Protein AF-A0A951RD50-F1 (afdb_monomer)

Radius of gyration: 46.05 Å; Cα contacts (8 Å, |Δi|>4): 2625; chains: 1; bounding box: 144×73×84 Å

pLDDT: mean 88.28, std 11.64, range [28.14, 98.81]

Mean predicted aligned error: 16.95 Å

Nearest PDB structures (foldseek):
  8peq-assembly1_A  TM=4.791E-01  e=1.176E-09  Homo sapiens
  4gh7-assembly1_B  TM=3.944E-01  e=1.953E-09  Homo sapiens
  3t1w-assembly1_A-2  TM=2.803E-01  e=1.237E-09  Homo sapiens
  1fnh-assembly1_A  TM=3.239E-01  e=2.230E-08  Homo sapiens
  5n47-assembly1_B  TM=4.718E-01  e=4.279E-05  Homo sapiens

Solvent-accessible surface area (backbone atoms only — not comparable to full-atom values): 56281 Å² total; per-residue (Å²): 134,83,72,78,90,68,48,58,40,50,34,35,32,31,31,36,36,41,21,60,92,28,70,39,43,35,78,47,28,80,53,53,70,68,55,42,53,51,54,54,50,49,51,51,52,54,38,44,72,40,36,34,36,32,37,35,38,43,39,24,60,36,60,22,20,50,38,92,51,97,78,32,32,21,23,37,43,58,50,68,29,25,53,44,66,70,95,59,101,66,42,59,51,62,51,49,41,55,55,26,41,77,70,55,30,44,37,20,47,19,32,45,77,26,40,47,40,80,52,94,82,61,102,55,50,93,75,35,76,46,58,61,34,79,73,23,57,72,67,72,45,53,89,47,54,40,80,56,100,52,39,29,28,49,38,60,66,40,70,65,49,42,50,49,48,41,51,57,52,46,51,50,61,72,76,44,90,55,46,21,42,32,35,61,60,65,61,49,52,93,86,50,83,85,65,84,57,49,68,48,41,74,77,55,37,89,84,52,86,50,70,68,60,41,52,27,47,34,49,50,54,40,43,38,54,42,39,61,45,36,58,72,76,44,57,61,43,40,40,31,38,23,43,62,46,42,56,34,55,50,54,57,80,74,32,49,70,65,40,30,44,81,48,30,30,49,58,67,64,58,35,41,70,71,56,36,40,52,31,42,26,35,41,45,69,46,54,78,57,73,47,56,19,32,78,54,45,52,60,52,49,17,50,56,24,48,77,49,75,34,45,23,24,51,21,35,44,46,49,37,43,65,39,100,76,38,63,84,62,46,68,65,50,51,53,52,52,33,72,74,36,76,60,34,46,35,35,30,32,41,35,46,52,37,63,72,66,32,39,81,51,49,48,56,49,27,32,74,56,80,25,53,45,59,45,43,55,61,64,54,61,90,78,55,78,72,50,16,47,38,30,32,77,32,43,70,44,75,49,98,81,35,28,35,39,39,34,44,40,78,47,77,63,94,48,81,70,33,35,72,51,30,34,43,32,35,48,35,68,54,86,73,74,91,74,69,41,21,78,42,52,72,49,70,40,52,54,94,66,52,60,50,79,42,80,58,56,70,58,64,39,73,40,39,25,19,21,18,70,57,49,36,62,20,59,62,24,69,66,74,67,72,40,43,51,76,61,31,74,49,73,67,37,72,56,38,66,36,71,38,59,36,31,40,56,85,57,91,89,46,72,39,31,45,41,37,34,13,77,47,89,80,50,85,74,47,79,39,77,48,80,37,76,64,54,64,50,78,46,79,60,63,54,66,40,56,37,25,34,36,38,24,39,71,78,38,91,38,58,24,38,72,36,35,32,28,22,20,71,71,80,53,42,50,75,67,31,70,71,64,56,95,54,33,39,62,44,60,38,60,39,32,39,51,87,52,91,90,43,79,26,29,36,41,38,31,11,69,36,82,86,62,77,51,66,79,42,78,50,65,76,38,72,64,52,60,51,76,45,73,79,48,66,71,64,38,62,38,20,34,35,38,21,44,69,75,48,102,40,67,29,75,65,37,38,40,29,21,28,57,94,52,55,44,79,71,40,73,22,22,56,81,72,76,43,48,68,84,82,63,60,98,84,44,51,59,41,15,48,27,63,40,43,43,95,86,42,69,39,26,42,36,31,33,19,28,63,89,43,69,50,61,49,37,26,34,72,86,72,70,46,79,46,103,59,68,65,43,66,60,88,68,70,55,30,63,17,35,39,28,19,40,32,44,25,84,74,26,39,38,38,36,23,17,18,11,41,62,66,26,46,36,42,34,34,36,29,90,49,53,82,40,61,47,45,76,36,37,76,43,78,51,29,89,48,33,32,20,68,24,65,41,55,42,46,26,75,94,81,42,58,29,36,38,38,29,40,21,31,69,29,38,44,28,43,38,31,41,46,33,77,86,77,67,28,50,46,81,46,80,34,53,36,79,58,68,35,28,59,48,22,21,52,26,73,38,86,99,47,73,34,32,38,41,30,13,43,78,35,55,52,29,36,28,38,70,74,22,46,79,72,50,48,34,62,97,44,32,63,57,66,58,28,19,34,19,38,42,63,54,72,58,97,94,37,35,38,39,38,32,33,23,53,92,65,23,27,39,32,23,29,36,34,68,82,32,55,57,61,45,40,71,67,50,60,51,62,59,23,42,80,59,86,43,96,79,60,41,32,29,51,36,74,44,81,70,87,77,54,36,35,41,41,36,40,39,25,32,52,68,8,41,36,36,31,38,35,39,67,69,70,60,75,77,80,86,84,85,85,80,91,83,90,58,68,45,79,49,78,50,47,52,68,68,21,65,52,48,27,35,37,35,32,36,28,77,48,67,44,55,39,36,32,33,34,22,41,86,85,67,48,82,72,45,78,79,44,63,34,52,39,64,50,48,76,47,76,44,82,45,76,46,77,93,57,75,67,44,62,34,35,42,35,39,34,38,93,93,48,73,50,71,45,83,45,40,41,50,124

Structure (mmCIF, N/CA/C/O backbone):
data_AF-A0A951RD50-F1
#
_entry.id   AF-A0A951RD50-F1
#
loop_
_atom_site.group_PDB
_atom_site.id
_atom_site.type_symbol
_atom_site.label_atom_id
_atom_site.label_alt_id
_atom_site.label_comp_id
_atom_site.label_asym_id
_atom_site.label_entity_id
_atom_site.label_seq_id
_atom_site.pdbx_PDB_ins_code
_atom_site.Cartn_x
_atom_site.Cartn_y
_atom_site.Cartn_z
_atom_site.occupancy
_atom_site.B_iso_or_equiv
_atom_site.auth_seq_id
_atom_site.auth_comp_id
_atom_site.auth_asym_id
_atom_site.auth_atom_id
_atom_site.pdbx_PDB_model_num
ATOM 1 N N . MET A 1 1 ? 4.241 15.050 4.876 1.00 28.14 1 MET A N 1
ATOM 2 C CA . MET A 1 1 ? 5.191 13.925 4.947 1.00 28.14 1 MET A CA 1
ATOM 3 C C . MET A 1 1 ? 4.361 12.692 5.217 1.00 28.14 1 MET A C 1
ATOM 5 O O . MET A 1 1 ? 3.944 12.493 6.346 1.00 28.14 1 MET A O 1
ATOM 9 N N . THR A 1 2 ? 3.989 11.954 4.181 1.00 29.09 2 THR A N 1
ATOM 10 C CA . THR A 1 2 ? 3.405 10.623 4.355 1.00 29.09 2 THR A CA 1
ATOM 11 C C . THR A 1 2 ? 4.572 9.684 4.612 1.00 29.09 2 THR A C 1
ATOM 13 O O . THR A 1 2 ? 5.403 9.508 3.723 1.00 29.09 2 THR A O 1
ATOM 16 N N . ALA A 1 3 ? 4.688 9.184 5.843 1.00 33.84 3 ALA A N 1
ATOM 17 C CA . ALA A 1 3 ? 5.597 8.092 6.157 1.00 33.84 3 ALA A CA 1
ATOM 18 C C . ALA A 1 3 ? 5.315 6.938 5.187 1.00 33.84 3 ALA A C 1
ATOM 20 O O . ALA A 1 3 ? 4.154 6.660 4.877 1.00 33.84 3 ALA A O 1
ATOM 21 N N . GLN A 1 4 ? 6.368 6.316 4.666 1.00 48.34 4 GLN A N 1
ATOM 22 C CA . GLN A 1 4 ? 6.263 5.043 3.972 1.00 48.34 4 GLN A CA 1
ATOM 23 C C . GLN A 1 4 ? 5.494 4.076 4.887 1.00 48.34 4 GLN A C 1
ATOM 25 O O . GLN A 1 4 ? 5.955 3.792 5.986 1.00 48.34 4 GLN A O 1
ATOM 30 N N . VAL A 1 5 ? 4.295 3.650 4.472 1.00 56.75 5 VAL A N 1
ATOM 31 C CA . VAL A 1 5 ? 3.390 2.881 5.346 1.00 56.75 5 VAL A CA 1
ATOM 32 C C . VAL A 1 5 ? 3.977 1.498 5.663 1.00 56.75 5 VAL A C 1
ATOM 34 O O . VAL A 1 5 ? 3.739 1.013 6.759 1.00 56.75 5 VAL A O 1
ATOM 37 N N . HIS A 1 6 ? 4.807 0.932 4.768 1.00 67.38 6 HIS A N 1
ATOM 38 C CA . HIS A 1 6 ? 5.540 -0.326 4.983 1.00 67.38 6 HIS A CA 1
ATOM 39 C C . HIS A 1 6 ? 6.919 -0.353 4.298 1.00 67.38 6 HIS A C 1
ATOM 41 O O . HIS A 1 6 ? 7.052 0.093 3.149 1.00 67.38 6 HIS A O 1
ATOM 47 N N . SER A 1 7 ? 7.953 -0.880 4.967 1.00 82.31 7 SER A N 1
ATOM 48 C CA . SER A 1 7 ? 9.276 -1.114 4.362 1.00 82.31 7 SER A CA 1
ATOM 49 C C . SER A 1 7 ? 9.320 -2.485 3.675 1.00 82.31 7 SER A C 1
ATOM 51 O O . SER A 1 7 ? 8.983 -3.479 4.311 1.00 82.31 7 SER A O 1
ATOM 53 N N . PRO A 1 8 ? 9.758 -2.596 2.403 1.00 89.19 8 PRO A N 1
ATOM 54 C CA . PRO A 1 8 ? 9.748 -3.882 1.708 1.00 89.19 8 PRO A CA 1
ATOM 55 C C . PRO A 1 8 ? 10.696 -4.891 2.374 1.00 89.19 8 PRO A C 1
ATOM 57 O O . PRO A 1 8 ? 11.863 -4.563 2.602 1.00 89.19 8 PRO A O 1
ATOM 60 N N . LYS A 1 9 ? 10.224 -6.131 2.606 1.00 91.25 9 LYS A N 1
ATOM 61 C CA . LYS A 1 9 ? 11.061 -7.274 3.035 1.00 91.25 9 LYS A CA 1
ATOM 62 C C . LYS A 1 9 ? 12.285 -7.455 2.153 1.00 91.25 9 LYS A C 1
ATOM 64 O O . LYS A 1 9 ? 13.396 -7.683 2.631 1.00 91.25 9 LYS A O 1
ATOM 69 N N . ARG A 1 10 ? 12.057 -7.384 0.840 1.00 93.56 10 ARG A N 1
ATOM 70 C CA . ARG A 1 10 ? 13.042 -7.715 -0.184 1.00 93.56 10 ARG A CA 1
ATOM 71 C C . ARG A 1 10 ? 13.174 -6.587 -1.189 1.00 93.56 10 ARG A C 1
ATOM 73 O O . ARG A 1 10 ? 12.181 -6.131 -1.739 1.00 93.56 10 ARG A O 1
ATOM 80 N N . GLU A 1 11 ? 14.403 -6.145 -1.417 1.00 95.88 11 GLU A N 1
ATOM 81 C CA . GLU A 1 11 ? 14.729 -5.099 -2.383 1.00 95.88 11 GLU A CA 1
ATOM 82 C C . GLU A 1 11 ? 16.230 -5.149 -2.692 1.00 95.88 11 GLU A C 1
ATOM 84 O O . GLU A 1 11 ? 17.066 -5.093 -1.788 1.00 95.88 11 GLU A O 1
ATOM 89 N N . PHE A 1 12 ? 16.605 -5.249 -3.966 1.00 97.75 12 PHE A N 1
ATOM 90 C CA . PHE A 1 12 ? 18.002 -5.188 -4.385 1.00 97.75 12 PHE A CA 1
ATOM 91 C C . PHE A 1 12 ? 18.471 -3.733 -4.390 1.00 97.75 12 PHE A C 1
ATOM 93 O O . PHE A 1 12 ? 17.949 -2.901 -5.129 1.00 97.75 12 PHE A O 1
ATOM 100 N N . ARG A 1 13 ? 19.471 -3.402 -3.576 1.00 97.62 13 ARG A N 1
ATOM 101 C CA . ARG A 1 13 ? 19.974 -2.032 -3.422 1.00 97.62 13 ARG A CA 1
ATOM 102 C C . ARG A 1 13 ? 21.459 -2.015 -3.751 1.00 97.62 13 ARG A C 1
ATOM 104 O O . ARG A 1 13 ? 22.305 -2.137 -2.862 1.00 97.62 13 ARG A O 1
ATOM 111 N N . GLY A 1 14 ? 21.749 -1.930 -5.048 1.00 97.94 14 GLY A N 1
ATOM 112 C CA . GLY A 1 14 ? 23.089 -2.060 -5.612 1.00 97.94 14 GLY A CA 1
ATOM 113 C C . GLY A 1 14 ? 23.758 -0.728 -5.939 1.00 97.94 14 GLY A C 1
ATOM 114 O O . GLY A 1 14 ? 23.089 0.244 -6.276 1.00 97.94 14 GLY A O 1
ATOM 115 N N . VAL A 1 15 ? 25.090 -0.684 -5.921 1.00 98.44 15 VAL A N 1
ATOM 116 C CA . VAL A 1 15 ? 25.871 0.460 -6.427 1.00 98.44 15 VAL A CA 1
ATOM 117 C C . VAL A 1 15 ? 27.059 -0.034 -7.247 1.00 98.44 15 VAL A C 1
ATOM 119 O O . VAL A 1 15 ? 27.782 -0.931 -6.812 1.00 98.44 15 VAL A O 1
ATOM 122 N N . TRP A 1 16 ? 27.283 0.558 -8.422 1.00 98.75 16 TRP A N 1
ATOM 123 C CA . TRP A 1 16 ? 28.486 0.302 -9.217 1.00 98.75 16 TRP A CA 1
ATOM 124 C C . TRP A 1 16 ? 29.709 0.993 -8.609 1.00 98.75 16 TRP A C 1
ATOM 126 O O . TRP A 1 16 ? 29.682 2.195 -8.328 1.00 98.75 16 TRP A O 1
ATOM 136 N N . LEU A 1 17 ? 30.787 0.222 -8.454 1.00 98.31 17 LEU A N 1
ATOM 137 C CA . LEU A 1 17 ? 32.108 0.668 -8.022 1.00 98.31 17 LEU A CA 1
ATOM 138 C C . LEU A 1 17 ? 33.095 0.478 -9.183 1.00 98.31 17 LEU A C 1
ATOM 140 O O . LEU A 1 17 ? 33.654 -0.602 -9.382 1.00 98.31 17 LEU A O 1
ATOM 144 N N . SER A 1 18 ? 33.262 1.533 -9.975 1.00 97.38 18 SER A N 1
ATOM 145 C CA . SER A 1 18 ? 34.024 1.550 -11.222 1.00 97.38 18 SER A CA 1
ATOM 146 C C . SER A 1 18 ? 35.517 1.761 -10.985 1.00 97.38 18 SER A C 1
ATOM 148 O O . SER A 1 18 ? 35.929 2.650 -10.234 1.00 97.38 18 SER A O 1
ATOM 150 N N . THR A 1 19 ? 36.342 1.001 -11.704 1.00 96.81 19 THR A N 1
ATOM 151 C CA . THR A 1 19 ? 37.805 1.066 -11.604 1.00 96.81 19 THR A CA 1
ATOM 152 C C . THR A 1 19 ? 38.490 1.598 -12.860 1.00 96.81 19 THR A C 1
ATOM 154 O O . THR A 1 19 ? 39.553 2.220 -12.772 1.00 96.81 19 THR A O 1
ATOM 157 N N . VAL A 1 20 ? 37.847 1.487 -14.026 1.00 93.12 20 VAL A N 1
ATOM 158 C CA . VAL A 1 20 ? 38.310 2.112 -15.268 1.00 93.12 20 VAL A CA 1
ATOM 159 C C . VAL A 1 20 ? 38.464 3.619 -15.074 1.00 93.12 20 VAL A C 1
ATOM 161 O O . VAL A 1 20 ? 37.642 4.280 -14.437 1.00 93.12 20 VAL A O 1
ATOM 164 N N . THR A 1 21 ? 39.555 4.187 -15.585 1.00 90.94 21 THR A N 1
ATOM 165 C CA . THR A 1 21 ? 39.896 5.614 -15.420 1.00 90.94 21 THR A CA 1
ATOM 166 C C . THR A 1 21 ? 39.983 6.114 -13.974 1.00 90.94 21 THR A C 1
ATOM 168 O O . THR A 1 21 ? 40.106 7.318 -13.772 1.00 90.94 21 THR A O 1
ATOM 171 N N . ASN A 1 22 ? 40.011 5.210 -12.983 1.00 94.00 22 ASN A N 1
ATOM 172 C CA . ASN A 1 22 ? 39.906 5.538 -11.560 1.00 94.00 22 ASN A CA 1
ATOM 173 C C . ASN A 1 22 ? 38.642 6.364 -11.234 1.00 94.00 22 ASN A C 1
ATOM 175 O O . ASN A 1 22 ? 38.709 7.278 -10.416 1.00 94.00 22 ASN A O 1
ATOM 179 N N . ILE A 1 23 ? 37.501 6.057 -11.883 1.00 94.69 23 ILE A N 1
ATOM 180 C CA . ILE A 1 23 ? 36.219 6.758 -11.651 1.00 94.69 23 ILE A CA 1
ATOM 181 C C . ILE A 1 23 ? 35.835 6.723 -10.177 1.00 94.69 23 ILE A C 1
ATOM 183 O O . ILE A 1 23 ? 35.509 7.778 -9.638 1.00 94.69 23 ILE A O 1
ATOM 187 N N . ASP A 1 24 ? 35.891 5.550 -9.534 1.00 96.94 24 ASP A N 1
ATOM 188 C CA . ASP A 1 24 ? 35.598 5.393 -8.109 1.00 96.94 24 ASP A CA 1
ATOM 189 C C . ASP A 1 24 ? 36.805 4.882 -7.321 1.00 96.94 24 ASP A C 1
ATOM 191 O O . ASP A 1 24 ? 37.284 5.559 -6.402 1.00 96.94 24 ASP A O 1
ATOM 195 N N . TRP A 1 25 ? 37.301 3.690 -7.662 1.00 97.38 25 TRP A N 1
ATOM 196 C CA . TRP A 1 25 ? 38.355 3.018 -6.906 1.00 97.38 25 TRP A CA 1
ATOM 197 C C . TRP A 1 25 ? 39.431 2.398 -7.820 1.00 97.38 25 TRP A C 1
ATOM 199 O O . TRP A 1 25 ? 39.095 1.843 -8.855 1.00 97.38 25 TRP A O 1
ATOM 209 N N . PRO A 1 26 ? 40.726 2.445 -7.467 1.00 96.50 26 PRO A N 1
ATOM 210 C CA . PRO A 1 26 ? 41.284 3.256 -6.392 1.00 96.50 26 PRO A CA 1
ATOM 211 C C . PRO A 1 26 ? 41.164 4.748 -6.723 1.00 96.50 26 PRO A C 1
ATOM 213 O O . PRO A 1 26 ? 41.118 5.114 -7.898 1.00 96.50 26 PRO A O 1
ATOM 216 N N . ARG A 1 27 ? 41.123 5.605 -5.692 1.00 93.31 27 ARG A N 1
ATOM 217 C CA . ARG A 1 27 ? 41.043 7.073 -5.843 1.00 93.31 27 ARG A CA 1
ATOM 218 C C . ARG A 1 27 ? 42.166 7.608 -6.729 1.00 93.31 27 ARG A C 1
ATOM 220 O O . ARG A 1 27 ? 41.937 8.451 -7.590 1.00 93.31 27 ARG A O 1
ATOM 227 N N . SER A 1 28 ? 43.369 7.080 -6.536 1.00 94.62 28 SER A N 1
ATOM 228 C CA . SER A 1 28 ? 44.490 7.212 -7.453 1.00 94.62 28 SER A CA 1
ATOM 229 C C . SER A 1 28 ? 45.176 5.861 -7.623 1.00 94.62 28 SER A C 1
ATOM 231 O O . SER A 1 28 ? 45.462 5.157 -6.654 1.00 94.62 28 SER A O 1
ATOM 233 N N . ARG A 1 29 ? 45.537 5.516 -8.862 1.00 92.56 29 ARG A N 1
ATOM 234 C CA . ARG A 1 29 ? 46.394 4.351 -9.158 1.00 92.56 29 ARG A CA 1
ATOM 235 C C . ARG A 1 29 ? 47.754 4.411 -8.439 1.00 92.56 29 ARG A C 1
ATOM 237 O O . ARG A 1 29 ? 48.381 3.385 -8.200 1.00 92.56 29 ARG A O 1
ATOM 244 N N . TYR A 1 30 ? 48.201 5.610 -8.061 1.00 94.12 30 TYR A N 1
ATOM 245 C CA . TYR A 1 30 ? 49.475 5.833 -7.372 1.00 94.12 30 TYR A CA 1
ATOM 246 C C . TYR A 1 30 ? 49.358 5.824 -5.842 1.00 94.12 30 TYR A C 1
ATOM 248 O O . TYR A 1 30 ? 50.368 6.000 -5.164 1.00 94.12 30 TYR A O 1
ATOM 256 N N . ASP A 1 31 ? 48.156 5.634 -5.291 1.00 95.69 31 ASP A N 1
ATOM 257 C CA . ASP A 1 31 ? 47.980 5.499 -3.844 1.00 95.69 31 ASP A CA 1
ATOM 258 C C . ASP A 1 31 ? 48.704 4.253 -3.313 1.00 95.69 31 ASP A C 1
ATOM 260 O O . ASP A 1 31 ? 48.875 3.260 -4.027 1.00 95.69 31 ASP A O 1
ATOM 264 N N . SER A 1 32 ? 49.115 4.289 -2.043 1.00 95.38 32 SER A N 1
ATOM 265 C CA . SER A 1 32 ? 49.677 3.111 -1.379 1.00 95.38 32 SER A CA 1
ATOM 266 C C . SER A 1 32 ? 48.631 2.003 -1.252 1.00 95.38 32 SER A C 1
ATOM 268 O O . SER A 1 32 ? 47.436 2.271 -1.130 1.00 95.38 32 SER A O 1
ATOM 270 N N . ASP A 1 33 ? 49.079 0.751 -1.218 1.00 95.12 33 ASP A N 1
ATOM 271 C CA . ASP A 1 33 ? 48.193 -0.410 -1.071 1.00 95.12 33 ASP A CA 1
ATOM 272 C C . ASP A 1 33 ? 47.300 -0.319 0.178 1.00 95.12 33 ASP A C 1
ATOM 274 O O . ASP A 1 33 ? 46.097 -0.546 0.084 1.00 95.12 33 ASP A O 1
ATOM 278 N N . SER A 1 34 ? 47.847 0.134 1.313 1.00 95.25 34 SER A N 1
ATOM 279 C CA . SER A 1 34 ? 47.068 0.381 2.539 1.00 95.25 34 SER A CA 1
ATOM 280 C C . SER A 1 34 ? 45.971 1.425 2.326 1.00 95.25 34 SER A C 1
ATOM 282 O O . SER A 1 34 ? 44.842 1.223 2.762 1.00 95.25 34 SER A O 1
ATOM 284 N N . LYS A 1 35 ? 46.263 2.526 1.619 1.00 96.31 35 LYS A N 1
ATOM 285 C CA . LYS A 1 35 ? 45.250 3.541 1.314 1.00 96.31 35 LYS A CA 1
ATOM 286 C C . LYS A 1 35 ? 44.164 2.984 0.393 1.00 96.31 35 LYS A C 1
ATOM 288 O O . LYS A 1 35 ? 42.990 3.283 0.588 1.00 96.31 35 LYS A O 1
ATOM 293 N N . LYS A 1 36 ? 44.536 2.155 -0.585 1.00 97.38 36 LYS A N 1
ATOM 294 C CA . LYS A 1 36 ? 43.579 1.488 -1.477 1.00 97.38 36 LYS A CA 1
ATOM 295 C C . LYS A 1 36 ? 42.657 0.542 -0.699 1.00 97.38 36 LYS A C 1
ATOM 297 O O . LYS A 1 36 ? 41.453 0.571 -0.940 1.00 97.38 36 LYS A O 1
ATOM 302 N N . GLN A 1 37 ? 43.187 -0.236 0.248 1.00 97.25 37 GLN A N 1
ATOM 303 C CA . GLN A 1 37 ? 42.397 -1.087 1.150 1.00 97.25 37 GLN A CA 1
ATOM 304 C C . GLN A 1 37 ? 41.429 -0.266 2.012 1.00 97.25 37 GLN A C 1
ATOM 306 O O . GLN A 1 37 ? 40.245 -0.595 2.094 1.00 97.25 37 GLN A O 1
ATOM 311 N N . ASP A 1 38 ? 41.907 0.826 2.614 1.00 97.44 38 ASP A N 1
ATOM 312 C CA . ASP A 1 38 ? 41.080 1.692 3.459 1.00 97.44 38 ASP A CA 1
ATOM 313 C C . ASP A 1 38 ? 39.970 2.381 2.664 1.00 97.44 38 ASP A C 1
ATOM 315 O O . ASP A 1 38 ? 38.818 2.388 3.096 1.00 97.44 38 ASP A O 1
ATOM 319 N N . ASP A 1 39 ? 40.281 2.909 1.479 1.00 97.38 39 ASP A N 1
ATOM 320 C CA . ASP A 1 39 ? 39.282 3.515 0.600 1.00 97.38 39 ASP A CA 1
ATOM 321 C C . ASP A 1 39 ? 38.222 2.480 0.184 1.00 97.38 39 ASP A C 1
ATOM 323 O O . ASP A 1 39 ? 37.032 2.785 0.232 1.00 97.38 39 ASP A O 1
ATOM 327 N N . LEU A 1 40 ? 38.627 1.248 -0.159 1.00 97.56 40 LEU A N 1
ATOM 328 C CA . LEU A 1 40 ? 37.707 0.165 -0.534 1.00 97.56 40 LEU A CA 1
ATOM 329 C C . LEU A 1 40 ? 36.771 -0.218 0.617 1.00 97.56 40 LEU A C 1
ATOM 331 O O . LEU A 1 40 ? 35.558 -0.291 0.425 1.00 97.56 40 LEU A O 1
ATOM 335 N N . ARG A 1 41 ? 37.312 -0.389 1.830 1.00 97.69 41 ARG A N 1
ATOM 336 C CA . ARG A 1 41 ? 36.516 -0.648 3.039 1.00 97.69 41 ARG A CA 1
ATOM 337 C C . ARG A 1 41 ? 35.536 0.487 3.312 1.00 97.69 41 ARG A C 1
ATOM 339 O O . ARG A 1 41 ? 34.359 0.241 3.569 1.00 97.69 41 ARG A O 1
ATOM 346 N N . ASN A 1 42 ? 36.009 1.729 3.225 1.00 97.50 42 ASN A N 1
ATOM 347 C CA . ASN A 1 42 ? 35.172 2.900 3.442 1.00 97.50 42 ASN A CA 1
ATOM 348 C C . ASN A 1 42 ? 34.020 2.939 2.438 1.00 97.50 42 ASN A C 1
ATOM 350 O O . ASN A 1 42 ? 32.898 3.232 2.855 1.00 97.50 42 ASN A O 1
ATOM 354 N N . TYR A 1 43 ? 34.261 2.597 1.159 1.00 97.44 43 TYR A N 1
ATOM 355 C CA . TYR A 1 43 ? 33.194 2.479 0.162 1.00 97.44 43 TYR A CA 1
ATOM 356 C C . TYR A 1 43 ? 32.068 1.572 0.645 1.00 97.44 43 TYR A C 1
ATOM 358 O O . TYR A 1 43 ? 30.919 2.005 0.697 1.00 97.44 43 TYR A O 1
ATOM 366 N N . LEU A 1 44 ? 32.404 0.361 1.077 1.00 97.56 44 LEU A N 1
ATOM 367 C CA . LEU A 1 44 ? 31.428 -0.621 1.540 1.00 97.56 44 LEU A CA 1
ATOM 368 C C . LEU A 1 44 ? 30.682 -0.160 2.803 1.00 97.56 44 LEU A C 1
ATOM 370 O O . LEU A 1 44 ? 29.460 -0.283 2.861 1.00 97.56 44 LEU A O 1
ATOM 374 N N . ILE A 1 45 ? 31.377 0.442 3.778 1.00 96.38 45 ILE A N 1
ATOM 375 C CA . ILE A 1 45 ? 30.744 1.003 4.988 1.00 96.38 45 ILE A CA 1
ATOM 376 C C . ILE A 1 45 ? 29.718 2.074 4.606 1.00 96.38 45 ILE A C 1
ATOM 378 O O . ILE A 1 45 ? 28.575 2.031 5.053 1.00 96.38 45 ILE A O 1
ATOM 382 N N . LYS A 1 46 ? 30.088 3.005 3.721 1.00 94.81 46 LYS A N 1
ATOM 383 C CA . LYS A 1 46 ? 29.185 4.077 3.287 1.00 94.81 46 LYS A CA 1
ATOM 384 C C . LYS A 1 46 ? 27.946 3.535 2.578 1.00 94.81 46 LYS A C 1
ATOM 386 O O . LYS A 1 46 ? 26.866 4.099 2.752 1.00 94.81 46 LYS A O 1
ATOM 391 N N . LEU A 1 47 ? 28.092 2.478 1.777 1.00 95.06 47 LEU A N 1
ATOM 392 C CA . LEU A 1 47 ? 26.966 1.810 1.124 1.00 95.06 47 LEU A CA 1
ATOM 393 C C . LEU A 1 47 ? 26.026 1.179 2.159 1.00 95.06 47 LEU A C 1
ATOM 395 O O . LEU A 1 47 ? 24.829 1.471 2.123 1.00 95.06 47 LEU A O 1
ATOM 399 N N . LYS A 1 48 ? 26.568 0.419 3.122 1.00 93.12 48 LYS A N 1
ATOM 400 C CA . LYS A 1 48 ? 25.797 -0.157 4.237 1.00 93.12 48 LYS A CA 1
ATOM 401 C C . LYS A 1 48 ? 25.030 0.919 5.006 1.00 93.12 48 LYS A C 1
ATOM 403 O O . LYS A 1 48 ? 23.819 0.816 5.164 1.00 93.12 48 LYS A O 1
ATOM 408 N N . ASP A 1 49 ? 25.713 1.989 5.412 1.00 92.38 49 ASP A N 1
ATOM 409 C CA . ASP A 1 49 ? 25.127 3.098 6.180 1.00 92.38 49 ASP A CA 1
ATOM 410 C C . ASP A 1 49 ? 24.070 3.890 5.392 1.00 92.38 49 ASP A C 1
ATOM 412 O O . ASP A 1 49 ? 23.301 4.662 5.967 1.00 92.38 49 ASP A O 1
ATOM 416 N N . SER A 1 50 ? 24.039 3.728 4.067 1.00 91.88 50 SER A N 1
ATOM 417 C CA . SER A 1 50 ? 23.034 4.314 3.173 1.00 91.88 50 SER A CA 1
ATOM 418 C C . SER A 1 50 ? 21.873 3.353 2.878 1.00 91.88 50 SER A C 1
ATOM 420 O O . SER A 1 50 ? 21.037 3.656 2.026 1.00 91.88 50 SER A O 1
ATOM 422 N N . GLY A 1 51 ? 21.835 2.194 3.543 1.00 92.69 51 GLY A N 1
ATOM 423 C CA . GLY A 1 51 ? 20.811 1.162 3.386 1.00 92.69 51 GLY A CA 1
ATOM 424 C C . GLY A 1 51 ? 20.984 0.271 2.153 1.00 92.69 51 GLY A C 1
ATOM 425 O O . GLY A 1 51 ? 20.053 -0.460 1.819 1.00 92.69 51 GLY A O 1
ATOM 426 N N . CYS A 1 52 ? 22.135 0.328 1.465 1.00 95.94 52 CYS A N 1
ATOM 427 C CA . CYS A 1 52 ? 22.446 -0.547 0.329 1.00 95.94 52 CYS A CA 1
ATOM 428 C C . CYS A 1 52 ? 22.905 -1.930 0.808 1.00 95.94 52 CYS A C 1
ATOM 430 O O . CYS A 1 52 ? 23.605 -2.040 1.813 1.00 95.94 52 CYS A O 1
ATOM 432 N N . ASN A 1 53 ? 22.551 -2.972 0.056 1.00 96.00 53 ASN A N 1
ATOM 433 C CA . ASN A 1 53 ? 22.868 -4.366 0.379 1.00 96.00 53 ASN A CA 1
ATOM 434 C C . ASN A 1 53 ? 23.731 -5.051 -0.691 1.00 96.00 53 ASN A C 1
ATOM 436 O O . ASN A 1 53 ? 24.074 -6.216 -0.533 1.00 96.00 53 ASN A O 1
ATOM 440 N N . SER A 1 54 ? 24.098 -4.362 -1.776 1.00 97.75 54 SER A N 1
ATOM 441 C CA . SER A 1 54 ? 24.881 -4.962 -2.864 1.00 97.75 54 SER A CA 1
ATOM 442 C C . SER A 1 54 ? 25.878 -3.975 -3.484 1.00 97.75 54 SER A C 1
ATOM 444 O O . SER A 1 54 ? 25.618 -2.773 -3.569 1.00 97.75 54 SER A O 1
ATOM 446 N N . VAL A 1 55 ? 27.016 -4.479 -3.963 1.00 98.62 55 VAL A N 1
ATOM 447 C CA . VAL A 1 55 ? 28.027 -3.712 -4.706 1.00 98.62 55 VAL A CA 1
ATOM 448 C C . VAL A 1 55 ? 28.419 -4.444 -5.985 1.00 98.62 55 VAL A C 1
ATOM 450 O O . VAL A 1 55 ? 28.631 -5.654 -5.983 1.00 98.62 55 VAL A O 1
ATOM 453 N N . LEU A 1 56 ? 28.521 -3.705 -7.089 1.00 98.75 56 LEU A N 1
ATOM 454 C CA . LEU A 1 56 ? 28.947 -4.220 -8.386 1.00 98.75 56 LEU A CA 1
ATOM 455 C C . LEU A 1 56 ? 30.360 -3.691 -8.651 1.00 98.75 56 LEU A C 1
ATOM 457 O O . LEU A 1 56 ? 30.534 -2.554 -9.093 1.00 98.75 56 LEU A O 1
ATOM 461 N N . PHE A 1 57 ? 31.373 -4.481 -8.294 1.00 98.75 57 PHE A N 1
ATOM 462 C CA . PHE A 1 57 ? 32.775 -4.058 -8.251 1.00 98.75 57 PHE A CA 1
ATOM 463 C C . PHE A 1 57 ? 33.506 -4.391 -9.550 1.00 98.75 57 PHE A C 1
ATOM 465 O O . PHE A 1 57 ? 33.628 -5.562 -9.898 1.00 98.75 57 PHE A O 1
ATOM 472 N N . GLN A 1 58 ? 34.001 -3.376 -10.267 1.00 98.62 58 GLN A N 1
ATOM 473 C CA . GLN A 1 58 ? 34.663 -3.577 -11.556 1.00 98.62 58 GLN A CA 1
ATOM 474 C C . GLN A 1 58 ? 36.029 -4.247 -11.395 1.00 98.62 58 GLN A C 1
ATOM 476 O O . GLN A 1 58 ? 37.023 -3.592 -11.071 1.00 98.62 58 GLN A O 1
ATOM 481 N N . VAL A 1 59 ? 36.089 -5.545 -11.675 1.00 98.50 59 VAL A N 1
ATOM 482 C CA . VAL A 1 59 ? 37.316 -6.340 -11.561 1.00 98.50 59 VAL A CA 1
ATOM 483 C C . VAL A 1 59 ? 38.033 -6.570 -12.880 1.00 98.50 59 VAL A C 1
ATOM 485 O O . VAL A 1 59 ? 39.211 -6.924 -12.863 1.00 98.50 59 VAL A O 1
ATOM 488 N N . ARG A 1 60 ? 37.346 -6.342 -14.004 1.00 97.75 60 ARG A N 1
ATOM 489 C CA . ARG A 1 60 ? 37.907 -6.443 -15.353 1.00 97.75 60 ARG A CA 1
ATOM 490 C C . ARG A 1 60 ? 37.483 -5.252 -16.201 1.00 97.75 60 ARG A C 1
ATOM 492 O O . ARG A 1 60 ? 36.296 -5.095 -16.486 1.00 97.75 60 ARG A O 1
ATOM 499 N N . CYS A 1 61 ? 38.439 -4.417 -16.609 1.00 92.75 61 CYS A N 1
ATOM 500 C CA . CYS A 1 61 ? 38.158 -3.158 -17.307 1.00 92.75 61 CYS A CA 1
ATOM 501 C C . CYS A 1 61 ? 38.373 -3.259 -18.810 1.00 92.75 61 CYS A C 1
ATOM 503 O O . CYS A 1 61 ? 37.513 -2.842 -19.584 1.00 92.75 61 CYS A O 1
ATOM 505 N N . SER A 1 62 ? 39.547 -3.732 -19.215 1.00 92.31 62 SER A N 1
ATOM 506 C CA . SER A 1 62 ? 39.993 -3.777 -20.603 1.00 92.31 62 SER A CA 1
ATOM 507 C C . SER A 1 62 ? 41.007 -4.908 -20.790 1.00 92.31 62 SER A C 1
ATOM 509 O O . SER A 1 62 ? 42.199 -4.635 -20.893 1.00 92.31 62 SER A O 1
ATOM 511 N N . CYS A 1 63 ? 40.533 -6.160 -20.765 1.00 96.38 63 CYS A N 1
ATOM 512 C CA . CYS A 1 63 ? 41.359 -7.381 -20.777 1.00 96.38 63 CYS A CA 1
ATOM 513 C C . CYS A 1 63 ? 42.499 -7.371 -19.737 1.00 96.38 63 CYS A C 1
ATOM 515 O O . CYS A 1 63 ? 43.637 -7.758 -20.009 1.00 96.38 63 CYS A O 1
ATOM 517 N N . ASP A 1 64 ? 42.181 -6.877 -18.544 1.00 95.94 64 ASP A N 1
ATOM 518 C CA . ASP A 1 64 ? 43.077 -6.720 -17.410 1.00 95.94 64 ASP A CA 1
ATOM 519 C C . ASP A 1 64 ? 42.345 -7.018 -16.093 1.00 95.94 64 ASP A C 1
ATOM 521 O O . ASP A 1 64 ? 41.117 -6.989 -16.041 1.00 95.94 64 ASP A O 1
ATOM 525 N N . ALA A 1 65 ? 43.088 -7.292 -15.020 1.00 97.75 65 ALA A N 1
ATOM 526 C CA . ALA A 1 65 ? 42.515 -7.798 -13.773 1.00 97.75 65 ALA A CA 1
ATOM 527 C C . ALA A 1 65 ? 42.823 -6.909 -12.553 1.00 97.75 65 ALA A C 1
ATOM 529 O O . ALA A 1 65 ? 43.966 -6.506 -12.323 1.00 97.75 65 ALA A O 1
ATOM 530 N N . MET A 1 66 ? 41.806 -6.646 -11.725 1.00 97.69 66 MET A N 1
ATOM 531 C CA . MET A 1 66 ? 41.939 -6.128 -10.347 1.00 97.69 66 MET A CA 1
ATOM 532 C C . MET A 1 66 ? 42.089 -7.262 -9.319 1.00 97.69 66 MET A C 1
ATOM 534 O O . MET A 1 66 ? 41.707 -7.128 -8.160 1.00 97.69 66 MET A O 1
ATOM 538 N N . TYR A 1 67 ? 42.611 -8.399 -9.760 1.00 97.75 67 TYR A N 1
ATOM 539 C CA . TYR A 1 67 ? 42.815 -9.614 -8.986 1.00 97.75 67 TYR A CA 1
ATOM 540 C C . TYR A 1 67 ? 43.970 -10.402 -9.613 1.00 97.75 67 TYR A C 1
ATOM 542 O O . TYR A 1 67 ? 44.365 -10.133 -10.752 1.00 97.75 67 TYR A O 1
ATOM 550 N N . ASN A 1 68 ? 44.523 -11.374 -8.890 1.00 95.50 68 ASN A N 1
ATOM 551 C CA . ASN A 1 68 ? 45.605 -12.194 -9.421 1.00 95.50 68 ASN A CA 1
ATOM 552 C C . ASN A 1 68 ? 45.046 -13.192 -10.447 1.00 95.50 68 ASN A C 1
ATOM 554 O O . ASN A 1 68 ? 44.480 -14.219 -10.068 1.00 95.50 68 ASN A O 1
ATOM 558 N N . SER A 1 69 ? 45.156 -12.870 -11.737 1.00 96.31 69 SER A N 1
ATOM 559 C CA . SER A 1 69 ? 44.619 -13.670 -12.843 1.00 96.31 69 SER A CA 1
ATOM 560 C C . SER A 1 69 ? 45.721 -14.480 -13.538 1.00 96.31 69 SER A C 1
ATOM 562 O O . SER A 1 69 ? 46.786 -13.931 -13.824 1.00 96.31 69 SER A O 1
ATOM 564 N N . PRO A 1 70 ? 45.484 -15.765 -13.870 1.00 95.31 70 PRO A N 1
ATOM 565 C CA . PRO A 1 70 ? 46.395 -16.538 -14.712 1.00 95.31 70 PRO A CA 1
ATOM 566 C C . PRO A 1 70 ? 46.217 -16.248 -16.215 1.00 95.31 70 PRO A C 1
ATOM 568 O O . PRO A 1 70 ? 47.035 -16.699 -17.012 1.00 95.31 70 PRO A O 1
ATOM 571 N N . TYR A 1 71 ? 45.163 -15.521 -16.605 1.00 96.06 71 TYR A N 1
ATOM 572 C CA . TYR A 1 71 ? 44.830 -15.232 -18.005 1.00 96.06 71 TYR A CA 1
ATOM 573 C C . TYR A 1 71 ? 45.198 -13.809 -18.428 1.00 96.06 71 TYR A C 1
ATOM 575 O O . TYR A 1 71 ? 45.597 -13.591 -19.569 1.00 96.06 71 TYR A O 1
ATOM 583 N N . GLU A 1 72 ? 45.044 -12.839 -17.524 1.00 96.88 72 GLU A N 1
ATOM 584 C CA . GLU A 1 72 ? 45.114 -11.414 -17.851 1.00 96.88 72 GLU A CA 1
ATOM 585 C C . GLU A 1 72 ? 46.100 -10.668 -16.951 1.00 96.88 72 GLU A C 1
ATOM 587 O O . GLU A 1 72 ? 46.219 -10.979 -15.764 1.00 96.88 72 GLU A O 1
ATOM 592 N N . PRO A 1 73 ? 46.819 -9.663 -17.483 1.00 96.81 73 PRO A N 1
ATOM 593 C CA . PRO A 1 73 ? 47.743 -8.880 -16.681 1.00 96.81 73 PRO A CA 1
ATOM 594 C C . PRO A 1 73 ? 46.994 -8.024 -15.651 1.00 96.81 73 PRO A C 1
ATOM 596 O O . PRO A 1 73 ? 45.859 -7.597 -15.867 1.00 96.81 73 PRO A O 1
ATOM 599 N N . TRP A 1 74 ? 47.673 -7.687 -14.554 1.00 97.25 74 TRP A N 1
ATOM 600 C CA . TRP A 1 74 ? 47.178 -6.701 -13.592 1.00 97.25 74 TRP A CA 1
ATOM 601 C C . TRP A 1 74 ? 46.796 -5.379 -14.261 1.00 97.25 74 TRP A C 1
ATOM 603 O O . TRP A 1 74 ? 47.486 -4.898 -15.165 1.00 97.25 74 TRP A O 1
ATOM 613 N N . SER A 1 75 ? 45.715 -4.772 -13.783 1.00 95.50 75 SER A N 1
ATOM 614 C CA . SER A 1 75 ? 45.157 -3.567 -14.385 1.00 95.50 75 SER A CA 1
ATOM 615 C C . SER A 1 75 ? 46.084 -2.357 -14.310 1.00 95.50 75 SER A C 1
ATOM 617 O O . SER A 1 75 ? 46.610 -2.002 -13.254 1.00 95.50 75 SER A O 1
ATOM 619 N N . TYR A 1 76 ? 46.187 -1.622 -15.422 1.00 93.12 76 TYR A N 1
ATOM 620 C CA . TYR A 1 76 ? 46.859 -0.319 -15.459 1.00 93.12 76 TYR A CA 1
ATOM 621 C C . TYR A 1 76 ? 46.223 0.690 -14.486 1.00 93.12 76 TYR A C 1
ATOM 623 O O . TYR A 1 76 ? 46.892 1.583 -13.954 1.00 93.12 76 TYR A O 1
ATOM 631 N N . TRP A 1 77 ? 44.917 0.563 -14.235 1.00 93.69 77 TRP A N 1
ATOM 632 C CA . TRP A 1 77 ? 44.182 1.435 -13.317 1.00 93.69 77 TRP A CA 1
ATOM 633 C C . TRP A 1 77 ? 44.509 1.153 -11.844 1.00 93.69 77 TRP A C 1
ATOM 635 O O . TRP A 1 77 ? 44.189 1.976 -10.986 1.00 93.69 77 TRP A O 1
ATOM 645 N N . PHE A 1 78 ? 45.200 0.047 -11.553 1.00 95.19 78 PHE A N 1
ATOM 646 C CA . PHE A 1 78 ? 45.632 -0.296 -10.205 1.00 95.19 78 PHE A CA 1
ATOM 647 C C . PHE A 1 78 ? 46.942 0.397 -9.805 1.00 95.19 78 PHE A C 1
ATOM 649 O O . PHE A 1 78 ? 47.005 0.985 -8.726 1.00 95.19 78 PHE A O 1
ATOM 656 N N . SER A 1 79 ? 47.974 0.340 -10.658 1.00 93.81 79 SER A N 1
ATOM 657 C CA . SER A 1 79 ? 49.348 0.767 -10.323 1.00 93.81 79 SER A CA 1
ATOM 658 C C . SER A 1 79 ? 49.948 1.824 -11.261 1.00 93.81 79 SER A C 1
ATOM 660 O O . SER A 1 79 ? 50.985 2.406 -10.947 1.00 93.81 79 SER A O 1
ATOM 662 N N . GLY A 1 80 ? 49.317 2.094 -12.410 1.00 90.62 80 GLY A N 1
ATOM 663 C CA . GLY A 1 80 ? 49.898 2.913 -13.481 1.00 90.62 80 GLY A CA 1
ATOM 664 C C . GLY A 1 80 ? 50.874 2.163 -14.396 1.00 90.62 80 GLY A C 1
ATOM 665 O O . GLY A 1 80 ? 51.498 2.792 -15.249 1.00 90.62 80 GLY A O 1
ATOM 666 N N . GLU A 1 81 ? 50.995 0.843 -14.248 1.00 92.31 81 GLU A N 1
ATOM 667 C CA . GLU A 1 81 ? 51.807 -0.041 -15.089 1.00 92.31 81 GLU A CA 1
ATOM 668 C C . GLU A 1 81 ? 51.074 -1.384 -15.251 1.00 92.31 81 GLU A C 1
ATOM 670 O O . GLU A 1 81 ? 50.867 -2.110 -14.280 1.00 92.31 81 GLU A O 1
ATOM 675 N N . GLN A 1 82 ? 50.626 -1.715 -16.465 1.00 92.69 82 GLN A N 1
ATOM 676 C CA . GLN A 1 82 ? 49.862 -2.944 -16.694 1.00 92.69 82 GLN A CA 1
ATOM 677 C C . GLN A 1 82 ? 50.751 -4.179 -16.475 1.00 92.69 82 GLN A C 1
ATOM 679 O O . GLN A 1 82 ? 51.888 -4.233 -16.938 1.00 92.69 82 GLN A O 1
ATOM 684 N N . GLY A 1 83 ? 50.230 -5.188 -15.779 1.00 93.69 83 GLY A N 1
ATOM 685 C CA . GLY A 1 83 ? 50.985 -6.371 -15.355 1.00 93.69 83 GLY A CA 1
ATOM 686 C C . GLY A 1 83 ? 51.651 -6.225 -13.985 1.00 93.69 83 GLY A C 1
ATOM 687 O O . GLY A 1 83 ? 52.070 -7.229 -13.413 1.00 93.69 83 GLY A O 1
ATOM 688 N N . LYS A 1 84 ? 51.682 -5.016 -13.408 1.00 94.38 84 LYS A N 1
ATOM 689 C CA . LYS A 1 84 ? 52.195 -4.781 -12.057 1.00 94.38 84 LYS A CA 1
ATOM 690 C C . LYS A 1 84 ? 51.069 -4.776 -11.027 1.00 94.38 84 LYS A C 1
ATOM 692 O O . LYS A 1 84 ? 50.294 -3.819 -10.945 1.00 94.38 84 LYS A O 1
ATOM 697 N N . GLY A 1 85 ? 51.019 -5.849 -10.244 1.00 91.75 85 GLY A N 1
ATOM 698 C CA . GLY A 1 85 ? 50.078 -6.027 -9.144 1.00 91.75 85 GLY A CA 1
ATOM 699 C C . GLY A 1 85 ? 50.463 -5.282 -7.862 1.00 91.75 85 GLY A C 1
ATOM 700 O O . GLY A 1 85 ? 51.364 -4.435 -7.872 1.00 91.75 85 GLY A O 1
ATOM 701 N N . PRO A 1 86 ? 49.773 -5.591 -6.755 1.00 92.94 86 PRO A N 1
ATOM 702 C CA . PRO A 1 86 ? 50.081 -5.060 -5.435 1.00 92.94 86 PRO A CA 1
ATOM 703 C C . PRO A 1 86 ? 51.524 -5.306 -4.984 1.00 92.94 86 PRO A C 1
ATOM 705 O O . PRO A 1 86 ? 52.153 -6.303 -5.326 1.00 92.94 86 PRO A O 1
ATOM 708 N N . SER A 1 87 ? 52.048 -4.356 -4.213 1.00 82.19 87 SER A N 1
ATOM 709 C CA . SER A 1 87 ? 53.373 -4.422 -3.584 1.00 82.19 87 SER A CA 1
ATOM 710 C C . SER A 1 87 ? 53.384 -5.255 -2.299 1.00 82.19 87 SER A C 1
ATOM 712 O O . SER A 1 87 ? 54.431 -5.766 -1.902 1.00 82.19 87 SER A O 1
ATOM 714 N N . LEU A 1 88 ? 52.222 -5.376 -1.656 1.00 76.19 88 LEU A N 1
ATOM 715 C CA . LEU A 1 88 ? 51.946 -6.261 -0.528 1.00 76.19 88 LEU A CA 1
ATOM 716 C C . LEU A 1 88 ? 51.297 -7.569 -1.007 1.00 76.19 88 LEU A C 1
ATOM 718 O O . LEU A 1 88 ? 50.669 -7.594 -2.061 1.00 76.19 88 LEU A O 1
ATOM 722 N N . ASP A 1 89 ? 51.397 -8.634 -0.210 1.00 85.62 89 ASP A N 1
ATOM 723 C CA . ASP A 1 89 ? 50.731 -9.916 -0.482 1.00 85.62 89 ASP A CA 1
ATOM 724 C C . ASP A 1 89 ? 49.222 -9.814 -0.186 1.00 85.62 89 ASP A C 1
ATOM 726 O O . ASP A 1 89 ? 48.746 -10.202 0.880 1.00 85.62 89 ASP A O 1
ATOM 730 N N . TRP A 1 90 ? 48.475 -9.178 -1.094 1.00 93.44 90 TRP A N 1
ATOM 731 C CA . TRP A 1 90 ? 47.013 -9.121 -1.054 1.00 93.44 90 TRP A CA 1
ATOM 732 C C . TRP A 1 90 ? 46.410 -9.116 -2.459 1.00 93.44 90 TRP A C 1
ATOM 734 O O . TRP A 1 90 ? 47.036 -8.687 -3.426 1.00 93.44 90 TRP A O 1
ATOM 744 N N . ASP A 1 91 ? 45.165 -9.575 -2.557 1.00 96.88 91 ASP A N 1
ATOM 745 C CA . ASP A 1 91 ? 44.360 -9.571 -3.777 1.00 96.88 91 ASP A CA 1
ATOM 746 C C . ASP A 1 91 ? 43.140 -8.651 -3.568 1.00 96.88 91 ASP A C 1
ATOM 748 O O . ASP A 1 91 ? 42.389 -8.861 -2.606 1.00 96.88 91 ASP A O 1
ATOM 752 N N . PRO A 1 92 ? 42.918 -7.630 -4.421 1.00 97.81 92 PRO A N 1
ATOM 753 C CA . PRO A 1 92 ? 41.832 -6.684 -4.203 1.00 97.81 92 PRO A CA 1
ATOM 754 C C . PRO A 1 92 ? 40.421 -7.258 -4.275 1.00 97.81 92 PRO A C 1
ATOM 756 O O . PRO A 1 92 ? 39.569 -6.819 -3.503 1.00 97.81 92 PRO A O 1
ATOM 759 N N . LEU A 1 93 ? 40.154 -8.231 -5.151 1.00 98.38 93 LEU A N 1
ATOM 760 C CA . LEU A 1 93 ? 38.842 -8.876 -5.205 1.00 98.38 93 LEU A CA 1
ATOM 761 C C . LEU A 1 93 ? 38.623 -9.745 -3.966 1.00 98.38 93 LEU A C 1
ATOM 763 O O . LEU A 1 93 ? 37.555 -9.683 -3.361 1.00 98.38 93 LEU A O 1
ATOM 767 N N . HIS A 1 94 ? 39.636 -10.508 -3.547 1.00 97.75 94 HIS A N 1
ATOM 768 C CA . HIS A 1 94 ? 39.536 -11.305 -2.322 1.00 97.75 94 HIS A CA 1
ATOM 769 C C . HIS A 1 94 ? 39.236 -10.422 -1.102 1.00 97.75 94 HIS A C 1
ATOM 771 O O . HIS A 1 94 ? 38.271 -10.670 -0.380 1.00 97.75 94 HIS A O 1
ATOM 777 N N . PHE A 1 95 ? 39.995 -9.336 -0.934 1.00 97.94 95 PHE A N 1
ATOM 778 C CA . PHE A 1 95 ? 39.782 -8.368 0.140 1.00 97.94 95 PHE A CA 1
ATOM 779 C C . PHE A 1 95 ? 38.384 -7.731 0.080 1.00 97.94 95 PHE A C 1
ATOM 781 O O . PHE A 1 95 ? 37.714 -7.616 1.105 1.00 97.94 95 PHE A O 1
ATOM 788 N N . ALA A 1 96 ? 37.911 -7.345 -1.112 1.00 98.19 96 ALA A N 1
ATOM 789 C CA . ALA A 1 96 ? 36.580 -6.764 -1.282 1.00 98.19 96 ALA A CA 1
ATOM 790 C C . ALA A 1 96 ? 35.467 -7.726 -0.840 1.00 98.19 96 ALA A C 1
ATOM 792 O O . ALA A 1 96 ? 34.528 -7.300 -0.170 1.00 98.19 96 ALA A O 1
ATOM 793 N N . VAL A 1 97 ? 35.579 -9.014 -1.192 1.00 97.50 97 VAL A N 1
ATOM 794 C CA . VAL A 1 97 ? 34.608 -10.054 -0.815 1.00 97.50 97 VAL A CA 1
ATOM 795 C C . VAL A 1 97 ? 34.562 -10.226 0.703 1.00 97.50 97 VAL A C 1
ATOM 797 O O . VAL A 1 97 ? 33.476 -10.237 1.281 1.00 97.50 97 VAL A O 1
ATOM 800 N N . GLU A 1 98 ? 35.717 -10.307 1.367 1.00 95.44 98 GLU A N 1
ATOM 801 C CA . GLU A 1 98 ? 35.772 -10.461 2.824 1.00 95.44 98 GLU A CA 1
ATOM 802 C C . GLU A 1 98 ? 35.179 -9.255 3.564 1.00 95.44 98 GLU A C 1
ATOM 804 O O . GLU A 1 98 ? 34.392 -9.421 4.500 1.00 95.44 98 GLU A O 1
ATOM 809 N N . GLU A 1 99 ? 35.521 -8.033 3.147 1.00 96.38 99 GLU A N 1
ATOM 810 C CA . GLU A 1 99 ? 34.992 -6.816 3.768 1.00 96.38 99 GLU A CA 1
ATOM 811 C C . GLU A 1 99 ? 33.492 -6.637 3.491 1.00 96.38 99 GLU A C 1
ATOM 813 O O . GLU A 1 99 ? 32.744 -6.260 4.396 1.00 96.38 99 GLU A O 1
ATOM 818 N N . ALA A 1 100 ? 33.020 -6.966 2.284 1.00 95.69 100 ALA A N 1
ATOM 819 C CA . ALA A 1 100 ? 31.599 -6.921 1.946 1.00 95.69 100 ALA A CA 1
ATOM 820 C C . ALA A 1 100 ? 30.803 -7.937 2.778 1.00 95.69 100 ALA A C 1
ATOM 822 O O . ALA A 1 100 ? 29.787 -7.583 3.382 1.00 95.69 100 ALA A O 1
ATOM 823 N N . ARG A 1 101 ? 31.315 -9.168 2.924 1.00 91.06 101 ARG A N 1
ATOM 824 C CA . ARG A 1 101 ? 30.685 -10.212 3.743 1.00 91.06 101 ARG A CA 1
ATOM 825 C C . ARG A 1 101 ? 30.590 -9.812 5.212 1.00 91.06 101 ARG A C 1
ATOM 827 O O . ARG A 1 101 ? 29.547 -10.031 5.822 1.00 91.06 101 ARG A O 1
ATOM 834 N N . LYS A 1 102 ? 31.619 -9.154 5.768 1.00 89.94 102 LYS A N 1
ATOM 835 C CA . LYS A 1 102 ? 31.580 -8.632 7.149 1.00 89.94 102 LYS A CA 1
ATOM 836 C C . LYS A 1 102 ? 30.447 -7.640 7.380 1.00 89.94 102 LYS A C 1
ATOM 838 O O . LYS A 1 102 ? 29.930 -7.549 8.495 1.00 89.94 102 LYS A O 1
ATOM 843 N N . LEU A 1 103 ? 30.092 -6.898 6.338 1.00 91.94 103 LEU A N 1
ATOM 844 C CA . LEU A 1 103 ? 29.088 -5.847 6.368 1.00 91.94 103 LEU A CA 1
ATOM 845 C C . LEU A 1 103 ? 27.689 -6.336 5.985 1.00 91.94 103 LEU A C 1
ATOM 847 O O . LEU A 1 103 ? 26.734 -5.618 6.284 1.00 91.94 103 LEU A O 1
ATOM 851 N N . GLY A 1 104 ? 27.566 -7.534 5.407 1.00 90.12 104 GLY A N 1
ATOM 852 C CA . GLY A 1 104 ? 26.305 -8.043 4.870 1.00 90.12 104 GLY A CA 1
ATOM 853 C C . GLY A 1 104 ? 25.965 -7.490 3.490 1.00 90.12 104 GLY A C 1
ATOM 854 O O . GLY A 1 104 ? 24.795 -7.295 3.185 1.00 90.12 104 GLY A O 1
ATOM 855 N N . ILE A 1 105 ? 26.980 -7.182 2.682 1.00 94.56 105 ILE A N 1
ATOM 856 C CA . ILE A 1 105 ? 26.831 -6.688 1.313 1.00 94.56 105 ILE A CA 1
ATOM 857 C C . ILE A 1 105 ? 27.143 -7.831 0.342 1.00 94.56 105 ILE A C 1
ATOM 859 O O . ILE A 1 105 ? 28.203 -8.448 0.451 1.00 94.56 105 ILE A O 1
ATOM 863 N N . GLU A 1 106 ? 26.255 -8.086 -0.621 1.00 96.25 106 GLU A N 1
ATOM 864 C CA . GLU A 1 106 ? 26.559 -8.963 -1.756 1.00 96.25 106 GLU A CA 1
ATOM 865 C C . GLU A 1 106 ? 27.589 -8.303 -2.676 1.00 96.25 106 GLU A C 1
ATOM 867 O O . GLU A 1 106 ? 27.419 -7.147 -3.077 1.00 96.25 106 GLU A O 1
ATOM 872 N N . LEU A 1 107 ? 28.638 -9.039 -3.053 1.00 98.38 107 LEU A N 1
ATOM 873 C CA . LEU A 1 107 ? 29.612 -8.573 -4.038 1.00 98.38 107 LEU A CA 1
ATOM 874 C C . LEU A 1 107 ? 29.381 -9.254 -5.384 1.00 98.38 107 LEU A C 1
ATOM 876 O O . LEU A 1 107 ? 29.562 -10.464 -5.539 1.00 98.38 107 LEU A O 1
ATOM 880 N N . HIS A 1 108 ? 29.042 -8.437 -6.376 1.00 98.75 108 HIS A N 1
ATOM 881 C CA . HIS A 1 108 ? 28.956 -8.834 -7.771 1.00 98.75 108 HIS A CA 1
ATOM 882 C C . HIS A 1 108 ? 30.233 -8.403 -8.498 1.00 98.75 108 HIS A C 1
ATOM 884 O O . HIS A 1 108 ? 30.524 -7.208 -8.597 1.00 98.75 108 HIS A O 1
ATOM 890 N N . ALA A 1 109 ? 31.003 -9.359 -9.017 1.00 98.81 109 ALA A N 1
ATOM 891 C CA . ALA A 1 109 ? 32.195 -9.071 -9.807 1.00 98.81 109 ALA A CA 1
ATOM 892 C C . ALA A 1 109 ? 31.781 -8.527 -11.181 1.00 98.81 109 ALA A C 1
ATOM 894 O O . ALA A 1 109 ? 31.242 -9.252 -12.015 1.00 98.81 109 ALA A O 1
ATOM 895 N N . TRP A 1 110 ? 32.012 -7.237 -11.408 1.00 98.69 110 TRP A N 1
ATOM 896 C CA . TRP A 1 110 ? 31.690 -6.558 -12.656 1.00 98.69 110 TRP A CA 1
ATOM 897 C C . TRP A 1 110 ? 32.849 -6.667 -13.651 1.00 98.69 110 TRP A C 1
ATOM 899 O O . TRP A 1 110 ? 33.989 -6.293 -13.367 1.00 98.69 110 TRP A O 1
ATOM 909 N N . VAL A 1 111 ? 32.541 -7.173 -14.840 1.00 98.44 111 VAL A N 1
ATOM 910 C CA . VAL A 1 111 ? 33.466 -7.336 -15.954 1.00 98.44 111 VAL A CA 1
ATOM 911 C C . VAL A 1 111 ? 32.967 -6.581 -17.182 1.00 98.44 111 VAL A C 1
ATOM 913 O O . VAL A 1 111 ? 31.786 -6.618 -17.518 1.00 98.44 111 VAL A O 1
ATOM 916 N N . ASN A 1 112 ? 33.878 -5.924 -17.890 1.00 96.88 112 ASN A N 1
ATOM 917 C CA . ASN A 1 112 ? 33.665 -5.606 -19.296 1.00 96.88 112 ASN A CA 1
ATOM 918 C C . ASN A 1 112 ? 34.089 -6.825 -20.130 1.00 96.88 112 ASN A C 1
ATOM 920 O O . ASN A 1 112 ? 35.180 -7.325 -19.863 1.00 96.88 112 ASN A O 1
ATOM 924 N N . PRO A 1 113 ? 33.301 -7.317 -21.103 1.00 94.69 113 PRO A N 1
ATOM 925 C CA . PRO A 1 113 ? 33.589 -8.565 -21.820 1.00 94.69 113 PRO A CA 1
ATOM 926 C C . PRO A 1 113 ? 34.593 -8.405 -22.971 1.00 94.69 113 PRO A C 1
ATOM 928 O O . PRO A 1 113 ? 35.529 -9.195 -23.085 1.00 94.69 113 PRO A O 1
ATOM 931 N N . TYR A 1 114 ? 34.428 -7.393 -23.822 1.00 96.69 114 TYR A N 1
ATOM 932 C CA . TYR A 1 114 ? 35.136 -7.334 -25.104 1.00 96.69 114 TYR A CA 1
ATOM 933 C C . TYR A 1 114 ? 36.197 -6.250 -25.154 1.00 96.69 114 TYR A C 1
ATOM 935 O O . TYR A 1 114 ? 37.124 -6.358 -25.950 1.00 96.69 114 TYR A O 1
ATOM 943 N N . ARG A 1 115 ? 36.108 -5.200 -24.330 1.00 94.62 115 ARG A N 1
ATOM 944 C CA . ARG A 1 115 ?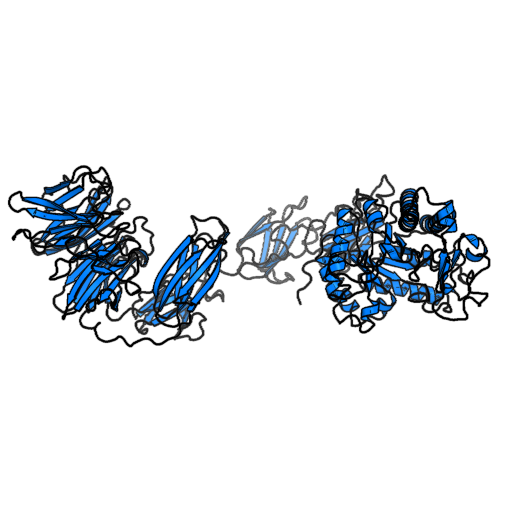 37.094 -4.118 -24.355 1.00 94.62 115 ARG A CA 1
ATOM 945 C C . ARG A 1 115 ? 38.483 -4.691 -24.093 1.00 94.62 115 ARG A C 1
ATOM 947 O O . ARG A 1 115 ? 38.726 -5.298 -23.055 1.00 94.62 115 ARG A O 1
ATOM 954 N N . ALA A 1 116 ? 39.397 -4.456 -25.024 1.00 93.12 116 ALA A N 1
ATOM 955 C CA . ALA A 1 116 ? 40.800 -4.826 -24.900 1.00 93.12 116 ALA A CA 1
ATOM 956 C C . ALA A 1 116 ? 41.666 -3.595 -24.636 1.00 93.12 116 ALA A C 1
ATOM 958 O O . ALA A 1 116 ? 42.600 -3.647 -23.851 1.00 93.12 116 ALA A O 1
ATOM 959 N N . VAL A 1 117 ? 41.350 -2.463 -25.265 1.00 87.88 117 VAL A N 1
ATOM 960 C CA . VAL A 1 117 ? 42.088 -1.209 -25.073 1.00 87.88 117 VAL A CA 1
ATOM 961 C C . VAL A 1 117 ? 41.119 -0.041 -25.175 1.00 87.88 117 VAL A C 1
ATOM 963 O O . VAL A 1 117 ? 40.282 -0.028 -26.071 1.00 87.88 117 VAL A O 1
ATOM 966 N N . VAL A 1 118 ? 41.232 0.953 -24.293 1.00 80.06 118 VAL A N 1
ATOM 967 C CA . VAL A 1 118 ? 40.405 2.170 -24.330 1.00 80.06 118 VAL A CA 1
ATOM 968 C C . VAL A 1 118 ? 41.261 3.403 -24.594 1.00 80.06 118 VAL A C 1
ATOM 970 O O . VAL A 1 118 ? 42.315 3.572 -23.982 1.00 80.06 118 VAL A O 1
ATOM 973 N N . ASN A 1 119 ? 40.802 4.287 -25.482 1.00 68.62 119 ASN A N 1
ATOM 974 C CA . ASN A 1 119 ? 41.439 5.572 -25.754 1.00 68.62 119 ASN A CA 1
ATOM 975 C C . ASN A 1 119 ? 40.526 6.732 -25.308 1.00 68.62 119 ASN A C 1
ATOM 977 O O . ASN A 1 119 ? 39.753 7.254 -26.107 1.00 68.62 119 ASN A O 1
ATOM 981 N N . PRO A 1 120 ? 40.595 7.179 -24.042 1.00 55.41 120 PRO A N 1
ATOM 982 C CA . PRO A 1 120 ? 39.669 8.178 -23.501 1.00 55.41 120 PRO A CA 1
ATOM 983 C C . PRO A 1 120 ? 39.963 9.637 -23.935 1.00 55.41 120 PRO A C 1
ATOM 985 O O . PRO A 1 120 ? 39.570 10.554 -23.226 1.00 55.41 120 PRO A O 1
ATOM 988 N N . ASN A 1 121 ? 40.627 9.877 -25.080 1.00 51.06 121 ASN A N 1
ATOM 989 C CA . ASN A 1 121 ? 41.115 11.182 -25.588 1.00 51.06 121 ASN A CA 1
ATOM 990 C C . ASN A 1 121 ? 42.403 11.764 -24.953 1.00 51.06 121 ASN A C 1
ATOM 992 O O . ASN A 1 121 ? 42.556 12.982 -24.868 1.00 51.06 121 ASN A O 1
ATOM 996 N N . PHE A 1 122 ? 43.399 10.939 -24.609 1.00 49.06 122 PHE A N 1
ATOM 997 C CA . PHE A 1 122 ? 44.777 11.428 -24.419 1.00 49.06 122 PHE A CA 1
ATOM 998 C C . PHE A 1 122 ? 45.703 10.789 -25.447 1.00 49.06 122 PHE A C 1
ATOM 1000 O O . PHE A 1 122 ? 46.053 9.614 -25.350 1.00 49.06 122 PHE A O 1
ATOM 1007 N N . SER A 1 123 ? 46.138 11.606 -26.400 1.00 46.00 123 SER A N 1
ATOM 1008 C CA . SER A 1 123 ? 47.001 11.308 -27.545 1.00 46.00 123 SER A CA 1
ATOM 1009 C C . SER A 1 123 ? 48.377 10.684 -27.243 1.00 46.00 123 SER A C 1
ATOM 1011 O O . SER A 1 123 ? 49.188 10.630 -28.154 1.00 46.00 123 SER A O 1
ATOM 1013 N N . ASN A 1 124 ? 48.655 10.167 -26.036 1.00 50.00 124 ASN A N 1
ATOM 1014 C CA . ASN A 1 124 ? 49.968 9.619 -25.658 1.00 50.00 124 ASN A CA 1
ATOM 1015 C C . ASN A 1 124 ? 49.954 8.331 -24.788 1.00 50.00 124 ASN A C 1
ATOM 1017 O O . ASN A 1 124 ? 51.028 7.810 -24.485 1.00 50.00 124 ASN A O 1
ATOM 1021 N N . ASN A 1 125 ? 48.805 7.779 -24.360 1.00 53.88 125 ASN A N 1
ATOM 1022 C CA . ASN A 1 125 ? 48.819 6.570 -23.501 1.00 53.88 125 ASN A CA 1
ATOM 1023 C C . ASN A 1 125 ? 48.967 5.260 -24.286 1.00 53.88 125 ASN A C 1
ATOM 1025 O O . ASN A 1 125 ? 49.646 4.355 -23.818 1.00 53.88 125 ASN A O 1
ATOM 1029 N N . LEU A 1 126 ? 48.437 5.176 -25.510 1.00 54.31 126 LEU A N 1
ATOM 1030 C CA . LEU A 1 126 ? 48.708 4.043 -26.411 1.00 54.31 126 LEU A CA 1
ATOM 1031 C C . LEU A 1 126 ? 50.184 3.977 -26.839 1.00 54.31 126 LEU A C 1
ATOM 1033 O O . LEU A 1 126 ? 50.677 2.911 -27.190 1.00 54.31 126 LEU A O 1
ATOM 1037 N N . THR A 1 127 ? 50.891 5.112 -26.793 1.00 57.09 127 THR A N 1
ATOM 1038 C CA . THR A 1 127 ? 52.346 5.188 -27.000 1.00 57.09 127 THR A CA 1
ATOM 1039 C C . THR A 1 127 ? 53.146 4.958 -25.715 1.00 57.09 127 THR A C 1
ATOM 1041 O O . THR A 1 127 ? 54.369 4.861 -25.778 1.00 57.09 127 THR A O 1
ATOM 1044 N N . ASN A 1 128 ? 52.496 4.882 -24.548 1.00 70.00 128 ASN A N 1
ATOM 1045 C CA . ASN A 1 128 ? 53.164 4.558 -23.292 1.00 70.00 128 ASN A CA 1
ATOM 1046 C C . ASN A 1 128 ? 53.421 3.046 -23.243 1.00 70.00 128 ASN A C 1
ATOM 1048 O O . ASN A 1 128 ? 52.481 2.252 -23.189 1.00 70.00 128 ASN A O 1
ATOM 1052 N N . SER A 1 129 ? 54.697 2.648 -23.219 1.00 70.00 129 SER A N 1
ATOM 1053 C CA . SER A 1 129 ? 55.112 1.240 -23.165 1.00 70.00 129 SER A CA 1
ATOM 1054 C C . SER A 1 129 ? 54.520 0.475 -21.978 1.00 70.00 129 SER A C 1
ATOM 1056 O O . SER A 1 129 ? 54.374 -0.738 -22.056 1.00 70.00 129 SER A O 1
ATOM 1058 N N . ASN A 1 130 ? 54.147 1.176 -20.904 1.00 80.25 130 ASN A N 1
ATOM 1059 C CA . ASN A 1 130 ? 53.642 0.580 -19.667 1.00 80.25 130 ASN A CA 1
ATOM 1060 C C . ASN A 1 130 ? 52.119 0.374 -19.673 1.00 80.25 130 ASN A C 1
ATOM 1062 O O . ASN A 1 130 ? 51.571 -0.168 -18.713 1.00 80.25 130 ASN A O 1
ATOM 1066 N N . TYR A 1 131 ? 51.415 0.844 -20.707 1.00 83.88 131 TYR A N 1
ATOM 1067 C CA . TYR A 1 131 ? 49.960 0.719 -20.794 1.00 83.88 131 TYR A CA 1
ATOM 1068 C C . TYR A 1 131 ? 49.515 -0.650 -21.323 1.00 83.88 131 TYR A C 1
ATOM 1070 O O . TYR A 1 131 ? 48.492 -1.160 -20.881 1.00 83.88 131 TYR A O 1
ATOM 1078 N N . ILE A 1 132 ? 50.292 -1.253 -22.232 1.00 88.56 132 ILE A N 1
ATOM 1079 C CA . ILE A 1 132 ? 50.008 -2.572 -22.817 1.00 88.56 132 ILE A CA 1
ATOM 1080 C C . ILE A 1 132 ? 51.171 -3.524 -22.514 1.00 88.56 132 ILE A C 1
ATOM 1082 O O . ILE A 1 132 ? 52.220 -3.474 -23.166 1.00 88.56 132 ILE A O 1
ATOM 1086 N N . SER A 1 133 ? 50.968 -4.419 -21.548 1.00 91.56 133 SER A N 1
ATOM 1087 C CA . SER A 1 133 ? 51.926 -5.463 -21.161 1.00 91.56 133 SER A CA 1
ATOM 1088 C C . SER A 1 133 ? 52.181 -6.449 -22.301 1.00 91.56 133 SER A C 1
ATOM 1090 O O . SER A 1 133 ? 51.292 -6.704 -23.108 1.00 91.56 133 SER A O 1
ATOM 1092 N N . ASP A 1 134 ? 53.372 -7.051 -22.361 1.00 91.44 134 ASP A N 1
ATOM 1093 C CA . ASP A 1 134 ? 53.672 -8.122 -23.323 1.00 91.44 134 ASP A CA 1
ATOM 1094 C C . ASP A 1 134 ? 52.757 -9.338 -23.158 1.00 91.44 134 ASP A C 1
ATOM 1096 O O . ASP A 1 134 ? 52.424 -9.976 -24.151 1.00 91.44 134 ASP A O 1
ATOM 1100 N N . ALA A 1 135 ? 52.275 -9.606 -21.943 1.00 92.81 135 ALA A N 1
ATOM 1101 C CA . ALA A 1 135 ? 51.321 -10.678 -21.662 1.00 92.81 135 ALA A CA 1
ATOM 1102 C C . ALA A 1 135 ? 49.878 -10.364 -22.111 1.00 92.81 135 ALA A C 1
ATOM 1104 O O . ALA A 1 135 ? 49.012 -11.228 -22.034 1.00 92.81 135 ALA A O 1
ATOM 1105 N N . HIS A 1 136 ? 49.592 -9.139 -22.559 1.00 94.94 136 HIS A N 1
ATOM 1106 C CA . HIS A 1 136 ? 48.239 -8.717 -22.906 1.00 94.94 136 HIS A CA 1
ATOM 1107 C C . HIS A 1 136 ? 47.731 -9.377 -24.196 1.00 94.94 136 HIS A C 1
ATOM 1109 O O . HIS A 1 136 ? 48.480 -9.546 -25.163 1.00 94.94 136 HIS A O 1
ATOM 1115 N N . ILE A 1 137 ? 46.428 -9.672 -24.259 1.00 95.06 137 ILE A N 1
ATOM 1116 C CA . ILE A 1 137 ? 45.821 -10.426 -25.367 1.00 95.06 137 ILE A CA 1
ATOM 1117 C C . ILE A 1 137 ? 46.009 -9.759 -26.736 1.00 95.06 137 ILE A C 1
ATOM 1119 O O . ILE A 1 137 ? 46.183 -10.437 -27.739 1.00 95.06 137 ILE A O 1
ATOM 1123 N N . THR A 1 138 ? 46.097 -8.430 -26.785 1.00 92.12 138 THR A N 1
ATOM 1124 C CA . THR A 1 138 ? 46.364 -7.691 -28.032 1.00 92.12 138 THR A CA 1
ATOM 1125 C C . THR A 1 138 ? 47.747 -7.948 -28.628 1.00 92.12 138 THR A C 1
ATOM 1127 O O . THR A 1 138 ? 47.946 -7.691 -29.814 1.00 92.12 138 THR A O 1
ATOM 1130 N N . LYS A 1 139 ? 48.707 -8.417 -27.820 1.00 91.94 139 LYS A N 1
ATOM 1131 C CA . LYS A 1 139 ? 50.040 -8.838 -28.267 1.00 91.94 139 LYS A CA 1
ATOM 1132 C C . LYS A 1 139 ? 50.127 -10.351 -28.452 1.00 91.94 139 LYS A C 1
ATOM 1134 O O . LYS A 1 139 ? 50.796 -10.796 -29.377 1.00 91.94 139 LYS A O 1
ATOM 1139 N N . GLN A 1 140 ? 49.453 -11.120 -27.597 1.00 95.69 140 GLN A N 1
ATOM 1140 C CA . GLN A 1 140 ? 49.459 -12.585 -27.655 1.00 95.69 140 GLN A CA 1
ATOM 1141 C C . GLN A 1 140 ? 48.613 -13.137 -28.814 1.00 95.69 140 GLN A C 1
ATOM 1143 O O . GLN A 1 140 ? 48.995 -14.126 -29.428 1.00 95.69 140 GLN A O 1
ATOM 1148 N N . GLN A 1 141 ? 47.482 -12.493 -29.118 1.00 96.81 141 GLN A N 1
ATOM 1149 C CA . GLN A 1 141 ? 46.518 -12.883 -30.153 1.00 96.81 141 GLN A CA 1
ATOM 1150 C C . GLN A 1 141 ? 46.049 -11.645 -30.948 1.00 96.81 141 GLN A C 1
ATOM 1152 O O . GLN A 1 141 ? 44.903 -11.210 -30.821 1.00 96.81 141 GLN A O 1
ATOM 1157 N N . PRO A 1 142 ? 46.924 -11.018 -31.757 1.00 95.12 142 PRO A N 1
ATOM 1158 C CA . PRO A 1 142 ? 46.601 -9.772 -32.459 1.00 95.12 142 PRO A CA 1
ATOM 1159 C C . PRO A 1 142 ? 45.458 -9.911 -33.477 1.00 95.12 142 PRO A C 1
ATOM 1161 O O . PRO A 1 142 ? 44.767 -8.924 -33.732 1.00 95.12 142 PRO A O 1
ATOM 1164 N N . ASP A 1 143 ? 45.242 -11.113 -34.019 1.00 96.25 143 ASP A N 1
ATOM 1165 C CA . ASP A 1 143 ? 44.187 -11.407 -34.998 1.00 96.25 143 ASP A CA 1
ATOM 1166 C C . ASP A 1 143 ? 42.787 -11.471 -34.367 1.00 96.25 143 ASP A C 1
ATOM 1168 O O . ASP A 1 143 ? 41.787 -11.436 -35.074 1.00 96.25 143 ASP A O 1
ATOM 1172 N N . TRP A 1 144 ? 42.690 -11.510 -33.033 1.00 97.88 144 TRP A N 1
ATOM 1173 C CA . TRP A 1 144 ? 41.409 -11.477 -32.317 1.00 97.88 144 TRP A CA 1
ATOM 1174 C C . TRP A 1 144 ? 40.863 -10.058 -32.123 1.00 97.88 144 TRP A C 1
ATOM 1176 O O . TRP A 1 144 ? 39.817 -9.889 -31.501 1.00 97.88 144 TRP A O 1
ATOM 1186 N N . ILE A 1 145 ? 41.586 -9.024 -32.566 1.00 96.62 145 ILE A N 1
ATOM 1187 C CA . ILE A 1 145 ? 41.327 -7.637 -32.173 1.00 96.62 145 ILE A CA 1
ATOM 1188 C C . ILE A 1 145 ? 40.682 -6.840 -33.305 1.00 96.62 145 ILE A C 1
ATOM 1190 O O . ILE A 1 145 ? 41.334 -6.515 -34.300 1.00 96.62 145 ILE A O 1
ATOM 1194 N N . LEU A 1 146 ? 39.447 -6.394 -33.078 1.00 95.44 146 LEU A N 1
ATOM 1195 C CA . LEU A 1 146 ? 38.798 -5.367 -33.889 1.00 95.44 146 LEU A CA 1
ATOM 1196 C C . LEU A 1 146 ? 39.226 -3.980 -33.397 1.00 95.44 146 LEU A C 1
ATOM 1198 O O . LEU A 1 146 ? 39.213 -3.688 -32.195 1.00 95.44 146 LEU A O 1
ATOM 1202 N N . LYS A 1 147 ? 39.629 -3.113 -34.328 1.00 90.69 147 LYS A N 1
ATOM 1203 C CA . LYS A 1 147 ? 40.230 -1.809 -34.018 1.00 90.69 147 LYS A CA 1
ATOM 1204 C C . LYS A 1 147 ? 39.338 -0.670 -34.490 1.00 90.69 147 LYS A C 1
ATOM 1206 O O . LYS A 1 147 ? 39.092 -0.543 -35.683 1.00 90.69 147 LYS A O 1
ATOM 1211 N N . PHE A 1 148 ? 38.949 0.191 -33.556 1.00 87.69 148 PHE A N 1
ATOM 1212 C CA . PHE A 1 148 ? 38.177 1.407 -33.799 1.00 87.69 148 PHE A CA 1
ATOM 1213 C C . PHE A 1 148 ? 38.977 2.635 -33.352 1.00 87.69 148 PHE A C 1
ATOM 1215 O O . PHE A 1 148 ? 40.011 2.520 -32.690 1.00 87.69 148 PHE A O 1
ATOM 1222 N N . SER A 1 149 ? 38.514 3.832 -33.714 1.00 78.69 149 SER A N 1
ATOM 1223 C CA . SER A 1 149 ? 39.221 5.086 -33.406 1.00 78.69 149 SER A CA 1
ATOM 1224 C C . SER A 1 149 ? 39.363 5.369 -31.905 1.00 78.69 149 SER A C 1
ATOM 1226 O O . SER A 1 149 ? 40.316 6.020 -31.477 1.00 78.69 149 SER A O 1
ATOM 1228 N N . ASP A 1 150 ? 38.403 4.903 -31.112 1.00 76.56 150 ASP A N 1
ATOM 1229 C CA . ASP A 1 150 ? 38.231 5.199 -29.689 1.00 76.56 150 ASP A CA 1
ATOM 1230 C C . ASP A 1 150 ? 38.464 3.977 -28.783 1.00 76.56 150 ASP A C 1
ATOM 1232 O O . ASP A 1 150 ? 38.774 4.121 -27.596 1.00 76.56 150 ASP A O 1
ATOM 1236 N N . VAL A 1 151 ? 38.360 2.766 -29.333 1.00 87.38 151 VAL A N 1
ATOM 1237 C CA . VAL A 1 151 ? 38.454 1.515 -28.577 1.00 87.38 151 VAL A CA 1
ATOM 1238 C C . VAL A 1 151 ? 38.986 0.376 -29.449 1.00 87.38 151 VAL A C 1
ATOM 1240 O O . VAL A 1 151 ? 38.723 0.309 -30.646 1.00 87.38 151 VAL A O 1
ATOM 1243 N N . HIS A 1 152 ? 39.725 -0.552 -28.848 1.00 90.94 152 HIS A N 1
ATOM 1244 C CA . HIS A 1 152 ? 39.951 -1.874 -29.429 1.00 90.94 152 HIS A CA 1
ATOM 1245 C C . HIS A 1 152 ? 39.165 -2.902 -28.625 1.00 90.94 152 HIS A C 1
ATOM 1247 O O . HIS A 1 152 ? 39.195 -2.873 -27.388 1.00 90.94 152 HIS A O 1
ATOM 1253 N N . ILE A 1 153 ? 38.503 -3.820 -29.317 1.00 95.69 153 ILE A N 1
ATOM 1254 C CA . ILE A 1 153 ? 37.735 -4.897 -28.693 1.00 95.69 153 ILE A CA 1
ATOM 1255 C C . ILE A 1 153 ? 38.197 -6.256 -29.215 1.00 95.69 153 ILE A C 1
ATOM 1257 O O . ILE A 1 153 ? 38.724 -6.359 -30.320 1.00 95.69 153 ILE A O 1
ATOM 1261 N N . LEU A 1 154 ? 37.992 -7.291 -28.414 1.00 98.00 154 LEU A N 1
ATOM 1262 C CA . LEU A 1 154 ? 38.006 -8.674 -28.867 1.00 98.00 154 LEU A CA 1
ATOM 1263 C C . LEU A 1 154 ? 36.839 -8.898 -29.839 1.00 98.00 154 LEU A C 1
ATOM 1265 O O . LEU A 1 154 ? 35.739 -8.423 -29.567 1.00 98.00 154 LEU A O 1
ATOM 1269 N N . ASP A 1 155 ? 37.070 -9.620 -30.934 1.00 98.06 155 ASP A N 1
ATOM 1270 C CA . ASP A 1 155 ? 36.051 -9.950 -31.934 1.00 98.06 155 ASP A CA 1
ATOM 1271 C C . ASP A 1 155 ? 35.015 -10.942 -31.367 1.00 98.06 155 ASP A C 1
ATOM 1273 O O . ASP A 1 155 ? 35.339 -12.122 -31.182 1.00 98.06 155 ASP A O 1
ATOM 1277 N N . PRO A 1 156 ? 33.754 -10.525 -31.120 1.00 98.12 156 PRO A N 1
ATOM 1278 C CA . PRO A 1 156 ? 32.730 -11.421 -30.578 1.00 98.12 156 PRO A CA 1
ATOM 1279 C C . PRO A 1 156 ? 32.394 -12.599 -31.513 1.00 98.12 156 PRO A C 1
ATOM 1281 O O . PRO A 1 156 ? 31.867 -13.623 -31.063 1.00 98.12 156 PRO A O 1
ATOM 1284 N N . GLY A 1 157 ? 32.696 -12.474 -32.811 1.00 97.94 157 GLY A N 1
ATOM 1285 C CA . GLY A 1 157 ? 32.433 -13.477 -33.839 1.00 97.94 157 GLY A CA 1
ATOM 1286 C C . GLY A 1 157 ? 33.282 -14.738 -33.737 1.00 97.94 157 GLY A C 1
ATOM 1287 O O . GLY A 1 157 ? 32.805 -15.819 -34.104 1.00 97.94 157 GLY A O 1
ATOM 1288 N N . LEU A 1 158 ? 34.478 -14.640 -33.156 1.00 98.56 158 LEU A N 1
ATOM 1289 C CA . LEU A 1 158 ? 35.410 -15.760 -33.036 1.00 98.56 158 LEU A CA 1
ATOM 1290 C C . LEU A 1 158 ? 35.018 -16.716 -31.888 1.00 98.56 158 LEU A C 1
ATOM 1292 O O . LEU A 1 158 ? 34.883 -16.284 -30.736 1.00 98.56 158 LEU A O 1
ATOM 1296 N N . PRO A 1 159 ? 34.846 -18.028 -32.149 1.00 98.19 159 PRO A N 1
ATOM 1297 C CA . PRO A 1 159 ? 34.601 -19.023 -31.099 1.00 98.19 159 PRO A CA 1
ATOM 1298 C C . PRO A 1 159 ? 35.681 -19.059 -30.005 1.00 98.19 159 PRO A C 1
ATOM 1300 O O . PRO A 1 159 ? 35.368 -19.247 -28.826 1.00 98.19 159 PRO A O 1
ATOM 1303 N N . GLU A 1 160 ? 36.941 -18.850 -30.377 1.00 98.19 160 GLU A N 1
ATOM 1304 C CA . GLU A 1 160 ? 38.097 -18.827 -29.480 1.00 98.19 160 GLU A CA 1
ATOM 1305 C C . GLU A 1 160 ? 38.026 -17.641 -28.518 1.00 98.19 160 GLU A C 1
ATOM 1307 O O . GLU A 1 160 ? 38.285 -17.807 -27.327 1.00 98.19 160 GLU A O 1
ATOM 1312 N N . VAL A 1 161 ? 37.586 -16.472 -28.997 1.00 98.56 161 VAL A N 1
ATOM 1313 C CA . VAL A 1 161 ? 37.360 -15.287 -28.159 1.00 98.56 161 VAL A CA 1
ATOM 1314 C C . VAL A 1 161 ? 36.255 -15.548 -27.140 1.00 98.56 161 VAL A C 1
ATOM 1316 O O . VAL A 1 161 ? 36.436 -15.265 -25.956 1.00 98.56 161 VAL A O 1
ATOM 1319 N N . ARG A 1 162 ? 35.120 -16.125 -27.562 1.00 98.38 162 ARG A N 1
ATOM 1320 C CA . ARG A 1 162 ? 34.026 -16.461 -26.631 1.00 98.38 162 ARG A CA 1
ATOM 1321 C C . ARG A 1 162 ? 34.474 -17.472 -25.574 1.00 98.38 162 ARG A C 1
ATOM 1323 O O . ARG A 1 162 ? 34.129 -17.330 -24.404 1.00 98.38 162 ARG A O 1
ATOM 1330 N N . THR A 1 163 ? 35.285 -18.452 -25.974 1.00 98.50 163 THR A N 1
ATOM 1331 C CA . THR A 1 163 ? 35.888 -19.441 -25.066 1.00 98.50 163 THR A CA 1
ATOM 1332 C C . THR A 1 163 ? 36.833 -18.773 -24.067 1.00 98.50 163 THR A C 1
ATOM 1334 O O . THR A 1 163 ? 36.698 -18.986 -22.867 1.00 98.50 163 THR A O 1
ATOM 1337 N N . TYR A 1 164 ? 37.728 -17.907 -24.546 1.00 98.50 164 TYR A N 1
ATOM 1338 C CA . TYR A 1 164 ? 38.660 -17.148 -23.717 1.00 98.50 164 TYR A CA 1
ATOM 1339 C C . TYR A 1 164 ? 37.936 -16.284 -22.677 1.00 98.50 164 TYR A C 1
ATOM 1341 O O . TYR A 1 164 ? 38.246 -16.367 -21.490 1.00 98.50 164 TYR A O 1
ATOM 1349 N N . ILE A 1 165 ? 36.933 -15.500 -23.093 1.00 98.56 165 ILE A N 1
ATOM 1350 C CA . ILE A 1 165 ? 36.165 -14.651 -22.171 1.00 98.56 165 ILE A CA 1
ATOM 1351 C C . ILE A 1 165 ? 35.450 -15.520 -21.132 1.00 98.56 165 ILE A C 1
ATOM 1353 O O . ILE A 1 165 ? 35.552 -15.244 -19.939 1.00 98.56 165 ILE A O 1
ATOM 1357 N N . ARG A 1 166 ? 34.778 -16.602 -21.547 1.00 98.31 166 ARG A N 1
ATOM 1358 C CA . ARG A 1 166 ? 34.154 -17.547 -20.609 1.00 98.31 166 ARG A CA 1
ATOM 1359 C C . ARG A 1 166 ? 35.166 -18.053 -19.576 1.00 98.31 166 ARG A C 1
ATOM 1361 O O . ARG A 1 166 ? 34.850 -18.053 -18.392 1.00 98.31 166 ARG A O 1
ATOM 1368 N N . ASP A 1 167 ? 36.362 -18.456 -19.994 1.00 98.38 167 ASP A N 1
ATOM 1369 C CA . ASP A 1 167 ? 37.369 -19.030 -19.094 1.00 98.38 167 ASP A CA 1
ATOM 1370 C C . ASP A 1 167 ? 37.910 -18.007 -18.086 1.00 98.38 167 ASP A C 1
ATOM 1372 O O . ASP A 1 167 ? 38.037 -18.329 -16.903 1.00 98.38 167 ASP A O 1
ATOM 1376 N N . VAL A 1 168 ? 38.119 -16.754 -18.506 1.00 98.50 168 VAL A N 1
ATOM 1377 C CA . VAL A 1 168 ? 38.458 -15.640 -17.599 1.00 98.50 168 VAL A CA 1
ATOM 1378 C C . VAL A 1 168 ? 37.356 -15.419 -16.560 1.00 98.50 168 VAL A C 1
ATOM 1380 O O . VAL A 1 168 ? 37.628 -15.257 -15.371 1.00 98.50 168 VAL A O 1
ATOM 1383 N N . LEU A 1 169 ? 36.094 -15.424 -16.989 1.00 98.50 169 LEU A N 1
ATOM 1384 C CA . LEU A 1 169 ? 34.949 -15.228 -16.100 1.00 98.50 169 LEU A CA 1
ATOM 1385 C C . LEU A 1 169 ? 34.789 -16.406 -15.128 1.00 98.50 169 LEU A C 1
ATOM 1387 O O . LEU A 1 169 ? 34.508 -16.201 -13.946 1.00 98.50 169 LEU A O 1
ATOM 1391 N N . MET A 1 170 ? 34.996 -17.640 -15.592 1.00 98.38 170 MET A N 1
ATOM 1392 C CA . MET A 1 170 ? 34.874 -18.835 -14.752 1.00 98.38 170 MET A CA 1
ATOM 1393 C C . MET A 1 170 ? 36.035 -18.997 -13.776 1.00 98.38 170 MET A C 1
ATOM 1395 O O . MET A 1 170 ? 35.838 -19.560 -12.703 1.00 98.38 170 MET A O 1
ATOM 1399 N N . ASP A 1 171 ? 37.211 -18.452 -14.081 1.00 98.19 171 ASP A N 1
ATOM 1400 C CA . ASP A 1 171 ? 38.307 -18.326 -13.122 1.00 98.19 171 ASP A CA 1
ATOM 1401 C C . ASP A 1 171 ? 37.904 -17.478 -11.904 1.00 98.19 171 ASP A C 1
ATOM 1403 O O . ASP A 1 171 ? 38.126 -17.883 -10.758 1.00 98.19 171 ASP A O 1
ATOM 1407 N N . ILE A 1 172 ? 37.222 -16.350 -12.144 1.00 98.50 172 ILE A N 1
ATOM 1408 C CA . ILE A 1 172 ? 36.676 -15.505 -11.075 1.00 98.50 172 ILE A CA 1
ATOM 1409 C C . ILE A 1 172 ? 35.638 -16.291 -10.262 1.00 98.50 172 ILE A C 1
ATOM 1411 O O . ILE A 1 172 ? 35.745 -16.385 -9.036 1.00 98.50 172 ILE A O 1
ATOM 1415 N N . VAL A 1 173 ? 34.656 -16.894 -10.943 1.00 98.31 173 VAL A N 1
ATOM 1416 C CA . VAL A 1 173 ? 33.581 -17.665 -10.296 1.00 98.31 173 VAL A CA 1
ATOM 1417 C C . VAL A 1 173 ? 34.153 -18.817 -9.477 1.00 98.31 173 VAL A C 1
ATOM 1419 O O . VAL A 1 173 ? 33.732 -19.018 -8.344 1.00 98.31 173 VAL A O 1
ATOM 1422 N N . ALA A 1 174 ? 35.133 -19.560 -9.988 1.00 97.44 174 ALA A N 1
ATOM 1423 C CA . ALA A 1 174 ? 35.704 -20.707 -9.293 1.00 97.44 174 ALA A CA 1
ATOM 1424 C C . ALA A 1 174 ? 36.482 -20.294 -8.032 1.00 97.44 174 ALA A C 1
ATOM 1426 O O . ALA A 1 174 ? 36.263 -20.872 -6.963 1.00 97.44 174 ALA A O 1
ATOM 1427 N N . ARG A 1 175 ? 37.355 -19.281 -8.124 1.00 97.00 175 ARG A N 1
ATOM 1428 C CA . ARG A 1 175 ? 38.330 -18.973 -7.061 1.00 97.00 175 ARG A CA 1
ATOM 1429 C C . ARG A 1 175 ? 37.832 -18.021 -5.978 1.00 97.00 175 ARG A C 1
ATOM 1431 O O . ARG A 1 175 ? 38.302 -18.123 -4.849 1.00 97.00 175 ARG A O 1
ATOM 1438 N N . TYR A 1 176 ? 36.890 -17.131 -6.279 1.00 97.81 176 TYR A N 1
ATOM 1439 C CA . TYR A 1 176 ? 36.435 -16.108 -5.331 1.00 97.81 176 TYR A CA 1
ATOM 1440 C C . TYR A 1 176 ? 35.018 -16.408 -4.821 1.00 97.81 176 TYR A C 1
ATOM 1442 O O . TYR A 1 176 ? 34.186 -16.955 -5.547 1.00 97.81 176 TYR A O 1
ATOM 1450 N N . ASP A 1 177 ? 34.727 -16.077 -3.558 1.00 94.69 177 ASP A N 1
ATOM 1451 C CA . ASP A 1 177 ? 33.403 -16.273 -2.936 1.00 94.69 177 ASP A CA 1
ATOM 1452 C C . ASP A 1 177 ? 32.427 -15.128 -3.265 1.00 94.69 177 ASP A C 1
ATOM 1454 O O . ASP A 1 177 ? 31.824 -14.529 -2.376 1.00 94.69 177 ASP A O 1
ATOM 1458 N N . ILE A 1 178 ? 32.319 -14.796 -4.552 1.00 97.69 178 ILE A N 1
ATOM 1459 C CA . ILE A 1 178 ? 31.401 -13.769 -5.056 1.00 97.69 178 ILE A CA 1
ATOM 1460 C C . ILE A 1 178 ? 29.945 -14.231 -4.933 1.00 97.69 178 ILE A C 1
ATOM 1462 O O . ILE A 1 178 ? 29.652 -15.427 -4.999 1.00 97.69 178 ILE A O 1
ATOM 1466 N N . ASP A 1 179 ? 29.028 -13.275 -4.816 1.00 96.88 179 ASP A N 1
ATOM 1467 C CA . ASP A 1 179 ? 27.584 -13.536 -4.802 1.00 96.88 179 ASP A CA 1
ATOM 1468 C C . ASP A 1 179 ? 26.978 -13.424 -6.212 1.00 96.88 179 ASP A C 1
ATOM 1470 O O . ASP A 1 179 ? 25.978 -14.069 -6.534 1.00 96.88 179 ASP A O 1
ATOM 1474 N N . GLY A 1 180 ? 27.628 -12.659 -7.093 1.00 98.00 180 GLY A N 1
ATOM 1475 C CA . GLY A 1 180 ? 27.220 -12.521 -8.483 1.00 98.00 180 GLY A CA 1
ATOM 1476 C C . GLY A 1 180 ? 28.369 -12.209 -9.434 1.00 98.00 180 GLY A C 1
ATOM 1477 O O . GLY A 1 180 ? 29.440 -11.752 -9.038 1.00 98.00 180 GLY A O 1
ATOM 1478 N N . LEU A 1 181 ? 28.116 -12.426 -10.715 1.00 98.62 181 LEU A N 1
ATOM 1479 C CA . LEU A 1 181 ? 28.916 -11.946 -11.829 1.00 98.62 181 LEU A CA 1
ATOM 1480 C C . LEU A 1 181 ? 28.062 -10.942 -12.614 1.00 98.62 181 LEU A C 1
ATOM 1482 O O . LEU A 1 181 ? 26.860 -11.143 -12.804 1.00 98.62 181 LEU A O 1
ATOM 1486 N N . HIS A 1 182 ? 28.672 -9.838 -13.036 1.00 98.75 182 HIS A N 1
ATOM 1487 C CA . HIS A 1 182 ? 27.963 -8.736 -13.668 1.00 98.75 182 HIS A CA 1
ATOM 1488 C C . HIS A 1 182 ? 28.664 -8.234 -14.925 1.00 98.75 182 HIS A C 1
ATOM 1490 O O . HIS A 1 182 ? 29.878 -8.056 -14.928 1.00 98.75 182 HIS A O 1
ATOM 1496 N N . MET A 1 183 ? 27.898 -7.931 -15.967 1.00 97.69 183 MET A N 1
ATOM 1497 C CA . MET A 1 183 ? 28.401 -7.324 -17.198 1.00 97.69 183 MET A CA 1
ATOM 1498 C C . MET A 1 183 ? 27.712 -5.987 -17.469 1.00 97.69 183 MET A C 1
ATOM 1500 O O . MET A 1 183 ? 26.516 -5.866 -17.222 1.00 97.69 183 MET A O 1
ATOM 1504 N N . ASP A 1 184 ? 28.449 -4.991 -17.962 1.00 92.88 184 ASP A N 1
ATOM 1505 C CA . ASP A 1 184 ? 27.897 -3.684 -18.340 1.00 92.88 184 ASP A CA 1
ATOM 1506 C C . ASP A 1 184 ? 27.411 -3.638 -19.805 1.00 92.88 184 ASP A C 1
ATOM 1508 O O . ASP A 1 184 ? 27.099 -4.668 -20.404 1.00 92.88 184 ASP A O 1
ATOM 1512 N N . ASP A 1 185 ? 27.289 -2.435 -20.369 1.00 90.62 185 ASP A N 1
ATOM 1513 C CA . ASP A 1 185 ? 26.595 -2.141 -21.627 1.00 90.62 185 ASP A CA 1
ATOM 1514 C C . ASP A 1 185 ? 27.485 -2.208 -22.881 1.00 90.62 185 ASP A C 1
ATOM 1516 O O . ASP A 1 185 ? 27.027 -1.904 -23.985 1.00 90.62 185 ASP A O 1
ATOM 1520 N N . TYR A 1 186 ? 28.756 -2.594 -22.744 1.00 91.38 186 TYR A N 1
ATOM 1521 C CA . TYR A 1 186 ? 29.711 -2.582 -23.854 1.00 91.38 186 TYR A CA 1
ATOM 1522 C C . TYR A 1 186 ? 29.781 -3.936 -24.564 1.00 91.38 186 TYR A C 1
ATOM 1524 O O . TYR A 1 186 ? 30.443 -4.869 -24.107 1.00 91.38 186 TYR A O 1
ATOM 1532 N N . PHE A 1 187 ? 29.150 -3.986 -25.735 1.00 94.69 187 PHE A N 1
ATOM 1533 C CA . PHE A 1 187 ? 29.155 -5.122 -26.653 1.00 94.69 187 PHE A CA 1
ATOM 1534 C C . PHE A 1 187 ? 30.013 -4.790 -27.883 1.00 94.69 187 PHE A C 1
ATOM 1536 O O . PHE A 1 187 ? 31.238 -4.711 -27.778 1.00 94.69 187 PHE A O 1
ATOM 1543 N N . TYR A 1 188 ? 29.383 -4.506 -29.024 1.00 94.88 188 TYR A N 1
ATOM 1544 C CA . TYR A 1 188 ? 30.023 -3.773 -30.119 1.00 94.88 188 TYR A CA 1
ATOM 1545 C C . TYR A 1 188 ? 30.123 -2.273 -29.777 1.00 94.88 188 TYR A C 1
ATOM 1547 O O . TYR A 1 188 ? 29.399 -1.789 -28.902 1.00 94.88 188 TYR A O 1
ATOM 1555 N N . PRO A 1 189 ? 31.038 -1.518 -30.411 1.00 90.38 189 PRO A N 1
ATOM 1556 C CA . PRO A 1 189 ? 31.356 -0.167 -29.969 1.00 90.38 189 PRO A CA 1
ATOM 1557 C C . PRO A 1 189 ? 30.319 0.865 -30.428 1.00 90.38 189 PRO A C 1
ATOM 1559 O O . PRO A 1 189 ? 29.737 0.770 -31.508 1.00 90.38 189 PRO A O 1
ATOM 1562 N N . TYR A 1 190 ? 30.168 1.927 -29.635 1.00 86.81 190 TYR A N 1
ATOM 1563 C CA . TYR A 1 190 ? 29.313 3.077 -29.951 1.00 86.81 190 TYR A CA 1
ATOM 1564 C C . TYR A 1 190 ? 29.745 3.843 -31.212 1.00 86.81 190 TYR A C 1
ATOM 1566 O O . TYR A 1 190 ? 28.927 4.548 -31.800 1.00 86.81 190 TYR A O 1
ATOM 1574 N N . SER A 1 191 ? 31.003 3.701 -31.647 1.00 83.75 191 SER A N 1
ATOM 1575 C CA . SER A 1 191 ? 31.512 4.256 -32.908 1.00 83.75 191 SER A CA 1
ATOM 1576 C C . SER A 1 191 ? 30.928 3.591 -34.163 1.00 83.75 191 SER A C 1
ATOM 1578 O O . SER A 1 191 ? 31.196 4.073 -35.259 1.00 83.75 191 SER A O 1
ATOM 1580 N N . VAL A 1 192 ? 30.052 2.588 -33.989 1.00 84.75 192 VAL A N 1
ATOM 1581 C CA . VAL A 1 192 ? 29.359 1.813 -35.026 1.00 84.75 192 VAL A CA 1
ATOM 1582 C C . VAL A 1 192 ? 30.341 1.014 -35.874 1.00 84.75 192 VAL A C 1
ATOM 1584 O O . VAL A 1 192 ? 31.145 1.551 -36.629 1.00 84.75 192 VAL A O 1
ATOM 1587 N N . ILE A 1 193 ? 30.233 -0.307 -35.785 1.00 92.56 193 ILE A N 1
ATOM 1588 C CA . ILE A 1 193 ? 30.979 -1.206 -36.660 1.00 92.56 193 ILE A CA 1
ATOM 1589 C C . ILE A 1 193 ? 30.473 -1.107 -38.103 1.00 92.56 193 ILE A C 1
ATOM 1591 O O . ILE A 1 193 ? 29.271 -1.028 -38.370 1.00 92.56 193 ILE A O 1
ATOM 1595 N N . THR A 1 194 ? 31.405 -1.148 -39.045 1.00 89.94 194 THR A N 1
ATOM 1596 C CA . THR A 1 194 ? 31.130 -1.158 -40.475 1.00 89.94 194 THR A CA 1
ATOM 1597 C C . THR A 1 194 ? 31.411 -2.552 -41.033 1.00 89.94 194 THR A C 1
ATOM 1599 O O . THR A 1 194 ? 30.499 -3.383 -41.103 1.00 89.94 194 THR A O 1
ATOM 1602 N N . ASN A 1 195 ? 32.664 -2.839 -41.377 1.00 91.69 195 ASN A N 1
ATOM 1603 C CA . ASN A 1 195 ? 33.120 -4.076 -42.006 1.00 91.69 195 ASN A CA 1
ATOM 1604 C C . ASN A 1 195 ? 34.317 -4.731 -41.293 1.00 91.69 195 ASN A C 1
ATOM 1606 O O . ASN A 1 195 ? 34.933 -5.631 -41.863 1.00 91.69 195 ASN A O 1
ATOM 1610 N N . GLU A 1 196 ? 34.657 -4.289 -40.082 1.00 95.62 196 GLU A N 1
ATOM 1611 C CA . GLU A 1 196 ? 35.831 -4.745 -39.331 1.00 95.62 196 GLU A CA 1
ATOM 1612 C C . GLU A 1 196 ? 35.818 -6.263 -39.071 1.00 95.62 196 GLU A C 1
ATOM 1614 O O . GLU A 1 196 ? 36.876 -6.882 -39.073 1.00 95.62 196 GLU A O 1
ATOM 1619 N N . ASP A 1 197 ? 34.639 -6.871 -38.920 1.00 97.31 197 ASP A N 1
ATOM 1620 C CA . ASP A 1 197 ? 34.423 -8.309 -38.685 1.00 97.31 197 ASP A CA 1
ATOM 1621 C C . ASP A 1 197 ? 33.965 -9.074 -39.947 1.00 97.31 197 ASP A C 1
ATOM 1623 O O . ASP A 1 197 ? 33.499 -10.211 -39.860 1.00 97.31 197 ASP A O 1
ATOM 1627 N N . ALA A 1 198 ? 34.089 -8.485 -41.144 1.00 97.00 198 ALA A N 1
ATOM 1628 C CA . ALA A 1 198 ? 33.586 -9.098 -42.378 1.00 97.00 198 ALA A CA 1
ATOM 1629 C C . ALA A 1 198 ? 34.280 -10.431 -42.721 1.00 97.00 198 ALA A C 1
ATOM 1631 O O . ALA A 1 198 ? 33.640 -11.340 -43.253 1.00 97.00 198 ALA A O 1
ATOM 1632 N N . ALA A 1 199 ? 35.576 -10.555 -42.413 1.00 96.88 199 ALA A N 1
ATOM 1633 C CA . ALA A 1 199 ? 36.317 -11.805 -42.586 1.00 96.88 199 ALA A CA 1
ATOM 1634 C C . ALA A 1 199 ? 35.806 -12.884 -41.619 1.00 96.88 199 ALA A C 1
ATOM 1636 O O . ALA A 1 199 ? 35.483 -13.992 -42.047 1.00 96.88 199 ALA A O 1
ATOM 1637 N N . THR A 1 200 ? 35.633 -12.519 -40.348 1.00 98.12 200 THR A N 1
ATOM 1638 C CA . THR A 1 200 ? 35.080 -13.388 -39.306 1.00 98.12 200 THR A CA 1
ATOM 1639 C C . THR A 1 200 ? 33.668 -13.846 -39.653 1.00 98.12 200 THR A C 1
ATOM 1641 O O . THR A 1 200 ? 33.345 -15.021 -39.490 1.00 98.12 200 THR A O 1
ATOM 1644 N N . PHE A 1 201 ? 32.829 -12.959 -40.196 1.00 98.31 201 PHE A N 1
ATOM 1645 C CA . PHE A 1 201 ? 31.502 -13.329 -40.676 1.00 98.31 201 PHE A CA 1
ATOM 1646 C C . PHE A 1 201 ? 31.584 -14.341 -41.821 1.00 98.31 201 PHE A C 1
ATOM 1648 O O . PHE A 1 201 ? 30.923 -15.371 -41.758 1.00 98.31 201 PHE A O 1
ATOM 1655 N N . ALA A 1 202 ? 32.421 -14.108 -42.837 1.00 97.56 202 ALA A N 1
ATOM 1656 C CA . ALA A 1 202 ? 32.546 -15.023 -43.973 1.00 97.56 202 ALA A CA 1
ATOM 1657 C C . ALA A 1 202 ? 32.934 -16.454 -43.553 1.00 97.56 202 ALA A C 1
ATOM 1659 O O . ALA A 1 202 ? 32.455 -17.418 -44.150 1.00 97.56 202 ALA A O 1
ATOM 1660 N N . GLU A 1 203 ? 33.761 -16.592 -42.517 1.00 97.50 203 GLU A N 1
ATOM 1661 C CA . GLU A 1 203 ? 34.212 -17.887 -42.003 1.00 97.50 203 GLU A CA 1
ATOM 1662 C C . GLU A 1 203 ? 33.237 -18.514 -40.990 1.00 97.50 203 GLU A C 1
ATOM 1664 O O . GLU A 1 203 ? 33.005 -19.724 -41.008 1.00 97.50 203 GLU A O 1
ATOM 1669 N N . HIS A 1 204 ? 32.615 -17.700 -40.133 1.00 97.06 204 HIS A N 1
ATOM 1670 C CA . HIS A 1 204 ? 31.836 -18.162 -38.981 1.00 97.06 204 HIS A CA 1
ATOM 1671 C C . HIS A 1 204 ? 30.359 -17.746 -39.011 1.00 97.06 204 HIS A C 1
ATOM 1673 O O . HIS A 1 204 ? 29.726 -17.694 -37.954 1.00 97.06 204 HIS A O 1
ATOM 1679 N N . HIS A 1 205 ? 29.772 -17.486 -40.185 1.00 96.12 205 HIS A N 1
ATOM 1680 C CA . HIS A 1 205 ? 28.386 -17.006 -40.310 1.00 96.12 205 HIS A CA 1
ATOM 1681 C C . HIS A 1 205 ? 27.318 -17.966 -39.758 1.00 96.12 205 HIS A C 1
ATOM 1683 O O . HIS A 1 205 ? 26.180 -17.549 -39.600 1.00 96.12 205 HIS A O 1
ATOM 1689 N N . ARG A 1 206 ? 27.627 -19.245 -39.487 1.00 97.31 206 ARG A N 1
ATOM 1690 C CA . ARG A 1 206 ? 26.698 -20.249 -38.905 1.00 97.31 206 ARG A CA 1
ATOM 1691 C C . ARG A 1 206 ? 25.329 -20.358 -39.610 1.00 97.31 206 ARG A C 1
ATOM 1693 O O . ARG A 1 206 ? 24.348 -20.766 -39.002 1.00 97.31 206 ARG A O 1
ATOM 1700 N N . GLY A 1 207 ? 25.258 -20.025 -40.900 1.00 96.75 207 GLY A N 1
ATOM 1701 C CA . GLY A 1 207 ? 24.014 -20.038 -41.683 1.00 96.75 207 GLY A CA 1
ATOM 1702 C C . GLY A 1 207 ? 23.231 -18.718 -41.701 1.00 96.75 207 GLY A C 1
ATOM 1703 O O . GLY A 1 207 ? 22.271 -18.613 -42.460 1.00 96.75 207 GLY A O 1
ATOM 1704 N N . PHE A 1 208 ? 23.656 -17.694 -40.958 1.00 98.06 208 PHE A N 1
ATOM 1705 C CA . PHE A 1 208 ? 23.086 -16.351 -41.055 1.00 98.06 208 PHE A CA 1
ATOM 1706 C C . PHE A 1 208 ? 23.428 -15.707 -42.403 1.00 98.06 208 PHE A C 1
ATOM 1708 O O . PHE A 1 208 ? 24.560 -15.800 -42.884 1.00 98.06 208 PHE A O 1
ATOM 1715 N N . THR A 1 209 ? 22.443 -15.041 -43.008 1.00 96.62 209 THR A N 1
ATOM 1716 C CA . THR A 1 209 ? 22.618 -14.222 -44.222 1.00 96.62 209 THR A CA 1
ATOM 1717 C C . THR A 1 209 ? 22.664 -12.726 -43.920 1.00 96.62 209 THR A C 1
ATOM 1719 O O . THR A 1 209 ? 23.173 -11.962 -44.735 1.00 96.62 209 THR A O 1
ATOM 1722 N N . ASP A 1 210 ? 22.141 -12.308 -42.764 1.00 97.06 210 ASP A N 1
ATOM 1723 C CA . ASP A 1 210 ? 22.264 -10.948 -42.243 1.00 97.06 210 ASP A CA 1
ATOM 1724 C C . ASP A 1 210 ? 23.361 -10.913 -41.169 1.00 97.06 210 ASP A C 1
ATOM 1726 O O . ASP A 1 210 ? 23.266 -11.581 -40.136 1.00 97.06 210 ASP A O 1
ATOM 1730 N N . ILE A 1 211 ? 24.410 -10.125 -41.415 1.00 97.19 211 ILE A N 1
ATOM 1731 C CA . ILE A 1 211 ? 25.518 -9.950 -40.471 1.00 97.19 211 ILE A CA 1
ATOM 1732 C C . ILE A 1 211 ? 25.050 -9.313 -39.156 1.00 97.19 211 ILE A C 1
ATOM 1734 O O . ILE A 1 211 ? 25.636 -9.569 -38.111 1.00 97.19 211 ILE A O 1
ATOM 1738 N N . GLN A 1 212 ? 23.981 -8.514 -39.169 1.00 97.00 212 GLN A N 1
ATOM 1739 C CA . GLN A 1 212 ? 23.467 -7.867 -37.963 1.00 97.00 212 GLN A CA 1
ATOM 1740 C C . GLN A 1 212 ? 22.839 -8.883 -37.003 1.00 97.00 212 GLN A C 1
ATOM 1742 O O . GLN A 1 212 ? 23.072 -8.806 -35.797 1.00 97.00 212 GLN A O 1
ATOM 1747 N N . ASP A 1 213 ? 22.087 -9.853 -37.533 1.00 98.12 213 ASP A N 1
ATOM 1748 C CA . ASP A 1 213 ? 21.541 -10.963 -36.743 1.00 98.12 213 ASP A CA 1
ATOM 1749 C C . ASP A 1 213 ? 22.665 -11.844 -36.196 1.00 98.12 213 ASP A C 1
ATOM 1751 O O . ASP A 1 213 ? 22.669 -12.182 -35.014 1.00 98.12 213 ASP A O 1
ATOM 1755 N N . TRP A 1 214 ? 23.676 -12.130 -37.020 1.00 98.38 214 TRP A N 1
ATOM 1756 C CA . TRP A 1 214 ? 24.856 -12.881 -36.594 1.00 98.38 214 TRP A CA 1
ATOM 1757 C C . TRP A 1 214 ? 25.629 -12.193 -35.458 1.00 98.38 214 TRP A C 1
ATOM 1759 O O . TRP A 1 214 ? 26.051 -12.857 -34.511 1.00 98.38 214 TRP A O 1
ATOM 1769 N N . ARG A 1 215 ? 25.787 -10.862 -35.510 1.00 98.31 215 ARG A N 1
ATOM 1770 C CA . ARG A 1 215 ? 26.442 -10.080 -34.447 1.00 98.31 215 ARG A CA 1
ATOM 1771 C C . ARG A 1 215 ? 25.689 -10.176 -33.115 1.00 98.31 215 ARG A C 1
ATOM 1773 O O . ARG A 1 215 ? 26.331 -10.355 -32.082 1.00 98.31 215 ARG A O 1
ATOM 1780 N N . ARG A 1 216 ? 24.350 -10.113 -33.132 1.00 98.50 216 ARG A N 1
ATOM 1781 C CA . ARG A 1 216 ? 23.514 -10.338 -31.934 1.00 98.50 216 ARG A CA 1
ATOM 1782 C C . ARG A 1 216 ? 23.670 -11.766 -31.410 1.00 98.50 216 ARG A C 1
ATOM 1784 O O . ARG A 1 216 ? 23.924 -11.962 -30.224 1.00 98.50 216 ARG A O 1
ATOM 1791 N N . ASP A 1 217 ? 23.611 -12.755 -32.300 1.00 98.56 217 ASP A N 1
ATOM 1792 C CA . ASP A 1 217 ? 23.759 -14.171 -31.947 1.00 98.56 217 ASP A CA 1
ATOM 1793 C C . ASP A 1 217 ? 25.123 -14.483 -31.306 1.00 98.56 217 ASP A C 1
ATOM 1795 O O . ASP A 1 217 ? 25.198 -15.219 -30.327 1.00 98.56 217 ASP A O 1
ATOM 1799 N N . ASN A 1 218 ? 26.211 -13.864 -31.779 1.00 98.62 218 ASN A N 1
ATOM 1800 C CA . ASN A 1 218 ? 27.537 -14.007 -31.166 1.00 98.62 218 ASN A CA 1
ATOM 1801 C C . ASN A 1 218 ? 27.548 -13.618 -29.677 1.00 98.62 218 ASN A C 1
ATOM 1803 O O . ASN A 1 218 ? 28.194 -14.287 -28.867 1.00 98.62 218 ASN A O 1
ATOM 1807 N N . ILE A 1 219 ? 26.831 -12.552 -29.314 1.00 98.50 219 ILE A N 1
ATOM 1808 C CA . ILE A 1 219 ? 26.703 -12.109 -27.923 1.00 98.50 219 ILE A CA 1
ATOM 1809 C C . ILE A 1 219 ? 25.820 -13.080 -27.142 1.00 98.50 219 ILE A C 1
ATOM 1811 O O . ILE A 1 219 ? 26.195 -13.476 -26.038 1.00 98.50 219 ILE A O 1
ATOM 1815 N N . ASN A 1 220 ? 24.695 -13.507 -27.723 1.00 98.56 220 ASN A N 1
ATOM 1816 C CA . ASN A 1 220 ? 23.784 -14.473 -27.105 1.00 98.56 220 ASN A CA 1
ATOM 1817 C C . ASN A 1 220 ? 24.517 -15.773 -26.734 1.00 98.56 220 ASN A C 1
ATOM 1819 O O . ASN A 1 220 ? 24.398 -16.234 -25.601 1.00 98.56 220 ASN A O 1
ATOM 1823 N N . LEU A 1 221 ? 25.361 -16.291 -27.635 1.00 98.50 221 LEU A N 1
ATOM 1824 C CA . LEU A 1 221 ? 26.178 -17.485 -27.394 1.00 98.50 221 LEU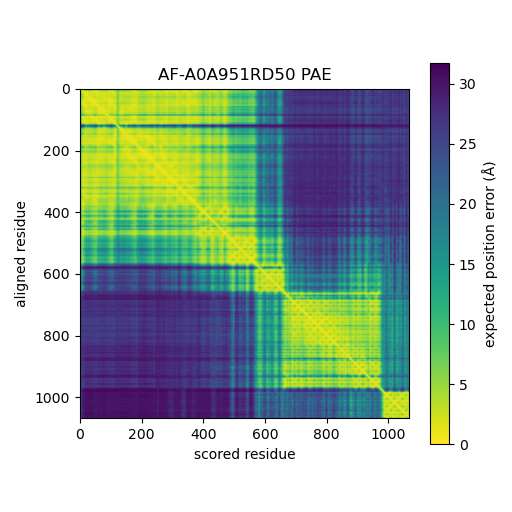 A CA 1
ATOM 1825 C C . LEU A 1 221 ? 27.147 -17.324 -26.215 1.00 98.50 221 LEU A C 1
ATOM 1827 O O . LEU A 1 221 ? 27.373 -18.280 -25.476 1.00 98.50 221 LEU A O 1
ATOM 1831 N N . LEU A 1 222 ? 27.746 -16.141 -26.026 1.00 98.69 222 LEU A N 1
ATOM 1832 C CA . LEU A 1 222 ? 28.599 -15.897 -24.858 1.00 98.69 222 LEU A CA 1
ATOM 1833 C C . LEU A 1 222 ? 27.766 -15.861 -23.571 1.00 98.69 222 LEU A C 1
ATOM 1835 O O . LEU A 1 222 ? 28.152 -16.482 -22.582 1.00 98.69 222 LEU A O 1
ATOM 1839 N N . VAL A 1 223 ? 26.644 -15.135 -23.580 1.00 98.69 223 VAL A N 1
ATOM 1840 C CA . VAL A 1 223 ? 25.760 -14.983 -22.413 1.00 98.69 223 VAL A CA 1
ATOM 1841 C C . VAL A 1 223 ? 25.238 -16.343 -21.944 1.00 98.69 223 VAL A C 1
ATOM 1843 O O . VAL A 1 223 ? 25.310 -16.639 -20.750 1.00 98.69 223 VAL A O 1
ATOM 1846 N N . GLU A 1 224 ? 24.790 -17.186 -22.876 1.00 98.56 224 GLU A N 1
ATOM 1847 C CA . GLU A 1 224 ? 24.364 -18.564 -22.616 1.00 98.56 224 GLU A CA 1
ATOM 1848 C C . GLU A 1 224 ? 25.511 -19.416 -22.058 1.00 98.56 224 GLU A C 1
ATOM 1850 O O . GLU A 1 224 ? 25.376 -20.015 -20.991 1.00 98.56 224 GLU A O 1
ATOM 1855 N N . ALA A 1 225 ? 26.680 -19.407 -22.711 1.00 98.56 225 ALA A N 1
ATOM 1856 C CA . ALA A 1 225 ? 27.828 -20.202 -22.276 1.00 98.56 225 ALA A CA 1
ATOM 1857 C C . ALA A 1 225 ? 28.311 -19.837 -20.861 1.00 98.56 225 ALA A C 1
ATOM 1859 O O . ALA A 1 225 ? 28.767 -20.713 -20.119 1.00 98.56 225 ALA A O 1
ATOM 1860 N N . VAL A 1 226 ? 28.226 -18.560 -20.476 1.00 98.62 226 VAL A N 1
ATOM 1861 C CA . VAL A 1 226 ? 28.551 -18.100 -19.119 1.00 98.62 226 VAL A CA 1
ATOM 1862 C C . VAL A 1 226 ? 27.522 -18.614 -18.113 1.00 98.62 226 VAL A C 1
ATOM 1864 O O . VAL A 1 226 ? 27.924 -19.189 -17.102 1.00 98.62 226 VAL A O 1
ATOM 1867 N N . MET A 1 227 ? 26.222 -18.483 -18.397 1.00 97.94 227 MET A N 1
ATOM 1868 C CA . MET A 1 227 ? 25.153 -18.971 -17.515 1.00 97.94 227 MET A CA 1
ATOM 1869 C C . MET A 1 227 ? 25.249 -20.483 -17.278 1.00 97.94 227 MET A C 1
ATOM 1871 O O . MET A 1 227 ? 25.267 -20.945 -16.135 1.00 97.94 227 MET A O 1
ATOM 1875 N N . ASP A 1 228 ? 25.414 -21.256 -18.351 1.00 98.12 228 ASP A N 1
ATOM 1876 C CA . ASP A 1 228 ? 25.600 -22.707 -18.290 1.00 98.12 228 ASP A CA 1
ATOM 1877 C C . ASP A 1 228 ? 26.806 -23.115 -17.445 1.00 98.12 228 ASP A C 1
ATOM 1879 O O . ASP A 1 228 ? 26.790 -24.147 -16.767 1.00 98.12 228 ASP A O 1
ATOM 1883 N N . SER A 1 229 ? 27.876 -22.324 -17.503 1.00 98.38 229 SER A N 1
ATOM 1884 C CA . SER A 1 229 ? 29.102 -22.593 -16.755 1.00 98.38 229 SER A CA 1
ATOM 1885 C C . SER A 1 229 ? 28.947 -22.231 -15.277 1.00 98.38 229 SER A C 1
ATOM 1887 O O . SER A 1 229 ? 29.357 -23.013 -14.418 1.00 98.38 229 SER A O 1
ATOM 1889 N N . ILE A 1 230 ? 28.280 -21.116 -14.959 1.00 97.62 230 ILE A N 1
ATOM 1890 C CA . ILE A 1 230 ? 27.955 -20.724 -13.579 1.00 97.62 230 ILE A CA 1
ATOM 1891 C C . ILE A 1 230 ? 27.117 -21.807 -12.900 1.00 97.62 230 ILE A C 1
ATOM 1893 O O . ILE A 1 230 ? 27.490 -22.274 -11.823 1.00 97.62 230 ILE A O 1
ATOM 1897 N N . ASN A 1 231 ? 26.055 -22.275 -13.561 1.00 94.56 231 ASN A N 1
ATOM 1898 C CA . ASN A 1 231 ? 25.157 -23.302 -13.027 1.00 94.56 231 ASN A CA 1
ATOM 1899 C C . ASN A 1 231 ? 25.870 -24.631 -12.723 1.00 94.56 231 ASN A C 1
ATOM 1901 O O . ASN A 1 231 ? 25.426 -25.387 -11.863 1.00 94.56 231 ASN A O 1
ATOM 1905 N N . LYS A 1 232 ? 26.993 -24.916 -13.394 1.00 94.44 232 LYS A N 1
ATOM 1906 C CA . LYS A 1 232 ? 27.820 -26.107 -13.140 1.00 94.44 232 LYS A CA 1
ATOM 1907 C C . LYS A 1 232 ? 28.850 -25.899 -12.031 1.00 94.44 232 LYS A C 1
ATOM 1909 O O . LYS A 1 232 ? 29.152 -26.845 -11.311 1.00 94.44 232 LYS A O 1
ATOM 1914 N N . ILE A 1 233 ? 29.431 -24.702 -11.929 1.00 94.44 233 ILE A N 1
ATOM 1915 C CA . ILE A 1 233 ? 30.565 -24.426 -11.033 1.00 94.44 233 ILE A CA 1
ATOM 1916 C C . ILE A 1 233 ? 30.087 -23.963 -9.653 1.00 94.44 233 ILE A C 1
ATOM 1918 O O . ILE A 1 233 ? 30.523 -24.506 -8.639 1.00 94.44 233 ILE A O 1
ATOM 1922 N N . LYS A 1 234 ? 29.208 -22.956 -9.610 1.00 93.75 234 LYS A N 1
ATOM 1923 C CA . LYS A 1 234 ? 28.624 -22.383 -8.388 1.00 93.75 234 LYS A CA 1
ATOM 1924 C C . LYS A 1 234 ? 27.196 -21.915 -8.693 1.00 93.75 234 LYS A C 1
ATOM 1926 O O . LYS A 1 234 ? 27.000 -20.733 -8.974 1.00 93.75 234 LYS A O 1
ATOM 1931 N N . PRO A 1 235 ? 26.193 -22.808 -8.636 1.00 92.81 235 PRO A N 1
ATOM 1932 C CA . PRO A 1 235 ? 24.832 -22.503 -9.083 1.00 92.81 235 PRO A CA 1
ATOM 1933 C C . PRO A 1 235 ? 24.148 -21.365 -8.316 1.00 92.81 235 PRO A C 1
ATOM 1935 O O . PRO A 1 235 ? 23.231 -20.759 -8.855 1.00 92.81 235 PRO A O 1
ATOM 1938 N N . TRP A 1 236 ? 24.609 -21.019 -7.109 1.00 91.75 236 TRP A N 1
ATOM 1939 C CA . TRP A 1 236 ? 24.101 -19.872 -6.345 1.00 91.75 236 TRP A CA 1
ATOM 1940 C C . TRP A 1 236 ? 24.616 -18.508 -6.833 1.00 91.75 236 TRP A C 1
ATOM 1942 O O . TRP A 1 236 ? 24.069 -17.479 -6.441 1.00 91.75 236 TRP A O 1
ATOM 1952 N N . VAL A 1 237 ? 25.671 -18.462 -7.657 1.00 96.75 237 VAL A N 1
ATOM 1953 C CA . VAL A 1 237 ? 26.193 -17.197 -8.193 1.00 96.75 237 VAL A CA 1
ATOM 1954 C C . VAL A 1 237 ? 25.186 -16.634 -9.193 1.00 96.75 237 VAL A C 1
ATOM 1956 O O . VAL A 1 237 ? 24.750 -17.320 -10.120 1.00 96.75 237 VAL A O 1
ATOM 1959 N N . LYS A 1 238 ? 24.802 -15.373 -8.989 1.00 97.25 238 LYS A N 1
ATOM 1960 C CA . LYS A 1 238 ? 23.839 -14.662 -9.839 1.00 97.25 238 LYS A CA 1
ATOM 1961 C C . LYS A 1 238 ? 24.520 -14.152 -11.104 1.00 97.25 238 LYS A C 1
ATOM 1963 O O . LYS A 1 238 ? 25.581 -13.539 -11.011 1.00 97.25 238 LYS A O 1
ATOM 1968 N N . TRP A 1 239 ? 23.901 -14.326 -12.266 1.00 98.25 239 TRP A N 1
ATOM 1969 C CA . TRP A 1 239 ? 24.396 -13.769 -13.528 1.00 98.25 239 TRP A CA 1
ATOM 1970 C C . TRP A 1 239 ? 23.506 -12.633 -14.022 1.00 98.25 239 TRP A C 1
ATOM 1972 O O . TRP A 1 239 ? 22.322 -12.845 -14.279 1.00 98.25 239 TRP A O 1
ATOM 1982 N N . GLY A 1 240 ? 24.044 -11.422 -14.187 1.00 98.12 240 GLY A N 1
ATOM 1983 C CA . GLY A 1 240 ? 23.227 -10.336 -14.725 1.00 98.12 240 GLY A CA 1
ATOM 1984 C C . GLY A 1 240 ? 23.967 -9.263 -15.495 1.00 98.12 240 GLY A C 1
ATOM 1985 O O . GLY A 1 240 ? 25.160 -9.027 -15.323 1.00 98.12 240 GLY A O 1
ATOM 1986 N N . ILE A 1 241 ? 23.218 -8.591 -16.362 1.00 98.62 241 ILE A N 1
ATOM 1987 C CA . ILE A 1 241 ? 23.767 -7.717 -17.398 1.00 98.62 241 ILE A CA 1
ATOM 1988 C C . ILE A 1 241 ? 23.075 -6.351 -17.339 1.00 98.62 241 ILE A C 1
ATOM 1990 O O . ILE A 1 241 ? 21.859 -6.272 -17.170 1.00 98.62 241 ILE A O 1
ATOM 1994 N N . SER A 1 242 ? 23.841 -5.267 -17.469 1.00 98.50 242 SER A N 1
ATOM 1995 C CA . SER A 1 242 ? 23.364 -3.888 -17.582 1.00 98.50 242 SER A CA 1
ATOM 1996 C C . SER A 1 242 ? 23.352 -3.462 -19.050 1.00 98.50 242 SER A C 1
ATOM 1998 O O . SER A 1 242 ? 24.348 -2.925 -19.523 1.00 98.50 242 SER A O 1
ATOM 2000 N N . PRO A 1 243 ? 22.274 -3.705 -19.818 1.00 97.94 243 PRO A N 1
ATOM 2001 C CA . PRO A 1 243 ? 22.189 -3.186 -21.177 1.00 97.94 243 PRO A CA 1
ATOM 2002 C C . PRO A 1 243 ? 21.968 -1.667 -21.174 1.00 97.94 243 PRO A C 1
ATOM 2004 O O . PRO A 1 243 ? 21.562 -1.063 -20.174 1.00 97.94 243 PRO A O 1
ATOM 2007 N N . PHE A 1 244 ? 22.156 -1.046 -22.337 1.00 97.94 244 PHE A N 1
ATOM 2008 C CA . PHE A 1 244 ? 21.732 0.334 -22.555 1.00 97.94 244 PHE A CA 1
ATOM 2009 C C . PHE A 1 244 ? 20.227 0.498 -22.273 1.00 97.94 244 PHE A C 1
ATOM 2011 O O . PHE A 1 244 ? 19.423 -0.385 -22.574 1.00 97.94 244 PHE A O 1
ATOM 2018 N N . GLY A 1 245 ? 19.827 1.636 -21.696 1.00 97.31 245 GLY A N 1
ATOM 2019 C CA . GLY A 1 245 ? 18.460 1.818 -21.196 1.00 97.31 245 GLY A CA 1
ATOM 2020 C C . GLY A 1 245 ? 17.363 1.871 -22.265 1.00 97.31 245 GLY A C 1
ATOM 2021 O O . GLY A 1 245 ? 16.202 1.641 -21.940 1.00 97.31 245 GLY A O 1
ATOM 2022 N N . ILE A 1 246 ? 17.708 2.142 -23.527 1.00 98.06 246 ILE A N 1
ATOM 2023 C CA . ILE A 1 246 ? 16.777 2.107 -24.664 1.00 98.06 246 ILE A CA 1
ATOM 2024 C C . ILE A 1 246 ? 17.065 0.851 -25.481 1.00 98.06 246 ILE A C 1
ATOM 2026 O O . ILE A 1 246 ? 18.112 0.765 -26.116 1.00 98.06 246 ILE A O 1
ATOM 2030 N N . TYR A 1 247 ? 16.122 -0.095 -25.505 1.00 96.88 247 TYR A N 1
ATOM 2031 C CA . TYR A 1 247 ? 16.223 -1.263 -26.382 1.00 96.88 247 TYR A CA 1
ATOM 2032 C C . TYR A 1 247 ? 16.210 -0.824 -27.850 1.00 96.88 247 TYR A C 1
ATOM 2034 O O . TYR A 1 247 ? 17.152 -1.086 -28.599 1.00 96.88 247 TYR A O 1
ATOM 2042 N N . ARG A 1 248 ? 15.148 -0.103 -28.238 1.00 97.19 248 ARG A N 1
ATOM 2043 C CA . ARG A 1 248 ? 14.937 0.451 -29.580 1.00 97.19 248 ARG A CA 1
ATOM 2044 C C . ARG A 1 248 ? 14.132 1.755 -29.498 1.00 97.19 248 ARG A C 1
ATOM 2046 O O . ARG A 1 248 ? 13.244 1.859 -28.649 1.00 97.19 248 ARG A O 1
ATOM 2053 N N . PRO A 1 249 ? 14.372 2.747 -30.373 1.00 97.00 249 PRO A N 1
ATOM 2054 C CA . PRO A 1 249 ? 13.522 3.930 -30.453 1.00 97.00 249 PRO A CA 1
ATOM 2055 C C . PRO A 1 249 ? 12.085 3.536 -30.829 1.00 97.00 249 PRO A C 1
ATOM 2057 O O . PRO A 1 249 ? 11.859 2.635 -31.635 1.00 97.00 249 PRO A O 1
ATOM 2060 N N . GLY A 1 250 ? 11.107 4.213 -30.233 1.00 97.00 250 GLY A N 1
ATOM 2061 C CA . GLY A 1 250 ? 9.683 3.897 -30.351 1.00 97.00 250 GLY A CA 1
ATOM 2062 C C . GLY A 1 250 ? 9.209 2.745 -29.459 1.00 97.00 250 GLY A C 1
ATOM 2063 O O . GLY A 1 250 ? 8.020 2.430 -29.489 1.00 97.00 250 GLY A O 1
ATOM 2064 N N . ILE A 1 251 ? 10.100 2.132 -28.668 1.00 95.88 251 ILE A N 1
ATOM 2065 C CA . ILE A 1 251 ? 9.777 1.032 -27.754 1.00 95.88 251 ILE A CA 1
ATOM 2066 C C . ILE A 1 251 ? 10.251 1.385 -26.330 1.00 95.88 251 ILE A C 1
ATOM 2068 O O . ILE A 1 251 ? 11.457 1.388 -26.078 1.00 95.88 251 ILE A O 1
ATOM 2072 N N . PRO A 1 252 ? 9.328 1.660 -25.387 1.00 96.06 252 PRO A N 1
ATOM 2073 C CA . PRO A 1 252 ? 7.885 1.845 -25.577 1.00 96.06 252 PRO A CA 1
ATOM 2074 C C . PRO A 1 252 ? 7.543 3.092 -26.415 1.00 96.06 252 PRO A C 1
ATOM 2076 O O . PRO A 1 252 ? 8.386 3.958 -26.662 1.00 96.06 252 PRO A O 1
ATOM 2079 N N . SER A 1 253 ? 6.284 3.185 -26.861 1.00 96.44 253 SER A N 1
ATOM 2080 C CA . SER A 1 253 ? 5.801 4.309 -27.676 1.00 96.44 253 SER A CA 1
ATOM 2081 C C . SER A 1 253 ? 6.141 5.659 -27.034 1.00 96.44 253 SER A C 1
ATOM 2083 O O . SER A 1 253 ? 5.878 5.871 -25.853 1.00 96.44 253 SER A O 1
ATOM 2085 N N . GLY A 1 254 ? 6.690 6.584 -27.825 1.00 94.75 254 GLY A N 1
ATOM 2086 C CA . GLY A 1 254 ? 7.118 7.915 -27.373 1.00 94.75 254 GLY A CA 1
ATOM 2087 C C . GLY A 1 254 ? 8.609 8.032 -27.037 1.00 94.75 254 GLY A C 1
ATOM 2088 O O . GLY A 1 254 ? 9.121 9.150 -26.989 1.00 94.75 254 GLY A O 1
ATOM 2089 N N . ILE A 1 255 ? 9.330 6.916 -26.884 1.00 98.00 255 ILE A N 1
ATOM 2090 C CA . ILE A 1 255 ? 10.781 6.930 -26.659 1.00 98.00 255 ILE A CA 1
ATOM 2091 C C . ILE A 1 255 ? 11.551 7.218 -27.952 1.00 98.00 255 ILE A C 1
ATOM 2093 O O . ILE A 1 255 ? 11.240 6.706 -29.024 1.00 98.00 255 ILE A O 1
ATOM 2097 N N . THR A 1 256 ? 12.606 8.021 -27.845 1.00 97.50 256 THR A N 1
ATOM 2098 C CA . THR A 1 256 ? 13.531 8.403 -28.921 1.00 97.50 256 THR A CA 1
ATOM 2099 C C . THR A 1 256 ? 14.968 8.314 -28.418 1.00 97.50 256 THR A C 1
ATOM 2101 O O . THR A 1 256 ? 15.225 8.517 -27.235 1.00 97.50 256 THR A O 1
ATOM 2104 N N . GLY A 1 257 ? 15.933 8.044 -29.293 1.00 95.75 257 GLY A N 1
ATOM 2105 C CA . GLY A 1 257 ? 17.339 7.933 -28.902 1.00 95.75 257 GLY A CA 1
ATOM 2106 C C . GLY A 1 257 ? 18.062 6.835 -29.670 1.00 95.75 257 GLY A C 1
ATOM 2107 O O . GLY A 1 257 ? 17.651 6.478 -30.773 1.00 95.75 257 GLY A O 1
ATOM 2108 N N . LEU A 1 258 ? 19.144 6.328 -29.079 1.00 95.06 258 LEU A N 1
ATOM 2109 C CA . LEU A 1 258 ? 19.965 5.260 -29.645 1.00 95.06 258 LEU A CA 1
ATOM 2110 C C . LEU A 1 258 ? 19.158 3.963 -29.824 1.00 95.06 258 LEU A C 1
ATOM 2112 O O . LEU A 1 258 ? 18.399 3.574 -28.939 1.00 95.06 258 LEU A O 1
ATOM 2116 N N . ASP A 1 259 ? 19.371 3.279 -30.947 1.00 96.00 259 ASP A N 1
ATOM 2117 C CA . ASP A 1 259 ? 18.877 1.923 -31.196 1.00 96.00 259 ASP A CA 1
ATOM 2118 C C . ASP A 1 259 ? 19.947 0.903 -30.776 1.00 96.00 259 ASP A C 1
ATOM 2120 O O . ASP A 1 259 ? 20.813 0.537 -31.573 1.00 96.00 259 ASP A O 1
ATOM 2124 N N . ALA A 1 260 ? 19.936 0.484 -29.504 1.00 96.50 260 ALA A N 1
ATOM 2125 C CA . ALA A 1 260 ? 20.950 -0.427 -28.966 1.00 96.50 260 ALA A CA 1
ATOM 2126 C C . ALA A 1 260 ? 20.945 -1.795 -29.671 1.00 96.50 260 ALA A C 1
ATOM 2128 O O . ALA A 1 260 ? 22.009 -2.388 -29.865 1.00 96.50 260 ALA A O 1
ATOM 2129 N N . TYR A 1 261 ? 19.775 -2.253 -30.124 1.00 97.25 261 TYR A N 1
ATOM 2130 C CA . TYR A 1 261 ? 19.617 -3.499 -30.875 1.00 97.25 261 TYR A CA 1
ATOM 2131 C C . TYR A 1 261 ? 20.387 -3.497 -32.206 1.00 97.25 261 TYR A C 1
ATOM 2133 O O . TYR A 1 261 ? 20.942 -4.523 -32.608 1.00 97.25 261 TYR A O 1
ATOM 2141 N N . ASN A 1 262 ? 20.445 -2.349 -32.890 1.00 95.25 262 ASN A N 1
ATOM 2142 C CA . ASN A 1 262 ? 21.101 -2.220 -34.197 1.00 95.25 262 ASN A CA 1
ATOM 2143 C C . ASN A 1 262 ? 22.510 -1.619 -34.142 1.00 95.25 262 ASN A C 1
ATOM 2145 O O . ASN A 1 262 ? 23.301 -1.857 -35.051 1.00 95.25 262 ASN A O 1
ATOM 2149 N N . VAL A 1 263 ? 22.830 -0.841 -33.104 1.00 94.75 263 VAL A N 1
ATOM 2150 C CA . VAL A 1 263 ? 24.139 -0.180 -32.968 1.00 94.75 263 VAL A CA 1
ATOM 2151 C C . VAL A 1 263 ? 25.109 -1.002 -32.127 1.00 94.75 263 VAL A C 1
ATOM 2153 O O . VAL A 1 263 ? 26.261 -1.176 -32.515 1.00 94.75 263 VAL A O 1
ATOM 2156 N N . LEU A 1 264 ? 24.648 -1.517 -30.986 1.00 95.94 264 LEU A N 1
ATOM 2157 C CA . LEU A 1 264 ? 25.482 -2.281 -30.052 1.00 95.94 264 LEU A CA 1
ATOM 2158 C C . LEU A 1 264 ? 25.322 -3.796 -30.243 1.00 95.94 264 LEU A C 1
ATOM 2160 O O . LEU A 1 264 ? 26.061 -4.564 -29.632 1.00 95.94 264 LEU A O 1
ATOM 2164 N N . TYR A 1 265 ? 24.360 -4.219 -31.072 1.00 97.44 265 TYR A N 1
ATOM 2165 C CA . TYR A 1 265 ? 23.925 -5.614 -31.231 1.00 97.44 265 TYR A CA 1
ATOM 2166 C C . TYR A 1 265 ? 23.548 -6.262 -29.892 1.00 97.44 265 TYR A C 1
ATOM 2168 O O . TYR A 1 265 ? 23.738 -7.452 -29.670 1.00 97.44 265 TYR A O 1
ATOM 2176 N N . CYS A 1 266 ? 22.998 -5.449 -28.992 1.00 96.81 266 CYS A N 1
ATOM 2177 C CA . CYS A 1 266 ? 22.570 -5.845 -27.661 1.00 96.81 266 CYS A CA 1
ATOM 2178 C C . CYS A 1 266 ? 21.095 -6.266 -27.708 1.00 96.81 266 CYS A C 1
ATOM 2180 O O . CYS A 1 266 ? 20.227 -5.417 -27.922 1.00 96.81 266 CYS A O 1
ATOM 2182 N N . ASP A 1 267 ? 20.808 -7.557 -27.507 1.00 97.88 267 ASP A N 1
ATOM 2183 C CA . ASP A 1 267 ? 19.439 -8.089 -27.500 1.00 97.88 267 ASP A CA 1
ATOM 2184 C C . ASP A 1 267 ? 19.041 -8.696 -26.141 1.00 97.88 267 ASP A C 1
ATOM 2186 O O . ASP A 1 267 ? 18.920 -9.912 -25.994 1.00 97.88 267 ASP A O 1
ATOM 2190 N N . PRO A 1 268 ? 18.818 -7.855 -25.115 1.00 97.44 268 PRO A N 1
ATOM 2191 C CA . PRO A 1 268 ? 18.471 -8.326 -23.778 1.00 97.44 268 PRO A CA 1
ATOM 2192 C C . PRO A 1 268 ? 17.113 -9.025 -23.706 1.00 97.44 268 PRO A C 1
ATOM 2194 O O . PRO A 1 268 ? 16.874 -9.767 -22.757 1.00 97.44 268 PRO A O 1
ATOM 2197 N N . ILE A 1 269 ? 16.231 -8.825 -24.690 1.00 97.94 269 ILE A N 1
ATOM 2198 C CA . ILE A 1 269 ? 14.949 -9.534 -24.750 1.00 97.94 269 ILE A CA 1
ATOM 2199 C C . ILE A 1 269 ? 15.177 -11.017 -25.051 1.00 97.94 269 ILE A C 1
ATOM 2201 O O . ILE A 1 269 ? 14.569 -11.851 -24.384 1.00 97.94 269 ILE A O 1
ATOM 2205 N N . ALA A 1 270 ? 16.104 -11.345 -25.958 1.00 98.31 270 ALA A N 1
ATOM 2206 C CA . ALA A 1 270 ? 16.488 -12.729 -26.225 1.00 98.31 270 ALA A CA 1
ATOM 2207 C C . ALA A 1 270 ? 17.094 -13.411 -24.988 1.00 98.31 270 ALA A C 1
ATOM 2209 O O . ALA A 1 270 ? 16.801 -14.574 -24.726 1.00 98.31 270 ALA A O 1
ATOM 2210 N N . TRP A 1 271 ? 17.891 -12.696 -24.183 1.00 98.50 271 TRP A N 1
ATOM 2211 C CA . TRP A 1 271 ? 18.482 -13.268 -22.962 1.00 98.50 271 TRP A CA 1
ATOM 2212 C C . TRP A 1 271 ? 17.437 -13.564 -21.887 1.00 98.50 271 TRP A C 1
ATOM 2214 O O . TRP A 1 271 ? 17.518 -14.589 -21.210 1.00 98.50 271 TRP A O 1
ATOM 2224 N N . LEU A 1 272 ? 16.458 -12.667 -21.725 1.00 98.12 272 LEU A N 1
ATOM 2225 C CA . LEU A 1 272 ? 15.333 -12.886 -20.819 1.00 98.12 272 LEU A CA 1
ATOM 2226 C C . LEU A 1 272 ? 14.493 -14.080 -21.278 1.00 98.12 272 LEU A C 1
ATOM 2228 O O . LEU A 1 272 ? 14.222 -14.967 -20.475 1.00 98.12 272 LEU A O 1
ATOM 2232 N N . GLU A 1 273 ? 14.129 -14.122 -22.563 1.00 98.06 273 GLU A N 1
ATOM 2233 C CA . GLU A 1 273 ? 13.316 -15.190 -23.151 1.00 98.06 273 GLU A CA 1
ATOM 2234 C C . GLU A 1 273 ? 13.995 -16.561 -23.054 1.00 98.06 273 GLU A C 1
ATOM 2236 O O . GLU A 1 273 ? 13.356 -17.538 -22.666 1.00 98.06 273 GLU A O 1
ATOM 2241 N N . ALA A 1 274 ? 15.298 -16.630 -23.337 1.00 98.00 274 ALA A N 1
ATOM 2242 C CA . ALA A 1 274 ? 16.082 -17.857 -23.221 1.00 98.00 274 ALA A CA 1
ATOM 2243 C C . ALA A 1 274 ? 16.403 -18.238 -21.763 1.00 98.00 274 ALA A C 1
ATOM 2245 O O . ALA A 1 274 ? 16.863 -19.347 -21.497 1.00 98.00 274 ALA A O 1
ATOM 2246 N N . GLY A 1 275 ? 16.187 -17.330 -20.805 1.00 97.31 275 GLY A N 1
ATOM 2247 C CA . GLY A 1 275 ? 16.532 -17.540 -19.401 1.00 97.31 275 GLY A CA 1
ATOM 2248 C C . GLY A 1 275 ? 18.039 -17.608 -19.133 1.00 97.31 275 GLY A C 1
ATOM 2249 O O . GLY A 1 275 ? 18.451 -18.182 -18.127 1.00 97.31 275 GLY A O 1
ATOM 2250 N N . THR A 1 276 ? 18.859 -17.014 -20.004 1.00 98.12 276 THR A N 1
ATOM 2251 C CA . THR A 1 276 ? 20.332 -17.046 -19.943 1.00 98.12 276 THR A CA 1
ATOM 2252 C C . THR A 1 276 ? 20.926 -15.940 -19.068 1.00 98.12 276 THR A C 1
ATOM 2254 O O . THR A 1 276 ? 22.136 -15.734 -19.054 1.00 98.12 276 THR A O 1
ATOM 2257 N N . VAL A 1 277 ? 20.078 -15.217 -18.338 1.00 98.25 277 VAL A N 1
ATOM 2258 C CA . VAL A 1 277 ? 20.432 -14.273 -17.275 1.00 98.25 277 VAL A CA 1
ATOM 2259 C C . VAL A 1 277 ? 19.487 -14.469 -16.094 1.00 98.25 277 VAL A C 1
ATOM 2261 O O . VAL A 1 277 ? 18.321 -14.831 -16.265 1.00 98.25 277 VAL A O 1
ATOM 2264 N N . ASP A 1 278 ? 19.980 -14.193 -14.892 1.00 97.75 278 ASP A N 1
ATOM 2265 C CA . ASP A 1 278 ? 19.169 -14.138 -13.677 1.00 97.75 278 ASP A CA 1
ATOM 2266 C C . ASP A 1 278 ? 18.538 -12.753 -13.479 1.00 97.75 278 ASP A C 1
ATOM 2268 O O . ASP A 1 278 ? 17.425 -12.630 -12.967 1.00 97.75 278 ASP A O 1
ATOM 2272 N N . TYR A 1 279 ? 19.233 -11.692 -13.891 1.00 98.19 279 TYR A N 1
ATOM 2273 C CA . TYR A 1 279 ? 18.696 -10.338 -13.821 1.00 98.19 279 TYR A CA 1
ATOM 2274 C C . TYR A 1 279 ? 19.200 -9.438 -14.945 1.00 98.19 279 TYR A C 1
ATOM 2276 O O . TYR A 1 279 ? 20.301 -9.610 -15.475 1.00 98.19 279 TYR A O 1
ATOM 2284 N N . ILE A 1 280 ? 18.407 -8.414 -15.249 1.00 98.19 280 ILE A N 1
ATOM 2285 C CA . ILE A 1 280 ? 18.819 -7.296 -16.097 1.00 98.19 280 ILE A CA 1
ATOM 2286 C C . ILE A 1 280 ? 18.835 -5.993 -15.301 1.00 98.19 280 ILE A C 1
ATOM 2288 O O . ILE A 1 280 ? 18.005 -5.766 -14.419 1.00 98.19 280 ILE A O 1
ATOM 2292 N N . THR A 1 281 ? 19.771 -5.105 -15.635 1.00 98.31 281 THR A N 1
ATOM 2293 C CA . THR A 1 281 ? 19.818 -3.750 -15.071 1.00 98.31 281 THR A CA 1
ATOM 2294 C C . THR A 1 281 ? 20.010 -2.650 -16.127 1.00 98.31 281 THR A C 1
ATOM 2296 O O . THR A 1 281 ? 21.063 -2.017 -16.213 1.00 98.31 281 THR A O 1
ATOM 2299 N N . PRO A 1 282 ? 18.995 -2.429 -16.986 1.00 98.31 282 PRO A N 1
ATOM 2300 C CA . PRO A 1 282 ? 18.999 -1.373 -17.994 1.00 98.31 282 PRO A CA 1
ATOM 2301 C C . PRO A 1 282 ? 19.370 -0.002 -17.424 1.00 98.31 282 PRO A C 1
ATOM 2303 O O . PRO A 1 282 ? 18.844 0.422 -16.395 1.00 98.31 282 PRO A O 1
ATOM 2306 N N . GLN A 1 283 ? 20.250 0.713 -18.119 1.00 98.25 283 GLN A N 1
ATOM 2307 C CA . GLN A 1 283 ? 20.775 2.014 -17.697 1.00 98.25 283 GLN A CA 1
ATOM 2308 C C . GLN A 1 283 ? 19.779 3.161 -17.938 1.00 98.25 283 GLN A C 1
ATOM 2310 O O . GLN A 1 283 ? 19.842 3.863 -18.950 1.00 98.25 283 GLN A O 1
ATOM 2315 N N . LEU A 1 284 ? 18.838 3.367 -17.015 1.00 97.94 284 LEU A N 1
ATOM 2316 C CA . LEU A 1 284 ? 17.764 4.363 -17.128 1.00 97.94 284 LEU A CA 1
ATOM 2317 C C . LEU A 1 284 ? 18.212 5.746 -16.639 1.00 97.94 284 LEU A C 1
ATOM 2319 O O . LEU A 1 284 ? 17.722 6.297 -15.658 1.00 97.94 284 LEU A O 1
ATOM 2323 N N . TYR A 1 285 ? 19.181 6.328 -17.340 1.00 97.56 285 TYR A N 1
ATOM 2324 C CA . TYR A 1 285 ? 19.918 7.512 -16.890 1.00 97.56 285 TYR A CA 1
ATOM 2325 C C . TYR A 1 285 ? 19.261 8.851 -17.247 1.00 97.56 285 TYR A C 1
ATOM 2327 O O . TYR A 1 285 ? 19.942 9.856 -17.458 1.00 97.56 285 TYR A O 1
ATOM 2335 N N . TRP A 1 286 ? 17.938 8.900 -17.309 1.00 97.62 286 TRP A N 1
ATOM 2336 C CA . TRP A 1 286 ? 17.182 10.082 -17.724 1.00 97.62 286 TRP A CA 1
ATOM 2337 C C . TRP A 1 286 ? 16.145 10.468 -16.666 1.00 97.62 286 TRP A C 1
ATOM 2339 O O . TRP A 1 286 ? 15.805 9.635 -15.826 1.00 97.62 286 TRP A O 1
ATOM 2349 N N . PRO A 1 287 ? 15.702 11.737 -16.634 1.00 96.69 287 PRO A N 1
ATOM 2350 C CA . PRO A 1 287 ? 14.677 12.163 -15.694 1.00 96.69 287 PRO A CA 1
ATOM 2351 C C . PRO A 1 287 ? 13.278 11.744 -16.173 1.00 96.69 287 PRO A C 1
ATOM 2353 O O . PRO A 1 287 ? 13.100 11.228 -17.279 1.00 96.69 287 PRO A O 1
ATOM 2356 N N . PHE A 1 288 ? 12.269 12.020 -15.354 1.00 97.06 288 PHE A N 1
ATOM 2357 C CA . PHE A 1 288 ? 10.876 12.019 -15.790 1.00 97.06 288 PHE A CA 1
ATOM 2358 C C . PHE A 1 288 ? 10.624 13.046 -16.904 1.00 97.06 288 PHE A C 1
ATOM 2360 O O . PHE A 1 288 ? 10.989 14.219 -16.788 1.00 97.06 288 PHE A O 1
ATOM 2367 N N . GLY A 1 289 ? 9.908 12.616 -17.940 1.00 93.19 289 GLY A N 1
ATOM 2368 C CA . GLY A 1 289 ? 9.578 13.400 -19.127 1.00 93.19 289 GLY A CA 1
ATOM 2369 C C . GLY A 1 289 ? 10.678 13.428 -20.198 1.00 93.19 289 GLY A C 1
ATOM 2370 O O . GLY A 1 289 ? 11.809 12.989 -20.004 1.00 93.19 289 GLY A O 1
ATOM 2371 N N . GLY A 1 290 ? 10.342 13.991 -21.361 1.00 93.38 290 GLY A N 1
ATOM 2372 C CA . GLY A 1 290 ? 11.258 14.117 -22.500 1.00 93.38 290 GLY A CA 1
ATOM 2373 C C . GLY A 1 290 ? 11.333 12.866 -23.383 1.00 93.38 290 GLY A C 1
ATOM 2374 O O . GLY A 1 290 ? 10.510 11.963 -23.289 1.00 93.38 290 GLY A O 1
ATOM 2375 N N . GLY A 1 291 ? 12.313 12.836 -24.293 1.00 95.06 291 GLY A N 1
ATOM 2376 C CA . GLY A 1 291 ? 12.440 11.776 -25.302 1.00 95.06 291 GLY A CA 1
ATOM 2377 C C . GLY A 1 291 ? 12.953 10.432 -24.774 1.00 95.06 291 GLY A C 1
ATOM 2378 O O . GLY A 1 291 ? 12.823 9.434 -25.472 1.00 95.06 291 GLY A O 1
ATOM 2379 N N . GLN A 1 292 ? 13.528 10.395 -23.571 1.00 96.94 292 GLN A N 1
ATOM 2380 C CA . GLN A 1 292 ? 14.027 9.189 -22.898 1.00 96.94 292 GLN A CA 1
ATOM 2381 C C . GLN A 1 292 ? 13.382 9.035 -21.513 1.00 96.94 292 GLN A C 1
ATOM 2383 O O . GLN A 1 292 ? 14.063 8.780 -20.528 1.00 96.94 292 GLN A O 1
ATOM 2388 N N . ASP A 1 293 ? 12.078 9.279 -21.428 1.00 97.69 293 ASP A N 1
ATOM 2389 C CA . ASP A 1 293 ? 11.348 9.381 -20.164 1.00 97.69 293 ASP A CA 1
ATOM 2390 C C . ASP A 1 293 ? 11.526 8.146 -19.261 1.00 97.69 293 ASP A C 1
ATOM 2392 O O . ASP A 1 293 ? 11.140 7.029 -19.626 1.00 97.69 293 ASP A O 1
ATOM 2396 N N . TYR A 1 294 ? 12.050 8.363 -18.049 1.00 98.44 294 TYR A N 1
ATOM 2397 C CA . TYR A 1 294 ? 12.160 7.330 -17.017 1.00 98.44 294 TYR A CA 1
ATOM 2398 C C . TYR A 1 294 ? 10.806 6.677 -16.702 1.00 98.44 294 TYR A C 1
ATOM 2400 O O . TYR A 1 294 ? 10.720 5.458 -16.559 1.00 98.44 294 TYR A O 1
ATOM 2408 N N . GLY A 1 295 ? 9.737 7.479 -16.639 1.00 97.69 295 GLY A N 1
ATOM 2409 C CA . GLY A 1 295 ? 8.381 7.024 -16.332 1.00 97.69 295 GLY A CA 1
ATOM 2410 C C . GLY A 1 295 ? 7.761 6.135 -17.410 1.00 97.69 295 GLY A C 1
ATOM 2411 O O . GLY A 1 295 ? 6.773 5.462 -17.133 1.00 97.69 295 GLY A O 1
ATOM 2412 N N . LEU A 1 296 ? 8.344 6.097 -18.612 1.00 97.81 296 LEU A N 1
ATOM 2413 C CA . LEU A 1 296 ? 7.950 5.179 -19.682 1.00 97.81 296 LEU A CA 1
ATOM 2414 C C . LEU A 1 296 ? 8.896 3.978 -19.770 1.00 97.81 296 LEU A C 1
ATOM 2416 O O . LEU A 1 296 ? 8.437 2.842 -19.875 1.00 97.81 296 LEU A O 1
ATOM 2420 N N . LEU A 1 297 ? 10.210 4.213 -19.712 1.00 98.44 297 LEU A N 1
ATOM 2421 C CA . LEU A 1 297 ? 11.213 3.154 -19.843 1.00 98.44 297 LEU A CA 1
ATOM 2422 C C . LEU A 1 297 ? 11.173 2.161 -18.681 1.00 98.44 297 LEU A C 1
ATOM 2424 O O . LEU A 1 297 ? 11.248 0.956 -18.916 1.00 98.44 297 LEU A O 1
ATOM 2428 N N . MET A 1 298 ? 11.057 2.647 -17.442 1.00 97.94 298 MET A N 1
ATOM 2429 C CA . MET A 1 298 ? 11.149 1.783 -16.266 1.00 97.94 298 MET A CA 1
ATOM 2430 C C . MET A 1 298 ? 10.015 0.746 -16.215 1.00 97.94 298 MET A C 1
ATOM 2432 O O . MET A 1 298 ? 10.337 -0.445 -16.190 1.00 97.94 298 MET A O 1
ATOM 2436 N N . PRO A 1 299 ? 8.721 1.122 -16.319 1.00 97.75 299 PRO A N 1
ATOM 2437 C CA . PRO A 1 299 ? 7.644 0.132 -16.322 1.00 97.75 299 PRO A CA 1
ATOM 2438 C C . PRO A 1 299 ? 7.716 -0.840 -17.504 1.00 97.75 299 PRO A C 1
ATOM 2440 O O . PRO A 1 299 ? 7.372 -2.012 -17.366 1.00 97.75 299 PRO A O 1
ATOM 2443 N N . TRP A 1 300 ? 8.190 -0.382 -18.669 1.00 97.88 300 TRP A N 1
ATOM 2444 C CA . TRP A 1 300 ? 8.338 -1.251 -19.835 1.00 97.88 300 TRP A CA 1
ATOM 2445 C C . TRP A 1 300 ? 9.364 -2.363 -19.597 1.00 97.88 300 TRP A C 1
ATOM 2447 O O . TRP A 1 300 ? 9.089 -3.520 -19.918 1.00 97.88 300 TRP A O 1
ATOM 2457 N N . TRP A 1 301 ? 10.516 -2.037 -19.004 1.00 98.31 301 TRP A N 1
ATOM 2458 C CA . TRP A 1 301 ? 11.528 -3.035 -18.657 1.00 98.31 301 TRP A CA 1
ATOM 2459 C C . TRP A 1 301 ? 11.069 -3.987 -17.555 1.00 98.31 301 TRP A C 1
ATOM 2461 O O . TRP A 1 301 ? 11.285 -5.192 -17.692 1.00 98.31 301 TRP A O 1
ATOM 2471 N N . ALA A 1 302 ? 10.393 -3.476 -16.519 1.00 97.81 302 ALA A N 1
ATOM 2472 C CA . ALA A 1 302 ? 9.789 -4.314 -15.483 1.00 97.81 302 ALA A CA 1
ATOM 2473 C C . ALA A 1 302 ? 8.829 -5.340 -16.107 1.00 97.81 302 ALA A C 1
ATOM 2475 O O . ALA A 1 302 ? 8.922 -6.536 -15.831 1.00 97.81 302 ALA A O 1
ATOM 2476 N N . GLN A 1 303 ? 7.993 -4.908 -17.058 1.00 97.06 303 GLN A N 1
ATOM 2477 C CA . GLN A 1 303 ? 7.100 -5.798 -17.801 1.00 97.06 303 GLN A CA 1
ATOM 2478 C C . GLN A 1 303 ? 7.856 -6.854 -18.627 1.00 97.06 303 GLN A C 1
ATOM 2480 O O . GLN A 1 303 ? 7.424 -8.007 -18.670 1.00 97.06 303 GLN A O 1
ATOM 2485 N N . GLN A 1 304 ? 8.970 -6.498 -19.282 1.00 97.06 304 GLN A N 1
ATOM 2486 C CA . GLN A 1 304 ? 9.751 -7.479 -20.050 1.00 97.06 304 GLN A CA 1
ATOM 2487 C C . GLN A 1 304 ? 10.369 -8.543 -19.140 1.00 97.06 304 GLN A C 1
ATOM 2489 O O . GLN A 1 304 ? 10.298 -9.726 -19.458 1.00 97.06 304 GLN A O 1
ATOM 2494 N N . ALA A 1 305 ? 10.933 -8.147 -18.000 1.00 95.81 305 ALA A N 1
ATOM 2495 C CA . ALA A 1 305 ? 11.515 -9.091 -17.051 1.00 95.81 305 ALA A CA 1
ATOM 2496 C C . ALA A 1 305 ? 10.446 -9.990 -16.406 1.00 95.81 305 ALA A C 1
ATOM 2498 O O . ALA A 1 305 ? 10.609 -11.210 -16.377 1.00 95.81 305 ALA A O 1
ATOM 2499 N N . THR A 1 306 ? 9.305 -9.405 -16.019 1.00 94.69 306 THR A N 1
ATOM 2500 C CA . THR A 1 306 ? 8.123 -10.127 -15.512 1.00 94.69 306 THR A CA 1
ATOM 2501 C C . THR A 1 306 ? 7.675 -11.218 -16.469 1.00 94.69 306 THR A C 1
ATOM 2503 O O . THR A 1 306 ? 7.458 -12.358 -16.065 1.00 94.69 306 THR A O 1
ATOM 2506 N N . ARG A 1 307 ? 7.548 -10.876 -17.758 1.00 96.31 307 ARG A N 1
ATOM 2507 C CA . ARG A 1 307 ? 7.062 -11.786 -18.799 1.00 96.31 307 ARG A CA 1
ATOM 2508 C C . ARG A 1 307 ? 7.858 -13.090 -18.859 1.00 96.31 307 ARG A C 1
ATOM 2510 O O . ARG A 1 307 ? 7.289 -14.119 -19.212 1.00 96.31 307 ARG A O 1
ATOM 2517 N N . TYR A 1 308 ? 9.142 -13.039 -18.517 1.00 95.88 308 TYR A N 1
ATOM 2518 C CA . TYR A 1 308 ? 10.046 -14.185 -18.550 1.00 95.88 308 TYR A CA 1
ATOM 2519 C C . TYR A 1 308 ? 10.492 -14.646 -17.153 1.00 95.88 308 TYR A C 1
ATOM 2521 O O . TYR A 1 308 ? 11.395 -15.472 -17.035 1.00 95.88 308 TYR A O 1
ATOM 2529 N N . GLY A 1 309 ? 9.852 -14.137 -16.093 1.00 94.69 309 GLY A N 1
ATOM 2530 C CA . GLY A 1 309 ? 10.109 -14.537 -14.711 1.00 94.69 309 GLY A CA 1
ATOM 2531 C C . GLY A 1 309 ? 11.548 -14.293 -14.259 1.00 94.69 309 GLY A C 1
ATOM 2532 O O . GLY A 1 309 ? 12.108 -15.144 -13.575 1.00 94.69 309 GLY A O 1
ATOM 2533 N N . LYS A 1 310 ? 12.162 -13.178 -14.678 1.00 95.75 310 LYS A N 1
ATOM 2534 C CA . LYS A 1 310 ? 13.512 -12.752 -14.268 1.00 95.75 310 LYS A CA 1
ATOM 2535 C C . LYS A 1 310 ? 13.457 -11.443 -13.495 1.00 95.75 310 LYS A C 1
ATOM 2537 O O . LYS A 1 310 ? 12.489 -10.698 -13.607 1.00 95.75 310 LYS A O 1
ATOM 2542 N N . HIS A 1 311 ? 14.512 -11.143 -12.741 1.00 96.94 311 HIS A N 1
ATOM 2543 C CA . HIS A 1 311 ? 14.569 -9.893 -11.985 1.00 96.94 311 HIS A CA 1
ATOM 2544 C C . HIS A 1 311 ? 14.981 -8.708 -12.855 1.00 96.94 311 HIS A C 1
ATOM 2546 O O . HIS A 1 311 ? 15.817 -8.815 -13.761 1.00 96.94 311 HIS A O 1
ATOM 2552 N N . PHE A 1 312 ? 14.438 -7.546 -12.512 1.00 97.94 312 PHE A N 1
ATOM 2553 C CA . PHE A 1 312 ? 14.790 -6.268 -13.111 1.00 97.94 312 PHE A CA 1
ATOM 2554 C C . PHE A 1 312 ? 15.159 -5.253 -12.035 1.00 97.94 312 PHE A C 1
ATOM 2556 O O . PHE A 1 312 ? 14.419 -5.039 -11.077 1.00 97.94 312 PHE A O 1
ATOM 2563 N N . TYR A 1 313 ? 16.299 -4.590 -12.240 1.00 98.19 313 TYR A N 1
ATOM 2564 C CA . TYR A 1 313 ? 16.763 -3.506 -11.381 1.00 98.19 313 TYR A CA 1
ATOM 2565 C C . TYR A 1 313 ? 17.132 -2.291 -12.243 1.00 98.19 313 TYR A C 1
ATOM 2567 O O . TYR A 1 313 ? 18.145 -2.336 -12.937 1.00 98.19 313 TYR A O 1
ATOM 2575 N N . PRO A 1 314 ? 16.391 -1.177 -12.237 1.00 98.38 314 PRO A N 1
ATOM 2576 C CA . PRO A 1 314 ? 16.743 -0.020 -13.049 1.00 98.38 314 PRO A CA 1
ATOM 2577 C C . PRO A 1 314 ? 18.092 0.577 -12.625 1.00 98.38 314 PRO A C 1
ATOM 2579 O O . PRO A 1 314 ? 18.332 0.841 -11.443 1.00 98.38 314 PRO A O 1
ATOM 2582 N N . GLY A 1 315 ? 18.957 0.832 -13.608 1.00 98.38 315 GLY A N 1
ATOM 2583 C CA . GLY A 1 315 ? 20.178 1.607 -13.438 1.00 98.38 315 GLY A CA 1
ATOM 2584 C C . GLY A 1 315 ? 19.854 3.087 -13.224 1.00 98.38 315 GLY A C 1
ATOM 2585 O O . GLY A 1 315 ? 19.256 3.727 -14.083 1.00 98.38 315 GLY A O 1
ATOM 2586 N N . GLN A 1 316 ? 20.271 3.641 -12.090 1.00 96.31 316 GLN A N 1
ATOM 2587 C CA . GLN A 1 316 ? 19.988 4.997 -11.622 1.00 96.31 316 GLN A CA 1
ATOM 2588 C C . GLN A 1 316 ? 21.214 5.902 -11.780 1.00 96.31 316 GLN A C 1
ATOM 2590 O O . GLN A 1 316 ? 22.283 5.626 -11.229 1.00 96.31 316 GLN A O 1
ATOM 2595 N N . ALA A 1 317 ? 21.062 7.039 -12.455 1.00 95.56 317 ALA A N 1
ATOM 2596 C CA . ALA A 1 317 ? 22.164 7.970 -12.709 1.00 95.56 317 ALA A CA 1
ATOM 2597 C C . ALA A 1 317 ? 22.418 8.947 -11.549 1.00 95.56 317 ALA A C 1
ATOM 2599 O O . ALA A 1 317 ? 22.183 10.151 -11.669 1.00 95.56 317 ALA A O 1
ATOM 2600 N N . MET A 1 318 ? 22.964 8.463 -10.431 1.00 92.50 318 MET A N 1
ATOM 2601 C CA . MET A 1 318 ? 23.328 9.323 -9.295 1.00 92.50 318 MET A CA 1
ATOM 2602 C C . MET A 1 318 ? 24.319 10.435 -9.697 1.00 92.50 318 MET A C 1
ATOM 2604 O O . MET A 1 318 ? 24.234 11.559 -9.199 1.00 92.50 318 MET A O 1
ATOM 2608 N N . TYR A 1 319 ? 25.212 10.177 -10.657 1.00 94.31 319 TYR A N 1
ATOM 2609 C CA . TYR A 1 319 ? 26.128 11.193 -11.190 1.00 94.31 319 TYR A CA 1
ATOM 2610 C C . TYR A 1 319 ? 25.412 12.401 -11.818 1.00 94.31 319 TYR A C 1
ATOM 2612 O O . TYR A 1 319 ? 25.890 13.533 -11.702 1.00 94.31 319 TYR A O 1
ATOM 2620 N N . ARG A 1 320 ? 24.226 12.198 -12.407 1.00 94.25 320 ARG A N 1
ATOM 2621 C CA . ARG A 1 320 ? 23.394 13.275 -12.965 1.00 94.25 320 ARG A CA 1
ATOM 2622 C C . ARG A 1 320 ? 22.652 14.078 -11.909 1.00 94.25 320 ARG A C 1
ATOM 2624 O O . ARG A 1 320 ? 22.168 15.151 -12.236 1.00 94.25 320 ARG A O 1
ATOM 2631 N N . ALA A 1 321 ? 22.572 13.604 -10.667 1.00 88.19 321 ALA A N 1
ATOM 2632 C CA . ALA A 1 321 ? 22.160 14.437 -9.538 1.00 88.19 321 ALA A CA 1
ATOM 2633 C C . ALA A 1 321 ? 23.290 15.378 -9.088 1.00 88.19 321 ALA A C 1
ATOM 2635 O O . ALA A 1 321 ? 23.011 16.456 -8.560 1.00 88.19 321 ALA A O 1
ATOM 2636 N N . GLY A 1 322 ? 24.553 14.985 -9.303 1.00 84.69 322 GLY A N 1
ATOM 2637 C CA . GLY A 1 322 ? 25.735 15.817 -9.045 1.00 84.69 322 GLY A CA 1
ATOM 2638 C C . GLY A 1 322 ? 26.034 16.841 -10.145 1.00 84.69 322 GLY A C 1
ATOM 2639 O O . GLY A 1 322 ? 26.630 17.876 -9.871 1.00 84.69 322 GLY A O 1
ATOM 2640 N N . GLN A 1 323 ? 25.601 16.569 -11.373 1.00 85.81 323 GLN A N 1
ATOM 2641 C CA . GLN A 1 323 ? 25.560 17.525 -12.482 1.00 85.81 323 GLN A CA 1
ATOM 2642 C C . GLN A 1 323 ? 24.175 18.192 -12.457 1.00 85.81 323 GLN A C 1
ATOM 2644 O O . GLN A 1 323 ? 23.222 17.566 -12.018 1.00 85.81 323 GLN A O 1
ATOM 2649 N N . ASP A 1 324 ? 23.978 19.434 -12.890 1.00 82.06 324 ASP A N 1
ATOM 2650 C CA . ASP A 1 324 ? 22.646 20.077 -12.829 1.00 82.06 324 ASP A CA 1
ATOM 2651 C C . ASP A 1 324 ? 21.636 19.554 -13.876 1.00 82.06 324 ASP A C 1
ATOM 2653 O O . ASP A 1 324 ? 20.882 20.309 -14.480 1.00 82.06 324 ASP A O 1
ATOM 2657 N N . LEU A 1 325 ? 21.612 18.235 -14.080 1.00 88.75 325 LEU A N 1
ATOM 2658 C CA . LEU A 1 325 ? 20.761 17.510 -15.017 1.00 88.75 325 LEU A CA 1
ATOM 2659 C C . LEU A 1 325 ? 19.542 16.888 -14.328 1.00 88.75 325 LEU A C 1
ATOM 2661 O O . LEU A 1 325 ? 18.470 16.855 -14.926 1.00 88.75 325 LEU A O 1
ATOM 2665 N N . PHE A 1 326 ? 19.675 16.408 -13.086 1.00 94.19 326 PHE A N 1
ATOM 2666 C CA . PHE A 1 326 ? 18.542 15.928 -12.288 1.00 94.19 326 PHE A CA 1
ATOM 2667 C C . PHE A 1 326 ? 18.144 16.970 -11.231 1.00 94.19 326 PHE A C 1
ATOM 2669 O O . PHE A 1 326 ? 19.007 17.448 -10.477 1.00 94.19 326 PHE A O 1
ATOM 2676 N N . PRO A 1 327 ? 16.853 17.340 -11.132 1.00 91.56 327 PRO A N 1
ATOM 2677 C CA . PRO A 1 327 ? 16.379 18.224 -10.075 1.00 91.56 327 PRO A CA 1
ATOM 2678 C C . PRO A 1 327 ? 16.448 17.545 -8.696 1.00 91.56 327 PRO A C 1
ATOM 2680 O O . PRO A 1 327 ? 16.545 16.323 -8.565 1.00 91.56 327 PRO A O 1
ATOM 2683 N N . ARG A 1 328 ? 16.389 18.347 -7.624 1.00 92.06 328 ARG A N 1
ATOM 2684 C CA . ARG A 1 328 ? 16.279 17.816 -6.256 1.00 92.06 328 ARG A CA 1
ATOM 2685 C C . ARG A 1 328 ? 15.008 16.966 -6.151 1.00 92.06 328 ARG A C 1
ATOM 2687 O O . ARG A 1 328 ? 13.937 17.425 -6.530 1.00 92.06 328 ARG A O 1
ATOM 2694 N N . GLY A 1 329 ? 15.127 15.764 -5.592 1.00 92.69 329 GLY A N 1
ATOM 2695 C CA . GLY A 1 329 ? 13.996 14.850 -5.418 1.00 92.69 329 GLY A CA 1
ATOM 2696 C C . GLY A 1 329 ? 13.724 13.925 -6.608 1.00 92.69 329 GLY A C 1
ATOM 2697 O O . GLY A 1 329 ? 12.867 13.058 -6.475 1.00 92.69 329 GLY A O 1
ATOM 2698 N N . GLU A 1 330 ? 14.474 14.043 -7.711 1.00 95.75 330 GLU A N 1
ATOM 2699 C CA . GLU A 1 330 ? 14.335 13.164 -8.881 1.00 95.75 330 GLU A CA 1
ATOM 2700 C C . GLU A 1 330 ? 14.559 11.689 -8.518 1.00 95.75 330 GLU A C 1
ATOM 2702 O O . GLU A 1 330 ? 13.656 10.877 -8.680 1.00 95.75 330 GLU A O 1
ATOM 2707 N N . ILE A 1 331 ? 15.710 11.353 -7.921 1.00 95.62 331 ILE A N 1
ATOM 2708 C CA . ILE A 1 331 ? 16.032 9.976 -7.509 1.00 95.62 331 ILE A CA 1
ATOM 2709 C C . ILE A 1 331 ? 15.010 9.422 -6.491 1.00 95.62 331 ILE A C 1
ATOM 2711 O O . ILE A 1 331 ? 14.478 8.339 -6.726 1.00 95.62 331 ILE A O 1
ATOM 2715 N N . PRO A 1 332 ? 14.636 10.144 -5.408 1.00 95.25 332 PRO A N 1
ATOM 2716 C CA . PRO A 1 332 ? 13.545 9.709 -4.535 1.00 95.25 332 PRO A CA 1
ATOM 2717 C C . PRO A 1 332 ? 12.221 9.441 -5.257 1.00 95.25 332 PRO A C 1
ATOM 2719 O O . PRO A 1 332 ? 11.487 8.532 -4.881 1.00 95.25 332 PRO A O 1
ATOM 2722 N N . ARG A 1 333 ? 11.887 10.231 -6.283 1.00 96.31 333 ARG A N 1
ATOM 2723 C CA . ARG A 1 333 ? 10.675 10.025 -7.083 1.00 96.31 333 ARG A CA 1
ATOM 2724 C C . ARG A 1 333 ? 10.787 8.781 -7.969 1.00 96.31 333 ARG A C 1
ATOM 2726 O O . ARG A 1 333 ? 9.810 8.050 -8.073 1.00 96.31 333 ARG A O 1
ATOM 2733 N N . GLN A 1 334 ? 11.958 8.521 -8.552 1.00 97.56 334 GLN A N 1
ATOM 2734 C CA . GLN A 1 334 ? 12.219 7.313 -9.342 1.00 97.56 334 GLN A CA 1
ATOM 2735 C C . GLN A 1 334 ? 12.080 6.052 -8.480 1.00 97.56 334 GLN A C 1
ATOM 2737 O O . GLN A 1 334 ? 11.370 5.134 -8.869 1.00 97.56 334 GLN A O 1
ATOM 2742 N N . ILE A 1 335 ? 12.634 6.045 -7.263 1.00 96.31 335 ILE A N 1
ATOM 2743 C CA . ILE A 1 335 ? 12.509 4.912 -6.326 1.00 96.31 335 ILE A CA 1
ATOM 2744 C C . ILE A 1 335 ? 11.054 4.663 -5.914 1.00 96.31 335 ILE A C 1
ATOM 2746 O O . ILE A 1 335 ? 10.632 3.512 -5.831 1.00 96.31 335 ILE A O 1
ATOM 2750 N N . ARG A 1 336 ? 10.264 5.719 -5.673 1.00 95.31 336 ARG A N 1
ATOM 2751 C CA . ARG A 1 336 ? 8.832 5.552 -5.370 1.00 95.31 336 ARG A CA 1
ATOM 2752 C C . ARG A 1 336 ? 8.086 4.910 -6.537 1.00 95.31 336 ARG A C 1
ATOM 2754 O O . ARG A 1 336 ? 7.374 3.942 -6.309 1.00 95.31 336 ARG A O 1
ATOM 2761 N N . LEU A 1 337 ? 8.334 5.358 -7.772 1.00 96.50 337 LEU A N 1
ATOM 2762 C CA . LEU A 1 337 ? 7.743 4.717 -8.948 1.00 96.50 337 LEU A CA 1
ATOM 2763 C C . LEU A 1 337 ? 8.190 3.251 -9.087 1.00 96.50 337 LEU A C 1
ATOM 2765 O O . LEU A 1 337 ? 7.371 2.404 -9.432 1.00 96.50 337 LEU A O 1
ATOM 2769 N N . ASN A 1 338 ? 9.462 2.946 -8.811 1.00 97.06 338 ASN A N 1
ATOM 2770 C CA . ASN A 1 338 ? 9.971 1.572 -8.837 1.00 97.06 338 ASN A CA 1
ATOM 2771 C C . ASN A 1 338 ? 9.148 0.683 -7.896 1.00 97.06 338 ASN A C 1
ATOM 2773 O O . ASN A 1 338 ? 8.620 -0.327 -8.332 1.00 97.06 338 ASN A O 1
ATOM 2777 N N . ARG A 1 339 ? 8.940 1.110 -6.646 1.00 93.50 339 ARG A N 1
ATOM 2778 C CA . ARG A 1 339 ? 8.142 0.364 -5.655 1.00 93.50 339 ARG A CA 1
ATOM 2779 C C . ARG A 1 339 ? 6.651 0.280 -5.980 1.00 93.50 339 ARG A C 1
ATOM 2781 O O . ARG A 1 339 ? 5.990 -0.655 -5.548 1.00 93.50 339 ARG A O 1
ATOM 2788 N N . GLU A 1 340 ? 6.117 1.259 -6.705 1.00 93.81 340 GLU A N 1
ATOM 2789 C CA . GLU A 1 340 ? 4.732 1.251 -7.197 1.00 93.81 340 GLU A CA 1
ATOM 2790 C C . GLU A 1 340 ? 4.545 0.335 -8.421 1.00 93.81 340 GLU A C 1
ATOM 2792 O O . GLU A 1 340 ? 3.411 0.044 -8.801 1.00 93.81 340 GLU A O 1
ATOM 2797 N N . THR A 1 341 ? 5.636 -0.112 -9.047 1.00 93.94 341 THR A N 1
ATOM 2798 C CA . THR A 1 341 ? 5.613 -0.936 -10.258 1.00 93.94 341 THR A CA 1
ATOM 2799 C C . THR A 1 341 ? 5.864 -2.396 -9.907 1.00 93.94 341 THR A C 1
ATOM 2801 O O . THR A 1 341 ? 6.899 -2.746 -9.343 1.00 93.94 341 THR A O 1
ATOM 2804 N N . GLU A 1 342 ? 4.919 -3.259 -10.272 1.00 89.81 342 GLU A N 1
ATOM 2805 C CA . GLU A 1 342 ? 5.028 -4.706 -10.074 1.00 89.81 342 GLU A CA 1
ATOM 2806 C C . GLU A 1 342 ? 6.323 -5.251 -10.705 1.00 89.81 342 GLU A C 1
ATOM 2808 O O . GLU A 1 342 ? 6.694 -4.850 -11.812 1.00 89.81 342 GLU A O 1
ATOM 2813 N N . HIS A 1 343 ? 7.011 -6.152 -9.994 1.00 86.75 343 HIS A N 1
ATOM 2814 C CA . HIS A 1 343 ? 8.257 -6.804 -10.432 1.00 86.75 343 HIS A CA 1
ATOM 2815 C C . HIS A 1 343 ? 9.435 -5.860 -10.743 1.00 86.75 343 HIS A C 1
ATOM 2817 O O . HIS A 1 343 ? 10.333 -6.187 -11.525 1.00 86.75 343 HIS A O 1
ATOM 2823 N N . CYS A 1 344 ? 9.458 -4.674 -10.135 1.00 95.06 344 CYS A N 1
ATOM 2824 C CA . CYS A 1 344 ? 10.670 -3.874 -10.018 1.00 95.06 344 CYS A CA 1
ATOM 2825 C C . CYS A 1 344 ? 11.298 -4.126 -8.643 1.00 95.06 344 CYS A C 1
ATOM 2827 O O . CYS A 1 344 ? 10.980 -3.472 -7.652 1.00 95.06 344 CYS A O 1
ATOM 2829 N N . ASP A 1 345 ? 12.199 -5.102 -8.586 1.00 90.00 345 ASP A N 1
ATOM 2830 C CA . ASP A 1 345 ? 12.672 -5.685 -7.327 1.00 90.00 345 ASP A CA 1
ATOM 2831 C C . ASP A 1 345 ? 13.855 -4.925 -6.702 1.00 90.00 345 ASP A C 1
ATOM 2833 O O . ASP A 1 345 ? 14.561 -5.458 -5.844 1.00 90.00 345 ASP A O 1
ATOM 2837 N N . GLY A 1 346 ? 14.137 -3.691 -7.137 1.00 96.31 346 GLY A N 1
ATOM 2838 C CA . GLY A 1 346 ? 15.259 -2.925 -6.600 1.00 96.31 346 GLY A CA 1
ATOM 2839 C C . GLY A 1 346 ? 15.740 -1.758 -7.451 1.00 96.31 346 GLY A C 1
ATOM 2840 O O . GLY A 1 346 ? 14.984 -1.120 -8.178 1.00 96.31 346 GLY A O 1
ATOM 2841 N N . SER A 1 347 ? 17.021 -1.419 -7.318 1.00 97.75 347 SER A N 1
ATOM 2842 C CA . SER A 1 347 ? 17.717 -0.367 -8.067 1.00 97.75 347 SER A CA 1
ATOM 2843 C C . SER A 1 347 ? 19.230 -0.557 -7.994 1.00 97.75 347 SER A C 1
ATOM 2845 O O . SER A 1 347 ? 19.758 -1.030 -6.985 1.00 97.75 347 SER A O 1
ATOM 2847 N N . VAL A 1 348 ? 19.938 -0.127 -9.041 1.00 98.50 348 VAL A N 1
ATOM 2848 C CA . VAL A 1 348 ? 21.407 -0.095 -9.055 1.00 98.50 348 VAL A CA 1
ATOM 2849 C C . VAL A 1 348 ? 21.885 1.305 -9.390 1.00 98.50 348 VAL A C 1
ATOM 2851 O O . VAL A 1 348 ? 21.462 1.865 -10.392 1.00 98.50 348 VAL A O 1
ATOM 2854 N N . PHE A 1 349 ? 22.752 1.903 -8.579 1.00 97.69 349 PHE A N 1
ATOM 2855 C CA . PHE A 1 349 ? 23.155 3.292 -8.782 1.00 97.69 349 PHE A CA 1
ATOM 2856 C C . PHE A 1 349 ? 24.551 3.456 -9.376 1.00 97.69 349 PHE A C 1
ATOM 2858 O O . PHE A 1 349 ? 25.520 2.844 -8.927 1.00 97.69 349 PHE A O 1
ATOM 2865 N N . PHE A 1 350 ? 24.659 4.368 -10.341 1.00 97.12 350 PHE A N 1
ATOM 2866 C CA . PHE A 1 350 ? 25.905 4.791 -10.971 1.00 97.12 350 PHE A CA 1
ATOM 2867 C C . PHE A 1 350 ? 26.258 6.228 -10.510 1.00 97.12 350 PHE A C 1
ATOM 2869 O O . PHE A 1 350 ? 25.554 7.176 -10.872 1.00 97.12 350 PHE A O 1
ATOM 2876 N N . THR A 1 351 ? 27.286 6.471 -9.684 1.00 94.81 351 THR A N 1
ATOM 2877 C CA . THR A 1 351 ? 28.279 5.525 -9.117 1.00 94.81 351 THR A CA 1
ATOM 2878 C C . THR A 1 351 ? 28.534 5.722 -7.619 1.00 94.81 351 THR A C 1
ATOM 2880 O O . THR A 1 351 ? 28.018 6.654 -6.989 1.00 94.81 351 THR A O 1
ATOM 2883 N N . ALA A 1 352 ? 29.387 4.861 -7.051 1.00 95.88 352 ALA A N 1
ATOM 2884 C CA . ALA A 1 352 ? 29.849 4.914 -5.669 1.00 95.88 352 ALA A CA 1
ATOM 2885 C C . ALA A 1 352 ? 30.401 6.289 -5.252 1.00 95.88 352 ALA A C 1
ATOM 2887 O O . ALA A 1 352 ? 30.089 6.762 -4.159 1.00 95.88 352 ALA A O 1
ATOM 2888 N N . ASN A 1 353 ? 31.150 7.000 -6.100 1.00 94.56 353 ASN A N 1
ATOM 2889 C CA . ASN A 1 353 ? 31.631 8.334 -5.740 1.00 94.56 353 ASN A CA 1
ATOM 2890 C C . ASN A 1 353 ? 30.527 9.353 -5.509 1.00 94.56 353 ASN A C 1
ATOM 2892 O O . ASN A 1 353 ? 30.647 10.204 -4.624 1.00 94.56 353 ASN A O 1
ATOM 2896 N N . ASN A 1 354 ? 29.432 9.252 -6.256 1.00 91.69 354 ASN A N 1
ATOM 2897 C CA . ASN A 1 354 ? 28.293 10.128 -6.041 1.00 91.69 354 ASN A CA 1
ATOM 2898 C C . ASN A 1 354 ? 27.522 9.753 -4.772 1.00 91.69 354 ASN A C 1
ATOM 2900 O O . ASN A 1 354 ? 27.011 10.640 -4.093 1.00 91.69 354 ASN A O 1
ATOM 2904 N N . PHE A 1 355 ? 27.516 8.477 -4.376 1.00 90.25 355 PHE A N 1
ATOM 2905 C CA . PHE A 1 355 ? 27.056 8.087 -3.038 1.00 90.25 355 PHE A CA 1
ATOM 2906 C C . PHE A 1 355 ? 27.890 8.754 -1.942 1.00 90.25 355 PHE A C 1
ATOM 2908 O O . PHE A 1 355 ? 27.349 9.280 -0.969 1.00 90.25 355 PHE A O 1
ATOM 2915 N N . PHE A 1 356 ? 29.209 8.812 -2.124 1.00 90.06 356 PHE A N 1
ATOM 2916 C CA . PHE A 1 356 ? 30.100 9.491 -1.185 1.00 90.06 356 PHE A CA 1
ATOM 2917 C C . PHE A 1 356 ? 29.846 10.989 -1.095 1.00 90.06 356 PHE A C 1
ATOM 2919 O O . PHE A 1 356 ? 29.803 11.532 0.009 1.00 90.06 356 PHE A O 1
ATOM 2926 N N . SER A 1 357 ? 29.665 11.654 -2.235 1.00 92.50 357 SER A N 1
ATOM 2927 C CA . SER A 1 357 ? 29.495 13.106 -2.275 1.00 92.50 357 SER A CA 1
ATOM 2928 C C . SER A 1 357 ? 28.103 13.582 -1.844 1.00 92.50 357 SER A C 1
ATOM 2930 O O . SER A 1 357 ? 27.931 14.779 -1.641 1.00 92.50 357 SER A O 1
ATOM 2932 N N . ASN A 1 358 ? 27.112 12.684 -1.740 1.00 93.12 358 ASN A N 1
ATOM 2933 C CA . ASN A 1 358 ? 25.724 12.986 -1.364 1.00 93.12 358 ASN A CA 1
ATOM 2934 C C . ASN A 1 358 ? 25.123 14.197 -2.123 1.00 93.12 358 ASN A C 1
ATOM 2936 O O . ASN A 1 358 ? 24.720 15.194 -1.511 1.00 93.12 358 ASN A O 1
ATOM 2940 N N . PRO A 1 359 ? 25.069 14.164 -3.469 1.00 92.06 359 PRO A N 1
ATOM 2941 C CA . PRO A 1 359 ? 24.603 15.300 -4.247 1.00 92.06 359 PRO A CA 1
ATOM 2942 C C . PRO A 1 359 ? 23.152 15.634 -3.889 1.00 92.06 359 PRO A C 1
ATOM 2944 O O . PRO A 1 359 ? 22.291 14.753 -3.824 1.00 92.06 359 PRO A O 1
ATOM 2947 N N . LYS A 1 360 ? 22.877 16.922 -3.655 1.00 90.81 360 LYS A N 1
ATOM 2948 C CA . LYS A 1 360 ? 21.532 17.454 -3.360 1.00 90.81 360 LYS A CA 1
ATOM 2949 C C . LYS A 1 360 ? 20.839 16.785 -2.152 1.00 90.81 360 LYS A C 1
ATOM 2951 O O . LYS A 1 360 ? 19.613 16.840 -2.063 1.00 90.81 360 LYS A O 1
ATOM 2956 N N . ASN A 1 361 ? 21.608 16.222 -1.210 1.00 92.38 361 ASN A N 1
ATOM 2957 C CA . ASN A 1 361 ? 21.133 15.457 -0.042 1.00 92.38 361 ASN A CA 1
ATOM 2958 C C . ASN A 1 361 ? 20.319 14.205 -0.423 1.00 92.38 361 ASN A C 1
ATOM 2960 O O . ASN A 1 361 ? 19.381 13.804 0.273 1.00 92.38 361 ASN A O 1
ATOM 2964 N N . THR A 1 362 ? 20.643 13.601 -1.569 1.00 91.38 362 THR A N 1
ATOM 2965 C CA . THR A 1 362 ? 19.928 12.423 -2.071 1.00 91.38 362 THR A CA 1
ATOM 2966 C C . THR A 1 362 ? 20.105 11.223 -1.142 1.00 91.38 362 THR A C 1
ATOM 2968 O O . THR A 1 362 ? 19.129 10.542 -0.847 1.00 91.38 362 THR A O 1
ATOM 2971 N N . ILE A 1 363 ? 21.308 11.000 -0.608 1.00 91.75 363 ILE A N 1
ATOM 2972 C CA . ILE A 1 363 ? 21.595 9.884 0.303 1.00 91.75 363 ILE A CA 1
ATOM 2973 C C . ILE A 1 363 ? 20.913 10.073 1.655 1.00 91.75 363 ILE A C 1
ATOM 2975 O O . ILE A 1 363 ? 20.459 9.094 2.236 1.00 91.75 363 ILE A O 1
ATOM 2979 N N . ASP A 1 364 ? 20.749 11.311 2.128 1.00 92.38 364 ASP A N 1
ATOM 2980 C CA . ASP A 1 364 ? 19.952 11.564 3.334 1.00 92.38 364 ASP A CA 1
ATOM 2981 C C . ASP A 1 364 ? 18.490 11.166 3.120 1.00 92.38 364 ASP A C 1
ATOM 2983 O O . ASP A 1 364 ? 17.877 10.585 4.008 1.00 92.38 364 ASP A O 1
ATOM 2987 N N . SER A 1 365 ? 17.950 11.407 1.920 1.00 91.56 365 SER A N 1
ATOM 2988 C CA . SER A 1 365 ? 16.593 10.969 1.562 1.00 91.56 365 SER A CA 1
ATOM 2989 C C . SER A 1 365 ? 16.480 9.442 1.482 1.00 91.56 365 SER A C 1
ATOM 2991 O O . SER A 1 365 ? 15.431 8.891 1.789 1.00 91.56 365 SER A O 1
ATOM 2993 N N . LEU A 1 366 ? 17.549 8.738 1.095 1.00 91.00 366 LEU A N 1
ATOM 2994 C CA . LEU A 1 366 ? 17.575 7.277 1.174 1.00 91.00 366 LEU A CA 1
ATOM 2995 C C . LEU A 1 366 ? 17.627 6.831 2.637 1.00 91.00 366 LEU A C 1
ATOM 2997 O O . LEU A 1 366 ? 16.713 6.173 3.110 1.00 91.00 366 LEU A O 1
ATOM 3001 N N . ARG A 1 367 ? 18.644 7.249 3.388 1.00 90.75 367 ARG A N 1
ATOM 3002 C CA . ARG A 1 367 ? 18.896 6.767 4.752 1.00 90.75 367 ARG A CA 1
ATOM 3003 C C . ARG A 1 367 ? 17.791 7.120 5.751 1.00 90.75 367 ARG A C 1
ATOM 3005 O O . ARG A 1 367 ? 17.559 6.366 6.686 1.00 90.75 367 ARG A O 1
ATOM 3012 N N . LEU A 1 368 ? 17.159 8.285 5.618 1.00 90.44 368 LEU A N 1
ATOM 3013 C CA . LEU A 1 368 ? 16.185 8.772 6.604 1.00 90.44 368 LEU A CA 1
ATOM 3014 C C . LEU A 1 368 ? 14.731 8.447 6.238 1.00 90.44 368 LEU A C 1
ATOM 3016 O O . LEU A 1 368 ? 13.862 8.566 7.099 1.00 90.44 368 LEU A O 1
ATOM 3020 N N . ASP A 1 369 ? 14.469 8.058 4.988 1.00 90.19 369 ASP A N 1
ATOM 3021 C CA . ASP A 1 369 ? 13.123 7.790 4.467 1.00 90.19 369 ASP A CA 1
ATOM 3022 C C . ASP A 1 369 ? 13.111 6.456 3.704 1.00 90.19 369 ASP A C 1
ATOM 3024 O O . ASP A 1 369 ? 12.753 5.425 4.268 1.00 90.19 369 ASP A O 1
ATOM 3028 N N . LEU A 1 370 ? 13.587 6.432 2.456 1.00 91.88 370 LEU A N 1
ATOM 3029 C CA . LEU A 1 370 ? 13.299 5.327 1.532 1.00 91.88 370 LEU A CA 1
ATOM 3030 C C . LEU A 1 370 ? 13.989 3.997 1.885 1.00 91.88 370 LEU A C 1
ATOM 3032 O O . LEU A 1 370 ? 13.379 2.941 1.760 1.00 91.88 370 LEU A O 1
ATOM 3036 N N . TYR A 1 371 ? 15.247 4.028 2.314 1.00 93.25 371 TYR A N 1
ATOM 3037 C CA . TYR A 1 371 ? 16.076 2.879 2.712 1.00 93.25 371 TYR A CA 1
ATOM 3038 C C . TYR A 1 371 ? 16.412 2.919 4.208 1.00 93.25 371 TYR A C 1
ATOM 3040 O O . TYR A 1 371 ? 17.475 2.459 4.622 1.00 93.25 371 TYR A O 1
ATOM 3048 N N . ARG A 1 372 ? 15.518 3.496 5.022 1.00 90.44 372 ARG A N 1
ATOM 3049 C CA . ARG A 1 372 ? 15.717 3.633 6.470 1.00 90.44 372 ARG A CA 1
ATOM 3050 C C . ARG A 1 372 ? 15.949 2.296 7.170 1.00 90.44 372 ARG A C 1
ATOM 3052 O O . ARG A 1 372 ? 16.780 2.220 8.071 1.00 90.44 372 ARG A O 1
ATOM 3059 N N . TYR A 1 373 ? 15.211 1.270 6.761 1.00 90.38 373 TYR A N 1
ATOM 3060 C CA . TYR A 1 373 ? 15.333 -0.089 7.277 1.00 90.38 373 TYR A CA 1
ATOM 3061 C C . TYR A 1 373 ? 16.111 -0.966 6.287 1.00 90.38 373 TYR A C 1
ATOM 3063 O O . TYR A 1 373 ? 16.070 -0.697 5.075 1.00 90.38 373 TYR A O 1
ATOM 3071 N N . PRO A 1 374 ? 16.829 -2.001 6.765 1.00 90.31 374 PRO A N 1
ATOM 3072 C CA . PRO A 1 374 ? 17.490 -2.964 5.886 1.00 90.31 374 PRO A CA 1
ATOM 3073 C C . PRO A 1 374 ? 16.481 -3.641 4.948 1.00 90.31 374 PRO A C 1
ATOM 3075 O O . PRO A 1 374 ? 15.279 -3.577 5.165 1.00 90.31 374 PRO A O 1
ATOM 3078 N N . ALA A 1 375 ? 16.967 -4.285 3.892 1.00 92.94 375 ALA A N 1
ATOM 3079 C CA . ALA A 1 375 ? 16.160 -5.170 3.057 1.00 92.94 375 ALA A CA 1
ATOM 3080 C C . ALA A 1 375 ? 16.960 -6.420 2.727 1.00 92.94 375 ALA A C 1
ATOM 3082 O O . ALA A 1 375 ? 18.160 -6.339 2.441 1.00 92.94 375 ALA A O 1
ATOM 3083 N N . LEU A 1 376 ? 16.279 -7.562 2.746 1.00 93.94 376 LEU A N 1
ATOM 3084 C CA . LEU A 1 376 ? 16.812 -8.794 2.189 1.00 93.94 376 LEU A CA 1
ATOM 3085 C C . LEU A 1 376 ? 16.864 -8.683 0.661 1.00 93.94 376 LEU A C 1
ATOM 3087 O O . LEU A 1 376 ? 16.235 -7.821 0.046 1.00 93.94 376 LEU A O 1
ATOM 3091 N N . TRP A 1 377 ? 17.616 -9.564 0.018 1.00 94.38 377 TRP A N 1
ATOM 3092 C CA . TRP A 1 377 ? 17.649 -9.604 -1.438 1.00 94.38 377 TRP A CA 1
ATOM 3093 C C . TRP A 1 377 ? 16.391 -10.283 -1.996 1.00 94.38 377 TRP A C 1
ATOM 3095 O O . TRP A 1 377 ? 15.830 -11.181 -1.351 1.00 94.38 377 TRP A O 1
ATOM 3105 N N . PRO A 1 378 ? 15.957 -9.899 -3.205 1.00 95.00 378 PRO A N 1
ATOM 3106 C CA . PRO A 1 378 ? 14.948 -10.638 -3.954 1.00 95.00 378 PRO A CA 1
ATOM 3107 C C . PRO A 1 378 ? 15.370 -12.096 -4.173 1.00 95.00 378 PRO A C 1
ATOM 3109 O O . PRO A 1 378 ? 16.544 -12.378 -4.433 1.00 95.00 378 PRO A O 1
ATOM 3112 N N . VAL A 1 379 ? 14.410 -13.017 -4.075 1.00 93.38 379 VAL A N 1
ATOM 3113 C CA . VAL A 1 379 ? 14.633 -14.465 -4.220 1.00 93.38 379 VAL A CA 1
ATOM 3114 C C . VAL A 1 379 ? 14.497 -14.870 -5.678 1.00 93.38 379 VAL A C 1
ATOM 3116 O O . VAL A 1 379 ? 13.493 -14.563 -6.308 1.00 93.38 379 VAL A O 1
ATOM 3119 N N . MET A 1 380 ? 15.465 -15.624 -6.191 1.00 93.00 380 MET A N 1
ATOM 3120 C CA . MET A 1 380 ? 15.433 -16.161 -7.553 1.00 93.00 380 MET A CA 1
ATOM 3121 C C . MET A 1 380 ? 14.896 -17.593 -7.538 1.00 93.00 380 MET A C 1
ATOM 3123 O O . MET A 1 380 ? 15.667 -18.551 -7.534 1.00 93.00 380 MET A O 1
ATOM 3127 N N . THR A 1 381 ? 13.570 -17.744 -7.536 1.00 91.50 381 THR A N 1
ATOM 3128 C CA . THR A 1 381 ? 12.900 -19.050 -7.356 1.00 91.50 381 THR A CA 1
ATOM 3129 C C . THR A 1 381 ? 13.206 -20.078 -8.450 1.00 91.50 381 THR A C 1
ATOM 3131 O O . THR A 1 381 ? 12.998 -21.271 -8.255 1.00 91.50 381 THR A O 1
ATOM 3134 N N . TRP A 1 382 ? 13.716 -19.638 -9.605 1.00 92.31 382 TRP A N 1
ATOM 3135 C CA . TRP A 1 382 ? 14.176 -20.522 -10.682 1.00 92.31 382 TRP A CA 1
ATOM 3136 C C . TRP A 1 382 ? 15.584 -21.089 -10.456 1.00 92.31 382 TRP A C 1
ATOM 3138 O O . TRP A 1 382 ? 15.972 -22.012 -11.169 1.00 92.31 382 TRP A O 1
ATOM 3148 N N . LYS A 1 383 ? 16.362 -20.532 -9.518 1.00 90.81 383 LYS A N 1
ATOM 3149 C CA . LYS A 1 383 ? 17.657 -21.092 -9.102 1.00 90.81 383 LYS A CA 1
ATOM 3150 C C . LYS A 1 383 ? 17.467 -22.097 -7.973 1.00 90.81 383 LYS A C 1
ATOM 3152 O O . LYS A 1 383 ? 18.078 -23.158 -8.002 1.00 90.81 383 LYS A O 1
ATOM 3157 N N . ASP A 1 384 ? 16.611 -21.753 -7.013 1.00 90.69 384 ASP A N 1
ATOM 3158 C CA . ASP A 1 384 ? 16.279 -22.583 -5.862 1.00 90.69 384 ASP A CA 1
ATOM 3159 C C . ASP A 1 384 ? 14.911 -22.185 -5.298 1.00 90.69 384 ASP A C 1
ATOM 3161 O O . ASP A 1 384 ? 14.536 -21.012 -5.317 1.00 90.69 384 ASP A O 1
ATOM 3165 N N . SER A 1 385 ? 14.170 -23.159 -4.784 1.00 90.94 385 SER A N 1
ATOM 3166 C CA . SER A 1 385 ? 12.844 -22.968 -4.196 1.00 90.94 385 SER A CA 1
ATOM 3167 C C . SER A 1 385 ? 12.695 -23.604 -2.816 1.00 90.94 385 SER A C 1
ATOM 3169 O O . SER A 1 385 ? 11.601 -23.552 -2.252 1.00 90.94 385 SER A O 1
ATOM 3171 N N . VAL A 1 386 ? 13.740 -24.248 -2.287 1.00 91.25 386 VAL A N 1
ATOM 3172 C CA . VAL A 1 386 ? 13.693 -24.934 -0.993 1.00 91.25 386 VAL A CA 1
ATOM 3173 C C . VAL A 1 386 ? 14.458 -24.099 0.033 1.00 91.25 386 VAL A C 1
ATOM 3175 O O . VAL A 1 386 ? 15.669 -23.984 -0.066 1.00 91.25 386 VAL A O 1
ATOM 3178 N N . PRO A 1 387 ? 13.782 -23.475 1.015 1.00 93.00 387 PRO A N 1
ATOM 3179 C CA . PRO A 1 387 ? 14.486 -22.719 2.041 1.00 93.00 387 PRO A CA 1
ATOM 3180 C C . PRO A 1 387 ? 15.292 -23.649 2.961 1.00 93.00 387 PRO A C 1
ATOM 3182 O O . PRO A 1 387 ? 14.912 -24.812 3.152 1.00 93.00 387 PRO A O 1
ATOM 3185 N N . PRO A 1 388 ? 16.336 -23.128 3.633 1.00 93.50 388 PRO A N 1
ATOM 3186 C CA . PRO A 1 388 ? 17.068 -23.894 4.631 1.00 93.50 388 PRO A CA 1
ATOM 3187 C C . PRO A 1 388 ? 16.145 -24.299 5.791 1.00 93.50 388 PRO A C 1
ATOM 3189 O O . PRO A 1 388 ? 15.129 -23.657 6.077 1.00 93.50 388 PRO A O 1
ATOM 3192 N N . ALA A 1 389 ? 16.514 -25.358 6.514 1.00 94.38 389 ALA A N 1
ATOM 3193 C CA . ALA A 1 389 ? 15.799 -25.736 7.731 1.00 94.38 389 ALA A CA 1
ATOM 3194 C C . ALA A 1 389 ? 15.903 -24.639 8.813 1.00 94.38 389 ALA A C 1
ATOM 3196 O O . ALA A 1 389 ? 16.830 -23.828 8.825 1.00 94.38 389 ALA A O 1
ATOM 3197 N N . ALA A 1 390 ? 14.957 -24.627 9.754 1.00 95.12 390 ALA A N 1
ATOM 3198 C CA . ALA A 1 390 ? 14.956 -23.659 10.848 1.00 95.12 390 ALA A CA 1
ATOM 3199 C C . ALA A 1 390 ? 16.201 -23.799 11.754 1.00 95.12 390 ALA A C 1
ATOM 3201 O O . ALA A 1 390 ? 16.673 -24.923 11.987 1.00 95.12 390 ALA A O 1
ATOM 3202 N N . PRO A 1 391 ? 16.712 -22.689 12.325 1.00 95.38 391 PRO A N 1
ATOM 3203 C CA . PRO A 1 391 ? 17.692 -22.736 13.405 1.00 95.38 391 PRO A CA 1
ATOM 3204 C C . PRO A 1 391 ? 17.210 -23.625 14.554 1.00 95.38 391 PRO A C 1
ATOM 3206 O O . PRO A 1 391 ? 16.027 -23.645 14.902 1.00 95.38 391 PRO A O 1
ATOM 3209 N N . ARG A 1 392 ? 18.133 -24.379 15.152 1.00 95.06 392 ARG A N 1
ATOM 3210 C CA . ARG A 1 392 ? 17.813 -25.339 16.220 1.00 95.06 392 ARG A CA 1
ATOM 3211 C C . ARG A 1 392 ? 18.191 -24.766 17.577 1.00 95.06 392 ARG A C 1
ATOM 3213 O O . ARG A 1 392 ? 19.045 -23.892 17.653 1.00 95.06 392 ARG A O 1
ATOM 3220 N N . ASN A 1 393 ? 17.598 -25.306 18.642 1.00 94.38 393 ASN A N 1
ATOM 3221 C CA . ASN A 1 393 ? 17.945 -24.977 20.029 1.00 94.38 393 ASN A CA 1
ATOM 3222 C C . ASN A 1 393 ? 18.029 -23.461 20.282 1.00 94.38 393 ASN A C 1
ATOM 3224 O O . ASN A 1 393 ? 19.003 -22.991 20.866 1.00 94.38 393 ASN A O 1
ATOM 3228 N N . VAL A 1 394 ? 17.039 -22.695 19.808 1.00 95.56 394 VAL A N 1
ATOM 3229 C CA . VAL A 1 394 ? 17.038 -21.243 20.001 1.00 95.56 394 VAL A CA 1
ATOM 3230 C C . VAL A 1 394 ? 16.704 -20.938 21.462 1.00 95.56 394 VAL A C 1
ATOM 3232 O O . VAL A 1 394 ? 15.620 -21.257 21.946 1.00 95.56 394 VAL A O 1
ATOM 3235 N N . GLN A 1 395 ? 17.657 -20.356 22.183 1.00 95.00 395 GLN A N 1
ATOM 3236 C CA . GLN A 1 395 ? 17.573 -20.084 23.617 1.00 95.00 395 GLN A CA 1
ATOM 3237 C C . GLN A 1 395 ? 17.596 -18.583 23.877 1.00 95.00 395 GLN A C 1
ATOM 3239 O O . GLN A 1 395 ? 18.506 -17.899 23.412 1.00 95.00 395 GLN A O 1
ATOM 3244 N N . LEU A 1 396 ? 16.639 -18.101 24.670 1.00 94.38 396 LEU A N 1
ATOM 3245 C CA . LEU A 1 396 ? 16.591 -16.739 25.196 1.00 94.38 396 LEU A CA 1
ATOM 3246 C C . LEU A 1 396 ? 17.023 -16.748 26.669 1.00 94.38 396 LEU A C 1
ATOM 3248 O O . LEU A 1 396 ? 16.364 -17.350 27.514 1.00 94.38 396 LEU A O 1
ATOM 3252 N N . GLN A 1 397 ? 18.122 -16.067 26.980 1.00 93.62 397 GLN A N 1
ATOM 3253 C CA . GLN A 1 397 ? 18.609 -15.866 28.345 1.00 93.62 397 GLN A CA 1
ATOM 3254 C C . GLN A 1 397 ? 18.431 -14.401 28.741 1.00 93.62 397 GLN A C 1
ATOM 3256 O O . GLN A 1 397 ? 18.757 -13.515 27.956 1.00 93.62 397 GLN A O 1
ATOM 3261 N N . ILE A 1 398 ? 17.938 -14.149 29.956 1.00 92.81 398 ILE A N 1
ATOM 3262 C CA . ILE A 1 398 ? 17.723 -12.800 30.498 1.00 92.81 398 ILE A CA 1
ATOM 3263 C C . ILE A 1 398 ? 18.614 -12.624 31.730 1.00 92.81 398 ILE A C 1
ATOM 3265 O O . ILE A 1 398 ? 18.547 -13.419 32.669 1.00 92.81 398 ILE A O 1
ATOM 3269 N N . ALA A 1 399 ? 19.462 -11.600 31.724 1.00 91.94 399 ALA A N 1
ATOM 3270 C CA . ALA A 1 399 ? 20.349 -11.265 32.830 1.00 91.94 399 ALA A CA 1
ATOM 3271 C C . ALA A 1 399 ? 19.627 -10.453 33.921 1.00 91.94 399 ALA A C 1
ATOM 3273 O O . ALA A 1 399 ? 18.516 -9.955 33.741 1.00 91.94 399 ALA A O 1
ATOM 3274 N N . GLY A 1 400 ? 20.268 -10.308 35.086 1.00 87.31 400 GLY A N 1
ATOM 3275 C CA . GLY A 1 400 ? 19.688 -9.599 36.235 1.00 87.31 400 GLY A CA 1
ATOM 3276 C C . GLY A 1 400 ? 19.474 -8.095 36.019 1.00 87.31 400 GLY A C 1
ATOM 3277 O O . GLY A 1 400 ? 18.642 -7.506 36.700 1.00 87.31 400 GLY A O 1
ATOM 3278 N N . ASP A 1 401 ? 20.193 -7.487 35.073 1.00 88.81 401 ASP A N 1
ATOM 3279 C CA . ASP A 1 401 ? 20.009 -6.096 34.637 1.00 88.81 401 ASP A CA 1
ATOM 3280 C C . ASP A 1 401 ? 18.935 -5.942 33.544 1.00 88.81 401 ASP A C 1
ATOM 3282 O O . ASP A 1 401 ? 18.675 -4.834 33.083 1.00 88.81 401 ASP A O 1
ATOM 3286 N N . GLY A 1 402 ? 18.301 -7.048 33.142 1.00 87.75 402 GLY A N 1
ATOM 3287 C CA . GLY A 1 402 ? 17.302 -7.085 32.085 1.00 87.75 402 GLY A CA 1
ATOM 3288 C C . GLY A 1 402 ? 17.874 -7.254 30.680 1.00 87.75 402 GLY A C 1
ATOM 3289 O O . GLY A 1 402 ? 17.078 -7.402 29.764 1.00 87.75 402 GLY A O 1
ATOM 3290 N N . SER A 1 403 ? 19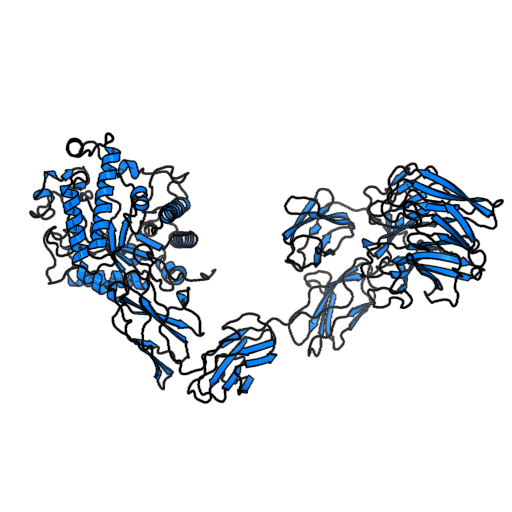.193 -7.282 30.467 1.00 92.50 403 SER A N 1
ATOM 3291 C CA . SER A 1 403 ? 19.757 -7.556 29.135 1.00 92.50 403 SER A CA 1
ATOM 3292 C C . SER A 1 403 ? 19.447 -8.986 28.667 1.00 92.50 403 SER A C 1
ATOM 3294 O O . SER A 1 403 ? 19.294 -9.902 29.481 1.00 92.50 403 SER A O 1
ATOM 3296 N N . LYS A 1 404 ? 19.319 -9.194 27.351 1.00 93.62 404 LYS A N 1
ATOM 3297 C CA . LYS A 1 404 ? 18.974 -10.488 26.745 1.00 93.62 404 LYS A CA 1
ATOM 3298 C C . LYS A 1 404 ? 20.102 -11.011 25.872 1.00 93.62 404 LYS A C 1
ATOM 3300 O O . LYS A 1 404 ? 20.775 -10.260 25.174 1.00 93.62 404 LYS A O 1
ATOM 3305 N N . THR A 1 405 ? 20.294 -12.323 25.886 1.00 95.00 405 THR A N 1
ATOM 3306 C CA . THR A 1 405 ? 21.156 -13.039 24.942 1.00 95.00 405 THR A CA 1
ATOM 3307 C C . THR A 1 405 ? 20.346 -14.134 24.269 1.00 95.00 405 THR A C 1
ATOM 3309 O O . THR A 1 405 ? 19.802 -15.010 24.940 1.00 95.00 405 THR A O 1
ATOM 3312 N N . ILE A 1 406 ? 20.277 -14.087 22.942 1.00 95.06 406 ILE A N 1
ATOM 3313 C CA . ILE A 1 406 ? 19.667 -15.114 22.102 1.00 95.06 406 ILE A CA 1
ATOM 3314 C C . ILE A 1 406 ? 20.789 -15.948 21.493 1.00 95.06 406 ILE A C 1
ATOM 3316 O O . ILE A 1 406 ? 21.746 -15.388 20.970 1.00 95.06 406 ILE A O 1
ATOM 3320 N N . SER A 1 407 ? 20.702 -17.274 21.561 1.00 95.44 407 SER A N 1
ATOM 3321 C CA . SER A 1 407 ? 21.692 -18.187 20.967 1.00 95.44 407 SER A CA 1
ATOM 3322 C C . SER A 1 407 ? 21.017 -19.356 20.265 1.00 95.44 407 SER A C 1
ATOM 3324 O O . SER A 1 407 ? 19.893 -19.703 20.614 1.00 95.44 407 SER A O 1
ATOM 3326 N N . TRP A 1 408 ? 21.665 -19.930 19.253 1.00 95.44 408 TRP A N 1
ATOM 3327 C CA . TRP A 1 408 ? 21.096 -21.019 18.456 1.00 95.44 408 TRP A CA 1
ATOM 3328 C C . TRP A 1 408 ? 22.166 -21.958 17.898 1.00 95.44 408 TRP A C 1
ATOM 3330 O O . TRP A 1 408 ? 23.355 -21.648 17.841 1.00 95.44 408 TRP A O 1
ATOM 3340 N N . ASP A 1 409 ? 21.721 -23.117 17.432 1.00 94.62 409 ASP A N 1
ATOM 3341 C CA . ASP A 1 409 ? 22.507 -24.036 16.627 1.00 94.62 409 ASP A CA 1
ATOM 3342 C C . ASP A 1 409 ? 22.160 -23.893 15.146 1.00 94.62 409 ASP A C 1
ATOM 3344 O O . ASP A 1 409 ? 21.026 -23.588 14.762 1.00 94.62 409 ASP A O 1
ATOM 3348 N N . ALA A 1 410 ? 23.146 -24.182 14.295 1.00 91.56 410 ALA A N 1
ATOM 3349 C CA . ALA A 1 410 ? 22.935 -24.196 12.857 1.00 91.56 410 ALA A CA 1
ATOM 3350 C C . ALA A 1 410 ? 21.897 -25.268 12.451 1.00 91.56 410 ALA A C 1
ATOM 3352 O O . ALA A 1 410 ? 21.847 -26.355 13.066 1.00 91.56 410 ALA A O 1
ATOM 3353 N N . PRO A 1 411 ? 21.103 -24.996 11.400 1.00 91.50 411 PRO A N 1
ATOM 3354 C CA . PRO A 1 411 ? 20.252 -25.996 10.775 1.00 91.50 411 PRO A CA 1
ATOM 3355 C C . PRO A 1 411 ? 21.062 -27.210 10.308 1.00 91.50 411 PRO A C 1
ATOM 3357 O O . PRO A 1 411 ? 22.235 -27.094 9.945 1.00 91.50 411 PRO A O 1
ATOM 3360 N N . LEU A 1 412 ? 20.434 -28.386 10.323 1.00 87.75 412 LEU A N 1
ATOM 3361 C CA . LEU A 1 412 ? 20.979 -29.559 9.638 1.00 87.75 412 LEU A CA 1
ATOM 3362 C C . LEU A 1 412 ? 20.577 -29.486 8.165 1.00 87.75 412 LEU A C 1
ATOM 3364 O O . LEU A 1 412 ? 19.436 -29.142 7.871 1.00 87.75 412 LEU A O 1
ATOM 3368 N N . TYR A 1 413 ? 21.490 -29.847 7.270 1.00 85.38 413 TYR A N 1
ATOM 3369 C CA . TYR A 1 413 ? 21.256 -29.848 5.828 1.00 85.38 413 TYR A CA 1
ATOM 3370 C C . TYR A 1 413 ? 21.804 -31.133 5.198 1.00 85.38 413 TYR A C 1
ATOM 3372 O O . TYR A 1 413 ? 22.793 -31.699 5.674 1.00 85.38 413 TYR A O 1
ATOM 3380 N N . GLY A 1 414 ? 21.121 -31.614 4.157 1.00 78.44 414 GLY A N 1
ATOM 3381 C CA . GLY A 1 414 ? 21.561 -32.741 3.326 1.00 78.44 414 GLY A CA 1
ATOM 3382 C C . GLY A 1 414 ? 22.195 -32.287 2.011 1.00 78.44 414 GLY A C 1
ATOM 3383 O O . GLY A 1 414 ? 23.115 -32.942 1.523 1.00 78.44 414 GLY A O 1
ATOM 3384 N N . ASP A 1 415 ? 21.740 -31.148 1.485 1.00 80.81 415 ASP A N 1
ATOM 3385 C CA . ASP A 1 415 ? 22.306 -30.453 0.333 1.00 80.81 415 ASP A CA 1
ATOM 3386 C C . ASP A 1 415 ? 23.094 -29.218 0.816 1.00 80.81 415 ASP A C 1
ATOM 3388 O O . ASP A 1 415 ? 22.575 -28.448 1.628 1.00 80.81 415 ASP A O 1
ATOM 3392 N N . PRO A 1 416 ? 24.348 -29.002 0.377 1.00 79.81 416 PRO A N 1
ATOM 3393 C CA . PRO A 1 416 ? 25.084 -27.772 0.667 1.00 79.81 416 PRO A CA 1
ATOM 3394 C C . PRO A 1 416 ? 24.371 -26.475 0.245 1.00 79.81 416 PRO A C 1
ATOM 3396 O O . PRO A 1 416 ? 24.671 -25.427 0.825 1.00 79.81 416 PRO A O 1
ATOM 3399 N N . LEU A 1 417 ? 23.456 -26.517 -0.732 1.00 80.75 417 LEU A N 1
ATOM 3400 C CA . LEU A 1 417 ? 22.633 -25.366 -1.124 1.00 80.75 417 LEU A CA 1
ATOM 3401 C C . LEU A 1 417 ? 21.684 -24.922 -0.005 1.00 80.75 417 LEU A C 1
ATOM 3403 O O . LEU A 1 417 ? 21.560 -23.721 0.217 1.00 80.75 417 LEU A O 1
ATOM 3407 N N . ASP A 1 418 ? 21.179 -25.867 0.793 1.00 83.81 418 ASP A N 1
ATOM 3408 C CA . ASP A 1 418 ? 20.298 -25.617 1.945 1.00 83.81 418 ASP A CA 1
ATOM 3409 C C . ASP A 1 418 ? 21.074 -25.196 3.211 1.00 83.81 418 ASP A C 1
ATOM 3411 O O . ASP A 1 418 ? 20.529 -25.146 4.322 1.00 83.81 418 ASP A O 1
ATOM 3415 N N . SER A 1 419 ? 22.386 -24.965 3.102 1.00 87.81 419 SER A N 1
ATOM 3416 C CA . SER A 1 419 ? 23.199 -24.571 4.249 1.00 87.81 419 SER A CA 1
ATOM 3417 C C . SER A 1 419 ? 22.949 -23.111 4.637 1.00 87.81 419 SER A C 1
ATOM 3419 O O . SER A 1 419 ? 22.861 -22.214 3.798 1.00 87.81 419 SER A O 1
ATOM 3421 N N . ALA A 1 420 ? 22.872 -22.854 5.946 1.00 89.38 420 ALA A N 1
ATOM 3422 C CA . ALA A 1 420 ? 22.688 -21.503 6.463 1.00 89.38 420 ALA A CA 1
ATOM 3423 C C . ALA A 1 420 ? 23.913 -20.619 6.161 1.00 89.38 420 ALA A C 1
ATOM 3425 O O . ALA A 1 420 ? 25.003 -20.814 6.705 1.00 89.38 420 ALA A O 1
ATOM 3426 N N . PHE A 1 421 ? 23.696 -19.622 5.312 1.00 88.62 421 PHE A N 1
ATOM 3427 C CA . PHE A 1 421 ? 24.615 -18.555 4.941 1.00 88.62 421 PHE A CA 1
ATOM 3428 C C . PHE A 1 421 ? 24.614 -17.399 5.945 1.00 88.62 421 PHE A C 1
ATOM 3430 O O . PHE A 1 421 ? 25.672 -16.865 6.271 1.00 88.62 421 PHE A O 1
ATOM 3437 N N . ALA A 1 422 ? 23.435 -17.006 6.423 1.00 92.00 422 ALA A N 1
ATOM 3438 C CA . ALA A 1 422 ? 23.249 -15.920 7.380 1.00 92.00 422 ALA A CA 1
ATOM 3439 C C . ALA A 1 422 ? 22.041 -16.203 8.280 1.00 92.00 422 ALA A C 1
ATOM 3441 O O . ALA A 1 422 ? 21.270 -17.124 8.012 1.00 92.00 422 ALA A O 1
ATOM 3442 N N . TYR A 1 423 ? 21.866 -15.407 9.330 1.00 93.38 423 TYR A N 1
ATOM 3443 C CA . TYR A 1 423 ? 20.699 -15.465 10.208 1.00 93.38 423 TYR A CA 1
ATOM 3444 C C . TYR A 1 423 ? 20.031 -14.096 10.295 1.00 93.38 423 TYR A C 1
ATOM 3446 O O . TYR A 1 423 ? 20.728 -13.090 10.437 1.00 93.38 423 TYR A O 1
ATOM 3454 N N . VAL A 1 424 ? 18.700 -14.050 10.224 1.00 93.75 424 VAL A N 1
ATOM 3455 C CA . VAL A 1 424 ? 17.926 -12.817 10.443 1.00 93.75 424 VAL A CA 1
ATOM 3456 C C . VAL A 1 424 ? 17.347 -12.861 11.846 1.00 93.75 424 VAL A C 1
ATOM 3458 O O . VAL A 1 424 ? 16.751 -13.863 12.247 1.00 93.75 424 VAL A O 1
ATOM 3461 N N . ILE A 1 425 ? 17.550 -11.779 12.594 1.00 92.88 425 ILE A N 1
ATOM 3462 C CA . ILE A 1 425 ? 17.050 -11.613 13.949 1.00 92.88 425 ILE A CA 1
ATOM 3463 C C . ILE A 1 425 ? 15.957 -10.553 13.921 1.00 92.88 425 ILE A C 1
ATOM 3465 O O . ILE A 1 425 ? 16.201 -9.374 13.649 1.00 92.88 425 ILE A O 1
ATOM 3469 N N . TYR A 1 426 ? 14.747 -10.992 14.239 1.00 92.44 426 TYR A N 1
ATOM 3470 C CA . TYR A 1 426 ? 13.583 -10.133 14.402 1.00 92.44 426 TYR A CA 1
ATOM 3471 C C . TYR A 1 426 ? 13.378 -9.819 15.877 1.00 92.44 426 TYR A C 1
ATOM 3473 O O . TYR A 1 426 ? 13.653 -10.663 16.736 1.00 92.44 426 TYR A O 1
ATOM 3481 N N . ARG A 1 427 ? 12.866 -8.622 16.159 1.00 89.50 427 ARG A N 1
ATOM 3482 C CA . ARG A 1 427 ? 12.545 -8.148 17.507 1.00 89.50 427 ARG A CA 1
ATOM 3483 C C . ARG A 1 427 ? 11.260 -7.340 17.444 1.00 89.50 427 ARG A C 1
ATOM 3485 O O . ARG A 1 427 ? 11.192 -6.377 16.693 1.00 89.50 427 ARG A O 1
ATOM 3492 N N . SER A 1 428 ? 10.270 -7.700 18.254 1.00 89.50 428 SER A N 1
ATOM 3493 C CA . SER A 1 428 ? 8.962 -7.042 18.236 1.00 89.50 428 SER A CA 1
ATOM 3494 C C . SER A 1 428 ? 8.341 -6.971 19.636 1.00 89.50 428 SER A C 1
ATOM 3496 O O . SER A 1 428 ? 8.543 -7.890 20.438 1.00 89.50 428 SER A O 1
ATOM 3498 N N . PRO A 1 429 ? 7.594 -5.903 19.982 1.00 88.25 429 PRO A N 1
ATOM 3499 C CA . PRO A 1 429 ? 6.912 -5.807 21.278 1.00 88.25 429 PRO A CA 1
ATOM 3500 C C . PRO A 1 429 ? 5.704 -6.757 21.394 1.00 88.25 429 PRO A C 1
ATOM 3502 O O . PRO A 1 429 ? 5.139 -6.935 22.475 1.00 88.25 429 PRO A O 1
ATOM 3505 N N . TYR A 1 430 ? 5.315 -7.417 20.303 1.00 88.94 430 TYR A N 1
ATOM 3506 C CA . TYR A 1 430 ? 4.235 -8.396 20.261 1.00 88.94 430 TYR A CA 1
ATOM 3507 C C . TYR A 1 430 ? 4.658 -9.676 19.549 1.00 88.94 430 TYR A C 1
ATOM 3509 O O . TYR A 1 430 ? 5.579 -9.704 18.736 1.00 88.94 430 TYR A O 1
ATOM 3517 N N . PHE A 1 431 ? 3.988 -10.769 19.905 1.00 88.12 431 PHE A N 1
ATOM 3518 C CA . PHE A 1 431 ? 4.181 -12.038 19.231 1.00 88.12 431 PHE A CA 1
ATOM 3519 C C . PHE A 1 431 ? 3.450 -11.988 17.892 1.00 88.12 431 PHE A C 1
ATOM 3521 O O . PHE A 1 431 ? 2.249 -11.729 17.857 1.00 88.12 431 PHE A O 1
ATOM 3528 N N . GLN A 1 432 ? 4.167 -12.252 16.807 1.00 84.75 432 GLN A N 1
ATOM 3529 C CA . GLN A 1 432 ? 3.616 -12.294 15.456 1.00 84.75 432 GLN A CA 1
ATOM 3530 C C . GLN A 1 432 ? 4.133 -13.520 14.700 1.00 84.75 432 GLN A C 1
ATOM 3532 O O . GLN A 1 432 ? 4.964 -14.272 15.208 1.00 84.75 432 GLN A O 1
ATOM 3537 N N . GLU A 1 433 ? 3.605 -13.755 13.503 1.00 86.19 433 GLU A N 1
ATOM 3538 C CA . GLU A 1 433 ? 4.266 -14.628 12.532 1.00 86.19 433 GLU A CA 1
ATOM 3539 C C . GLU A 1 433 ? 5.480 -13.904 11.923 1.00 86.19 433 GLU A C 1
ATOM 3541 O O . GLU A 1 433 ? 5.731 -12.739 12.233 1.00 86.19 433 GLU A O 1
ATOM 3546 N N . LEU A 1 434 ? 6.265 -14.594 11.091 1.00 87.44 434 LEU A N 1
ATOM 3547 C CA . LEU A 1 434 ? 7.437 -14.006 10.440 1.00 87.44 434 LEU A CA 1
ATOM 3548 C C . LEU A 1 434 ? 7.024 -12.731 9.673 1.00 87.44 434 LEU A C 1
ATOM 3550 O O . LEU A 1 434 ? 6.230 -12.842 8.738 1.00 87.44 434 LEU A O 1
ATOM 3554 N N . PRO A 1 435 ? 7.527 -11.537 10.039 1.00 84.25 435 PRO A N 1
ATOM 3555 C CA . PRO A 1 435 ? 7.023 -10.299 9.465 1.00 84.25 435 PRO A CA 1
ATOM 3556 C C . PRO A 1 435 ? 7.425 -10.144 7.993 1.00 84.25 435 PRO A C 1
ATOM 3558 O O . PRO A 1 435 ? 8.471 -10.624 7.541 1.00 84.25 435 PRO A O 1
ATOM 3561 N N . GLU A 1 436 ? 6.577 -9.432 7.251 1.00 84.69 436 GLU A N 1
ATOM 3562 C CA . GLU A 1 436 ? 6.820 -9.017 5.862 1.00 84.69 436 GLU A CA 1
ATOM 3563 C C . GLU A 1 436 ? 7.339 -7.569 5.752 1.00 84.69 436 GLU A C 1
ATOM 3565 O O . GLU A 1 436 ? 7.639 -7.090 4.659 1.00 84.69 436 GLU A O 1
ATOM 3570 N N . ASP A 1 437 ? 7.490 -6.880 6.887 1.00 83.75 437 ASP A N 1
ATOM 3571 C CA . ASP A 1 437 ? 8.047 -5.529 6.982 1.00 83.75 437 ASP A CA 1
ATOM 3572 C C . ASP A 1 437 ? 9.418 -5.559 7.671 1.00 83.75 437 ASP A C 1
ATOM 3574 O O . ASP A 1 437 ? 9.577 -6.107 8.765 1.00 83.75 437 ASP A O 1
ATOM 3578 N N . MET A 1 438 ? 10.422 -4.946 7.041 1.00 85.31 438 MET A N 1
ATOM 3579 C CA . MET A 1 438 ? 11.780 -4.884 7.599 1.00 85.31 438 MET A CA 1
ATOM 3580 C C . MET A 1 438 ? 11.924 -3.904 8.760 1.00 85.31 438 MET A C 1
ATOM 3582 O O . MET A 1 438 ? 12.990 -3.872 9.373 1.00 85.31 438 MET A O 1
ATOM 3586 N N . SER A 1 439 ? 10.900 -3.108 9.090 1.00 82.38 439 SER A N 1
ATOM 3587 C CA . SER A 1 439 ? 10.928 -2.287 10.306 1.00 82.38 439 SER A CA 1
ATOM 3588 C C . SER A 1 439 ? 11.065 -3.113 11.587 1.00 82.38 439 SER A C 1
ATOM 3590 O O . SER A 1 439 ? 11.542 -2.593 12.592 1.00 82.38 439 SER A O 1
ATOM 3592 N N . GLU A 1 440 ? 10.681 -4.391 11.534 1.00 77.31 440 GLU A N 1
ATOM 3593 C CA . GLU A 1 440 ? 10.738 -5.353 12.642 1.00 77.31 440 GLU A CA 1
ATOM 3594 C C . GLU A 1 440 ? 12.047 -6.176 12.658 1.00 77.31 440 GLU A C 1
ATOM 3596 O O . GLU A 1 440 ? 12.281 -6.980 13.568 1.00 77.31 440 GLU A O 1
ATOM 3601 N N . VAL A 1 441 ? 12.913 -6.004 11.649 1.00 81.00 441 VAL A N 1
ATOM 3602 C CA . VAL A 1 441 ? 14.240 -6.635 11.609 1.00 81.00 441 VAL A CA 1
ATOM 3603 C C . VAL A 1 441 ? 15.209 -5.814 12.435 1.00 81.00 441 VAL A C 1
ATOM 3605 O O . VAL A 1 441 ? 15.430 -4.631 12.177 1.00 81.00 441 VAL A O 1
ATOM 3608 N N . TRP A 1 442 ? 15.829 -6.470 13.409 1.00 81.38 442 TRP A N 1
ATOM 3609 C CA . TRP A 1 442 ? 16.768 -5.823 14.309 1.00 81.38 442 TRP A CA 1
ATOM 3610 C C . TRP A 1 442 ? 18.213 -5.992 13.858 1.00 81.38 442 TRP A C 1
ATOM 3612 O O . TRP A 1 442 ? 18.992 -5.040 13.884 1.00 81.38 442 TRP A O 1
ATOM 3622 N N . ASP A 1 443 ? 18.572 -7.201 13.428 1.00 81.44 443 ASP A N 1
ATOM 3623 C CA . ASP A 1 443 ? 19.923 -7.502 12.969 1.00 81.44 443 ASP A CA 1
ATOM 3624 C C . ASP A 1 443 ? 19.920 -8.612 11.911 1.00 81.44 443 ASP A C 1
ATOM 3626 O O . ASP A 1 443 ? 19.021 -9.454 11.857 1.00 81.44 443 ASP A O 1
ATOM 3630 N N . ILE A 1 444 ? 20.952 -8.619 11.069 1.00 83.31 444 ILE A N 1
ATOM 3631 C CA . ILE A 1 444 ? 21.222 -9.701 10.122 1.00 83.31 444 ILE A CA 1
ATOM 3632 C C . ILE A 1 444 ? 22.683 -10.114 10.291 1.00 83.31 444 ILE A C 1
ATOM 3634 O O . ILE A 1 444 ? 23.611 -9.365 9.973 1.00 83.31 444 ILE A O 1
ATOM 3638 N N . GLN A 1 445 ? 22.891 -11.333 10.779 1.00 84.56 445 GLN A N 1
ATOM 3639 C CA . GLN A 1 445 ? 24.210 -11.870 11.076 1.00 84.56 445 GLN A CA 1
ATOM 3640 C C . GLN A 1 445 ? 24.718 -12.742 9.930 1.00 84.56 445 GLN A C 1
ATOM 3642 O O . GLN A 1 445 ? 24.285 -13.874 9.734 1.00 84.56 445 GLN A O 1
ATOM 3647 N N . PHE A 1 446 ? 25.694 -12.208 9.197 1.00 77.50 446 PHE A N 1
ATOM 3648 C CA . PHE A 1 446 ? 26.396 -12.886 8.096 1.00 77.50 446 PHE A CA 1
ATOM 3649 C C . PHE A 1 446 ? 27.648 -13.649 8.549 1.00 77.50 446 PHE A C 1
ATOM 3651 O O . PHE A 1 446 ? 28.354 -14.255 7.746 1.00 77.50 446 PHE A O 1
ATOM 3658 N N . HIS A 1 447 ? 27.939 -13.597 9.847 1.00 63.44 447 HIS A N 1
ATOM 3659 C CA . HIS A 1 447 ? 29.048 -14.300 10.481 1.00 63.44 447 HIS A CA 1
ATOM 3660 C C . HIS A 1 447 ? 28.548 -15.617 11.068 1.00 63.44 447 HIS A C 1
ATOM 3662 O O . HIS A 1 447 ? 27.402 -15.709 11.490 1.00 63.44 447 HIS A O 1
ATOM 3668 N N . HIS A 1 448 ? 29.423 -16.612 11.231 1.00 66.38 448 HIS A N 1
ATOM 3669 C CA . HIS A 1 448 ? 29.102 -17.844 11.971 1.00 66.38 448 HIS A CA 1
ATOM 3670 C C . HIS A 1 448 ? 28.879 -17.628 13.485 1.00 66.38 448 HIS A C 1
ATOM 3672 O O . HIS A 1 448 ? 28.871 -18.593 14.255 1.00 66.38 448 HIS A O 1
ATOM 3678 N N . ASN A 1 449 ? 28.714 -16.381 13.930 1.00 71.38 449 ASN A N 1
ATOM 3679 C CA . ASN A 1 449 ? 28.283 -16.073 15.281 1.00 71.38 449 ASN A CA 1
ATOM 3680 C C . ASN A 1 449 ? 26.830 -16.529 15.409 1.00 71.38 449 ASN A C 1
ATOM 3682 O O . ASN A 1 449 ? 25.960 -16.078 14.680 1.00 71.38 449 ASN A O 1
ATOM 3686 N N . ARG A 1 450 ? 26.586 -17.480 16.309 1.00 89.31 450 ARG A N 1
ATOM 3687 C CA . ARG A 1 450 ? 25.251 -18.038 16.555 1.00 89.31 450 ARG A CA 1
ATOM 3688 C C . ARG A 1 450 ? 24.643 -17.484 17.841 1.00 89.31 450 ARG A C 1
ATOM 3690 O O . ARG A 1 450 ? 24.125 -18.234 18.668 1.00 89.31 450 ARG A O 1
ATOM 3697 N N . HIS A 1 451 ? 24.843 -16.186 18.058 1.00 91.69 451 HIS A N 1
ATOM 3698 C CA . HIS A 1 451 ? 24.296 -15.474 19.202 1.00 91.69 451 HIS A CA 1
ATOM 3699 C C . HIS A 1 451 ? 24.094 -13.985 18.903 1.00 91.69 451 HIS A C 1
ATOM 3701 O O . HIS A 1 451 ? 24.852 -13.373 18.150 1.00 91.69 451 HIS A O 1
ATOM 3707 N N . PHE A 1 452 ? 23.096 -13.395 19.547 1.00 92.19 452 PHE A N 1
ATOM 3708 C CA . PHE A 1 452 ? 22.734 -11.988 19.460 1.00 92.19 452 PHE A CA 1
ATOM 3709 C C . PHE A 1 452 ? 22.472 -11.435 20.871 1.00 92.19 452 PHE A C 1
ATOM 3711 O O . PHE A 1 452 ? 21.852 -12.110 21.693 1.00 92.19 452 PHE A O 1
ATOM 3718 N N . GLY A 1 453 ? 22.974 -10.234 21.164 1.00 93.00 453 GLY A N 1
ATOM 3719 C CA . GLY A 1 453 ? 22.813 -9.570 22.459 1.00 93.00 453 GLY A CA 1
ATOM 3720 C C . GLY A 1 453 ? 21.957 -8.311 22.343 1.00 93.00 453 GLY A C 1
ATOM 3721 O O . GLY A 1 453 ? 22.191 -7.495 21.456 1.00 93.00 453 GLY A O 1
ATOM 3722 N N . ASP A 1 454 ? 21.010 -8.141 23.264 1.00 93.12 454 ASP A N 1
ATOM 3723 C CA . ASP A 1 454 ? 20.144 -6.966 23.379 1.00 93.12 454 ASP A CA 1
ATOM 3724 C C . ASP A 1 454 ? 20.311 -6.331 24.766 1.00 93.12 454 ASP A C 1
ATOM 3726 O O . ASP A 1 454 ? 20.090 -6.979 25.791 1.00 93.12 454 ASP A O 1
ATOM 3730 N N . SER A 1 455 ? 20.734 -5.068 24.807 1.00 93.94 455 SER A N 1
ATOM 3731 C CA . SER A 1 455 ? 20.939 -4.325 26.055 1.00 93.94 455 SER A CA 1
ATOM 3732 C C . SER A 1 455 ? 19.676 -3.642 26.581 1.00 93.94 455 SER A C 1
ATOM 3734 O O . SER A 1 455 ? 19.729 -3.038 27.650 1.00 93.94 455 SER A O 1
ATOM 3736 N N . ASP A 1 456 ? 18.570 -3.674 25.836 1.00 90.06 456 ASP A N 1
ATOM 3737 C CA . ASP A 1 456 ? 17.320 -3.051 26.259 1.00 90.06 456 ASP A CA 1
ATOM 3738 C C . ASP A 1 456 ? 16.693 -3.834 27.432 1.00 90.06 456 ASP A C 1
ATOM 3740 O O . ASP A 1 456 ? 16.509 -5.054 27.327 1.00 90.06 456 ASP A O 1
ATOM 3744 N N . PRO A 1 457 ? 16.373 -3.183 28.566 1.00 86.50 457 PRO A N 1
ATOM 3745 C CA . PRO A 1 457 ? 15.737 -3.846 29.699 1.00 86.50 457 PRO A CA 1
ATOM 3746 C C . PRO A 1 457 ? 14.273 -4.249 29.441 1.00 86.50 457 PRO A C 1
ATOM 3748 O O . PRO A 1 457 ? 13.793 -5.173 30.105 1.00 86.50 457 PRO A O 1
ATOM 3751 N N . GLU A 1 458 ? 13.571 -3.662 28.467 1.00 87.88 458 GLU A N 1
ATOM 3752 C CA . GLU A 1 458 ? 12.179 -4.006 28.135 1.00 87.88 458 GLU A CA 1
ATOM 3753 C C . GLU A 1 458 ? 12.039 -5.408 27.526 1.00 87.88 458 GLU A C 1
ATOM 3755 O O . GLU A 1 458 ? 12.935 -5.913 26.849 1.00 87.88 458 GLU A O 1
ATOM 3760 N N . MET A 1 459 ? 10.914 -6.080 27.773 1.00 88.62 459 MET A N 1
ATOM 3761 C CA . MET A 1 459 ? 10.682 -7.430 27.252 1.00 88.62 459 MET A CA 1
ATOM 3762 C C . MET A 1 459 ? 10.207 -7.386 25.797 1.00 88.62 459 MET A C 1
ATOM 3764 O O . MET A 1 459 ? 9.281 -6.649 25.472 1.00 88.62 459 MET A O 1
ATOM 3768 N N . TYR A 1 460 ? 10.784 -8.244 24.954 1.00 90.25 460 TYR A N 1
ATOM 3769 C CA . TYR A 1 460 ? 10.451 -8.369 23.534 1.00 90.25 460 TYR A CA 1
ATOM 3770 C C . TYR A 1 460 ? 10.276 -9.827 23.128 1.00 90.25 460 TYR A C 1
ATOM 3772 O O . TYR A 1 460 ? 10.809 -10.744 23.759 1.00 90.25 460 TYR A O 1
ATOM 3780 N N . TYR A 1 461 ? 9.565 -10.021 22.025 1.00 91.31 461 TYR A N 1
ATOM 3781 C CA . TYR A 1 461 ? 9.559 -11.266 21.279 1.00 91.31 461 TYR A CA 1
ATOM 3782 C C . TYR A 1 461 ? 10.670 -11.222 20.230 1.00 91.31 461 TYR A C 1
ATOM 3784 O O . TYR A 1 461 ? 10.843 -10.217 19.540 1.00 91.31 461 TYR A O 1
ATOM 3792 N N . TYR A 1 462 ? 11.414 -12.317 20.110 1.00 92.44 462 TYR A N 1
ATOM 3793 C CA . TYR A 1 462 ? 12.482 -12.497 19.138 1.00 92.44 462 TYR A CA 1
ATOM 3794 C C . TYR A 1 462 ? 12.140 -13.616 18.155 1.00 92.44 462 TYR A C 1
ATOM 3796 O O . TYR A 1 462 ? 11.439 -14.573 18.480 1.00 92.44 462 TYR A O 1
ATOM 3804 N N . MET A 1 463 ? 12.679 -13.542 16.947 1.00 93.94 463 MET A N 1
ATOM 3805 C CA . MET A 1 463 ? 12.695 -14.682 16.033 1.00 93.94 463 MET A CA 1
ATOM 3806 C C . MET A 1 463 ? 14.065 -14.784 15.401 1.00 93.94 463 MET A C 1
ATOM 3808 O O . MET A 1 463 ? 14.698 -13.766 15.128 1.00 93.94 463 MET A O 1
ATOM 3812 N N . VAL A 1 464 ? 14.502 -16.014 15.155 1.00 94.69 464 VAL A N 1
ATOM 3813 C CA . VAL A 1 464 ? 15.739 -16.283 14.427 1.00 94.69 464 VAL A CA 1
ATOM 3814 C C . VAL A 1 464 ? 15.407 -17.187 13.251 1.00 94.69 464 VAL A C 1
ATOM 3816 O O . VAL A 1 464 ? 14.916 -18.302 13.445 1.00 94.69 464 VAL A O 1
ATOM 3819 N N . THR A 1 465 ? 15.677 -16.709 12.042 1.00 95.50 465 THR A N 1
ATOM 3820 C CA . THR A 1 465 ? 15.592 -17.488 10.799 1.00 95.50 465 THR A CA 1
ATOM 3821 C C . THR A 1 465 ? 16.984 -17.682 10.211 1.00 95.50 465 THR A C 1
ATOM 3823 O O . THR A 1 465 ? 17.927 -16.970 10.560 1.00 95.50 465 THR A O 1
ATOM 3826 N N . ALA A 1 466 ? 17.129 -18.671 9.334 1.00 94.50 466 ALA A N 1
ATOM 3827 C CA . ALA A 1 466 ? 18.316 -18.880 8.520 1.00 94.50 466 ALA A CA 1
ATOM 3828 C C . ALA A 1 466 ? 18.049 -18.423 7.081 1.00 94.50 466 ALA A C 1
ATOM 3830 O O . ALA A 1 466 ? 16.967 -18.650 6.544 1.00 94.50 466 ALA A O 1
ATOM 3831 N N . LEU A 1 467 ? 19.057 -17.822 6.456 1.00 93.44 467 LEU A N 1
ATOM 3832 C CA . LEU A 1 467 ? 19.114 -17.558 5.023 1.00 93.44 467 LEU A CA 1
ATOM 3833 C C . LEU A 1 467 ? 20.119 -18.498 4.383 1.00 93.44 467 LEU A C 1
ATOM 3835 O O . LEU A 1 467 ? 21.190 -18.700 4.952 1.00 93.44 467 LEU A O 1
ATOM 3839 N N . ASP A 1 468 ? 19.822 -19.012 3.199 1.00 91.81 468 ASP A N 1
ATOM 3840 C CA . ASP A 1 468 ? 20.788 -19.756 2.390 1.00 91.81 468 ASP A CA 1
ATOM 3841 C C . ASP A 1 468 ? 21.575 -18.842 1.429 1.00 91.81 468 ASP A C 1
ATOM 3843 O O . ASP A 1 468 ? 21.515 -17.604 1.481 1.00 91.81 468 ASP A O 1
ATOM 3847 N N . ARG A 1 469 ? 22.357 -19.449 0.529 1.00 89.44 469 ARG A N 1
ATOM 3848 C CA . ARG A 1 469 ? 23.120 -18.715 -0.490 1.00 89.44 469 ARG A CA 1
ATOM 3849 C C . ARG A 1 469 ? 22.221 -18.021 -1.522 1.00 89.44 469 ARG A C 1
ATOM 3851 O O . ARG A 1 469 ? 22.604 -16.935 -1.962 1.00 89.44 469 ARG A O 1
ATOM 3858 N N . ASN A 1 470 ? 21.046 -18.579 -1.822 1.00 90.75 470 ASN A N 1
ATOM 3859 C CA . ASN A 1 470 ? 20.022 -18.036 -2.727 1.00 90.75 470 ASN A CA 1
ATOM 3860 C C . ASN A 1 470 ? 19.090 -17.001 -2.061 1.00 90.75 470 ASN A C 1
ATOM 3862 O O . ASN A 1 470 ? 18.249 -16.396 -2.728 1.00 90.75 470 ASN A O 1
ATOM 3866 N N . LYS A 1 471 ? 19.297 -16.737 -0.765 1.00 92.06 471 LYS A N 1
ATOM 3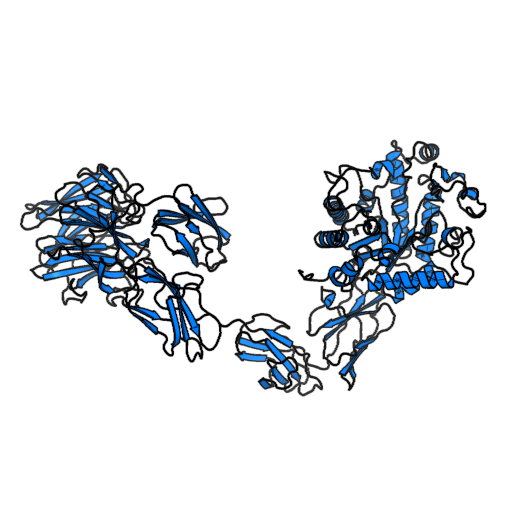867 C CA . LYS A 1 471 ? 18.561 -15.786 0.082 1.00 92.06 471 LYS A CA 1
ATOM 3868 C C . LYS A 1 471 ? 17.118 -16.207 0.368 1.00 92.06 471 LYS A C 1
ATOM 3870 O O . LYS A 1 471 ? 16.306 -15.357 0.757 1.00 92.06 471 LYS A O 1
ATOM 3875 N N . LEU A 1 472 ? 16.804 -17.496 0.226 1.00 93.69 472 LEU A N 1
ATOM 3876 C CA . LEU A 1 472 ? 15.579 -18.072 0.773 1.00 93.69 472 LEU A CA 1
ATOM 3877 C C . LEU A 1 472 ? 15.672 -18.077 2.296 1.00 93.69 472 LEU A C 1
ATOM 3879 O O . LEU A 1 472 ? 16.743 -18.281 2.863 1.00 93.69 472 LEU A O 1
ATOM 3883 N N . GLU A 1 473 ? 14.545 -17.819 2.950 1.00 94.75 473 GLU A N 1
ATOM 3884 C CA . GLU A 1 473 ? 14.467 -17.691 4.401 1.00 94.75 473 GLU A CA 1
ATOM 3885 C C . GLU A 1 473 ? 13.705 -18.867 5.008 1.00 94.75 473 GLU A C 1
ATOM 3887 O O . GLU A 1 473 ? 12.617 -19.212 4.545 1.00 94.75 473 GLU A O 1
ATOM 3892 N N . SER A 1 474 ? 14.275 -19.481 6.045 1.00 95.06 474 SER A N 1
ATOM 3893 C CA . SER A 1 474 ? 13.618 -20.540 6.805 1.00 95.06 474 SER A CA 1
ATOM 3894 C C . SER A 1 474 ? 12.418 -20.011 7.592 1.00 95.06 474 SER A C 1
ATOM 3896 O O . SER A 1 474 ? 12.343 -18.835 7.947 1.00 95.06 474 SER A O 1
ATOM 3898 N N . VAL A 1 475 ? 11.543 -20.916 8.030 1.00 95.31 475 VAL A N 1
ATOM 3899 C CA . VAL A 1 475 ? 10.666 -20.610 9.171 1.00 95.31 475 VAL A CA 1
ATOM 3900 C C . VAL A 1 475 ? 11.506 -20.323 10.435 1.00 95.31 475 VAL A C 1
ATOM 3902 O O . VAL A 1 475 ? 12.643 -20.808 10.532 1.00 95.31 475 VAL A O 1
ATOM 3905 N N . PRO A 1 476 ? 10.990 -19.550 11.410 1.00 95.06 476 PRO A N 1
ATOM 3906 C CA . PRO A 1 476 ? 11.701 -19.285 12.658 1.00 95.06 476 PRO A CA 1
ATOM 3907 C C . PRO A 1 476 ? 12.009 -20.545 13.468 1.00 95.06 476 PRO A C 1
ATOM 3909 O O . PRO A 1 476 ? 11.186 -21.457 13.572 1.00 95.06 476 PRO A O 1
ATOM 3912 N N . GLY A 1 477 ? 13.177 -20.564 14.109 1.00 94.50 477 GLY A N 1
ATOM 3913 C CA . GLY A 1 477 ? 13.474 -21.543 15.150 1.00 94.50 477 GLY A CA 1
ATOM 3914 C C . GLY A 1 477 ? 12.591 -21.326 16.384 1.00 94.50 477 GLY A C 1
ATOM 3915 O O . GLY A 1 477 ? 12.282 -20.193 16.754 1.00 94.50 477 GLY A O 1
ATOM 3916 N N . SER A 1 478 ? 12.167 -22.414 17.028 1.00 92.69 478 SER A N 1
ATOM 3917 C CA . SER A 1 478 ? 11.308 -22.339 18.215 1.00 92.69 478 SER A CA 1
ATOM 3918 C C . SER A 1 478 ? 12.068 -21.784 19.422 1.00 92.69 478 SER A C 1
ATOM 3920 O O . SER A 1 478 ? 13.135 -22.296 19.759 1.00 92.69 478 SER A O 1
ATOM 3922 N N . ILE A 1 479 ? 11.483 -20.785 20.086 1.00 92.81 479 ILE A N 1
ATOM 3923 C CA . ILE A 1 479 ? 11.977 -20.192 21.335 1.00 92.81 479 ILE A CA 1
ATOM 3924 C C . ILE A 1 479 ? 10.994 -20.526 22.455 1.00 92.81 479 ILE A C 1
ATOM 3926 O O . ILE A 1 479 ? 9.788 -20.320 22.305 1.00 92.81 479 ILE A O 1
ATOM 3930 N N . ASP A 1 480 ? 11.520 -21.014 23.576 1.00 89.50 480 ASP A N 1
ATOM 3931 C CA . ASP A 1 480 ? 10.768 -21.143 24.823 1.00 89.50 480 ASP A CA 1
ATOM 3932 C C . ASP A 1 480 ? 10.883 -19.833 25.613 1.00 89.50 480 ASP A C 1
ATOM 3934 O O . ASP A 1 480 ? 11.964 -19.465 26.083 1.00 89.50 480 ASP A O 1
ATOM 3938 N N . TYR A 1 481 ? 9.789 -19.074 25.681 1.00 92.00 481 TYR A N 1
ATOM 3939 C CA . TYR A 1 481 ? 9.776 -17.763 26.326 1.00 92.00 481 TYR A CA 1
ATOM 3940 C C . TYR A 1 481 ? 9.595 -17.902 27.840 1.00 92.00 481 TYR A C 1
ATOM 3942 O O . TYR A 1 481 ? 8.651 -18.559 28.271 1.00 92.00 481 TYR A O 1
ATOM 3950 N N . PRO A 1 482 ? 10.396 -17.212 28.675 1.00 91.56 482 PRO A N 1
ATOM 3951 C CA . PRO A 1 482 ? 10.285 -17.282 30.135 1.00 91.56 4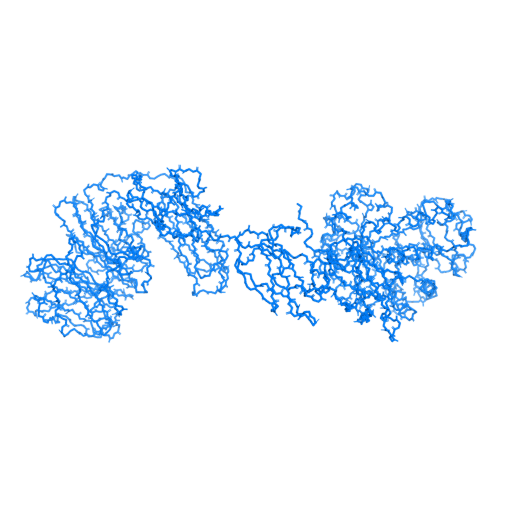82 PRO A CA 1
ATOM 3952 C C . PRO A 1 482 ? 9.139 -16.415 30.704 1.00 91.56 482 PRO A C 1
ATOM 3954 O O . PRO A 1 482 ? 9.170 -16.013 31.872 1.00 91.56 482 PRO A O 1
ATOM 3957 N N . PHE A 1 483 ? 8.156 -16.075 29.869 1.00 93.12 483 PHE A N 1
ATOM 3958 C CA . PHE A 1 483 ? 6.986 -15.256 30.174 1.00 93.12 483 PHE A CA 1
ATOM 3959 C C . PHE A 1 483 ? 5.805 -15.652 29.276 1.00 93.12 483 PHE A C 1
ATOM 3961 O O . PHE A 1 483 ? 5.949 -16.372 28.289 1.00 93.12 483 PHE A O 1
ATOM 3968 N N . VAL A 1 484 ? 4.615 -15.174 29.631 1.00 94.50 484 VAL A N 1
ATOM 3969 C CA . VAL A 1 484 ? 3.354 -15.506 28.954 1.00 94.50 484 VAL A CA 1
ATOM 3970 C C . VAL A 1 484 ? 3.208 -14.742 27.631 1.00 94.50 484 VAL A C 1
ATOM 3972 O O . VAL A 1 484 ? 3.557 -13.566 27.550 1.00 94.50 484 VAL A O 1
ATOM 3975 N N . ILE A 1 485 ? 2.640 -15.397 26.611 1.00 93.81 485 ILE A N 1
ATOM 3976 C CA . ILE A 1 485 ? 2.362 -14.803 25.293 1.00 93.81 485 ILE A CA 1
ATOM 3977 C C . ILE A 1 485 ? 0.939 -14.229 25.263 1.00 93.81 485 ILE A C 1
ATOM 3979 O O . ILE A 1 485 ? -0.028 -14.965 25.475 1.00 93.81 485 ILE A O 1
ATOM 3983 N N . LEU A 1 486 ? 0.812 -12.931 24.980 1.00 94.81 486 LEU A N 1
ATOM 3984 C CA . LEU A 1 486 ? -0.471 -12.220 24.892 1.00 94.81 486 LEU A CA 1
ATOM 3985 C C . LEU A 1 486 ? -1.197 -12.492 23.564 1.00 94.81 486 LEU A C 1
ATOM 3987 O O . LEU A 1 486 ? -0.562 -12.847 22.571 1.00 94.81 486 LEU A O 1
ATOM 3991 N N . HIS A 1 487 ? -2.527 -12.346 23.551 1.00 94.19 487 HIS A N 1
ATOM 3992 C CA . HIS A 1 487 ? -3.348 -12.611 22.364 1.00 94.19 487 HIS A CA 1
ATOM 3993 C C . HIS A 1 487 ? -4.385 -11.519 22.057 1.00 94.19 487 HIS A C 1
ATOM 3995 O O . HIS A 1 487 ? -4.410 -11.021 20.936 1.00 94.19 487 HIS A O 1
ATOM 4001 N N . ASN A 1 488 ? -5.232 -11.121 23.014 1.00 94.44 488 ASN A N 1
ATOM 4002 C CA . ASN A 1 488 ? -6.242 -10.071 22.798 1.00 94.44 488 ASN A CA 1
ATOM 4003 C C . ASN A 1 488 ? -6.356 -9.156 24.027 1.00 94.44 488 ASN A C 1
ATOM 4005 O O . ASN A 1 488 ? -6.264 -9.688 25.135 1.00 94.44 488 ASN A O 1
ATOM 4009 N N . PRO A 1 489 ? -6.607 -7.841 23.874 1.00 96.00 489 PRO A N 1
ATOM 4010 C CA . PRO A 1 489 ? -6.660 -7.062 22.623 1.00 96.00 489 PRO A CA 1
ATOM 4011 C C . PRO A 1 489 ? -5.320 -7.042 21.881 1.00 96.00 489 PRO A C 1
ATOM 4013 O O . PRO A 1 489 ? -4.284 -7.132 22.525 1.00 96.00 489 PRO A O 1
ATOM 4016 N N . GLN A 1 490 ? -5.342 -6.966 20.545 1.00 93.94 490 GLN A N 1
ATOM 4017 C CA . GLN A 1 490 ? -4.125 -6.917 19.717 1.00 93.94 490 GLN A CA 1
ATOM 4018 C C . GLN A 1 490 ? -3.242 -5.712 20.083 1.00 93.94 490 GLN A C 1
ATOM 4020 O O . GLN A 1 490 ? -3.749 -4.659 20.481 1.00 93.94 490 GLN A O 1
ATOM 4025 N N . TYR A 1 491 ? -1.924 -5.859 19.933 1.00 92.38 491 TYR A N 1
ATOM 4026 C CA . TYR A 1 491 ? -0.979 -4.781 20.222 1.00 92.38 491 TYR A CA 1
ATOM 4027 C C . TYR 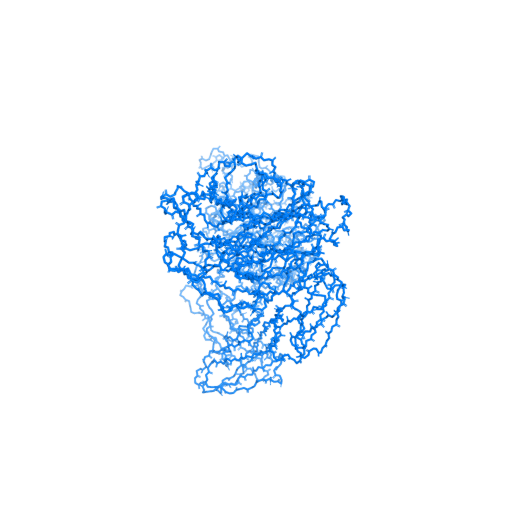A 1 491 ? -1.252 -3.543 19.363 1.00 92.38 491 TYR A C 1
ATOM 4029 O O . TYR A 1 491 ? -1.407 -3.635 18.148 1.00 92.38 491 TYR A O 1
ATOM 4037 N N . ALA A 1 492 ? -1.288 -2.381 20.012 1.00 93.00 492 ALA A N 1
ATOM 4038 C CA . ALA A 1 492 ? -1.585 -1.081 19.423 1.00 93.00 492 ALA A CA 1
ATOM 4039 C C . ALA A 1 492 ? -2.911 -1.033 18.637 1.00 93.00 492 ALA A C 1
ATOM 4041 O O . ALA A 1 492 ? -3.048 -0.232 17.713 1.00 93.00 492 ALA A O 1
ATOM 4042 N N . ALA A 1 493 ? -3.897 -1.864 19.003 1.00 92.50 493 ALA A N 1
ATOM 4043 C CA . ALA A 1 493 ? -5.220 -1.818 18.393 1.00 92.50 493 ALA A CA 1
ATOM 4044 C C . ALA A 1 493 ? -5.881 -0.454 18.634 1.00 92.50 493 ALA A C 1
ATOM 4046 O O . ALA A 1 493 ? -5.950 0.020 19.769 1.00 92.50 493 ALA A O 1
ATOM 4047 N N . ASP A 1 494 ? -6.372 0.165 17.562 1.00 94.06 494 ASP A N 1
ATOM 4048 C CA . ASP A 1 494 ? -6.926 1.515 17.592 1.00 94.06 494 ASP A CA 1
ATOM 4049 C C . ASP A 1 494 ? -8.461 1.497 17.569 1.00 94.06 494 ASP A C 1
ATOM 4051 O O . ASP A 1 494 ? -9.076 0.765 16.790 1.00 94.06 494 ASP A O 1
ATOM 4055 N N . ARG A 1 495 ? -9.079 2.324 18.418 1.00 93.62 495 ARG A N 1
ATOM 4056 C CA . ARG A 1 495 ? -10.536 2.534 18.522 1.00 93.62 495 ARG A CA 1
ATOM 4057 C C . ARG A 1 495 ? -11.374 1.254 18.642 1.00 93.62 495 ARG A C 1
ATOM 4059 O O . ARG A 1 495 ? -12.454 1.164 18.058 1.00 93.62 495 ARG A O 1
ATOM 4066 N N . ILE A 1 496 ? -10.917 0.282 19.427 1.00 94.56 496 ILE A N 1
ATOM 4067 C CA . ILE A 1 496 ? -11.657 -0.970 19.658 1.00 94.56 496 ILE A CA 1
ATOM 4068 C C . ILE A 1 496 ? -12.748 -0.813 20.723 1.00 94.56 496 ILE A C 1
ATOM 4070 O O . ILE A 1 496 ? -12.717 0.123 21.519 1.00 94.56 496 ILE A O 1
ATOM 4074 N N . SER A 1 497 ? -13.720 -1.729 20.763 1.00 94.62 497 SER A N 1
ATOM 4075 C CA . SER A 1 497 ? -14.843 -1.628 21.706 1.00 94.62 497 SER A CA 1
ATOM 4076 C C . SER A 1 497 ? -14.383 -1.470 23.156 1.00 94.62 497 SER A C 1
ATOM 4078 O O . SER A 1 497 ? -13.447 -2.140 23.577 1.00 94.62 497 SER A O 1
ATOM 4080 N N . LYS A 1 498 ? -15.081 -0.661 23.966 1.00 93.81 498 LYS A N 1
ATOM 4081 C CA . LYS A 1 498 ? -14.815 -0.596 25.420 1.00 93.81 498 LYS A CA 1
ATOM 4082 C C . LYS A 1 498 ? -15.112 -1.911 26.160 1.00 93.81 498 LYS A C 1
ATOM 4084 O O . LYS A 1 498 ? -14.760 -2.037 27.332 1.00 93.81 498 LYS A O 1
ATOM 4089 N N . GLN A 1 499 ? -15.800 -2.859 25.517 1.00 96.06 499 GLN A N 1
ATOM 4090 C CA . GLN A 1 499 ? -16.007 -4.223 26.008 1.00 96.06 499 GLN A CA 1
ATOM 4091 C C . GLN A 1 499 ? -14.823 -5.090 25.570 1.00 96.06 499 GLN A C 1
ATOM 4093 O O . GLN A 1 499 ? -14.787 -5.596 24.449 1.00 96.06 499 GLN A O 1
ATOM 4098 N N . ILE A 1 500 ? -13.832 -5.223 26.447 1.00 97.00 500 ILE A N 1
ATOM 4099 C CA . ILE A 1 500 ? -12.559 -5.874 26.148 1.00 97.00 500 ILE A CA 1
ATOM 4100 C C . ILE A 1 500 ? -12.550 -7.290 26.716 1.00 97.00 500 ILE A C 1
ATOM 4102 O O . ILE A 1 500 ? -12.656 -7.473 27.927 1.00 97.00 500 ILE A O 1
ATOM 4106 N N . GLY A 1 501 ? -12.346 -8.279 25.846 1.00 96.69 501 GLY A N 1
ATOM 4107 C CA . GLY A 1 501 ? -12.010 -9.646 26.243 1.00 96.69 501 GLY A CA 1
ATOM 4108 C C . GLY A 1 501 ? -10.501 -9.860 26.247 1.00 96.69 501 GLY A C 1
ATOM 4109 O O . GLY A 1 501 ? -9.912 -10.132 25.201 1.00 96.69 501 GLY A O 1
ATOM 4110 N N . PHE A 1 502 ? -9.855 -9.738 27.402 1.00 97.62 502 PHE A N 1
ATOM 4111 C CA . PHE A 1 502 ? -8.432 -10.044 27.538 1.00 97.62 502 PHE A CA 1
ATOM 4112 C C . PHE A 1 502 ? -8.195 -11.547 27.373 1.00 97.62 502 PHE A C 1
ATOM 4114 O O . PHE A 1 502 ? -8.927 -12.348 27.949 1.00 97.62 502 PHE A O 1
ATOM 4121 N N . SER A 1 503 ? -7.174 -11.945 26.612 1.00 97.25 503 SER A N 1
ATOM 4122 C CA . SER A 1 503 ? -6.779 -13.353 26.476 1.00 97.25 503 SER A CA 1
ATOM 4123 C C . SER A 1 503 ? -5.282 -13.527 26.231 1.00 97.25 503 SER A C 1
ATOM 4125 O O . SER A 1 503 ? -4.631 -12.662 25.635 1.00 97.25 503 SER A O 1
ATOM 4127 N N . TRP A 1 504 ? -4.738 -14.655 26.684 1.00 96.62 504 TRP A N 1
ATOM 4128 C CA . TRP A 1 504 ? -3.330 -15.030 26.534 1.00 96.62 504 TRP A CA 1
ATOM 4129 C C . TRP A 1 504 ? -3.168 -16.545 26.377 1.00 96.62 504 TRP A C 1
ATOM 4131 O O . TRP A 1 504 ? -4.073 -17.327 26.664 1.00 96.62 504 TRP A O 1
ATOM 4141 N N . ARG A 1 505 ? -2.000 -16.984 25.900 1.00 95.06 505 ARG A N 1
ATOM 4142 C CA . ARG A 1 505 ? -1.684 -18.409 25.758 1.00 95.06 505 ARG A CA 1
ATOM 4143 C C . ARG A 1 505 ? -1.450 -19.038 27.134 1.00 95.06 505 ARG A C 1
ATOM 4145 O O . ARG A 1 505 ? -0.707 -18.492 27.945 1.00 95.06 505 ARG A O 1
ATOM 4152 N N . ASN A 1 506 ? -2.021 -20.222 27.361 1.00 94.69 506 ASN A N 1
ATOM 4153 C CA . ASN A 1 506 ? -1.756 -21.009 28.566 1.00 94.69 506 ASN A CA 1
ATOM 4154 C C . ASN A 1 506 ? -0.253 -21.321 28.708 1.00 94.69 506 ASN A C 1
ATOM 4156 O O . ASN A 1 506 ? 0.365 -21.827 27.768 1.00 94.69 506 ASN A O 1
ATOM 4160 N N . TYR A 1 507 ? 0.313 -21.059 29.884 1.00 94.50 507 TYR A N 1
ATOM 4161 C CA . TYR A 1 507 ? 1.696 -21.370 30.227 1.00 94.50 507 TYR A CA 1
ATOM 4162 C C . TYR A 1 507 ? 1.767 -22.729 30.933 1.00 94.50 507 TYR A C 1
ATOM 4164 O O . TYR A 1 507 ? 1.032 -22.995 31.884 1.00 94.50 507 TYR A O 1
ATOM 4172 N N . SER A 1 508 ? 2.628 -23.626 30.448 1.00 93.62 508 SER A N 1
ATOM 4173 C CA . SER A 1 508 ? 2.667 -25.010 30.934 1.00 93.62 508 SER A CA 1
ATOM 4174 C C . SER A 1 508 ? 2.970 -25.073 32.437 1.00 93.62 508 SER A C 1
ATOM 4176 O O . SER A 1 508 ? 3.966 -24.525 32.907 1.00 93.62 508 SER A O 1
ATOM 4178 N N . GLY A 1 509 ? 2.107 -25.761 33.190 1.00 94.00 509 GLY A N 1
ATOM 4179 C CA . GLY A 1 509 ? 2.245 -25.946 34.636 1.00 94.00 509 GLY A CA 1
ATOM 4180 C C . GLY A 1 509 ? 1.872 -24.737 35.501 1.00 94.00 509 GLY A C 1
ATOM 4181 O O . GLY A 1 509 ? 2.084 -24.815 36.708 1.00 94.00 509 GLY A O 1
ATOM 4182 N N . ALA A 1 510 ? 1.347 -23.652 34.920 1.00 96.12 510 ALA A N 1
ATOM 4183 C CA . ALA A 1 510 ? 0.843 -22.512 35.682 1.00 96.12 510 ALA A CA 1
ATOM 4184 C C . ALA A 1 510 ? -0.501 -22.848 36.347 1.00 96.12 510 ALA A C 1
ATOM 4186 O O . ALA A 1 510 ? -1.368 -23.459 35.716 1.00 96.12 510 ALA A O 1
ATOM 4187 N N . ALA A 1 511 ? -0.674 -22.450 37.608 1.00 95.88 511 ALA A N 1
ATOM 4188 C CA . ALA A 1 511 ? -1.942 -22.586 38.329 1.00 95.88 511 ALA A CA 1
ATOM 4189 C C . ALA A 1 511 ? -2.735 -21.271 38.355 1.00 95.88 511 ALA A C 1
ATOM 4191 O O . ALA A 1 511 ? -3.967 -21.293 38.368 1.00 95.88 511 ALA A O 1
ATOM 4192 N N . GLU A 1 512 ? -2.034 -20.135 38.347 1.00 97.38 512 GLU A N 1
ATOM 4193 C CA . GLU A 1 512 ? -2.621 -18.800 38.445 1.00 97.38 512 GLU A CA 1
ATOM 4194 C C . GLU A 1 512 ? -1.879 -17.786 37.559 1.00 97.38 512 GLU A C 1
ATOM 4196 O O . GLU A 1 512 ? -0.689 -17.918 37.269 1.00 97.38 512 GLU A O 1
ATOM 4201 N N . TYR A 1 513 ? -2.586 -16.726 37.171 1.00 98.00 513 TYR A N 1
ATOM 4202 C CA . TYR A 1 513 ? -2.088 -15.603 36.386 1.00 98.00 513 TYR A CA 1
ATOM 4203 C C . TYR A 1 513 ? -2.363 -14.275 37.094 1.00 98.00 513 TYR A C 1
ATOM 4205 O O . TYR A 1 513 ? -3.455 -14.042 37.604 1.00 98.00 513 TYR A O 1
ATOM 4213 N N . SER A 1 514 ? -1.380 -13.376 37.090 1.00 97.06 514 SER A N 1
ATOM 4214 C CA . SER A 1 514 ? -1.487 -12.001 37.582 1.00 97.06 514 SER A CA 1
ATOM 4215 C C . SER A 1 514 ? -1.639 -11.024 36.414 1.00 97.06 514 SER A C 1
ATOM 4217 O O . SER A 1 514 ? -0.666 -10.767 35.703 1.00 97.06 514 SER A O 1
ATOM 4219 N N . LEU A 1 515 ? -2.841 -10.473 36.228 1.00 96.94 515 LEU A N 1
ATOM 4220 C CA . LEU A 1 515 ? -3.170 -9.462 35.213 1.00 96.94 515 LEU A CA 1
ATOM 4221 C C . LEU A 1 515 ? -3.020 -8.050 35.792 1.00 96.94 515 LEU A C 1
ATOM 4223 O O . LEU A 1 515 ? -3.556 -7.764 36.866 1.00 96.94 515 LEU A O 1
ATOM 4227 N N . ARG A 1 516 ? -2.341 -7.159 35.060 1.00 96.94 516 ARG A N 1
ATOM 4228 C CA . ARG A 1 516 ? -2.257 -5.721 35.364 1.00 96.94 516 ARG A CA 1
ATOM 4229 C C . ARG A 1 516 ? -2.718 -4.895 34.172 1.00 96.94 516 ARG A C 1
ATOM 4231 O O . ARG A 1 516 ? -2.300 -5.182 33.055 1.00 96.94 516 ARG A O 1
ATOM 4238 N N . ILE A 1 517 ? -3.532 -3.872 34.428 1.00 97.06 517 ILE A N 1
ATOM 4239 C CA . ILE A 1 517 ? -4.023 -2.914 33.425 1.00 97.06 517 ILE A CA 1
ATOM 4240 C C . ILE A 1 517 ? -3.866 -1.497 33.987 1.00 97.06 517 ILE A C 1
ATOM 4242 O O . ILE A 1 517 ? -4.156 -1.264 35.162 1.00 97.06 517 ILE A O 1
ATOM 4246 N N . SER A 1 518 ? -3.413 -0.564 33.156 1.00 96.12 518 SER A N 1
ATOM 4247 C CA . SER A 1 518 ? -3.068 0.819 33.493 1.00 96.12 518 SER A CA 1
ATOM 4248 C C . SER A 1 518 ? -3.446 1.756 32.342 1.00 96.12 518 SER A C 1
ATOM 4250 O O . SER A 1 518 ? -3.571 1.301 31.212 1.00 96.12 518 SER A O 1
ATOM 4252 N N . ASP A 1 519 ? -3.611 3.046 32.609 1.00 93.12 519 ASP A N 1
ATOM 4253 C CA . ASP A 1 519 ? -3.653 4.131 31.611 1.00 93.12 519 ASP A CA 1
ATOM 4254 C C . ASP A 1 519 ? -2.279 4.820 31.429 1.00 93.12 519 ASP A C 1
ATOM 4256 O O . ASP A 1 519 ? -2.128 5.726 30.615 1.00 93.12 519 ASP A O 1
ATOM 4260 N N . SER A 1 520 ? -1.267 4.361 32.175 1.00 91.31 520 SER A N 1
ATOM 4261 C CA . SER A 1 520 ? 0.152 4.733 32.061 1.00 91.31 520 SER A CA 1
ATOM 4262 C C . SER A 1 520 ? 0.981 3.586 31.478 1.00 91.31 520 SER A C 1
ATOM 4264 O O . SER A 1 520 ? 0.752 2.423 31.834 1.00 91.31 520 SER A O 1
ATOM 4266 N N . ASP A 1 521 ? 1.969 3.920 30.647 1.00 86.00 521 ASP A N 1
ATOM 4267 C CA . ASP A 1 521 ? 2.848 2.992 29.921 1.00 86.00 521 ASP A CA 1
ATOM 4268 C C . ASP A 1 521 ? 3.816 2.208 30.822 1.00 86.00 521 ASP A C 1
ATOM 4270 O O . ASP A 1 521 ? 4.137 1.054 30.545 1.00 86.00 521 ASP A O 1
ATOM 4274 N N . ASP A 1 522 ? 4.222 2.792 31.946 1.00 85.44 522 ASP A N 1
ATOM 4275 C CA . ASP A 1 522 ? 5.132 2.183 32.919 1.00 85.44 522 ASP A CA 1
ATOM 4276 C C . ASP A 1 522 ? 4.464 1.162 33.865 1.00 85.44 522 ASP A C 1
ATOM 4278 O O . ASP A 1 522 ? 5.149 0.447 34.604 1.00 85.44 522 ASP A O 1
ATOM 4282 N N . LEU A 1 523 ? 3.125 1.105 33.875 1.00 89.69 523 LEU A N 1
ATOM 4283 C CA . LEU A 1 523 ? 2.306 0.361 34.842 1.00 89.69 523 LEU A CA 1
ATOM 4284 C C . LEU A 1 523 ? 2.755 0.533 36.307 1.00 89.69 523 LEU A C 1
ATOM 4286 O O . LEU A 1 523 ? 2.609 -0.391 37.117 1.00 89.69 523 LEU A O 1
ATOM 4290 N N . SER A 1 524 ? 3.291 1.701 36.671 1.00 84.62 524 SER A N 1
ATOM 4291 C CA . SER A 1 524 ? 3.775 1.959 38.034 1.00 84.62 524 SER A CA 1
ATOM 4292 C C . SER A 1 524 ? 2.635 2.018 39.055 1.00 84.62 524 SER A C 1
ATOM 4294 O O . SER A 1 524 ? 2.821 1.647 40.214 1.00 84.62 524 SER A O 1
ATOM 4296 N N . SER A 1 525 ? 1.443 2.431 38.614 1.00 88.81 525 SER A N 1
ATOM 4297 C CA . SER A 1 525 ? 0.213 2.509 39.411 1.00 88.81 525 SER A CA 1
ATOM 4298 C C . SER A 1 525 ? -0.963 1.890 38.643 1.00 88.81 525 SER A C 1
ATOM 4300 O O . SER A 1 525 ? -1.790 2.622 38.103 1.00 88.81 525 SER A O 1
ATOM 4302 N N . PRO A 1 526 ? -1.047 0.549 38.543 1.00 91.69 526 PRO A N 1
ATOM 4303 C CA . PRO A 1 526 ? -2.063 -0.101 37.725 1.00 91.69 526 PRO A CA 1
ATOM 4304 C C . PRO A 1 526 ? -3.470 0.197 38.255 1.00 91.69 526 PRO A C 1
ATOM 4306 O O . PRO A 1 526 ? -3.751 0.001 39.439 1.00 91.69 526 PRO A O 1
ATOM 4309 N N . LEU A 1 527 ? -4.366 0.602 37.354 1.00 94.62 527 LEU A N 1
ATOM 4310 C CA . LEU A 1 527 ? -5.792 0.798 37.632 1.00 94.62 527 LEU A CA 1
ATOM 4311 C C . LEU A 1 527 ? -6.454 -0.500 38.107 1.00 94.62 527 LEU A C 1
ATOM 4313 O O . LEU A 1 527 ? -7.327 -0.484 38.974 1.00 94.62 527 LEU A O 1
ATOM 4317 N N . TYR A 1 528 ? -6.015 -1.633 37.553 1.00 95.44 528 TYR A N 1
ATOM 4318 C CA . TYR A 1 528 ? -6.512 -2.956 37.905 1.00 95.44 528 TYR A CA 1
ATOM 4319 C C . TYR A 1 528 ? -5.360 -3.932 38.127 1.00 95.44 528 TYR A C 1
ATOM 4321 O O . TYR A 1 528 ? -4.434 -4.018 37.321 1.00 95.44 528 TYR A O 1
ATOM 4329 N N . THR A 1 529 ? -5.446 -4.709 39.208 1.00 95.38 529 THR A N 1
ATOM 4330 C CA . THR A 1 529 ? -4.581 -5.866 39.478 1.00 95.38 529 THR A CA 1
ATOM 4331 C C . THR A 1 529 ? -5.455 -7.044 39.893 1.00 95.38 529 THR A C 1
ATOM 4333 O O . THR A 1 529 ? -6.254 -6.916 40.820 1.00 95.38 529 THR A O 1
ATOM 4336 N N . MET A 1 530 ? -5.331 -8.178 39.201 1.00 95.56 530 MET A N 1
ATOM 4337 C CA . MET A 1 530 ? -6.181 -9.355 39.414 1.00 95.56 530 MET A CA 1
ATOM 4338 C C . MET A 1 530 ? -5.363 -10.648 39.409 1.00 95.56 530 MET A C 1
ATOM 4340 O O . MET A 1 530 ? -4.435 -10.777 38.614 1.00 95.56 530 MET A O 1
ATOM 4344 N N . THR A 1 531 ? -5.764 -11.613 40.239 1.00 96.69 531 THR A N 1
ATOM 4345 C CA . THR A 1 531 ? -5.290 -13.005 40.185 1.00 96.69 531 THR A CA 1
ATOM 4346 C C . THR A 1 531 ? -6.384 -13.881 39.580 1.00 96.69 531 THR A C 1
ATOM 4348 O O . THR A 1 531 ? -7.536 -13.809 40.013 1.00 96.69 531 THR A O 1
ATOM 4351 N N . LEU A 1 532 ? -6.043 -14.672 38.564 1.00 96.62 532 LEU A N 1
ATOM 4352 C CA . LEU A 1 532 ? -6.975 -15.434 37.729 1.00 96.62 532 LEU A CA 1
ATOM 4353 C C . LEU A 1 532 ? -6.485 -16.878 37.564 1.00 96.62 532 LEU A C 1
ATOM 4355 O O . LEU A 1 532 ? -5.287 -17.105 37.477 1.00 96.62 532 LEU A O 1
ATOM 4359 N N . THR A 1 533 ? -7.394 -17.847 37.474 1.00 96.00 533 THR A N 1
ATOM 4360 C CA . THR A 1 533 ? -7.069 -19.255 37.154 1.00 96.00 533 THR A CA 1
ATOM 4361 C C . THR A 1 533 ? -7.360 -19.623 35.696 1.00 96.00 533 THR A C 1
ATOM 4363 O O . THR A 1 533 ? -6.983 -20.700 35.242 1.00 96.00 533 THR A O 1
ATOM 4366 N N . ASP A 1 534 ? -8.046 -18.742 34.968 1.00 94.44 534 ASP A N 1
ATOM 4367 C CA . ASP A 1 534 ? -8.357 -18.888 33.546 1.00 94.44 534 ASP A CA 1
ATOM 4368 C C . ASP A 1 534 ? -7.369 -18.073 32.691 1.00 94.44 534 ASP A C 1
ATOM 4370 O O . ASP A 1 534 ? -6.576 -17.290 33.211 1.00 94.44 534 ASP A O 1
ATOM 4374 N N . THR A 1 535 ? -7.432 -18.248 31.376 1.00 96.69 535 THR A N 1
ATOM 4375 C CA . THR A 1 535 ? -6.624 -17.556 30.358 1.00 96.69 535 THR A CA 1
ATOM 4376 C C . THR A 1 535 ? -7.379 -16.443 29.632 1.00 96.69 535 THR A C 1
ATOM 4378 O O . THR A 1 535 ? -6.875 -15.869 28.664 1.00 96.69 535 THR A O 1
ATOM 4381 N N . VAL A 1 536 ? -8.596 -16.143 30.094 1.00 96.94 536 VAL A N 1
ATOM 4382 C CA . VAL A 1 536 ? -9.477 -15.117 29.537 1.00 96.94 536 VAL A CA 1
ATOM 4383 C C . VAL A 1 536 ? -10.081 -14.241 30.632 1.00 96.94 536 VAL A C 1
ATOM 4385 O O . VAL A 1 536 ? -10.328 -14.694 31.753 1.00 96.94 536 VAL A O 1
ATOM 4388 N N . LYS A 1 537 ? -10.336 -12.970 30.310 1.00 97.12 537 LYS A N 1
ATOM 4389 C CA . LYS A 1 537 ? -10.998 -12.023 31.208 1.00 97.12 537 LYS A CA 1
ATOM 4390 C C . LYS A 1 537 ? -11.742 -10.932 30.440 1.00 97.12 537 LYS A C 1
ATOM 4392 O O . LYS A 1 537 ? -11.118 -10.048 29.868 1.00 97.12 537 LYS A O 1
ATOM 4397 N N . ASP A 1 538 ? -13.068 -10.930 30.531 1.00 96.75 538 ASP A N 1
ATOM 4398 C CA . ASP A 1 538 ? -13.889 -9.833 30.009 1.00 96.75 538 ASP A CA 1
ATOM 4399 C C . ASP A 1 538 ? -13.982 -8.669 31.006 1.00 96.75 538 ASP A C 1
ATOM 4401 O O . ASP A 1 538 ? -14.146 -8.867 32.220 1.00 96.75 538 ASP A O 1
ATOM 4405 N N . MET A 1 539 ? -13.876 -7.445 30.486 1.00 95.31 539 MET A N 1
ATOM 4406 C CA . MET A 1 539 ? -13.975 -6.192 31.230 1.00 95.31 539 MET A CA 1
ATOM 4407 C C . MET A 1 539 ? -14.622 -5.089 30.393 1.00 95.31 539 MET A C 1
ATOM 4409 O O . MET A 1 539 ? -14.420 -4.995 29.187 1.00 95.31 539 MET A O 1
ATOM 4413 N N . THR A 1 540 ? -15.342 -4.193 31.061 1.00 94.94 540 THR A N 1
ATOM 4414 C CA . THR A 1 540 ? -15.790 -2.927 30.477 1.00 94.94 540 THR A CA 1
ATOM 4415 C C . THR A 1 540 ? -14.856 -1.808 30.933 1.00 94.94 540 THR A C 1
ATOM 4417 O O . THR A 1 540 ? -14.700 -1.605 32.135 1.00 94.94 540 THR A O 1
ATOM 4420 N N . LEU A 1 541 ? -14.252 -1.084 29.991 1.00 94.50 541 LEU A N 1
ATOM 4421 C CA . LEU A 1 541 ? -13.337 0.034 30.249 1.00 94.50 541 LEU A CA 1
ATOM 4422 C C . LEU A 1 541 ? -13.964 1.394 29.885 1.00 94.50 541 LEU A C 1
ATOM 4424 O O . LEU A 1 541 ? -15.113 1.460 29.439 1.00 94.50 541 LEU A O 1
ATOM 4428 N N . GLU A 1 542 ? -13.237 2.492 30.103 1.00 92.12 542 GLU A N 1
ATOM 4429 C CA . GLU A 1 542 ? -13.678 3.828 29.688 1.00 92.12 542 GLU A CA 1
ATOM 4430 C C . GLU A 1 542 ? -13.444 4.053 28.187 1.00 92.12 542 GLU A C 1
ATOM 4432 O O . GLU A 1 542 ? -12.564 3.447 27.570 1.00 92.12 542 GLU A O 1
ATOM 4437 N N . TYR A 1 543 ? -14.277 4.905 27.586 1.00 92.00 543 TYR A N 1
ATOM 4438 C CA . TYR A 1 543 ? -14.123 5.327 26.193 1.00 92.00 543 TYR A CA 1
ATOM 4439 C C . TYR A 1 543 ? -12.900 6.240 26.021 1.00 92.00 543 TYR A C 1
ATOM 4441 O O . TYR A 1 543 ? -12.488 6.901 26.972 1.00 92.00 543 TYR A O 1
ATOM 4449 N N . ASP A 1 544 ? -12.376 6.317 24.796 1.00 91.94 544 ASP A N 1
ATOM 4450 C CA . ASP A 1 544 ? -11.301 7.237 24.390 1.00 91.94 544 ASP A CA 1
ATOM 4451 C C . ASP A 1 544 ? -10.089 7.245 25.341 1.00 91.94 544 ASP A C 1
ATOM 4453 O O . ASP A 1 544 ? -9.545 8.293 25.674 1.00 91.94 544 ASP A O 1
ATOM 4457 N N . THR A 1 545 ? -9.695 6.066 25.823 1.00 92.75 545 THR A N 1
ATOM 4458 C CA . THR A 1 545 ? -8.592 5.901 26.778 1.00 92.75 545 THR A CA 1
ATOM 4459 C C . THR A 1 545 ? -7.592 4.887 26.228 1.00 92.75 545 THR A C 1
ATOM 4461 O O . THR A 1 545 ? -7.983 3.800 25.793 1.00 92.75 545 THR A O 1
ATOM 4464 N N . GLU A 1 546 ? -6.305 5.249 26.200 1.00 96.44 546 GLU A N 1
ATOM 4465 C CA . GLU A 1 546 ? -5.231 4.305 25.878 1.00 96.44 546 GLU A CA 1
ATOM 4466 C C . GLU A 1 546 ? -4.919 3.488 27.134 1.00 96.44 546 GLU A C 1
ATOM 4468 O O . GLU A 1 546 ? -4.615 4.047 28.185 1.00 96.44 546 GLU A O 1
ATOM 4473 N N . TYR A 1 547 ? -5.016 2.167 27.029 1.00 97.00 547 TYR A N 1
ATOM 4474 C CA . TYR A 1 547 ? -4.707 1.251 28.118 1.00 97.00 547 TYR A CA 1
ATOM 4475 C C . TYR A 1 547 ? -3.461 0.442 27.802 1.00 97.00 547 TYR A C 1
ATOM 4477 O O . TYR A 1 547 ? -3.268 0.000 26.672 1.00 97.00 547 TYR A O 1
ATOM 4485 N N . HIS A 1 548 ? -2.674 0.183 28.840 1.00 96.69 548 HIS A N 1
ATOM 4486 C CA . HIS A 1 548 ? -1.465 -0.628 28.853 1.00 96.69 548 HIS A CA 1
ATOM 4487 C C . HIS A 1 548 ? -1.675 -1.825 29.777 1.00 96.69 548 HIS A C 1
ATOM 4489 O O . HIS A 1 548 ? -2.219 -1.680 30.874 1.00 96.69 548 HIS A O 1
ATOM 4495 N N . TRP A 1 549 ? -1.277 -3.024 29.358 1.00 96.31 549 TRP A N 1
ATOM 4496 C CA . TRP A 1 549 ? -1.523 -4.245 30.120 1.00 96.31 549 TRP A CA 1
ATOM 4497 C C . TRP A 1 549 ? -0.430 -5.298 29.945 1.00 96.31 549 TRP A C 1
ATOM 4499 O O . TRP A 1 549 ? 0.286 -5.333 28.947 1.00 96.31 549 TRP A O 1
ATOM 4509 N N . GLN A 1 550 ? -0.301 -6.160 30.951 1.00 95.88 550 GLN A N 1
ATOM 4510 C CA . GLN A 1 550 ? 0.652 -7.270 30.972 1.00 95.88 550 GLN A CA 1
ATOM 4511 C C . GLN A 1 550 ? 0.145 -8.403 31.865 1.00 95.88 550 GLN A C 1
ATOM 4513 O O . GLN A 1 550 ? -0.689 -8.188 32.755 1.00 95.88 550 GLN A O 1
ATOM 4518 N N . ILE A 1 551 ? 0.694 -9.601 31.669 1.00 96.31 551 ILE A N 1
ATOM 4519 C CA . ILE A 1 551 ? 0.351 -10.781 32.461 1.00 96.31 551 ILE A CA 1
ATOM 4520 C C . ILE A 1 551 ? 1.588 -11.555 32.906 1.00 96.31 551 ILE A C 1
ATOM 4522 O O . ILE A 1 551 ? 2.604 -11.599 32.215 1.00 96.31 551 ILE A O 1
ATOM 4526 N N . LYS A 1 552 ? 1.498 -12.195 34.068 1.00 96.25 552 LYS A N 1
ATOM 4527 C CA . LYS A 1 552 ? 2.524 -13.089 34.606 1.00 96.25 552 LYS A CA 1
ATOM 4528 C C . LYS A 1 552 ? 1.884 -14.384 35.086 1.00 96.25 552 LYS A C 1
ATOM 4530 O O . LYS A 1 552 ? 0.867 -14.320 35.766 1.00 96.25 552 LYS A O 1
ATOM 4535 N N . ALA A 1 553 ? 2.485 -15.527 34.775 1.00 97.12 553 ALA A N 1
ATOM 4536 C CA . ALA A 1 553 ? 2.112 -16.799 35.387 1.00 97.12 553 ALA A CA 1
ATOM 4537 C C . ALA A 1 553 ? 2.797 -16.949 36.755 1.00 97.12 553 ALA A C 1
ATOM 4539 O O . ALA A 1 553 ? 3.891 -16.428 36.982 1.00 97.12 553 ALA A O 1
ATOM 4540 N N . ASP A 1 554 ? 2.165 -17.665 37.677 1.00 96.12 554 ASP A N 1
ATOM 4541 C CA . ASP A 1 554 ? 2.695 -17.938 39.017 1.00 96.12 554 ASP A CA 1
ATOM 4542 C C . ASP A 1 554 ? 4.052 -18.660 38.994 1.00 96.12 554 ASP A C 1
ATOM 4544 O O . ASP A 1 554 ? 4.908 -18.415 39.848 1.00 96.12 554 ASP A O 1
ATOM 4548 N N . ASN A 1 555 ? 4.273 -19.499 37.982 1.00 94.25 555 ASN A N 1
ATOM 4549 C CA . ASN A 1 555 ? 5.499 -20.266 37.791 1.00 94.25 555 ASN A CA 1
ATOM 4550 C C . ASN A 1 555 ? 6.550 -19.588 36.884 1.00 94.25 555 ASN A C 1
ATOM 4552 O O . ASN A 1 555 ? 7.576 -20.209 36.594 1.00 94.25 555 ASN A O 1
ATOM 4556 N N . THR A 1 556 ? 6.350 -18.331 36.463 1.00 92.44 556 THR A N 1
ATOM 4557 C CA . THR A 1 556 ? 7.362 -17.550 35.726 1.00 92.44 556 THR A CA 1
ATOM 4558 C C . THR A 1 556 ? 8.020 -16.487 36.602 1.00 92.44 556 THR A C 1
ATOM 4560 O O . THR A 1 556 ? 7.481 -16.017 37.606 1.00 92.44 556 THR A O 1
ATOM 4563 N N . VAL A 1 557 ? 9.224 -16.059 36.216 1.00 90.38 557 VAL A N 1
ATOM 4564 C CA . VAL A 1 557 ? 9.900 -14.932 36.878 1.00 90.38 557 VAL A CA 1
ATOM 4565 C C . VAL A 1 557 ? 9.371 -13.602 36.334 1.00 90.38 557 VAL A C 1
ATOM 4567 O O . VAL A 1 557 ? 9.075 -12.693 37.118 1.00 90.38 557 VAL A O 1
ATOM 4570 N N . TYR A 1 558 ? 9.185 -13.512 35.017 1.00 92.25 558 TYR A N 1
ATOM 4571 C CA . TYR A 1 558 ? 8.907 -12.270 34.298 1.00 92.25 558 TYR A CA 1
ATOM 4572 C C . TYR A 1 558 ? 7.428 -12.123 33.910 1.00 92.25 558 TYR A C 1
ATOM 4574 O O . TYR A 1 558 ? 6.724 -13.116 33.697 1.00 92.25 558 TYR A O 1
ATOM 4582 N N . TYR A 1 559 ? 6.974 -10.868 33.830 1.00 93.44 559 TYR A N 1
ATOM 4583 C CA . TYR A 1 559 ? 5.743 -10.501 33.126 1.00 93.44 559 TYR A CA 1
ATOM 4584 C C . TYR A 1 559 ? 5.973 -10.561 31.610 1.00 93.44 559 TYR A C 1
ATOM 4586 O O . TYR A 1 559 ? 7.113 -10.492 31.146 1.00 93.44 559 TYR A O 1
ATOM 4594 N N . SER A 1 560 ? 4.887 -10.688 30.850 1.00 94.19 560 SER A N 1
ATOM 4595 C CA . SER A 1 560 ? 4.879 -10.463 29.406 1.00 94.19 560 SER A CA 1
ATOM 4596 C C . SER A 1 560 ? 5.368 -9.047 29.060 1.00 94.19 560 SER A C 1
ATOM 4598 O O . SER A 1 560 ? 5.302 -8.155 29.909 1.00 94.19 560 SER A O 1
ATOM 4600 N N . PRO A 1 561 ? 5.770 -8.793 27.802 1.00 93.06 561 PRO A N 1
ATOM 4601 C CA . PRO A 1 561 ? 5.844 -7.435 27.268 1.00 93.06 561 PRO A CA 1
ATOM 4602 C C . PRO A 1 561 ? 4.549 -6.654 27.515 1.00 93.06 561 PRO A C 1
ATOM 4604 O O . PRO A 1 561 ? 3.462 -7.242 27.567 1.00 93.06 561 PRO A O 1
ATOM 4607 N N . VAL A 1 562 ? 4.677 -5.335 27.661 1.00 93.44 562 VAL A N 1
ATOM 4608 C CA . VAL A 1 562 ? 3.536 -4.434 27.837 1.00 93.44 562 VAL A CA 1
ATOM 4609 C C . VAL A 1 562 ? 2.844 -4.240 26.495 1.00 93.44 562 VAL A C 1
ATOM 4611 O O . VAL A 1 562 ? 3.448 -3.773 25.529 1.00 93.44 562 VAL A O 1
ATOM 4614 N N . TRP A 1 563 ? 1.567 -4.604 26.428 1.00 94.44 563 TRP A N 1
ATOM 4615 C CA . TRP A 1 563 ? 0.721 -4.323 25.275 1.00 94.44 563 TRP A CA 1
ATOM 4616 C C . TRP A 1 563 ? -0.157 -3.116 25.526 1.00 94.44 563 TRP A C 1
ATOM 4618 O O . TRP A 1 563 ? -0.571 -2.873 26.655 1.00 94.44 563 TRP A O 1
ATOM 4628 N N . LYS A 1 564 ? -0.484 -2.396 24.452 1.00 95.44 564 LYS A N 1
ATOM 4629 C CA . LYS A 1 564 ? -1.358 -1.227 24.511 1.00 95.44 564 LYS A CA 1
ATOM 4630 C C . LYS A 1 564 ? -2.485 -1.272 23.493 1.00 95.44 564 LYS A C 1
ATOM 4632 O O . LYS A 1 564 ? -2.350 -1.950 22.480 1.00 95.44 564 LYS A O 1
ATOM 4637 N N . PHE A 1 565 ? -3.567 -0.549 23.746 1.00 96.88 565 PHE A N 1
ATOM 4638 C CA . PHE A 1 565 ? -4.683 -0.365 22.814 1.00 96.88 565 PHE A CA 1
ATOM 4639 C C . PHE A 1 565 ? -5.473 0.903 23.164 1.00 96.88 565 PHE A C 1
ATOM 4641 O O . PHE A 1 565 ? -5.457 1.341 24.313 1.00 96.88 565 PHE A O 1
ATOM 4648 N N . LEU A 1 566 ? -6.189 1.468 22.191 1.00 96.62 566 LEU A N 1
ATOM 4649 C CA . LEU A 1 566 ? -7.063 2.628 22.370 1.00 96.62 566 LEU A CA 1
ATOM 4650 C C . LEU A 1 566 ? -8.531 2.208 22.260 1.00 96.62 566 LEU A C 1
ATOM 4652 O O . LEU A 1 566 ? -8.937 1.584 21.276 1.00 96.62 566 LEU A O 1
ATOM 4656 N N . THR A 1 567 ? -9.347 2.568 23.251 1.00 95.50 567 THR A N 1
ATOM 4657 C CA . THR A 1 567 ? -10.791 2.306 23.205 1.00 95.50 567 THR A CA 1
ATOM 4658 C C . THR A 1 567 ? -11.534 3.274 22.274 1.00 95.50 567 THR A C 1
ATOM 4660 O O . THR A 1 567 ? -11.083 4.375 21.935 1.00 95.50 567 THR A O 1
ATOM 4663 N N . GLU A 1 568 ? -12.699 2.837 21.804 1.00 93.12 568 GLU A N 1
ATOM 4664 C CA . GLU A 1 568 ? -13.579 3.580 20.909 1.00 93.12 568 GLU A CA 1
ATOM 4665 C C . GLU A 1 568 ? -14.013 4.925 21.511 1.00 93.12 568 GLU A C 1
ATOM 4667 O O . GLU A 1 568 ? -14.000 5.134 22.726 1.00 93.12 568 GLU A O 1
ATOM 4672 N N . LEU A 1 569 ? -14.415 5.858 20.648 1.00 87.81 569 LEU A N 1
ATOM 4673 C CA . LEU A 1 569 ? -14.983 7.125 21.098 1.00 87.81 569 LEU A CA 1
ATOM 4674 C C . LEU A 1 569 ? -16.376 6.897 21.715 1.00 87.81 569 LEU A C 1
ATOM 4676 O O . LEU A 1 569 ? -17.150 6.100 21.180 1.00 87.81 569 LEU A O 1
ATOM 4680 N N . PRO A 1 570 ? -16.766 7.666 22.746 1.00 86.88 570 PRO A N 1
ATOM 4681 C CA . PRO A 1 570 ? -18.106 7.568 23.324 1.00 86.88 570 PRO A CA 1
ATOM 4682 C C . PRO A 1 570 ? -19.154 7.931 22.263 1.00 86.88 570 PRO A C 1
ATOM 4684 O O . PRO A 1 570 ? -18.926 8.891 21.525 1.00 86.88 570 PRO A O 1
ATOM 4687 N N . PRO A 1 571 ? -20.297 7.234 22.138 1.00 84.50 571 PRO A N 1
ATOM 4688 C CA . PRO A 1 571 ? -21.331 7.626 21.180 1.00 84.50 571 PRO A CA 1
ATOM 4689 C C . PRO A 1 571 ? -21.859 9.045 21.485 1.00 84.50 571 PRO A C 1
ATOM 4691 O O . PRO A 1 571 ? -21.814 9.475 22.636 1.00 84.50 571 PRO A O 1
ATOM 4694 N N . PRO A 1 572 ? -22.358 9.809 20.494 1.00 85.94 572 PRO A N 1
ATOM 4695 C CA . PRO A 1 572 ? -22.988 11.101 20.765 1.00 85.94 572 PRO A CA 1
ATOM 4696 C C . PRO A 1 572 ? -24.318 10.940 21.521 1.00 85.94 572 PRO A C 1
ATOM 4698 O O . PRO A 1 572 ? -24.997 9.915 21.404 1.00 85.94 572 PRO A O 1
ATOM 4701 N N . VAL A 1 573 ? -24.735 11.976 22.260 1.00 89.06 573 VAL A N 1
ATOM 4702 C CA . VAL A 1 573 ? -26.065 12.020 22.895 1.00 89.06 573 VAL A CA 1
ATOM 4703 C C . VAL A 1 573 ? -27.154 11.964 21.818 1.00 89.06 573 VAL A C 1
ATOM 4705 O O . VAL A 1 573 ? -27.135 12.727 20.855 1.00 89.06 573 VAL A O 1
ATOM 4708 N N . LYS A 1 574 ? -28.130 11.063 21.968 1.00 85.19 574 LYS A N 1
ATOM 4709 C CA . LYS A 1 574 ? -29.213 10.908 20.989 1.00 85.19 574 LYS A CA 1
ATOM 4710 C C . LYS A 1 574 ? -30.337 11.908 21.260 1.00 85.19 574 LYS A C 1
ATOM 4712 O O . LYS A 1 574 ? -30.956 11.853 22.318 1.00 85.19 574 LYS A O 1
ATOM 4717 N N . THR A 1 575 ? -30.649 12.770 20.301 1.00 83.44 575 THR A N 1
ATOM 4718 C CA . THR A 1 575 ? -31.797 13.687 20.371 1.00 83.44 575 THR A CA 1
ATOM 4719 C C . THR A 1 575 ? -33.121 12.962 20.140 1.00 83.44 575 THR A C 1
ATOM 4721 O O . THR A 1 575 ? -33.167 11.893 19.528 1.00 83.44 575 THR A O 1
ATOM 4724 N N . VAL A 1 576 ? -34.199 13.526 20.686 1.00 78.44 576 VAL A N 1
ATOM 4725 C CA . VAL A 1 576 ? -35.555 12.958 20.665 1.00 78.44 576 VAL A CA 1
ATOM 4726 C C . VAL A 1 576 ? -36.551 13.913 20.010 1.00 78.44 576 VAL A C 1
ATOM 4728 O O . VAL A 1 576 ? -37.335 13.463 19.185 1.00 78.44 576 VAL A O 1
ATOM 4731 N N . TRP A 1 577 ? -36.540 15.207 20.340 1.00 69.88 577 TRP A N 1
ATOM 4732 C CA . TRP A 1 577 ? -37.493 16.180 19.789 1.00 69.88 577 TRP A CA 1
ATOM 4733 C C . TRP A 1 577 ? -36.954 17.614 19.897 1.00 69.88 577 TRP A C 1
ATOM 4735 O O . TRP A 1 577 ? -36.261 17.891 20.874 1.00 69.88 577 TRP A O 1
ATOM 4745 N N . PRO A 1 578 ? -37.267 18.526 18.960 1.00 66.31 578 PRO A N 1
ATOM 4746 C CA . PRO A 1 578 ? -37.822 18.296 17.633 1.00 66.31 578 PRO A CA 1
ATOM 4747 C C . PRO A 1 578 ? -36.804 17.629 16.708 1.00 66.31 578 PRO A C 1
ATOM 4749 O O . PRO A 1 578 ? -35.599 17.877 16.789 1.00 66.31 578 PRO A O 1
ATOM 4752 N N . ILE A 1 579 ? -37.312 16.763 15.832 1.00 52.91 579 ILE A N 1
ATOM 4753 C CA . ILE A 1 579 ? -36.548 16.151 14.742 1.00 52.91 579 ILE A CA 1
ATOM 4754 C C . ILE A 1 579 ? -36.933 16.893 13.455 1.00 52.91 579 ILE A C 1
ATOM 4756 O O . ILE A 1 579 ? -38.107 17.169 13.221 1.00 52.91 579 ILE A O 1
ATOM 4760 N N . ALA A 1 580 ? -35.937 17.253 12.653 1.00 52.97 580 ALA A N 1
ATOM 4761 C CA . ALA A 1 580 ? -36.028 18.192 11.537 1.00 52.97 580 ALA A CA 1
ATOM 4762 C C . ALA A 1 580 ? -37.131 17.914 10.508 1.00 52.97 580 ALA A C 1
ATOM 4764 O O . ALA A 1 580 ? -36.903 17.063 9.661 1.00 52.97 580 ALA A O 1
ATOM 4765 N N . TYR A 1 581 ? -38.231 18.692 10.478 1.00 53.75 581 TYR A N 1
ATOM 4766 C CA . TYR A 1 581 ? -39.140 18.787 9.315 1.00 53.75 581 TYR A CA 1
ATOM 4767 C C . TYR A 1 581 ? -39.848 20.162 9.188 1.00 53.75 581 TYR A C 1
ATOM 4769 O O . TYR A 1 581 ? -39.942 20.938 10.135 1.00 53.75 581 TYR A O 1
ATOM 4777 N N . TYR A 1 582 ? -40.308 20.451 7.966 1.00 49.31 582 TYR A N 1
ATOM 4778 C CA . TYR A 1 582 ? -40.621 21.753 7.345 1.00 49.31 582 TYR A CA 1
ATOM 4779 C C . TYR A 1 582 ? -41.705 22.640 7.970 1.00 49.31 582 TYR A C 1
ATOM 4781 O O . TYR A 1 582 ? -41.779 23.822 7.629 1.00 49.31 582 TYR A O 1
ATOM 4789 N N . GLU A 1 583 ? -42.568 22.100 8.824 1.00 53.34 583 GLU A N 1
ATOM 4790 C CA . GLU A 1 583 ? -43.893 22.698 9.066 1.00 53.34 583 GLU A CA 1
ATOM 4791 C C . GLU A 1 583 ? -44.038 23.387 10.424 1.00 53.34 583 GLU A C 1
ATOM 4793 O O . GLU A 1 583 ? -45.089 23.935 10.734 1.00 53.34 583 GLU A O 1
ATOM 4798 N N . GLY A 1 584 ? -42.940 23.485 11.173 1.00 57.25 584 GLY A N 1
ATOM 4799 C CA . GLY A 1 584 ? -42.846 24.364 12.328 1.00 57.25 584 GLY A CA 1
ATOM 4800 C C . GLY A 1 584 ? -43.288 23.736 13.656 1.00 57.25 584 GLY A C 1
ATOM 4801 O O . GLY A 1 584 ? -44.272 23.014 13.727 1.00 57.25 584 GLY A O 1
ATOM 4802 N N . THR A 1 585 ? -42.561 24.016 14.732 1.00 59.62 585 THR A N 1
ATOM 4803 C CA . THR A 1 585 ? -42.930 23.751 16.126 1.00 59.62 585 THR A CA 1
ATOM 4804 C C . THR A 1 585 ? -43.604 24.984 16.729 1.00 59.62 585 THR A C 1
ATOM 4806 O O . THR A 1 585 ? -43.511 26.079 16.170 1.00 59.62 585 THR A O 1
ATOM 4809 N N . ASP A 1 586 ? -44.263 24.844 17.880 1.00 64.81 586 ASP A N 1
ATOM 4810 C CA . ASP A 1 586 ? -44.776 26.010 18.614 1.00 64.81 586 ASP A CA 1
ATOM 4811 C C . ASP A 1 586 ? -43.642 27.004 18.959 1.00 64.81 586 ASP A C 1
ATOM 4813 O O . ASP A 1 586 ? -42.464 26.658 18.879 1.00 64.81 586 ASP A O 1
ATOM 4817 N N . TRP A 1 587 ? -43.975 28.247 19.301 1.00 72.38 587 TRP A N 1
ATOM 4818 C CA . TRP A 1 587 ? -42.987 29.296 19.599 1.00 72.38 587 TRP A CA 1
ATOM 4819 C C . TRP A 1 587 ? -42.250 29.051 20.922 1.00 72.38 587 TRP A C 1
ATOM 4821 O O . TRP A 1 587 ? -41.102 29.469 21.073 1.00 72.38 587 TRP A O 1
ATOM 4831 N N . ASP A 1 588 ? -42.887 28.317 21.837 1.00 79.50 588 ASP A N 1
ATOM 4832 C CA . ASP A 1 588 ? -42.270 27.778 23.045 1.00 79.50 588 ASP A CA 1
ATOM 4833 C C . ASP A 1 588 ? -41.794 26.341 22.775 1.00 79.50 588 ASP A C 1
ATOM 4835 O O . ASP A 1 588 ? -42.515 25.356 22.959 1.00 79.50 588 ASP A O 1
ATOM 4839 N N . VAL A 1 589 ? -40.563 26.213 22.279 1.00 82.31 589 VAL A N 1
ATOM 4840 C CA . VAL A 1 589 ? -40.026 24.948 21.768 1.00 82.31 589 VAL A CA 1
ATOM 4841 C C . VAL A 1 589 ? -39.490 24.088 22.907 1.00 82.31 589 VAL A C 1
ATOM 4843 O O . VAL A 1 589 ? -38.527 24.451 23.576 1.00 82.31 589 VAL A O 1
ATOM 4846 N N . SER A 1 590 ? -40.063 22.899 23.100 1.00 85.06 590 SER A N 1
ATOM 4847 C CA . SER A 1 590 ? -39.510 21.878 23.999 1.00 85.06 590 SER A CA 1
ATOM 4848 C C . SER A 1 590 ? -38.462 21.038 23.262 1.00 85.06 590 SER A C 1
ATOM 4850 O O . SER A 1 590 ? -38.804 20.316 22.332 1.00 85.06 590 SER A O 1
ATOM 4852 N N . LEU A 1 591 ? -37.194 21.112 23.667 1.00 88.00 591 LEU A N 1
ATOM 4853 C CA . LEU A 1 591 ? -36.105 20.261 23.180 1.00 88.00 591 LEU A CA 1
ATOM 4854 C C . LEU A 1 591 ? -35.930 19.062 24.118 1.00 88.00 591 LEU A C 1
ATOM 4856 O O . LEU A 1 591 ? -35.926 19.238 25.332 1.00 88.00 591 LEU A O 1
ATOM 4860 N N . ARG A 1 592 ? -35.785 17.845 23.586 1.00 88.19 592 ARG A N 1
ATOM 4861 C CA . ARG A 1 592 ? -35.680 16.591 24.354 1.00 88.19 592 ARG A CA 1
ATOM 4862 C C . ARG A 1 592 ? -34.609 15.671 23.785 1.00 88.19 592 ARG A C 1
ATOM 4864 O O . ARG A 1 592 ? -34.500 15.534 22.567 1.00 88.19 592 ARG A O 1
ATOM 4871 N N . TRP A 1 593 ? -33.867 14.975 24.639 1.00 91.44 593 TRP A N 1
ATOM 4872 C CA . TRP A 1 593 ? -32.845 13.989 24.265 1.00 91.44 593 TRP A CA 1
ATOM 4873 C C . TRP A 1 593 ? -32.917 12.739 25.150 1.00 91.44 593 TRP A C 1
ATOM 4875 O O . TRP A 1 593 ? -33.686 12.679 26.100 1.00 91.44 593 TRP A O 1
ATOM 4885 N N . LYS A 1 594 ? -32.165 11.688 24.813 1.00 88.69 594 LYS A N 1
ATOM 4886 C CA . LYS A 1 594 ? -32.047 10.492 25.654 1.00 88.69 594 LYS A CA 1
ATOM 4887 C C . LYS A 1 594 ? -30.981 10.699 26.720 1.00 88.69 594 LYS A C 1
ATOM 4889 O O . LYS A 1 594 ? -29.935 11.284 26.440 1.00 88.69 594 LYS A O 1
ATOM 4894 N N . ALA A 1 595 ? -31.219 10.142 27.905 1.00 88.25 595 ALA A N 1
ATOM 4895 C CA . ALA A 1 595 ? -30.202 10.077 28.943 1.00 88.25 595 ALA A CA 1
ATOM 4896 C C . ALA A 1 595 ? -28.943 9.355 28.426 1.00 88.25 595 ALA A C 1
ATOM 4898 O O . ALA A 1 595 ? -29.038 8.334 27.739 1.00 88.25 595 ALA A O 1
ATOM 4899 N N . PHE A 1 596 ? -27.773 9.896 28.755 1.00 86.50 596 PHE A N 1
ATOM 4900 C CA . PHE A 1 596 ? -26.473 9.323 28.441 1.00 86.50 596 PHE A CA 1
ATOM 4901 C C . PHE A 1 596 ? -25.898 8.626 29.676 1.00 86.50 596 PHE A C 1
ATOM 4903 O O . PHE A 1 596 ? -26.032 9.128 30.792 1.00 86.50 596 PHE A O 1
ATOM 4910 N N . GLU A 1 597 ? -25.276 7.463 29.480 1.00 83.44 597 GLU A N 1
ATOM 4911 C CA . GLU A 1 597 ? -24.779 6.612 30.566 1.00 83.44 597 GLU A CA 1
ATOM 4912 C C . GLU A 1 597 ? -23.897 7.408 31.546 1.00 83.44 597 GLU A C 1
ATOM 4914 O O . GLU A 1 597 ? -22.876 7.976 31.155 1.00 83.44 597 GLU A O 1
ATOM 4919 N N . ASN A 1 598 ? -24.294 7.430 32.824 1.00 81.00 598 ASN A N 1
ATOM 4920 C CA . ASN A 1 598 ? -23.578 8.089 33.922 1.00 81.00 598 ASN A CA 1
ATOM 4921 C C . ASN A 1 598 ? -23.309 9.599 33.723 1.00 81.00 598 ASN A C 1
ATOM 4923 O O . ASN A 1 598 ? -22.415 10.149 34.366 1.00 81.00 598 ASN A O 1
ATOM 4927 N N . ALA A 1 599 ? -24.058 10.285 32.853 1.00 87.25 599 ALA A N 1
ATOM 4928 C CA . ALA A 1 599 ? -23.999 11.741 32.731 1.00 87.25 599 ALA A CA 1
ATOM 4929 C C . ALA A 1 599 ? -24.731 12.411 33.904 1.00 87.25 599 ALA A C 1
ATOM 4931 O O . ALA A 1 599 ? -25.886 12.087 34.176 1.00 87.25 599 ALA A O 1
ATOM 4932 N N . ALA A 1 600 ? -24.074 13.357 34.581 1.00 90.44 600 ALA A N 1
ATOM 4933 C CA . ALA A 1 600 ? -24.683 14.100 35.692 1.00 90.44 600 ALA A CA 1
ATOM 4934 C C . ALA A 1 600 ? -25.411 15.373 35.225 1.00 90.44 600 ALA A C 1
ATOM 4936 O O . ALA A 1 600 ? -26.313 15.851 35.909 1.00 90.44 600 ALA A O 1
ATOM 4937 N N . SER A 1 601 ? -25.022 15.921 34.071 1.00 94.38 601 SER A N 1
ATOM 4938 C CA . SER A 1 601 ? -25.677 17.065 33.437 1.00 94.38 601 SER A CA 1
ATOM 4939 C C . SER A 1 601 ? -25.397 17.120 31.928 1.00 94.38 601 SER A C 1
ATOM 4941 O O . SER A 1 601 ? -24.574 16.361 31.401 1.00 94.38 601 SER A O 1
ATOM 4943 N N . TYR A 1 602 ? -26.088 18.020 31.225 1.00 95.88 602 TYR A N 1
ATOM 4944 C CA . TYR A 1 602 ? -25.956 18.241 29.784 1.00 95.88 602 TYR A CA 1
ATOM 4945 C C . TYR A 1 602 ? -25.670 19.705 29.445 1.00 95.88 602 TYR A C 1
ATOM 4947 O O . TYR A 1 602 ? -26.049 20.626 30.174 1.00 95.88 602 TYR A O 1
ATOM 4955 N N . HIS A 1 603 ? -25.041 19.904 28.288 1.00 95.81 603 HIS A N 1
ATOM 4956 C CA . HIS A 1 603 ? -24.905 21.205 27.638 1.00 95.81 603 HIS A CA 1
ATOM 4957 C C . HIS A 1 603 ? -25.757 21.224 26.377 1.00 95.81 603 HIS A C 1
ATOM 4959 O O . HIS A 1 603 ? -25.688 20.285 25.588 1.00 95.81 603 HIS A O 1
ATOM 4965 N N . LEU A 1 604 ? -26.510 22.300 26.175 1.00 95.25 604 LEU A N 1
ATOM 4966 C CA . LEU A 1 604 ? -27.405 22.521 25.046 1.00 95.25 604 LEU A CA 1
ATOM 4967 C C . LEU A 1 604 ? -27.010 23.816 24.335 1.00 95.25 604 LEU A C 1
ATOM 4969 O O . LEU A 1 604 ? -26.741 24.830 24.982 1.00 95.25 604 LEU A O 1
ATOM 4973 N N . ARG A 1 605 ? -27.026 23.810 23.003 1.00 95.69 605 ARG A N 1
ATOM 4974 C CA . ARG A 1 605 ? -26.878 25.024 22.195 1.00 95.69 605 ARG A CA 1
ATOM 4975 C C . ARG A 1 605 ? -27.853 25.050 21.029 1.00 95.69 605 ARG A C 1
ATOM 4977 O O . ARG A 1 605 ? -28.192 23.990 20.508 1.00 95.69 605 ARG A O 1
ATOM 4984 N N . ILE A 1 606 ? -28.270 26.251 20.635 1.00 93.44 606 ILE A N 1
ATOM 4985 C CA . ILE A 1 606 ? -29.129 26.529 19.480 1.00 93.44 606 ILE A CA 1
ATOM 4986 C C . ILE A 1 606 ? -28.482 27.640 18.653 1.00 93.44 606 ILE A C 1
ATOM 4988 O O . ILE A 1 606 ? -27.987 28.605 19.234 1.00 93.44 606 ILE A O 1
ATOM 4992 N N . ALA A 1 607 ? -28.504 27.523 17.330 1.00 89.44 607 ALA A N 1
ATOM 4993 C CA . ALA A 1 607 ? -27.908 28.452 16.379 1.00 89.44 607 ALA A CA 1
ATOM 4994 C C . ALA A 1 607 ? -28.836 28.740 15.191 1.00 89.44 607 ALA A C 1
ATOM 4996 O O . ALA A 1 607 ? -29.742 27.956 14.902 1.00 89.44 607 ALA A O 1
ATOM 4997 N N . ASN A 1 608 ? -28.578 29.831 14.470 1.00 84.06 608 ASN A N 1
ATOM 4998 C CA . ASN A 1 608 ? -29.241 30.125 13.192 1.00 84.06 608 ASN A CA 1
ATOM 4999 C C . ASN A 1 608 ? -28.579 29.407 12.000 1.00 84.06 608 ASN A C 1
ATOM 5001 O O . ASN A 1 608 ? -29.155 29.335 10.913 1.00 84.06 608 ASN A O 1
ATOM 5005 N N . ASP A 1 609 ? -27.377 28.859 12.188 1.00 78.12 609 ASP A N 1
ATOM 5006 C CA . ASP A 1 609 ? -26.583 28.186 11.162 1.00 78.12 609 ASP A CA 1
ATOM 5007 C C . ASP A 1 609 ? -26.218 26.738 11.563 1.00 78.12 609 ASP A C 1
ATOM 5009 O O . ASP A 1 609 ? -26.119 26.416 12.750 1.00 78.12 609 ASP A O 1
ATOM 5013 N N . PRO A 1 610 ? -25.999 25.840 10.586 1.00 74.44 610 PRO A N 1
ATOM 5014 C CA . PRO A 1 610 ? -25.692 24.434 10.858 1.00 74.44 610 PRO A CA 1
ATOM 5015 C C . PRO A 1 610 ? -24.302 24.202 11.469 1.00 74.44 610 PRO A C 1
ATOM 5017 O O . PRO A 1 610 ? -24.095 23.168 12.105 1.00 74.44 610 PRO A O 1
ATOM 5020 N N . ASP A 1 611 ? -23.363 25.137 11.290 1.00 78.50 611 ASP A N 1
ATOM 5021 C CA . ASP A 1 611 ? -21.980 25.028 11.772 1.00 78.50 611 ASP A CA 1
ATOM 5022 C C . ASP A 1 611 ? -21.824 25.529 13.222 1.00 78.50 611 ASP A C 1
ATOM 5024 O O . ASP A 1 611 ? -20.718 25.526 13.776 1.00 78.50 611 ASP A O 1
ATOM 5028 N N . MET A 1 612 ? -22.940 25.915 13.854 1.00 87.00 612 MET A N 1
ATOM 5029 C CA . MET A 1 612 ? -23.031 26.383 15.237 1.00 87.00 612 MET A CA 1
ATOM 5030 C C . MET A 1 612 ? -22.161 27.614 15.523 1.00 87.00 612 MET A C 1
ATOM 5032 O O . MET A 1 612 ? -21.544 27.697 16.590 1.00 87.00 612 MET A O 1
ATOM 5036 N N . GLN A 1 613 ? -22.092 28.553 14.573 1.00 85.94 613 GLN A N 1
ATOM 5037 C CA . GLN A 1 613 ? -21.316 29.794 14.690 1.00 85.94 613 GLN A CA 1
ATOM 5038 C C . GLN A 1 613 ? -22.147 30.977 15.213 1.00 85.94 613 GLN A C 1
ATOM 5040 O O . GLN A 1 613 ? -21.647 31.783 15.995 1.00 85.94 613 GLN A O 1
ATOM 5045 N N . ASP A 1 614 ? -23.411 31.074 14.813 1.00 88.06 614 ASP A N 1
ATOM 5046 C CA . ASP A 1 614 ? -24.378 32.104 15.187 1.00 88.06 614 ASP A CA 1
ATOM 5047 C C . ASP A 1 614 ? -25.330 31.564 16.261 1.00 88.06 614 ASP A C 1
ATOM 5049 O O . ASP A 1 614 ? -26.478 31.194 15.997 1.00 88.06 614 ASP A O 1
ATOM 5053 N N . LEU A 1 615 ? -24.803 31.434 17.483 1.00 93.62 615 LEU A N 1
ATOM 5054 C CA . LEU A 1 615 ? -25.528 30.887 18.629 1.00 93.62 615 LEU A CA 1
ATOM 5055 C C . LEU A 1 615 ? -26.602 31.863 19.133 1.00 93.62 615 LEU A C 1
ATOM 5057 O O . LEU A 1 615 ? -26.299 32.985 19.532 1.00 93.62 615 LEU A O 1
ATOM 5061 N N . VAL A 1 616 ? -27.844 31.385 19.218 1.00 92.19 616 VAL A N 1
ATOM 5062 C CA . VAL A 1 616 ? -28.991 32.105 19.798 1.00 92.19 616 VAL A CA 1
ATOM 5063 C C . VAL A 1 616 ? -29.319 31.657 21.222 1.00 92.19 616 VAL A C 1
ATOM 5065 O O . VAL A 1 616 ? -29.816 32.450 22.018 1.00 92.19 616 VAL A O 1
ATOM 5068 N N . VAL A 1 617 ? -29.020 30.404 21.578 1.00 93.19 617 VAL A N 1
ATOM 5069 C CA . VAL A 1 617 ? -29.183 29.883 22.945 1.00 93.19 617 VAL A CA 1
ATOM 5070 C C . VAL A 1 617 ? -27.977 29.036 23.310 1.00 93.19 617 VAL A C 1
ATOM 5072 O O . VAL A 1 617 ? -27.524 28.208 22.523 1.00 93.19 617 VAL A O 1
ATOM 5075 N N . GLN A 1 618 ? -27.494 29.191 24.539 1.00 94.50 618 GLN A N 1
ATOM 5076 C CA . GLN A 1 618 ? -26.484 28.321 25.122 1.00 94.50 618 GLN A CA 1
ATOM 5077 C C . GLN A 1 618 ? -26.802 28.091 26.598 1.00 94.50 618 GLN A C 1
ATOM 5079 O O . GLN A 1 618 ? -26.974 29.039 27.359 1.00 94.50 618 GLN A O 1
ATOM 5084 N N . GLN A 1 619 ? -26.910 26.825 26.989 1.00 94.56 619 GLN A N 1
ATOM 5085 C CA . GLN A 1 619 ? -27.303 26.397 28.328 1.00 94.56 619 GLN A CA 1
ATOM 5086 C C . GLN A 1 619 ? -26.400 25.250 28.787 1.00 94.56 619 GLN A C 1
ATOM 5088 O O . GLN A 1 619 ? -25.957 24.425 27.986 1.00 94.56 619 GLN A O 1
ATOM 5093 N N . SER A 1 620 ? -26.090 25.219 30.078 1.00 93.75 620 SER A N 1
ATOM 5094 C CA . SER A 1 620 ? -25.225 24.215 30.711 1.00 93.75 620 SER A CA 1
ATOM 5095 C C . SER A 1 620 ? -25.862 23.720 32.003 1.00 93.75 620 SER A C 1
ATOM 5097 O O . SER A 1 620 ? -26.828 24.314 32.476 1.00 93.75 620 SER A O 1
ATOM 5099 N N . ASP A 1 621 ? -25.317 22.640 32.564 1.00 94.06 621 ASP A N 1
ATOM 5100 C CA . ASP A 1 621 ? -25.750 22.069 33.845 1.00 94.06 621 ASP A CA 1
ATOM 5101 C C . ASP A 1 621 ? -27.225 21.643 33.878 1.00 94.06 621 ASP A C 1
ATOM 5103 O O . ASP A 1 621 ? -27.869 21.610 34.927 1.00 94.06 621 ASP A O 1
ATOM 5107 N N . ILE A 1 622 ? -27.757 21.261 32.714 1.00 94.75 622 ILE A N 1
ATOM 5108 C CA . ILE A 1 622 ? -29.128 20.773 32.588 1.00 94.75 622 ILE A CA 1
ATOM 5109 C C . ILE A 1 622 ? -29.178 19.363 33.176 1.00 94.75 622 ILE A C 1
ATOM 5111 O O . ILE A 1 622 ? -28.511 18.463 32.672 1.00 94.75 622 ILE A O 1
ATOM 5115 N N . GLN A 1 623 ? -29.933 19.177 34.258 1.00 93.44 623 GLN A N 1
ATOM 5116 C CA . GLN A 1 623 ? -30.058 17.883 34.947 1.00 93.44 623 GLN A CA 1
ATOM 5117 C C . GLN A 1 623 ? -31.115 16.974 34.310 1.00 93.44 623 GLN A C 1
ATOM 5119 O O . GLN A 1 623 ? -31.031 15.752 34.418 1.00 93.44 623 GLN A O 1
ATOM 5124 N N . ASP A 1 624 ? -32.107 17.572 33.650 1.00 91.06 624 ASP A N 1
ATOM 5125 C CA . ASP A 1 624 ? -33.162 16.851 32.945 1.00 91.06 624 ASP A CA 1
ATOM 5126 C C . ASP A 1 624 ? -32.734 16.513 31.503 1.00 91.06 624 ASP A C 1
ATOM 5128 O O . ASP A 1 624 ? -31.717 16.976 30.986 1.00 91.06 624 ASP A O 1
ATOM 5132 N N . THR A 1 625 ? -33.536 15.695 30.838 1.00 92.31 625 THR A N 1
ATOM 5133 C CA . THR A 1 625 ? -33.398 15.311 29.429 1.00 92.31 625 THR A CA 1
ATOM 5134 C C . THR A 1 625 ? -34.325 16.107 28.507 1.00 92.31 625 THR A C 1
ATOM 5136 O O . THR A 1 625 ? -34.504 15.761 27.337 1.00 92.31 625 THR A O 1
ATOM 5139 N N . ALA A 1 626 ? -34.918 17.180 29.035 1.00 90.31 626 ALA A N 1
ATOM 5140 C CA . ALA A 1 626 ? -35.796 18.093 28.325 1.00 90.31 626 ALA A CA 1
ATOM 5141 C C . ALA A 1 626 ? -35.575 19.548 28.770 1.00 90.31 626 ALA A C 1
ATOM 5143 O O . ALA A 1 626 ? -35.283 19.813 29.934 1.00 90.31 626 ALA A O 1
ATOM 5144 N N . MET A 1 627 ? -35.755 20.499 27.851 1.00 90.94 627 MET A N 1
ATOM 5145 C CA . MET A 1 627 ? -35.712 21.935 28.133 1.00 90.94 627 MET A CA 1
ATOM 5146 C C . MET A 1 627 ? -36.651 22.705 27.202 1.00 90.94 627 MET A C 1
ATOM 5148 O O . MET A 1 627 ? -36.613 22.503 25.993 1.00 90.94 627 MET A O 1
ATOM 5152 N N . THR A 1 628 ? -37.470 23.607 27.747 1.00 90.00 628 THR A N 1
ATOM 5153 C CA . THR A 1 628 ? -38.335 24.493 26.950 1.00 90.00 628 THR A CA 1
ATOM 5154 C C . THR A 1 628 ? -37.675 25.850 26.735 1.00 90.00 628 THR A C 1
ATOM 5156 O O . THR A 1 628 ? -37.186 26.463 27.684 1.00 90.00 628 THR A O 1
ATOM 5159 N N . ILE A 1 629 ? -37.688 26.317 25.489 1.00 90.75 629 ILE A N 1
ATOM 5160 C CA . ILE A 1 629 ? -37.149 27.599 25.040 1.00 90.75 629 ILE A CA 1
ATOM 5161 C C . ILE A 1 629 ? -38.321 28.472 24.608 1.00 90.75 629 ILE A C 1
ATOM 5163 O O . ILE A 1 629 ? -38.988 28.158 23.627 1.00 90.75 629 ILE A O 1
ATOM 5167 N N . ALA A 1 630 ? -38.591 29.536 25.359 1.00 87.69 630 ALA A N 1
ATOM 5168 C CA . ALA A 1 630 ? -39.744 30.395 25.116 1.00 87.69 630 ALA A CA 1
ATOM 5169 C C . ALA A 1 630 ? -39.462 31.489 24.076 1.00 87.69 630 ALA A C 1
ATOM 5171 O O . ALA A 1 630 ? -38.344 32.005 24.009 1.00 87.69 630 ALA A O 1
ATOM 5172 N N . GLY A 1 631 ? -40.501 31.886 23.334 1.00 82.62 631 GLY A N 1
ATOM 5173 C CA . GLY A 1 631 ? -40.498 33.102 22.511 1.00 82.62 631 GLY A CA 1
ATOM 5174 C C . GLY A 1 631 ? -39.572 33.077 21.292 1.00 82.62 631 GLY A C 1
ATOM 5175 O O . GLY A 1 631 ? -38.940 34.088 20.992 1.00 82.62 631 GLY A O 1
ATOM 5176 N N . MET A 1 632 ? -39.464 31.942 20.598 1.00 84.94 632 MET A N 1
ATOM 5177 C CA . MET A 1 632 ? -38.707 31.866 19.344 1.00 84.94 632 MET A CA 1
ATOM 5178 C C . MET A 1 632 ? -39.442 32.582 18.196 1.00 84.94 632 MET A C 1
ATOM 5180 O O . MET A 1 632 ? -40.672 32.568 18.138 1.00 84.94 632 MET A O 1
ATOM 5184 N N . GLU A 1 633 ? -38.696 33.185 17.264 1.00 82.62 633 GLU A N 1
ATOM 5185 C CA . GLU A 1 633 ? -39.277 33.952 16.150 1.00 82.62 633 GLU A CA 1
ATOM 5186 C C . GLU A 1 633 ? -40.144 33.052 15.256 1.00 82.62 633 GLU A C 1
ATOM 5188 O O . GLU A 1 633 ? -39.713 31.941 14.938 1.00 82.62 633 GLU A O 1
ATOM 5193 N N . PRO A 1 634 ? -41.343 33.483 14.817 1.00 73.50 634 PRO A N 1
ATOM 5194 C CA . PRO A 1 634 ? -42.233 32.675 13.985 1.00 73.50 634 PRO A CA 1
ATOM 5195 C C . PRO A 1 634 ? -41.621 32.390 12.608 1.00 73.50 634 PRO A C 1
ATOM 5197 O O . PRO A 1 634 ? -40.832 33.175 12.082 1.00 73.50 634 PRO A O 1
ATOM 5200 N N . SER A 1 635 ? -41.997 31.261 11.996 1.00 72.19 635 SER A N 1
ATOM 5201 C CA . SER A 1 635 ? -41.513 30.834 10.671 1.00 72.19 635 SER A CA 1
ATOM 5202 C C . SER A 1 635 ? -39.981 30.813 10.489 1.00 72.19 635 SER A C 1
ATOM 5204 O O . SER A 1 635 ? -39.498 30.844 9.353 1.00 72.19 635 SER A O 1
ATOM 5206 N N . THR A 1 636 ? -39.212 30.710 11.577 1.00 75.12 636 THR A N 1
ATOM 5207 C CA . THR A 1 636 ? -37.743 30.804 11.596 1.00 75.12 636 THR A CA 1
ATOM 5208 C C . THR A 1 636 ? -37.110 29.436 11.835 1.00 75.12 636 THR A C 1
ATOM 5210 O O . THR A 1 636 ? -37.627 28.624 12.601 1.00 75.12 636 THR A O 1
ATOM 5213 N N . GLY A 1 637 ? -36.016 29.152 11.124 1.00 79.56 637 GLY A N 1
ATOM 5214 C CA . GLY A 1 637 ? -35.267 27.900 11.226 1.00 79.56 637 GLY A CA 1
ATOM 5215 C C . GLY A 1 637 ? -34.092 28.002 12.195 1.00 79.56 637 GLY A C 1
ATOM 5216 O O . GLY A 1 637 ? -33.341 28.969 12.133 1.00 79.56 637 GLY A O 1
ATOM 5217 N N . TYR A 1 638 ? -33.901 26.976 13.018 1.00 84.56 638 TYR A N 1
ATOM 5218 C CA . TYR A 1 638 ? -32.850 26.882 14.026 1.00 84.56 638 TYR A CA 1
ATOM 5219 C C . TYR A 1 638 ? -32.168 25.514 13.983 1.00 84.56 638 TYR A C 1
ATOM 5221 O O . TYR A 1 638 ? -32.766 24.517 13.576 1.00 84.56 638 TYR A O 1
ATOM 5229 N N . TYR A 1 639 ? -30.925 25.451 14.449 1.00 86.00 639 TYR A N 1
ATOM 5230 C CA . TYR A 1 639 ? -30.170 24.217 14.644 1.00 86.00 639 TYR A CA 1
ATOM 5231 C C . TYR A 1 639 ? -29.845 24.047 16.112 1.00 86.00 639 TYR A C 1
ATOM 5233 O O . TYR A 1 639 ? -29.523 25.026 16.766 1.00 86.00 639 TYR A O 1
ATOM 5241 N N . TRP A 1 640 ? -29.871 22.829 16.638 1.00 91.06 640 TRP A N 1
ATOM 5242 C CA . TRP A 1 640 ? -29.554 22.577 18.034 1.00 91.06 640 TRP A CA 1
ATOM 5243 C C . TRP A 1 640 ? -28.701 21.331 18.240 1.00 91.06 640 TRP A C 1
ATOM 5245 O O . TRP A 1 640 ? -28.719 20.387 17.448 1.00 91.06 640 TRP A O 1
ATOM 5255 N N . GLN A 1 641 ? -27.916 21.356 19.312 1.00 94.31 641 GLN A N 1
ATOM 5256 C CA . GLN A 1 641 ? -27.039 20.271 19.730 1.00 94.31 641 GLN A CA 1
ATOM 5257 C C . GLN A 1 641 ? -27.047 20.126 21.241 1.00 94.31 641 GLN A C 1
ATOM 5259 O O . GLN A 1 641 ? -27.215 21.097 21.977 1.00 94.31 641 GLN A O 1
ATOM 5264 N N . VAL A 1 642 ? -26.784 18.905 21.684 1.00 94.44 642 VAL A N 1
ATOM 5265 C CA . VAL A 1 642 ? -26.622 18.521 23.074 1.00 94.44 642 VAL A CA 1
ATOM 5266 C C . VAL A 1 642 ? -25.414 17.593 23.234 1.00 94.44 642 VAL A C 1
ATOM 5268 O O . VAL A 1 642 ? -25.150 16.729 22.394 1.00 94.44 642 VAL A O 1
ATOM 5271 N N . ARG A 1 643 ? -24.668 17.763 24.326 1.00 93.62 643 ARG A N 1
ATOM 5272 C CA . ARG A 1 643 ? -23.639 16.814 24.785 1.00 93.62 643 ARG A CA 1
ATOM 5273 C C . ARG A 1 643 ? -23.797 16.531 26.272 1.00 93.62 643 ARG A C 1
ATOM 5275 O O . ARG A 1 643 ? -24.383 17.339 26.995 1.00 93.62 643 ARG A O 1
ATOM 5282 N N . SER A 1 644 ? -23.262 15.403 26.730 1.00 92.44 644 SER A N 1
ATOM 5283 C CA . SER A 1 644 ? -23.155 15.119 28.162 1.00 92.44 644 SER A CA 1
ATOM 5284 C C . SER A 1 644 ? -21.978 15.876 28.776 1.00 92.44 644 SER A C 1
ATOM 5286 O O . SER A 1 644 ? -21.076 16.329 28.074 1.00 92.44 644 SER A O 1
ATOM 5288 N N . ASN A 1 645 ? -21.977 16.012 30.098 1.00 90.44 645 ASN A N 1
ATOM 5289 C CA . ASN A 1 645 ? -20.837 16.546 30.838 1.00 90.44 645 ASN A CA 1
ATOM 5290 C C . ASN A 1 645 ? -19.702 15.521 31.048 1.00 90.44 645 ASN A C 1
ATOM 5292 O O . ASN A 1 645 ? -18.602 15.913 31.424 1.00 90.44 645 ASN A O 1
ATOM 5296 N N . LYS A 1 646 ? -19.957 14.220 30.826 1.00 84.19 646 LYS A N 1
ATOM 5297 C CA . LYS A 1 646 ? -18.958 13.150 30.999 1.00 84.19 646 LYS A CA 1
ATOM 5298 C C . LYS A 1 646 ? -17.951 13.106 29.848 1.00 84.19 646 LYS A C 1
ATOM 5300 O O . LYS A 1 646 ? -16.771 12.878 30.088 1.00 84.19 646 LYS A O 1
ATOM 5305 N N . TYR A 1 647 ? -18.411 13.313 28.614 1.00 84.38 647 TYR A N 1
ATOM 5306 C CA . TYR A 1 647 ? -17.562 13.255 27.425 1.00 84.38 647 TYR A CA 1
ATOM 5307 C C . TYR A 1 647 ? -17.754 14.496 26.560 1.00 84.38 647 TYR A C 1
ATOM 5309 O O . TYR A 1 647 ? -18.885 14.899 26.278 1.00 84.38 647 TYR A O 1
ATOM 5317 N N . ASP A 1 648 ? -16.651 15.070 26.079 1.00 84.88 648 ASP A N 1
ATOM 5318 C CA . ASP A 1 648 ? -16.685 16.218 25.175 1.00 84.88 648 ASP A CA 1
ATOM 5319 C C . ASP A 1 648 ? -17.018 15.793 23.735 1.00 84.88 648 ASP A C 1
ATOM 5321 O O . ASP A 1 648 ? -16.175 15.789 22.838 1.00 84.88 648 ASP A O 1
ATOM 5325 N N . ARG A 1 649 ? -18.273 15.388 23.514 1.00 86.88 649 ARG A N 1
ATOM 5326 C CA . ARG A 1 649 ? -18.765 15.008 22.188 1.00 86.88 649 ARG A CA 1
ATOM 5327 C C . ARG A 1 649 ? -20.186 15.504 21.951 1.00 86.88 649 ARG A C 1
ATOM 5329 O O . ARG A 1 649 ? -21.151 14.949 22.476 1.00 86.88 649 ARG A O 1
ATOM 5336 N N . TRP A 1 650 ? -20.309 16.535 21.120 1.00 90.56 650 TRP A N 1
ATOM 5337 C CA . TRP A 1 650 ? -21.596 16.996 20.597 1.00 90.56 650 TRP A CA 1
ATOM 5338 C C . TRP A 1 650 ? -22.213 15.959 19.662 1.00 90.56 650 TRP A C 1
ATOM 5340 O O . TRP A 1 650 ? -21.511 15.266 18.922 1.00 90.56 650 TRP A O 1
ATOM 5350 N N . ASN A 1 651 ? -23.537 15.860 19.694 1.00 87.06 651 ASN A N 1
ATOM 5351 C CA . ASN A 1 651 ? -24.283 15.196 18.637 1.00 87.06 651 ASN A CA 1
ATOM 5352 C C . ASN A 1 651 ? -24.277 16.030 17.347 1.00 87.06 651 ASN A C 1
ATOM 5354 O O . ASN A 1 651 ? -23.862 17.187 17.337 1.00 87.06 651 ASN A O 1
ATOM 5358 N N . ASP A 1 652 ? -24.778 15.463 16.256 1.00 82.88 652 ASP A N 1
ATOM 5359 C CA . ASP A 1 652 ? -24.956 16.217 15.016 1.00 82.88 652 ASP A CA 1
ATOM 5360 C C . ASP A 1 652 ? -26.011 17.317 15.183 1.00 82.88 652 ASP A C 1
ATOM 5362 O O . ASP A 1 652 ? -27.010 17.133 15.885 1.00 82.88 652 ASP A O 1
ATOM 5366 N N . ALA A 1 653 ? -25.806 18.450 14.508 1.00 82.69 653 ALA A N 1
ATOM 5367 C CA . ALA A 1 653 ? -26.747 19.563 14.503 1.00 82.69 653 ALA A CA 1
ATOM 5368 C C . ALA A 1 653 ? -28.126 19.129 13.997 1.00 82.69 653 ALA A C 1
ATOM 5370 O O . ALA A 1 653 ? -28.282 18.690 12.858 1.00 82.69 653 ALA A O 1
ATOM 5371 N N . GLN A 1 654 ? -29.133 19.253 14.858 1.00 80.50 654 GLN A N 1
ATOM 5372 C CA . GLN A 1 654 ? -30.521 18.942 14.542 1.00 80.50 654 GLN A CA 1
ATOM 5373 C C . GLN A 1 654 ? -31.242 20.216 14.131 1.00 80.50 654 GLN A C 1
ATOM 5375 O O . GLN A 1 654 ? -31.185 21.201 14.854 1.00 80.50 654 GLN A O 1
ATOM 5380 N N . TYR A 1 655 ? -31.931 20.214 12.996 1.00 78.31 655 TYR A N 1
ATOM 5381 C CA . TYR A 1 655 ? -32.712 21.369 12.550 1.00 78.31 655 TYR A CA 1
ATOM 5382 C C . TYR A 1 655 ? -34.138 21.333 13.123 1.00 78.31 655 TYR A C 1
ATOM 5384 O O . TYR A 1 655 ? -34.701 20.258 13.309 1.00 78.31 655 TYR A O 1
ATOM 5392 N N . PHE A 1 656 ? -34.747 22.490 13.357 1.00 75.00 656 PHE A N 1
ATOM 5393 C CA . PHE A 1 656 ? -36.197 22.651 13.470 1.00 75.00 656 PHE A CA 1
ATOM 5394 C C . PHE A 1 656 ? -36.611 24.025 12.946 1.00 75.00 656 PHE A C 1
ATOM 5396 O O . PHE A 1 656 ? -35.788 24.925 12.803 1.00 75.00 656 PHE A O 1
ATOM 5403 N N . LYS A 1 657 ? -37.898 24.191 12.656 1.00 74.31 657 LYS A N 1
ATOM 5404 C CA . LYS A 1 657 ? -38.495 25.478 12.286 1.00 74.31 657 LYS A CA 1
ATOM 5405 C C . LYS A 1 657 ? -39.603 25.800 13.278 1.00 74.31 657 LYS A C 1
ATOM 5407 O O . LYS A 1 657 ? -40.144 24.866 13.850 1.00 74.31 657 LYS A O 1
ATOM 5412 N N . THR A 1 658 ? -39.971 27.056 13.473 1.00 75.00 658 THR A N 1
ATOM 5413 C CA . THR A 1 658 ? -41.179 27.470 14.218 1.00 75.00 658 THR A CA 1
ATOM 5414 C C . THR A 1 658 ? -42.391 27.642 13.279 1.00 75.00 658 THR A C 1
ATOM 5416 O O . THR A 1 658 ? -42.223 27.815 12.069 1.00 75.00 658 THR A O 1
ATOM 5419 N N . ARG A 1 659 ? -43.623 27.552 13.804 1.00 70.19 659 ARG A N 1
ATOM 5420 C CA . ARG A 1 659 ? -44.886 27.512 13.031 1.00 70.19 659 ARG A CA 1
ATOM 5421 C C . ARG A 1 659 ? -45.247 28.784 12.249 1.00 70.19 659 ARG A C 1
ATOM 5423 O O . ARG A 1 659 ? -44.769 29.879 12.563 1.00 70.19 659 ARG A O 1
ATOM 5430 N N . ASP A 1 660 ? -46.129 28.610 11.256 1.00 67.88 660 ASP A N 1
ATOM 5431 C CA . ASP A 1 660 ? -46.805 29.685 10.508 1.00 67.88 660 ASP A CA 1
ATOM 5432 C C . ASP A 1 660 ? -47.851 30.382 11.404 1.00 67.88 660 ASP A C 1
ATOM 5434 O O . ASP A 1 660 ? -48.567 29.697 12.139 1.00 67.88 660 ASP A O 1
ATOM 5438 N N . PRO A 1 661 ? -47.951 31.722 11.393 1.00 69.62 661 PRO A N 1
ATOM 5439 C CA . PRO A 1 661 ? -48.912 32.436 12.230 1.00 69.62 661 PRO A CA 1
ATOM 5440 C C . PRO A 1 661 ? -50.395 32.229 11.857 1.00 69.62 661 PRO A C 1
ATOM 5442 O O . PRO A 1 661 ? -51.238 32.521 12.702 1.00 69.62 661 PRO A O 1
ATOM 5445 N N . TYR A 1 662 ? -50.741 31.747 10.652 1.00 74.81 662 TYR A N 1
ATOM 5446 C CA . TYR A 1 662 ? -52.140 31.695 10.172 1.00 74.81 662 TYR A CA 1
ATOM 5447 C C . TYR A 1 662 ? -52.811 30.311 10.230 1.00 74.81 662 TYR A C 1
ATOM 5449 O O . TYR A 1 662 ? -54.002 30.192 9.925 1.00 74.81 662 TYR A O 1
ATOM 5457 N N . ILE A 1 663 ? -52.071 29.264 10.617 1.00 78.25 663 ILE A N 1
ATOM 5458 C CA . ILE A 1 663 ? -52.604 27.908 10.820 1.00 78.25 663 ILE A CA 1
ATOM 5459 C C . ILE A 1 663 ? -52.299 27.440 12.243 1.00 78.25 663 ILE A C 1
ATOM 5461 O O . ILE A 1 663 ? -51.147 27.216 12.624 1.00 78.25 663 ILE A O 1
ATOM 5465 N N . GLY A 1 664 ? -53.357 27.256 13.030 1.00 78.88 664 GLY A N 1
ATOM 5466 C CA . GLY A 1 664 ? -53.280 26.765 14.404 1.00 78.88 664 GLY A CA 1
ATOM 5467 C C . GLY A 1 664 ? -53.735 25.314 14.526 1.00 78.88 664 GLY A C 1
ATOM 5468 O O . GLY A 1 664 ? -54.695 24.904 13.879 1.00 78.88 664 GLY A O 1
ATOM 5469 N N . THR A 1 665 ? -53.088 24.533 15.389 1.00 83.50 665 THR A N 1
ATOM 5470 C CA . THR A 1 665 ? -53.618 23.224 15.803 1.00 83.50 665 THR A CA 1
ATOM 5471 C C . THR A 1 665 ? -54.780 23.437 16.765 1.00 83.50 665 THR A C 1
ATOM 5473 O O . THR A 1 665 ? -54.606 24.104 17.783 1.00 83.50 665 THR A O 1
ATOM 5476 N N . VAL A 1 666 ? -55.945 22.863 16.461 1.00 86.75 666 VAL A N 1
ATOM 5477 C CA . VAL A 1 666 ? -57.065 22.779 17.413 1.00 86.75 666 VAL A CA 1
ATOM 5478 C C . VAL A 1 666 ? -56.835 21.576 18.326 1.00 86.75 666 VAL A C 1
ATOM 5480 O O . VAL A 1 666 ? -56.762 21.721 19.542 1.00 86.75 666 VAL A O 1
ATOM 5483 N N . TRP A 1 667 ? -56.624 20.406 17.724 1.00 87.88 667 TRP A N 1
ATOM 5484 C CA . TRP A 1 667 ? -56.210 19.166 18.379 1.00 87.88 667 TRP A CA 1
ATOM 5485 C C . TRP A 1 667 ? -55.525 18.255 17.349 1.00 87.88 667 TRP A C 1
ATOM 5487 O O . TRP A 1 667 ? -55.753 18.391 16.145 1.00 87.88 667 TRP A O 1
ATOM 5497 N N . ALA A 1 668 ? -54.653 17.347 17.798 1.00 85.44 668 ALA A N 1
ATOM 5498 C CA . ALA A 1 668 ? -53.991 16.387 16.914 1.00 85.44 668 ALA A CA 1
ATOM 5499 C C . ALA A 1 668 ? -53.517 15.130 17.658 1.00 85.44 668 ALA A C 1
ATOM 5501 O O . ALA A 1 668 ? -52.968 15.204 18.760 1.00 85.44 668 ALA A O 1
ATOM 5502 N N . TYR A 1 669 ? -53.649 13.989 16.991 1.00 81.94 669 TYR A N 1
ATOM 5503 C CA . TYR A 1 669 ? -53.113 12.693 17.378 1.00 81.94 669 TYR A CA 1
ATOM 5504 C C . TYR A 1 669 ? -52.039 12.283 16.367 1.00 81.94 669 TYR A C 1
ATOM 5506 O O . TYR A 1 669 ? -52.353 11.853 15.255 1.00 81.94 669 TYR A O 1
ATOM 5514 N N . ALA A 1 670 ? -50.764 12.457 16.731 1.00 72.19 670 ALA A N 1
ATOM 5515 C CA . ALA A 1 670 ? -49.642 12.298 15.812 1.00 72.19 670 ALA A CA 1
ATOM 5516 C C . ALA A 1 670 ? -48.654 11.220 16.274 1.00 72.19 670 ALA A C 1
ATOM 5518 O O . ALA A 1 670 ? -48.324 11.100 17.457 1.00 72.19 670 ALA A O 1
ATOM 5519 N N . SER A 1 671 ? -48.091 10.472 15.320 1.00 63.03 671 SER A N 1
ATOM 5520 C CA . SER A 1 671 ? -47.102 9.425 15.630 1.00 63.03 671 SER A CA 1
ATOM 5521 C C . SER A 1 671 ? -45.771 9.985 16.145 1.00 63.03 671 SER A C 1
ATOM 5523 O O . SER A 1 671 ? -44.959 9.242 16.686 1.00 63.03 671 SER A O 1
ATOM 5525 N N . LEU A 1 672 ? -45.505 11.273 15.914 1.00 54.66 672 LEU A N 1
ATOM 5526 C CA . LEU A 1 672 ? -44.278 11.960 16.327 1.00 54.66 672 LEU A CA 1
ATOM 5527 C C . LEU A 1 672 ? -44.222 12.220 17.840 1.00 54.66 672 LEU A C 1
ATOM 5529 O O . LEU A 1 672 ? -43.141 12.418 18.388 1.00 54.66 672 LEU A O 1
ATOM 5533 N N . THR A 1 673 ? -45.377 12.209 18.504 1.00 54.69 673 THR A N 1
ATOM 5534 C CA . THR A 1 673 ? -45.547 12.509 19.931 1.00 54.69 673 THR A CA 1
ATOM 5535 C C . THR A 1 673 ? -45.980 11.290 20.747 1.00 54.69 673 THR A C 1
ATOM 5537 O O . THR A 1 673 ? -46.342 11.452 21.909 1.00 54.69 673 THR A O 1
ATOM 5540 N N . ASP A 1 674 ? -45.962 10.086 20.156 1.00 59.84 674 ASP A N 1
ATOM 5541 C CA . ASP A 1 674 ? -46.528 8.856 20.742 1.00 59.84 674 ASP A CA 1
ATOM 5542 C C . ASP A 1 674 ? -48.002 9.021 21.181 1.00 59.84 674 ASP A C 1
ATOM 5544 O O . ASP A 1 674 ? -48.487 8.335 22.078 1.00 59.84 674 ASP A O 1
ATOM 5548 N N . SER A 1 675 ? -48.740 9.931 20.531 1.00 62.38 675 SER A N 1
ATOM 5549 C CA . SER A 1 675 ? -50.125 10.277 20.877 1.00 62.38 675 SER A CA 1
ATOM 5550 C C . SER A 1 675 ? -51.147 9.741 19.877 1.00 62.38 675 SER A C 1
ATOM 5552 O O . SER A 1 675 ? -52.210 10.331 19.715 1.00 62.38 675 SER A O 1
ATOM 5554 N N . LEU A 1 676 ? -50.842 8.641 19.180 1.00 71.00 676 LEU A N 1
ATOM 5555 C CA . LEU A 1 676 ? -51.816 8.005 18.290 1.00 71.00 676 LEU A CA 1
ATOM 5556 C C . LEU A 1 676 ? -53.021 7.491 19.096 1.00 71.00 676 LEU A C 1
ATOM 5558 O O . LEU A 1 676 ? -52.836 6.973 20.202 1.00 71.00 676 LEU A O 1
ATOM 5562 N N . PRO A 1 677 ? -54.248 7.579 18.561 1.00 71.00 677 PRO A N 1
ATOM 5563 C CA . PRO A 1 677 ? -55.410 7.030 19.231 1.00 71.00 677 PRO A CA 1
ATOM 5564 C C . PRO A 1 677 ? -55.333 5.500 19.269 1.00 71.00 677 PRO A C 1
ATOM 5566 O O . PRO A 1 677 ? -55.088 4.845 18.258 1.00 71.00 677 PRO A O 1
ATOM 5569 N N . VAL A 1 678 ? -55.574 4.918 20.445 1.00 70.44 678 VAL A N 1
ATOM 5570 C CA . VAL A 1 678 ? -55.481 3.462 20.689 1.00 70.44 678 VAL A CA 1
ATOM 5571 C C . VAL A 1 678 ? -56.606 2.680 19.991 1.00 70.44 678 VAL A C 1
ATOM 5573 O O . VAL A 1 678 ? -56.532 1.465 19.858 1.00 70.44 678 VAL A O 1
ATOM 5576 N N . PHE A 1 679 ? -57.659 3.366 19.545 1.00 72.44 679 PHE A N 1
ATOM 5577 C CA . PHE A 1 679 ? -58.833 2.751 18.923 1.00 72.44 679 PHE A CA 1
ATOM 5578 C C . PHE A 1 679 ? -58.682 2.477 17.420 1.00 72.44 679 PHE A C 1
ATOM 5580 O O . PHE A 1 679 ? -59.600 1.916 16.823 1.00 72.44 679 PHE A O 1
ATOM 5587 N N . PHE A 1 680 ? -57.553 2.828 16.798 1.00 70.81 680 PHE A N 1
ATOM 5588 C CA . PHE A 1 680 ? -57.267 2.329 15.456 1.00 70.81 680 PHE A CA 1
ATOM 5589 C C . PHE A 1 680 ? -56.993 0.819 15.516 1.00 70.81 680 PHE A C 1
ATOM 5591 O O . PHE A 1 680 ? -56.142 0.389 16.294 1.00 70.81 680 PHE A O 1
ATOM 5598 N N . PRO A 1 681 ? -57.708 -0.011 14.737 1.00 63.31 681 PRO A N 1
ATOM 5599 C CA . PRO A 1 681 ? -57.526 -1.454 14.790 1.00 63.31 681 PRO A CA 1
ATOM 5600 C C . PRO A 1 681 ? -56.152 -1.854 14.235 1.00 63.31 681 PRO A C 1
ATOM 5602 O O . PRO A 1 681 ? -55.761 -1.400 13.163 1.00 63.31 681 PRO A O 1
ATOM 5605 N N . ASP A 1 682 ? -55.461 -2.787 14.900 1.00 58.66 682 ASP A N 1
ATOM 5606 C CA . ASP A 1 682 ? -54.154 -3.317 14.458 1.00 58.66 682 ASP A CA 1
ATOM 5607 C C . ASP A 1 682 ? -54.192 -3.991 13.066 1.00 58.66 682 ASP A C 1
ATOM 5609 O O . ASP A 1 682 ? -53.149 -4.231 12.458 1.00 58.66 682 ASP A O 1
ATOM 5613 N N . ALA A 1 683 ? -55.388 -4.331 12.567 1.00 53.25 683 ALA A N 1
ATOM 5614 C CA . ALA A 1 683 ? -55.607 -5.171 11.387 1.00 53.25 683 ALA A CA 1
ATOM 5615 C C . ALA A 1 683 ? -56.405 -4.503 10.239 1.00 53.25 683 ALA A C 1
ATOM 5617 O O . ALA A 1 683 ? -56.799 -5.208 9.308 1.00 53.25 683 ALA A O 1
ATOM 5618 N N . GLY A 1 684 ? -56.676 -3.189 10.284 1.00 60.25 684 GLY A N 1
ATOM 5619 C CA . GLY A 1 684 ? -57.479 -2.480 9.268 1.00 60.25 684 GLY A CA 1
ATOM 5620 C C . GLY A 1 684 ? -56.818 -1.212 8.715 1.00 60.25 684 GLY A C 1
ATOM 5621 O O . GLY A 1 684 ? -56.065 -0.549 9.423 1.00 60.25 684 GLY A O 1
ATOM 5622 N N . GLU A 1 685 ? -57.114 -0.865 7.457 1.00 75.19 685 GLU A N 1
ATOM 5623 C CA . GLU A 1 685 ? -56.719 0.420 6.860 1.00 75.19 685 GLU A CA 1
ATOM 5624 C C . GLU A 1 685 ? -57.756 1.494 7.209 1.00 75.19 685 GLU A C 1
ATOM 5626 O O . GLU A 1 685 ? -58.954 1.264 7.029 1.00 75.19 685 GLU A O 1
ATOM 5631 N N . VAL A 1 686 ? -57.305 2.655 7.694 1.00 80.44 686 VAL A N 1
ATOM 5632 C CA . VAL A 1 686 ? -58.153 3.830 7.945 1.00 80.44 686 VAL A CA 1
ATOM 5633 C C . VAL A 1 686 ? -58.043 4.750 6.736 1.00 80.44 686 VAL A C 1
ATOM 5635 O O . VAL A 1 686 ? -56.932 5.134 6.376 1.00 80.44 686 VAL A O 1
ATOM 5638 N N . SER A 1 687 ? -59.157 5.063 6.077 1.00 83.31 687 SER A N 1
ATOM 5639 C CA . SER A 1 687 ? -59.098 5.747 4.773 1.00 83.31 687 SER A CA 1
ATOM 5640 C C . SER A 1 687 ? -60.209 6.743 4.479 1.00 83.31 687 SER A C 1
ATOM 5642 O O . SER A 1 687 ? -59.971 7.611 3.652 1.00 83.31 687 SER A O 1
ATOM 5644 N N . GLY A 1 688 ? -61.378 6.612 5.111 1.00 89.62 688 GLY A N 1
ATOM 5645 C CA . GLY A 1 688 ? -62.514 7.508 4.884 1.00 89.62 688 GLY A CA 1
ATOM 5646 C C . GLY A 1 688 ? -62.758 8.424 6.073 1.00 89.62 688 GLY A C 1
ATOM 5647 O O . GLY A 1 688 ? -62.682 7.972 7.222 1.00 89.62 688 GLY A O 1
ATOM 5648 N N . LEU A 1 689 ? -63.074 9.681 5.793 1.00 93.31 689 LEU A N 1
ATOM 5649 C CA . LEU A 1 689 ? -63.346 10.742 6.748 1.00 93.31 689 LEU A CA 1
ATOM 5650 C C . LEU A 1 689 ? -64.555 11.553 6.269 1.00 93.31 689 LEU A C 1
ATOM 5652 O O . LEU A 1 689 ? -64.539 12.081 5.173 1.00 93.31 689 LEU A O 1
ATOM 5656 N N . ALA A 1 690 ? -65.555 11.739 7.131 1.00 94.88 690 ALA A N 1
ATOM 5657 C CA . ALA A 1 690 ? -66.627 12.706 6.889 1.00 94.88 690 ALA A CA 1
ATOM 5658 C C . ALA A 1 690 ? -66.852 13.593 8.110 1.00 94.88 690 ALA A C 1
ATOM 5660 O O . ALA A 1 690 ? -66.825 13.110 9.244 1.00 94.88 690 ALA A O 1
ATOM 5661 N N . VAL A 1 691 ? -67.141 14.875 7.886 1.00 94.94 691 VAL A N 1
ATOM 5662 C CA . VAL A 1 691 ? -67.543 15.817 8.939 1.00 94.94 691 VAL A CA 1
ATOM 5663 C C . VAL A 1 691 ? -68.839 16.504 8.528 1.00 94.94 691 VAL A C 1
ATOM 5665 O O . VAL A 1 691 ? -68.942 17.058 7.441 1.00 94.94 691 VAL A O 1
ATOM 5668 N N . GLY A 1 692 ? -69.849 16.479 9.396 1.00 92.69 692 GLY A N 1
ATOM 5669 C CA . GLY A 1 692 ? -71.159 17.045 9.079 1.00 92.69 692 GLY A CA 1
ATOM 5670 C C . GLY A 1 692 ? -72.113 17.044 10.265 1.00 92.69 692 GLY A C 1
ATOM 5671 O O . GLY A 1 692 ? -71.743 16.671 11.375 1.00 92.69 692 GLY A O 1
ATOM 5672 N N . THR A 1 693 ? -73.355 17.475 10.044 1.00 91.12 693 THR A N 1
ATOM 5673 C CA . THR A 1 693 ? -74.398 17.469 11.083 1.00 91.12 693 THR A CA 1
ATOM 5674 C C . THR A 1 693 ? -75.410 16.369 10.804 1.00 91.12 693 THR A C 1
ATOM 5676 O O . THR A 1 693 ? -76.084 16.417 9.784 1.00 91.12 693 THR A O 1
ATOM 5679 N N . VAL A 1 694 ? -75.573 15.418 11.724 1.00 89.75 694 VAL A N 1
ATOM 5680 C CA . VAL A 1 694 ? -76.571 14.339 11.630 1.00 89.75 694 VAL A CA 1
ATOM 5681 C C . VAL A 1 694 ? -77.541 14.481 12.796 1.00 89.75 694 VAL A C 1
ATOM 5683 O O . VAL A 1 694 ? -77.123 14.562 13.950 1.00 89.75 694 VAL A O 1
ATOM 5686 N N . ASN A 1 695 ? -78.845 14.557 12.512 1.00 86.00 695 ASN A N 1
ATOM 5687 C CA . ASN A 1 695 ? -79.897 14.760 13.522 1.00 86.00 695 ASN A CA 1
ATOM 5688 C C . ASN A 1 695 ? -79.649 15.955 14.475 1.00 86.00 695 ASN A C 1
ATOM 5690 O O . ASN A 1 695 ? -80.055 15.934 15.636 1.00 86.00 695 ASN A O 1
ATOM 5694 N N . GLY A 1 696 ? -78.993 17.012 13.982 1.00 84.44 696 GLY A N 1
ATOM 5695 C CA . GLY A 1 696 ? -78.682 18.225 14.748 1.00 84.44 696 GLY A CA 1
ATOM 5696 C C . GLY A 1 696 ? -77.392 18.170 15.578 1.00 84.44 696 GLY A C 1
ATOM 5697 O O . GLY A 1 696 ? -77.068 19.162 16.228 1.00 84.44 696 GLY A O 1
ATOM 5698 N N . SER A 1 697 ? -76.644 17.063 15.546 1.00 89.25 697 SER A N 1
ATOM 5699 C CA . SER A 1 697 ? -75.347 16.923 16.221 1.00 89.25 697 SER A CA 1
ATOM 5700 C C . SER A 1 697 ? -74.190 16.967 15.215 1.00 89.25 697 SER A C 1
ATOM 5702 O O . SER A 1 697 ? -74.265 16.272 14.200 1.00 89.25 697 SER A O 1
ATOM 5704 N N . PRO A 1 698 ? -73.122 17.750 15.467 1.00 92.12 698 PRO A N 1
ATOM 5705 C CA . PRO A 1 698 ? -71.921 17.725 14.640 1.00 92.12 698 PRO A CA 1
ATOM 5706 C C . PRO A 1 698 ? -71.145 16.432 14.906 1.00 92.12 698 PRO A C 1
ATOM 5708 O O . PRO A 1 698 ? -70.819 16.130 16.052 1.00 92.12 698 PRO A O 1
ATOM 5711 N N . LEU A 1 699 ? -70.860 15.671 13.855 1.00 93.62 699 LEU A N 1
ATOM 5712 C CA . LEU A 1 699 ? -70.168 14.389 13.926 1.00 93.62 699 LEU A CA 1
ATOM 5713 C C . LEU A 1 699 ? -68.969 14.379 12.984 1.00 93.62 699 LEU A C 1
ATOM 5715 O O . LEU A 1 699 ? -69.020 14.930 11.883 1.00 93.62 699 LEU A O 1
ATOM 5719 N N . MET A 1 700 ? -67.924 13.682 13.414 1.00 94.38 700 MET A N 1
ATOM 5720 C CA . MET A 1 700 ? -66.805 13.250 12.589 1.00 94.38 700 MET A CA 1
ATOM 5721 C C . MET A 1 700 ? -66.829 11.721 12.506 1.00 94.38 700 MET A C 1
ATOM 5723 O O . MET A 1 700 ? -66.844 11.049 13.537 1.00 94.38 700 MET A O 1
ATOM 5727 N N . LEU A 1 701 ? -66.867 11.175 11.292 1.00 94.12 701 LEU A N 1
ATOM 5728 C CA . LEU A 1 701 ? -66.932 9.739 11.021 1.00 94.12 701 LEU A CA 1
ATOM 5729 C C . LEU A 1 701 ? -65.619 9.271 10.397 1.00 94.12 701 LEU A C 1
ATOM 5731 O O . LEU A 1 701 ? -65.138 9.894 9.456 1.00 94.12 701 LEU A O 1
ATOM 5735 N N . LEU A 1 702 ? -65.067 8.164 10.893 1.00 91.56 702 LEU A N 1
ATOM 5736 C CA . LEU A 1 702 ? -63.835 7.559 10.380 1.00 91.56 702 LEU A CA 1
ATOM 5737 C C . LEU A 1 702 ? -64.063 6.104 9.996 1.00 91.56 702 LEU A C 1
ATOM 5739 O O . LEU A 1 702 ? -64.484 5.309 10.835 1.00 91.56 702 LEU A O 1
ATOM 5743 N N . VAL A 1 703 ? -63.735 5.740 8.759 1.00 90.69 703 VAL A N 1
ATOM 5744 C CA . VAL A 1 703 ? -63.843 4.363 8.260 1.00 90.69 703 VAL A CA 1
ATOM 5745 C C . VAL A 1 703 ? -62.526 3.626 8.465 1.00 90.69 703 VAL A C 1
ATOM 5747 O O . VAL A 1 703 ? -61.488 4.053 7.960 1.00 90.69 703 VAL A O 1
ATOM 5750 N N . ALA A 1 704 ? -62.588 2.472 9.131 1.00 86.75 704 ALA A N 1
ATOM 5751 C CA . ALA A 1 704 ? -61.510 1.491 9.184 1.00 86.75 704 ALA A CA 1
ATOM 5752 C C . ALA A 1 704 ? -61.993 0.157 8.598 1.00 86.75 704 ALA A C 1
ATOM 5754 O O . ALA A 1 704 ? -62.971 -0.414 9.083 1.00 86.75 704 ALA A O 1
ATOM 5755 N N . SER A 1 705 ? -61.335 -0.365 7.558 1.00 86.31 705 SER A N 1
ATOM 5756 C CA . SER A 1 705 ? -61.839 -1.554 6.857 1.00 86.31 705 SER A CA 1
ATOM 5757 C C . SER A 1 705 ? -60.767 -2.397 6.156 1.00 86.31 705 SER A C 1
ATOM 5759 O O . SER A 1 705 ? -59.689 -1.930 5.792 1.00 86.31 705 SER A O 1
ATOM 5761 N N . SER A 1 706 ? -61.100 -3.670 5.939 1.00 82.69 706 SER A N 1
ATOM 5762 C CA . SER A 1 706 ? -60.414 -4.644 5.087 1.00 82.69 706 SER A CA 1
ATOM 5763 C C . SER A 1 706 ? -61.446 -5.421 4.250 1.00 82.69 706 SER A C 1
ATOM 5765 O O . SER A 1 706 ? -62.640 -5.114 4.273 1.00 82.69 706 SER A O 1
ATOM 5767 N N . SER A 1 707 ? -61.022 -6.469 3.541 1.00 81.69 707 SER A N 1
ATOM 5768 C CA . SER A 1 707 ? -61.934 -7.359 2.806 1.00 81.69 707 SER A CA 1
ATOM 5769 C C . SER A 1 707 ? -62.863 -8.188 3.706 1.00 81.69 707 SER A C 1
ATOM 5771 O O . SER A 1 707 ? -63.849 -8.744 3.228 1.00 81.69 707 SER A O 1
ATOM 5773 N N . THR A 1 708 ? -62.569 -8.291 5.007 1.00 84.25 708 THR A N 1
ATOM 5774 C CA . THR A 1 708 ? -63.329 -9.120 5.963 1.00 84.25 708 THR A CA 1
ATOM 5775 C C . THR A 1 708 ? -63.863 -8.336 7.163 1.00 84.25 708 THR A C 1
ATOM 5777 O O . THR A 1 708 ? -64.500 -8.928 8.032 1.00 84.25 708 THR A O 1
ATOM 5780 N N . PHE A 1 709 ? -63.578 -7.035 7.260 1.00 87.00 709 PHE A N 1
ATOM 5781 C CA . PHE A 1 709 ? -63.933 -6.200 8.409 1.00 87.00 709 PHE A CA 1
ATOM 5782 C C . PHE A 1 709 ? -64.272 -4.767 7.983 1.00 87.00 709 PHE A C 1
ATOM 5784 O O . PHE A 1 709 ? -63.637 -4.218 7.086 1.00 87.00 709 PHE A O 1
ATOM 5791 N N . ALA A 1 710 ? -65.235 -4.143 8.658 1.00 88.75 710 ALA A N 1
ATOM 5792 C CA . ALA A 1 710 ? -65.491 -2.709 8.587 1.00 88.75 710 ALA A CA 1
ATOM 5793 C C . ALA A 1 710 ? -65.916 -2.194 9.966 1.00 88.75 710 ALA A C 1
ATOM 5795 O O . ALA A 1 710 ? -66.680 -2.856 10.670 1.00 88.75 710 ALA A O 1
ATOM 5796 N N . ALA A 1 711 ? -65.437 -1.009 10.325 1.00 89.44 711 ALA A N 1
ATOM 5797 C CA . ALA A 1 711 ? -65.875 -0.237 11.476 1.00 89.44 711 ALA A CA 1
ATOM 5798 C C . ALA A 1 711 ? -65.941 1.247 11.114 1.00 89.44 711 ALA A C 1
ATOM 5800 O O . ALA A 1 711 ? -65.145 1.732 10.307 1.00 89.44 711 ALA A O 1
ATOM 5801 N N . VAL A 1 712 ? -66.881 1.955 11.742 1.00 91.19 712 VAL A N 1
ATOM 5802 C CA . VAL A 1 712 ? -66.988 3.413 11.669 1.00 91.19 712 VAL A CA 1
ATOM 5803 C C . VAL A 1 712 ? -66.865 3.978 13.078 1.00 91.19 712 VAL A C 1
ATOM 5805 O O . VAL A 1 712 ? -67.693 3.684 13.940 1.00 91.19 712 VAL A O 1
ATOM 5808 N N . THR A 1 713 ? -65.818 4.762 13.320 1.00 91.06 713 THR A N 1
ATOM 5809 C CA . THR A 1 713 ? -65.603 5.471 14.586 1.00 91.06 713 THR A CA 1
ATOM 5810 C C . THR A 1 713 ? -66.260 6.844 14.518 1.00 91.06 713 THR A C 1
ATOM 5812 O O . THR A 1 713 ? -66.096 7.550 13.525 1.00 91.06 713 THR A O 1
ATOM 5815 N N . VAL A 1 714 ? -66.989 7.221 15.571 1.00 92.31 714 VAL A N 1
ATOM 5816 C CA . VAL A 1 714 ? -67.696 8.504 15.666 1.00 92.31 714 VAL A CA 1
ATOM 5817 C C . VAL A 1 714 ? -67.029 9.390 16.718 1.00 92.31 714 VAL A C 1
ATOM 5819 O O . VAL A 1 714 ? -66.780 8.948 17.841 1.00 92.31 714 VAL A O 1
ATOM 5822 N N . MET A 1 715 ? -66.731 10.635 16.354 1.00 92.06 715 MET A N 1
ATOM 5823 C CA . MET A 1 715 ? -65.982 11.586 17.179 1.00 92.06 715 MET A CA 1
ATOM 5824 C C . MET A 1 715 ? -66.632 12.971 17.185 1.00 92.06 715 MET A C 1
ATOM 5826 O O . MET A 1 715 ? -67.352 13.333 16.251 1.00 92.06 715 MET A O 1
ATOM 583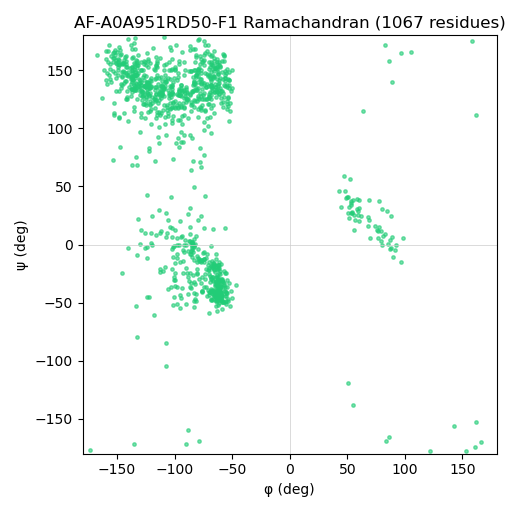0 N N . ASP A 1 716 ? -66.350 13.750 18.229 1.00 92.88 716 ASP A N 1
ATOM 5831 C CA . ASP A 1 716 ? -66.680 15.172 18.295 1.00 92.88 716 ASP A CA 1
ATOM 5832 C C . ASP A 1 716 ? -65.632 15.976 17.497 1.00 92.88 716 ASP A C 1
ATOM 5834 O O . ASP A 1 716 ? -64.447 15.994 17.857 1.00 92.88 716 ASP A O 1
ATOM 5838 N N . PRO A 1 717 ? -66.032 16.667 16.413 1.00 93.44 717 PRO A N 1
ATOM 5839 C CA . PRO A 1 717 ? -65.101 17.425 15.582 1.00 93.44 717 PRO A CA 1
ATOM 5840 C C . PRO A 1 717 ? -64.455 18.626 16.302 1.00 93.44 717 PRO A C 1
ATOM 5842 O O . PRO A 1 717 ? -63.438 19.146 15.836 1.00 93.44 717 PRO A O 1
ATOM 5845 N N . ALA A 1 718 ? -64.998 19.110 17.422 1.00 90.25 718 ALA A N 1
ATOM 5846 C CA . ALA A 1 718 ? -64.463 20.275 18.124 1.00 90.25 718 ALA A CA 1
ATOM 5847 C C . ALA A 1 718 ? -63.206 19.959 18.953 1.00 90.25 718 ALA A C 1
ATOM 5849 O O . ALA A 1 718 ? -62.325 20.813 19.075 1.00 90.25 718 ALA A O 1
ATOM 5850 N N . ASN A 1 719 ? -63.110 18.752 19.515 1.00 90.75 719 ASN A N 1
ATOM 5851 C CA . ASN A 1 719 ? -62.053 18.373 20.463 1.00 90.75 719 ASN A CA 1
ATOM 5852 C C . ASN A 1 719 ? -61.386 17.015 20.166 1.00 90.75 719 ASN A C 1
ATOM 5854 O O . ASN A 1 719 ? -60.362 16.713 20.778 1.00 90.75 719 ASN A O 1
ATOM 5858 N N . GLY A 1 720 ? -61.918 16.227 19.227 1.00 88.50 720 GLY A N 1
ATOM 5859 C CA . GLY A 1 720 ? -61.377 14.920 18.865 1.00 88.50 720 GLY A CA 1
ATOM 5860 C C . GLY A 1 720 ? -61.715 13.807 19.862 1.00 88.50 720 GLY A C 1
ATOM 5861 O O . GLY A 1 720 ? -61.085 12.754 19.825 1.00 88.50 720 GLY A O 1
ATOM 5862 N N . GLU A 1 721 ? -62.681 13.998 20.761 1.00 90.19 721 GLU A N 1
ATOM 5863 C CA . GLU A 1 721 ? -63.109 12.956 21.699 1.00 90.19 721 GLU A CA 1
ATOM 5864 C C . GLU A 1 721 ? -64.062 11.947 21.035 1.00 90.19 721 GLU A C 1
ATOM 5866 O O . GLU A 1 721 ? -64.834 12.282 20.137 1.00 90.19 721 GLU A O 1
ATOM 5871 N N . LEU A 1 722 ? -64.011 10.687 21.478 1.00 89.75 722 LEU A N 1
ATOM 5872 C CA . LEU A 1 722 ? -64.926 9.637 21.020 1.00 89.75 722 LEU A CA 1
ATOM 5873 C C . LEU A 1 722 ? -66.352 9.902 21.516 1.00 89.75 722 LEU A C 1
ATOM 5875 O O . LEU A 1 722 ? -66.557 10.191 22.696 1.00 89.75 722 LEU A O 1
ATOM 5879 N N . LEU A 1 723 ? -67.337 9.711 20.640 1.00 89.44 723 LEU A N 1
ATOM 5880 C CA . LEU A 1 723 ? -68.753 9.766 20.996 1.00 89.44 723 LEU A CA 1
ATOM 5881 C C . LEU A 1 723 ? -69.308 8.357 21.247 1.00 89.44 723 LEU A C 1
ATOM 5883 O O . LEU A 1 723 ? -68.937 7.400 20.568 1.00 89.44 723 LEU A O 1
ATOM 5887 N N . ASP A 1 724 ? -70.227 8.234 22.209 1.00 85.88 724 ASP A N 1
ATOM 5888 C CA . ASP A 1 724 ? -70.960 6.991 22.504 1.00 85.88 724 ASP A CA 1
ATOM 5889 C C . ASP A 1 724 ? -72.072 6.768 21.464 1.00 85.88 724 ASP A C 1
ATOM 5891 O O . ASP A 1 724 ? -73.265 6.922 21.724 1.00 85.88 724 ASP A O 1
ATOM 5895 N N . MET A 1 725 ? -71.650 6.514 20.226 1.00 85.88 725 MET A N 1
ATOM 5896 C CA . MET A 1 725 ? -72.498 6.354 19.051 1.00 85.88 725 MET A CA 1
ATOM 5897 C C . MET A 1 725 ? -71.890 5.288 18.138 1.00 85.88 725 MET A C 1
ATOM 5899 O O . MET A 1 725 ? -70.678 5.233 17.947 1.00 85.88 725 MET A O 1
ATOM 5903 N N . THR A 1 726 ? -72.719 4.416 17.565 1.00 85.31 726 THR A N 1
ATOM 5904 C CA . THR A 1 726 ? -72.265 3.351 16.659 1.00 85.31 726 THR A CA 1
ATOM 5905 C C . THR A 1 726 ? -73.199 3.261 15.464 1.00 85.31 726 THR A C 1
ATOM 5907 O O . THR A 1 726 ? -74.416 3.217 15.632 1.00 85.31 726 THR A O 1
ATOM 5910 N N . LEU A 1 727 ? -72.615 3.235 14.266 1.00 90.44 727 LEU A N 1
ATOM 5911 C CA . LEU A 1 727 ? -73.336 3.027 13.015 1.00 90.44 727 LEU A CA 1
ATOM 5912 C C . LEU A 1 727 ? -73.607 1.524 12.833 1.00 90.44 727 LEU A C 1
ATOM 5914 O O . LEU A 1 727 ? -72.672 0.726 12.925 1.00 90.44 727 LEU A O 1
ATOM 5918 N N . ASP A 1 728 ? -74.857 1.122 12.585 1.00 91.19 728 ASP A N 1
ATOM 5919 C CA . ASP A 1 728 ? -75.167 -0.278 12.256 1.00 91.19 728 ASP A CA 1
ATOM 5920 C C . ASP A 1 728 ? -74.614 -0.607 10.860 1.00 91.19 728 ASP A C 1
ATOM 5922 O O . ASP A 1 728 ? -74.964 0.042 9.878 1.00 91.19 728 ASP A O 1
ATOM 5926 N N . LEU A 1 729 ? -73.721 -1.596 10.771 1.00 92.56 729 LEU A N 1
ATOM 5927 C CA . LEU A 1 729 ? -73.060 -2.015 9.528 1.00 92.56 729 LEU A CA 1
ATOM 5928 C C . LEU A 1 729 ? -73.593 -3.356 8.993 1.00 92.56 729 LEU A C 1
ATOM 5930 O O . LEU A 1 729 ? -72.997 -3.958 8.095 1.00 92.56 729 LEU A O 1
ATOM 5934 N N . SER A 1 730 ? -74.685 -3.876 9.558 1.00 90.88 730 SER A N 1
ATOM 5935 C CA . SER A 1 730 ? -75.247 -5.158 9.140 1.00 90.88 730 SER A CA 1
ATOM 5936 C C . SER A 1 730 ? -75.765 -5.103 7.696 1.00 90.88 730 SER A C 1
ATOM 5938 O O . SER A 1 730 ? -76.476 -4.191 7.293 1.00 90.88 730 SER A O 1
ATOM 5940 N N . GLY A 1 731 ? -75.383 -6.094 6.885 1.00 87.06 731 GLY A N 1
ATOM 5941 C CA . GLY A 1 731 ? -75.752 -6.157 5.463 1.00 87.06 731 GLY A CA 1
ATOM 5942 C C . GLY A 1 731 ? -74.750 -5.517 4.495 1.00 87.06 731 GLY A C 1
ATOM 5943 O O . GLY A 1 731 ? -74.960 -5.595 3.285 1.00 87.06 731 GLY A O 1
ATOM 5944 N N . ILE A 1 732 ? -73.647 -4.947 4.988 1.00 92.06 732 ILE A N 1
ATOM 5945 C CA . ILE A 1 732 ? -72.532 -4.515 4.138 1.00 92.06 732 ILE A CA 1
ATOM 5946 C C . ILE A 1 732 ? -71.699 -5.727 3.715 1.00 92.06 732 ILE A C 1
ATOM 5948 O O . ILE A 1 732 ? -71.252 -6.518 4.545 1.00 92.06 732 ILE A O 1
ATOM 5952 N N . GLU A 1 733 ? -71.468 -5.865 2.411 1.00 88.69 733 GLU A N 1
ATOM 5953 C CA . GLU A 1 733 ? -70.732 -6.992 1.833 1.00 88.69 733 GLU A CA 1
ATOM 5954 C C . GLU A 1 733 ? -70.103 -6.672 0.467 1.00 88.69 733 GLU A C 1
ATOM 5956 O O . GLU A 1 733 ? -70.676 -5.939 -0.347 1.00 88.69 733 GLU A O 1
ATOM 5961 N N . GLY A 1 734 ? -68.984 -7.344 0.173 1.00 81.00 734 GLY A N 1
ATOM 5962 C CA . GLY A 1 734 ? -68.327 -7.355 -1.137 1.00 81.00 734 GLY A CA 1
ATOM 5963 C C . GLY A 1 734 ? -67.352 -6.197 -1.376 1.00 81.00 734 GLY A C 1
ATOM 5964 O O . GLY A 1 734 ? -67.452 -5.139 -0.760 1.00 81.00 734 GLY A O 1
ATOM 5965 N N . GLY A 1 735 ? -66.427 -6.401 -2.316 1.00 85.38 735 GLY A N 1
ATOM 5966 C CA . GLY A 1 735 ? -65.328 -5.482 -2.628 1.00 85.38 735 GLY A CA 1
ATOM 5967 C C . GLY A 1 735 ? -64.011 -5.857 -1.939 1.00 85.38 735 GLY A C 1
ATOM 5968 O O . GLY A 1 735 ? -63.989 -6.626 -0.976 1.00 85.38 735 GLY A O 1
ATOM 5969 N N . ALA A 1 736 ? -62.911 -5.277 -2.416 1.00 85.62 736 ALA A N 1
ATOM 5970 C CA . ALA A 1 736 ? -61.594 -5.357 -1.792 1.00 85.62 736 ALA A CA 1
ATOM 5971 C C . ALA A 1 736 ? -61.557 -4.729 -0.388 1.00 85.62 736 ALA A C 1
ATOM 5973 O O . ALA A 1 736 ? -60.807 -5.197 0.469 1.00 85.62 736 ALA A O 1
ATOM 5974 N N . HIS A 1 737 ? -62.400 -3.723 -0.139 1.00 90.25 737 HIS A N 1
ATOM 5975 C CA . HIS A 1 737 ? -62.724 -3.228 1.202 1.00 90.25 737 HIS A CA 1
ATOM 5976 C C . HIS A 1 737 ? -64.239 -3.141 1.349 1.00 90.25 737 HIS A C 1
ATOM 5978 O O . HIS A 1 737 ? -64.895 -2.580 0.470 1.00 90.25 737 HIS A O 1
ATOM 5984 N N . LEU A 1 738 ? -64.778 -3.669 2.454 1.00 91.44 738 LEU A N 1
ATOM 5985 C CA . LEU A 1 738 ? -66.225 -3.705 2.709 1.00 91.44 738 LEU A CA 1
ATOM 5986 C C . LEU A 1 738 ? -66.836 -2.297 2.780 1.00 91.44 738 LEU A C 1
ATOM 5988 O O . LEU A 1 738 ? -67.919 -2.072 2.247 1.00 91.44 738 LEU A O 1
ATOM 5992 N N . LEU A 1 739 ? -66.111 -1.358 3.391 1.00 92.38 739 LEU A N 1
ATOM 5993 C CA . LEU A 1 739 ? -66.311 0.084 3.268 1.00 92.38 739 LEU A CA 1
ATOM 5994 C C . LEU A 1 739 ? -64.956 0.735 3.023 1.00 92.38 739 LEU A C 1
ATOM 5996 O O . LEU A 1 739 ? -63.952 0.282 3.558 1.00 92.38 739 LEU A O 1
ATOM 6000 N N . ARG A 1 740 ? -64.906 1.802 2.239 1.00 91.12 740 ARG A N 1
ATOM 6001 C CA . ARG A 1 740 ? -63.653 2.502 1.962 1.00 91.12 740 ARG A CA 1
ATOM 6002 C C . ARG A 1 740 ? -63.715 3.971 2.309 1.00 91.12 740 ARG A C 1
ATOM 6004 O O . ARG A 1 740 ? -62.791 4.465 2.950 1.00 91.12 740 ARG A O 1
ATOM 6011 N N . ASP A 1 741 ? -64.802 4.610 1.907 1.00 93.44 741 ASP A N 1
ATOM 6012 C CA . ASP A 1 741 ? -64.990 6.038 2.081 1.00 93.44 741 ASP A CA 1
ATOM 6013 C C . ASP A 1 741 ? -66.453 6.386 2.394 1.00 93.44 741 ASP A C 1
ATOM 6015 O O . ASP A 1 741 ? -67.363 5.602 2.085 1.00 93.44 741 ASP A O 1
ATOM 6019 N N . ILE A 1 742 ? -66.663 7.521 3.058 1.00 95.06 742 ILE A N 1
ATOM 6020 C CA . ILE A 1 742 ? -67.917 7.947 3.684 1.00 95.06 742 ILE A CA 1
ATOM 6021 C C . ILE A 1 742 ? -68.134 9.450 3.476 1.00 95.06 742 ILE A C 1
ATOM 6023 O O . ILE A 1 742 ? -67.190 10.218 3.477 1.00 95.06 742 ILE A O 1
ATOM 6027 N N . GLY A 1 743 ? -69.385 9.881 3.329 1.00 94.56 743 GLY A N 1
ATOM 6028 C CA . GLY A 1 743 ? -69.758 11.288 3.189 1.00 94.56 743 GLY A CA 1
ATOM 6029 C C . GLY A 1 743 ? -71.097 11.591 3.858 1.00 94.56 743 GLY A C 1
ATOM 6030 O O . GLY A 1 743 ? -71.929 10.698 4.041 1.00 94.56 743 GLY A O 1
ATOM 6031 N N . ILE A 1 744 ? -71.311 12.856 4.223 1.00 95.00 744 ILE A N 1
ATOM 6032 C CA . ILE A 1 744 ? -72.541 13.346 4.864 1.00 95.00 744 ILE A CA 1
ATOM 6033 C C . ILE A 1 744 ? -73.134 14.460 3.993 1.00 95.00 744 ILE A C 1
ATOM 6035 O O . ILE A 1 744 ? -72.431 15.399 3.630 1.00 95.00 744 ILE A O 1
ATOM 6039 N N . THR A 1 745 ? -74.419 14.369 3.647 1.00 93.75 745 THR A N 1
ATOM 6040 C CA . THR A 1 745 ? -75.124 15.443 2.925 1.00 93.75 745 THR A CA 1
ATOM 6041 C C . THR A 1 745 ? -75.424 16.640 3.823 1.00 93.75 745 THR A C 1
ATOM 6043 O O . THR A 1 745 ? -75.420 16.547 5.050 1.00 93.75 745 THR A O 1
ATOM 6046 N N . GLU A 1 746 ? -75.771 17.777 3.219 1.00 91.06 746 GLU A N 1
ATOM 6047 C CA . GLU A 1 746 ? -76.088 19.016 3.948 1.00 91.06 746 GLU A CA 1
ATOM 6048 C C . GLU A 1 746 ? -77.311 18.892 4.880 1.00 91.06 746 GLU A C 1
ATOM 6050 O O . GLU A 1 746 ? -77.492 19.697 5.794 1.00 91.06 746 GLU A O 1
ATOM 6055 N N . ASP A 1 747 ? -78.183 17.910 4.641 1.00 92.00 747 ASP A N 1
ATOM 6056 C CA . ASP A 1 747 ? -79.333 17.570 5.484 1.00 92.00 747 ASP A CA 1
ATOM 6057 C C . ASP A 1 747 ? -79.077 16.399 6.449 1.00 92.00 747 ASP A C 1
ATOM 6059 O O . ASP A 1 747 ? -79.982 16.000 7.182 1.00 92.00 747 ASP A O 1
ATOM 6063 N N . GLY A 1 748 ? -77.842 15.893 6.511 1.00 92.38 748 GLY A N 1
ATOM 6064 C CA . GLY A 1 748 ? -77.401 14.940 7.527 1.00 92.38 748 GLY A CA 1
ATOM 6065 C C . GLY A 1 748 ? -77.630 13.468 7.198 1.00 92.38 748 GLY A C 1
ATOM 6066 O O . GLY A 1 748 ? -77.724 12.656 8.117 1.00 92.38 748 GLY A O 1
ATOM 6067 N N . VAL A 1 749 ? -77.718 13.109 5.916 1.00 95.31 749 VAL A N 1
ATOM 6068 C CA . VAL A 1 749 ? -77.804 11.713 5.461 1.00 95.31 749 VAL A CA 1
ATOM 6069 C C . VAL A 1 749 ? -76.404 11.182 5.174 1.00 95.31 749 VAL A C 1
ATOM 6071 O O . VAL A 1 749 ? -75.607 11.835 4.502 1.00 95.31 749 VAL A O 1
ATOM 6074 N N . ILE A 1 750 ? -76.106 9.983 5.673 1.00 96.75 750 ILE A N 1
ATOM 6075 C CA . ILE A 1 750 ? -74.787 9.358 5.529 1.00 96.75 750 ILE A CA 1
ATOM 6076 C C . ILE A 1 750 ? -74.794 8.437 4.308 1.00 96.75 750 ILE A C 1
ATOM 6078 O O . ILE A 1 750 ? -75.687 7.596 4.167 1.00 96.75 750 ILE A O 1
ATOM 6082 N N . TYR A 1 751 ? -73.767 8.549 3.468 1.00 97.25 751 TYR A N 1
ATOM 6083 C CA . TYR A 1 751 ? -73.496 7.635 2.361 1.00 97.25 751 TYR A CA 1
ATOM 6084 C C . TYR A 1 751 ? -72.094 7.057 2.490 1.00 97.25 751 TYR A C 1
ATOM 6086 O O . TYR A 1 751 ? -71.158 7.783 2.801 1.00 97.25 751 TYR A O 1
ATOM 6094 N N . ALA A 1 752 ? -71.926 5.769 2.209 1.00 96.50 752 ALA A N 1
ATOM 6095 C CA . ALA A 1 752 ? -70.611 5.136 2.172 1.00 96.50 752 ALA A CA 1
ATOM 6096 C C . ALA A 1 752 ? -70.485 4.197 0.973 1.00 96.50 752 ALA A C 1
ATOM 6098 O O . ALA A 1 752 ? -71.477 3.640 0.493 1.00 96.50 752 ALA A O 1
ATOM 6099 N N . SER A 1 753 ? -69.259 4.007 0.498 1.00 95.62 753 SER A N 1
ATOM 6100 C CA . SER A 1 753 ? -68.954 3.106 -0.615 1.00 95.62 753 SER A CA 1
ATOM 6101 C C . SER A 1 753 ? -68.033 1.971 -0.186 1.00 95.62 753 SER A C 1
ATOM 6103 O O . SER A 1 753 ? -67.226 2.129 0.731 1.00 95.62 753 SER A O 1
ATOM 6105 N N . ASN A 1 754 ? -68.143 0.824 -0.856 1.00 95.12 754 ASN A N 1
ATOM 6106 C CA . ASN A 1 754 ? -67.081 -0.181 -0.840 1.00 95.12 754 ASN A CA 1
ATOM 6107 C C . ASN A 1 754 ? -65.978 0.202 -1.846 1.00 95.12 754 ASN A C 1
ATOM 6109 O O . ASN A 1 754 ? -66.211 0.999 -2.751 1.00 95.12 754 ASN A O 1
ATOM 6113 N N . CYS A 1 755 ? -64.790 -0.397 -1.737 1.00 93.50 755 CYS A N 1
ATOM 6114 C CA . CYS A 1 755 ? -63.796 -0.328 -2.816 1.00 93.50 755 CYS A CA 1
ATOM 6115 C C . CYS A 1 755 ? -63.885 -1.603 -3.649 1.00 93.50 755 CYS A C 1
ATOM 6117 O O . CYS A 1 755 ? -63.683 -2.692 -3.115 1.00 93.50 755 CYS A O 1
ATOM 6119 N N . ALA A 1 756 ? -64.184 -1.475 -4.940 1.00 94.44 756 ALA A N 1
ATOM 6120 C CA . ALA A 1 756 ? -64.321 -2.600 -5.860 1.00 94.44 756 ALA A CA 1
ATOM 6121 C C . ALA A 1 756 ? -63.147 -2.642 -6.844 1.00 94.44 756 ALA A C 1
ATOM 6123 O O . ALA A 1 756 ? -62.796 -1.623 -7.439 1.00 94.44 756 ALA A O 1
ATOM 6124 N N . LEU A 1 757 ? -62.561 -3.822 -7.043 1.00 94.69 757 LEU A N 1
ATOM 6125 C CA . LEU A 1 757 ? -61.584 -4.120 -8.094 1.00 94.69 757 LEU A CA 1
ATOM 6126 C C . LEU A 1 757 ? -62.278 -4.544 -9.405 1.00 94.69 757 LEU A C 1
ATOM 6128 O O . LEU A 1 757 ? -63.473 -4.845 -9.407 1.00 94.69 757 LEU A O 1
ATOM 6132 N N . PRO A 1 758 ? -61.553 -4.597 -10.544 1.00 94.56 758 PRO A N 1
ATOM 6133 C CA . PRO A 1 758 ? -62.123 -5.097 -11.792 1.00 94.56 758 PRO A CA 1
ATOM 6134 C C . PRO A 1 758 ? -62.725 -6.504 -11.633 1.00 94.56 758 PRO A C 1
ATOM 6136 O O . PRO A 1 758 ? -62.017 -7.438 -11.259 1.00 94.56 758 PRO A O 1
ATOM 6139 N N . GLY A 1 759 ? -64.011 -6.663 -11.955 1.00 93.06 759 GLY A N 1
ATOM 6140 C CA . GLY A 1 759 ? -64.755 -7.917 -11.779 1.00 93.06 759 GLY A CA 1
ATOM 6141 C C . GLY A 1 759 ? -65.425 -8.086 -10.408 1.00 93.06 759 GLY A C 1
ATOM 6142 O O . GLY A 1 759 ? -65.974 -9.148 -10.133 1.00 93.06 759 GLY A O 1
ATOM 6143 N N . GLU A 1 760 ? -65.413 -7.069 -9.550 1.00 95.38 760 GLU A N 1
ATOM 6144 C CA . GLU A 1 760 ? -66.199 -7.031 -8.310 1.00 95.38 760 GLU A CA 1
ATOM 6145 C C . GLU A 1 760 ? -67.433 -6.131 -8.462 1.00 95.38 760 GLU A C 1
ATOM 6147 O O . GLU A 1 760 ? -67.551 -5.368 -9.423 1.00 95.38 760 GLU A O 1
ATOM 6152 N N . ASP A 1 761 ? -68.363 -6.208 -7.513 1.00 95.56 761 ASP A N 1
ATOM 6153 C CA . ASP A 1 761 ? -69.549 -5.351 -7.507 1.00 95.56 761 ASP A CA 1
ATOM 6154 C C . ASP A 1 761 ? -69.265 -4.069 -6.710 1.00 95.56 761 ASP A C 1
ATOM 6156 O O . ASP A 1 761 ? -68.835 -4.126 -5.554 1.00 95.56 761 ASP A O 1
ATOM 6160 N N . PHE A 1 762 ? -69.537 -2.910 -7.311 1.00 96.56 762 PHE A N 1
ATOM 6161 C CA . PHE A 1 762 ? -69.444 -1.611 -6.639 1.00 96.56 762 PHE A CA 1
ATOM 6162 C C . PHE A 1 762 ? -70.806 -1.210 -6.066 1.00 96.56 762 PHE A C 1
ATOM 6164 O O . PHE A 1 762 ? -71.817 -1.277 -6.772 1.00 96.56 762 PHE A O 1
ATOM 6171 N N . LYS A 1 763 ? -70.844 -0.798 -4.797 1.00 96.81 763 LYS A N 1
ATOM 6172 C CA . LYS A 1 763 ? -72.072 -0.543 -4.036 1.00 96.81 763 LYS A CA 1
ATOM 6173 C C . LYS A 1 763 ? -71.993 0.776 -3.263 1.00 96.81 763 LYS A C 1
ATOM 6175 O O . LYS A 1 763 ? -70.950 1.105 -2.702 1.00 96.81 763 LYS A O 1
ATOM 6180 N N . ILE A 1 764 ? -73.125 1.482 -3.188 1.00 97.38 764 ILE A N 1
ATOM 6181 C CA . ILE A 1 764 ? -73.331 2.631 -2.289 1.00 97.38 764 ILE A CA 1
ATOM 6182 C C . ILE A 1 764 ? -74.385 2.271 -1.245 1.00 97.38 764 ILE A C 1
ATOM 6184 O O . ILE A 1 764 ? -75.467 1.782 -1.587 1.00 97.38 764 ILE A O 1
ATOM 6188 N N . TYR A 1 765 ? -74.068 2.547 0.013 1.00 97.25 765 TYR A N 1
ATOM 6189 C CA . TYR A 1 765 ? -74.908 2.318 1.183 1.00 97.25 765 TYR A CA 1
ATOM 6190 C C . TYR A 1 765 ? -75.365 3.653 1.775 1.00 97.25 765 TYR A C 1
ATOM 6192 O O . TYR A 1 765 ? -74.580 4.598 1.814 1.00 97.25 765 TYR A O 1
ATOM 6200 N N . GLN A 1 766 ? -76.619 3.728 2.222 1.00 96.56 766 GLN A N 1
ATOM 6201 C CA . GLN A 1 766 ? -77.246 4.928 2.781 1.00 96.56 766 GLN A CA 1
ATOM 6202 C C . GLN A 1 766 ? -77.780 4.663 4.193 1.00 96.56 766 GLN A C 1
ATOM 6204 O O . GLN A 1 766 ? -78.446 3.649 4.418 1.00 96.56 766 GLN A O 1
ATOM 6209 N N . TRP A 1 767 ? -77.579 5.629 5.094 1.00 95.06 767 TRP A N 1
ATOM 6210 C CA . TRP A 1 767 ? -78.251 5.710 6.391 1.00 95.06 767 TRP A CA 1
ATOM 6211 C C . TRP A 1 767 ? -79.017 7.026 6.510 1.00 95.06 767 TRP A C 1
ATOM 6213 O O . TRP A 1 767 ? -78.428 8.105 6.576 1.00 95.06 767 TRP A O 1
ATOM 6223 N N . THR A 1 768 ? -80.342 6.925 6.597 1.00 89.88 768 THR A N 1
ATOM 6224 C CA . THR A 1 768 ? -81.218 8.022 7.044 1.00 89.88 768 THR A CA 1
ATOM 6225 C C . THR A 1 768 ? -81.437 7.997 8.560 1.00 89.88 768 THR A C 1
ATOM 6227 O O . THR A 1 768 ? -81.814 9.004 9.149 1.00 89.88 768 THR A O 1
ATOM 6230 N N . ASP A 1 769 ? -81.205 6.842 9.189 1.00 88.00 769 ASP A N 1
ATOM 6231 C CA . ASP A 1 769 ? -81.124 6.647 10.637 1.00 88.00 769 ASP A CA 1
ATOM 6232 C C . ASP A 1 769 ? -79.906 5.760 10.919 1.00 88.00 769 ASP A C 1
ATOM 6234 O O . ASP A 1 769 ? -79.830 4.627 10.446 1.00 88.00 769 ASP A O 1
ATOM 6238 N N . TYR A 1 770 ? -78.938 6.287 11.666 1.00 84.25 770 TYR A N 1
ATOM 6239 C CA . TYR A 1 770 ? -77.665 5.618 11.938 1.00 84.25 770 TYR A CA 1
ATOM 6240 C C . TYR A 1 770 ? -77.817 4.351 12.797 1.00 84.25 770 TYR A C 1
ATOM 6242 O O . TYR A 1 770 ? -76.923 3.505 12.810 1.00 84.25 770 TYR A O 1
ATOM 6250 N N . ALA A 1 771 ? -78.933 4.218 13.523 1.00 84.44 771 ALA A N 1
ATOM 6251 C CA . ALA A 1 771 ? -79.212 3.072 14.383 1.00 84.44 771 ALA A CA 1
ATOM 6252 C C . ALA A 1 771 ? -79.844 1.884 13.633 1.00 84.44 771 ALA A C 1
ATOM 6254 O O . ALA A 1 771 ? -80.086 0.844 14.246 1.00 84.44 771 ALA A O 1
ATOM 6255 N N . GLN A 1 772 ? -80.157 2.041 12.342 1.00 90.38 772 GLN A N 1
ATOM 6256 C CA . GLN A 1 772 ? -80.734 0.997 11.494 1.00 90.38 772 GLN A CA 1
ATOM 6257 C C . GLN A 1 772 ? -79.716 0.492 10.460 1.00 90.38 772 GLN A C 1
ATOM 6259 O O . GLN A 1 772 ? -78.828 1.253 10.066 1.00 90.38 772 GLN A O 1
ATOM 6264 N N . PRO A 1 773 ? -79.863 -0.754 9.968 1.00 92.31 773 PRO A N 1
ATOM 6265 C CA . PRO A 1 773 ? -79.024 -1.276 8.894 1.00 92.31 773 PRO A CA 1
ATOM 6266 C C . PRO A 1 773 ? -79.077 -0.385 7.638 1.00 92.31 773 PRO A C 1
ATOM 6268 O O . PRO A 1 773 ? -80.160 0.107 7.296 1.00 92.31 773 PRO A O 1
ATOM 6271 N N . PRO A 1 774 ? -77.960 -0.207 6.908 1.00 95.75 774 PRO A N 1
ATOM 6272 C CA . PRO A 1 774 ? -77.937 0.587 5.689 1.00 95.75 774 PRO A CA 1
ATOM 6273 C C . PRO A 1 774 ? -78.803 -0.006 4.587 1.00 95.75 774 PRO A C 1
ATOM 6275 O O . PRO A 1 774 ? -78.913 -1.224 4.426 1.00 95.75 774 PRO A O 1
ATOM 6278 N N . VAL A 1 775 ? -79.295 0.870 3.715 1.00 95.25 775 VAL A N 1
ATOM 6279 C CA . VAL A 1 775 ? -79.906 0.469 2.446 1.00 95.25 775 VAL A CA 1
ATOM 6280 C C . VAL A 1 775 ? -78.871 0.576 1.329 1.00 95.25 775 VAL A C 1
ATOM 6282 O O . VAL A 1 775 ? -78.234 1.614 1.159 1.00 95.25 775 VAL A O 1
ATOM 6285 N N . CYS A 1 776 ? -78.702 -0.487 0.536 1.00 95.56 776 CYS A N 1
ATOM 6286 C CA . CYS A 1 776 ? -77.915 -0.423 -0.696 1.00 95.56 776 CYS A CA 1
ATOM 6287 C C . CYS A 1 776 ? -78.723 0.321 -1.771 1.00 95.56 776 CYS A C 1
ATOM 6289 O O . CYS A 1 776 ? -79.686 -0.218 -2.314 1.00 95.56 776 CYS A O 1
ATOM 6291 N N . VAL A 1 777 ? -78.336 1.565 -2.051 1.00 96.38 777 VAL A N 1
ATOM 6292 C CA . VAL A 1 777 ? -79.049 2.495 -2.951 1.00 96.38 777 VAL A CA 1
ATOM 6293 C C . VAL A 1 777 ? -78.421 2.593 -4.344 1.00 96.38 777 VAL A C 1
ATOM 6295 O O . VAL A 1 777 ? -78.927 3.302 -5.214 1.00 96.38 777 VAL A O 1
ATOM 6298 N N . TYR A 1 778 ? -77.319 1.881 -4.574 1.00 96.94 778 TYR A N 1
ATOM 6299 C CA . TYR A 1 778 ? -76.715 1.695 -5.889 1.00 96.94 778 TYR A CA 1
ATOM 6300 C C . TYR A 1 778 ? -75.895 0.408 -5.921 1.00 96.94 778 TYR A C 1
ATOM 6302 O O . TYR A 1 778 ? -75.161 0.127 -4.973 1.00 96.94 778 TYR A O 1
ATOM 6310 N N . ARG A 1 779 ? -75.973 -0.329 -7.035 1.00 95.25 779 ARG A N 1
ATOM 6311 C CA . ARG A 1 779 ? -75.138 -1.500 -7.320 1.00 95.25 779 ARG A CA 1
ATOM 6312 C C . ARG A 1 779 ? -74.750 -1.521 -8.795 1.00 95.25 779 ARG A C 1
ATOM 6314 O O . ARG A 1 779 ? -75.620 -1.484 -9.662 1.00 95.25 779 ARG A O 1
ATOM 6321 N N . ALA A 1 780 ? -73.454 -1.629 -9.066 1.00 94.31 780 ALA A N 1
ATOM 6322 C CA . ALA A 1 780 ? -72.910 -1.925 -10.383 1.00 94.31 780 ALA A CA 1
ATOM 6323 C C . ALA A 1 780 ? -72.208 -3.284 -10.343 1.00 94.31 780 ALA A C 1
ATOM 6325 O O . ALA A 1 780 ? -71.167 -3.421 -9.701 1.00 94.31 780 ALA A O 1
ATOM 6326 N N . ASP A 1 781 ? -72.781 -4.272 -11.028 1.00 93.62 781 ASP A N 1
ATOM 6327 C CA . ASP A 1 781 ? -72.224 -5.623 -11.086 1.00 93.62 781 ASP A CA 1
ATOM 6328 C C . ASP A 1 781 ? -70.967 -5.662 -11.960 1.00 93.62 781 ASP A C 1
ATOM 6330 O O . ASP A 1 781 ? -70.966 -5.127 -13.072 1.00 93.62 781 ASP A O 1
ATOM 6334 N N . GLN A 1 782 ? -69.923 -6.348 -11.485 1.00 92.81 782 GLN A N 1
ATOM 6335 C CA . GLN A 1 782 ? -68.706 -6.634 -12.258 1.00 92.81 782 GLN A CA 1
ATOM 6336 C C . GLN A 1 782 ? -68.072 -5.377 -12.892 1.00 92.81 782 GLN A C 1
ATOM 6338 O O . GLN A 1 782 ? -67.881 -5.295 -14.111 1.00 92.81 782 GLN A O 1
ATOM 6343 N N . ILE A 1 783 ? -67.745 -4.377 -12.069 1.00 94.38 783 ILE A N 1
ATOM 6344 C CA . ILE A 1 783 ? -67.171 -3.111 -12.533 1.00 94.38 783 ILE A CA 1
ATOM 6345 C C . ILE A 1 783 ? -65.861 -3.346 -13.304 1.00 94.38 783 ILE A C 1
ATOM 6347 O O . ILE A 1 783 ? -65.061 -4.219 -12.979 1.00 94.38 783 ILE A O 1
ATOM 6351 N N . ALA A 1 784 ? -65.616 -2.570 -14.363 1.00 92.81 784 ALA A N 1
ATOM 6352 C CA . ALA A 1 784 ? -64.490 -2.808 -15.275 1.00 92.81 784 ALA A CA 1
ATOM 6353 C C . ALA A 1 784 ? -63.140 -2.220 -14.811 1.00 92.81 784 ALA A C 1
ATOM 6355 O O . ALA A 1 784 ? -62.131 -2.395 -15.493 1.00 92.81 784 ALA A O 1
ATOM 6356 N N . TYR A 1 785 ? -63.119 -1.455 -13.722 1.00 93.75 785 TYR A N 1
ATOM 6357 C CA . TYR A 1 785 ? -61.953 -0.726 -13.215 1.00 93.75 785 TYR A CA 1
ATOM 6358 C C . TYR A 1 785 ? -62.078 -0.546 -11.699 1.00 93.75 785 TYR A C 1
ATOM 6360 O O . TYR A 1 785 ? -63.184 -0.636 -11.172 1.00 93.75 785 TYR A O 1
ATOM 6368 N N . ARG A 1 786 ? -60.966 -0.269 -11.007 1.00 93.50 786 ARG A N 1
ATOM 6369 C CA . ARG A 1 786 ? -60.988 -0.024 -9.559 1.00 93.50 786 ARG A CA 1
ATOM 6370 C C . ARG A 1 786 ? -61.698 1.296 -9.236 1.00 93.50 786 ARG A C 1
ATOM 6372 O O . ARG A 1 786 ? -61.356 2.321 -9.826 1.00 93.50 786 ARG A O 1
ATOM 6379 N N . VAL A 1 787 ? -62.673 1.281 -8.330 1.00 93.62 787 VAL A N 1
ATOM 6380 C CA . VAL A 1 787 ? -63.484 2.454 -7.945 1.00 93.62 787 VAL A CA 1
ATOM 6381 C C . VAL A 1 787 ? -63.916 2.357 -6.481 1.00 93.62 787 VAL A C 1
ATOM 6383 O O . VAL A 1 787 ? -64.035 1.256 -5.947 1.00 93.62 787 VAL A O 1
ATOM 6386 N N . GLY A 1 788 ? -64.150 3.506 -5.844 1.00 91.62 788 GLY A N 1
ATOM 6387 C CA . GLY A 1 788 ? -64.557 3.588 -4.438 1.00 91.62 788 GLY A CA 1
ATOM 6388 C C . GLY A 1 788 ? -63.419 3.879 -3.468 1.00 91.62 788 GLY A C 1
ATOM 6389 O O . GLY A 1 788 ? -63.642 3.880 -2.269 1.00 91.62 788 GLY A O 1
ATOM 6390 N N . ASP A 1 789 ? -62.203 4.140 -3.961 1.00 88.56 789 ASP A N 1
ATOM 6391 C CA . ASP A 1 789 ? -61.102 4.617 -3.110 1.00 88.56 789 ASP A CA 1
ATOM 6392 C C . ASP A 1 789 ? -61.389 5.972 -2.461 1.00 88.56 789 ASP A C 1
ATOM 6394 O O . ASP A 1 789 ? -60.844 6.241 -1.397 1.00 88.56 789 ASP A O 1
ATOM 6398 N N . HIS A 1 790 ? -62.217 6.786 -3.118 1.00 90.50 790 HIS A N 1
ATOM 6399 C CA . HIS A 1 790 ? -62.676 8.099 -2.681 1.00 90.50 790 HIS A CA 1
ATOM 6400 C C . HIS A 1 790 ? -64.072 8.355 -3.269 1.00 90.50 790 HIS A C 1
ATOM 6402 O O . HIS A 1 790 ? -64.337 7.960 -4.416 1.00 90.50 790 HIS A O 1
ATOM 6408 N N . ILE A 1 791 ? -64.956 9.004 -2.516 1.00 93.62 791 ILE A N 1
ATOM 6409 C CA . ILE A 1 791 ? -66.264 9.487 -2.957 1.00 93.62 791 ILE A CA 1
ATOM 6410 C C . ILE A 1 791 ? -66.473 10.937 -2.533 1.00 93.62 791 ILE A C 1
ATOM 6412 O O . ILE A 1 791 ? -66.046 11.374 -1.478 1.00 93.62 791 ILE A O 1
ATOM 6416 N N . THR A 1 792 ? -67.200 11.693 -3.347 1.00 92.69 792 THR A N 1
ATOM 6417 C CA . THR A 1 792 ? -67.630 13.049 -2.990 1.00 92.69 792 THR A CA 1
ATOM 6418 C C . THR A 1 792 ? -69.143 13.106 -3.028 1.00 92.69 792 THR A C 1
ATOM 6420 O O . THR A 1 792 ? -69.736 12.803 -4.066 1.00 92.69 792 THR A O 1
ATOM 6423 N N . VAL A 1 793 ? -69.761 13.498 -1.916 1.00 93.06 793 VAL A N 1
ATOM 6424 C CA . VAL A 1 793 ? -71.217 13.601 -1.762 1.00 93.06 793 VAL A CA 1
ATOM 6425 C C . VAL A 1 793 ? -71.606 15.069 -1.627 1.00 93.06 793 VAL A C 1
ATOM 6427 O O . VAL A 1 793 ? -70.948 15.824 -0.920 1.00 93.06 793 VAL A O 1
ATOM 6430 N N . SER A 1 794 ? -72.667 15.493 -2.311 1.00 91.38 794 SER A N 1
ATOM 6431 C CA . SER A 1 794 ? -73.208 16.849 -2.182 1.00 91.38 794 SER A CA 1
ATOM 6432 C C . SER A 1 794 ? -74.720 16.889 -2.375 1.00 91.38 794 SER A C 1
ATOM 6434 O O . SER A 1 794 ? -75.319 15.920 -2.847 1.00 91.38 794 SER A O 1
ATOM 6436 N N . GLY A 1 795 ? -75.331 18.024 -2.026 1.00 92.00 795 GLY A N 1
ATOM 6437 C CA . GLY A 1 795 ? -76.775 18.236 -2.104 1.00 92.00 795 GLY A CA 1
ATOM 6438 C C . GLY A 1 795 ? -77.515 17.751 -0.859 1.00 92.00 795 GLY A C 1
ATOM 6439 O O . GLY A 1 795 ? -76.912 17.490 0.186 1.00 92.00 795 GLY A O 1
ATOM 6440 N N . ARG A 1 796 ? -78.839 17.647 -0.983 1.00 93.88 796 ARG A N 1
ATOM 6441 C CA . ARG A 1 796 ? -79.767 17.278 0.092 1.00 93.88 796 ARG A CA 1
ATOM 6442 C C . ARG A 1 796 ? -80.702 16.165 -0.367 1.00 93.88 796 ARG A C 1
ATOM 6444 O O . ARG A 1 796 ? -81.136 16.140 -1.520 1.00 93.88 796 ARG A O 1
ATOM 6451 N N . LEU A 1 797 ? -81.005 15.219 0.519 1.00 93.62 797 LEU A N 1
ATOM 6452 C CA . LEU A 1 797 ? -81.975 14.164 0.226 1.00 93.62 797 LEU A CA 1
ATOM 6453 C C . LEU A 1 797 ? -83.404 14.717 0.216 1.00 93.62 797 LEU A C 1
ATOM 6455 O O . LEU A 1 797 ? -84.212 14.290 -0.611 1.00 93.62 797 LEU A O 1
ATOM 6459 N N . ASP A 1 798 ? -83.708 15.669 1.100 1.00 92.00 798 ASP A N 1
ATOM 6460 C CA . ASP A 1 798 ? -85.046 16.252 1.249 1.00 92.00 798 ASP A CA 1
ATOM 6461 C C . ASP A 1 798 ? -85.574 16.981 -0.003 1.00 92.00 798 ASP A C 1
ATOM 6463 O O . ASP A 1 798 ? -86.779 16.943 -0.267 1.00 92.00 798 ASP A O 1
ATOM 6467 N N . ASP A 1 799 ? -84.694 17.580 -0.809 1.00 93.56 799 ASP A N 1
ATOM 6468 C CA . ASP A 1 799 ? -85.029 18.223 -2.086 1.00 93.56 799 ASP A CA 1
ATOM 6469 C C . ASP A 1 799 ? -84.695 17.366 -3.325 1.00 93.56 799 ASP A C 1
ATOM 6471 O O . ASP A 1 799 ? -85.020 17.744 -4.454 1.00 93.56 799 ASP A O 1
ATOM 6475 N N . GLY A 1 800 ? -84.104 16.183 -3.118 1.00 91.12 800 GLY A N 1
ATOM 6476 C CA . GLY A 1 800 ? -83.722 15.244 -4.170 1.00 91.12 800 GLY A CA 1
ATOM 6477 C C . GLY A 1 800 ? -82.496 15.659 -4.990 1.00 91.12 800 GLY A C 1
ATOM 6478 O O . GLY A 1 800 ? -82.287 15.102 -6.065 1.00 91.12 800 GLY A O 1
ATOM 6479 N N . SER A 1 801 ? -81.692 16.617 -4.522 1.00 93.62 801 SER A N 1
ATOM 6480 C CA . SER A 1 801 ? -80.519 17.133 -5.242 1.00 93.62 801 SER A CA 1
ATOM 6481 C C . SER A 1 801 ? -79.236 16.318 -5.053 1.00 93.62 801 SER A C 1
ATOM 6483 O O . SER A 1 801 ? -78.204 16.704 -5.606 1.00 93.62 801 SER A O 1
ATOM 6485 N N . VAL A 1 802 ? -79.275 15.209 -4.299 1.00 95.00 802 VAL A N 1
ATOM 6486 C CA . VAL A 1 802 ? -78.070 14.438 -3.949 1.00 95.00 802 VAL A CA 1
ATOM 6487 C C . VAL A 1 802 ? -77.312 13.971 -5.189 1.00 95.00 802 VAL A C 1
ATOM 6489 O O . VAL A 1 802 ? -77.856 13.289 -6.066 1.00 95.00 802 VAL A O 1
ATOM 6492 N N . LYS A 1 803 ? -76.016 14.286 -5.213 1.00 93.94 803 LYS A N 1
ATOM 6493 C CA . LYS A 1 803 ? -75.057 13.785 -6.197 1.00 93.94 803 LYS A CA 1
ATOM 6494 C C . LYS A 1 803 ? -73.902 13.100 -5.485 1.00 93.94 803 LYS A C 1
ATOM 6496 O O . LYS A 1 803 ? -73.413 13.596 -4.472 1.00 93.94 803 LYS A O 1
ATOM 6501 N N . LEU A 1 804 ? -73.449 11.984 -6.046 1.00 95.25 804 LEU A N 1
ATOM 6502 C CA . LEU A 1 804 ? -72.249 11.287 -5.598 1.00 95.25 804 LEU A CA 1
ATOM 6503 C C . LEU A 1 804 ? -71.306 11.084 -6.775 1.00 95.25 804 LEU A C 1
ATOM 6505 O O . LEU A 1 804 ? -71.720 10.685 -7.862 1.00 95.25 804 LEU A O 1
ATOM 6509 N N . TYR A 1 805 ? -70.025 11.333 -6.555 1.00 94.88 805 TYR A N 1
ATOM 6510 C CA . TYR A 1 805 ? -68.997 11.109 -7.557 1.00 94.88 805 TYR A CA 1
ATOM 6511 C C . TYR A 1 805 ? -67.936 10.150 -7.029 1.00 94.88 805 TYR A C 1
ATOM 6513 O O . TYR A 1 805 ? -67.482 10.300 -5.901 1.00 94.88 805 TYR A O 1
ATOM 6521 N N . ALA A 1 806 ? -67.539 9.180 -7.851 1.00 94.69 806 ALA A N 1
ATOM 6522 C CA . ALA A 1 806 ? -66.527 8.182 -7.525 1.00 94.69 806 ALA A CA 1
ATOM 6523 C C . ALA A 1 806 ? -65.490 8.103 -8.665 1.00 94.69 806 ALA A C 1
ATOM 6525 O O . ALA A 1 806 ? -65.738 7.457 -9.699 1.00 94.69 806 ALA A O 1
ATOM 6526 N N . PRO A 1 807 ? -64.342 8.798 -8.550 1.00 93.94 807 PRO A N 1
ATOM 6527 C CA . PRO A 1 807 ? -63.263 8.700 -9.527 1.00 93.94 807 PRO A CA 1
ATOM 6528 C C . PRO A 1 807 ? -62.665 7.288 -9.541 1.00 93.94 807 PRO A C 1
ATOM 6530 O O . PRO A 1 807 ? -62.418 6.674 -8.507 1.00 93.94 807 PRO A O 1
ATOM 6533 N N . GLY A 1 808 ? -62.427 6.751 -10.737 1.00 92.56 808 GLY A N 1
ATOM 6534 C CA . GLY A 1 808 ? -61.762 5.462 -10.882 1.00 92.56 808 GLY A CA 1
ATOM 6535 C C . GLY A 1 808 ? -60.242 5.580 -10.769 1.00 92.56 808 GLY A C 1
ATOM 6536 O O . GLY A 1 808 ? -59.644 6.549 -11.252 1.00 92.56 808 GLY A O 1
ATOM 6537 N N . SER A 1 809 ? -59.624 4.548 -10.202 1.00 89.25 809 SER A N 1
ATOM 6538 C CA . SER A 1 809 ? -58.175 4.383 -10.106 1.00 89.25 809 SER A CA 1
ATOM 6539 C C . SER A 1 809 ? -57.594 3.787 -11.395 1.00 89.25 809 SER A C 1
ATOM 6541 O O . SER A 1 809 ? -58.192 2.901 -12.010 1.00 89.25 809 SER A O 1
ATOM 6543 N N . GLU A 1 810 ? -56.437 4.299 -11.830 1.00 89.12 810 GLU A N 1
ATOM 6544 C CA . GLU A 1 810 ? -55.704 3.853 -13.034 1.00 89.12 810 GLU A CA 1
ATOM 6545 C C . GLU A 1 810 ? -56.540 3.849 -14.329 1.00 89.12 810 GLU A C 1
ATOM 6547 O O . GLU A 1 810 ? -56.276 3.117 -15.285 1.00 89.12 810 GLU A O 1
ATOM 6552 N N . THR A 1 811 ? -57.560 4.707 -14.391 1.00 91.62 811 THR A N 1
ATOM 6553 C CA . THR A 1 811 ? -58.516 4.768 -15.498 1.00 91.62 811 THR A CA 1
ATOM 6554 C C . THR A 1 811 ? -58.827 6.203 -15.909 1.00 91.62 811 THR A C 1
ATOM 6556 O O . THR A 1 811 ? -58.504 7.171 -15.229 1.00 91.62 811 THR A O 1
ATOM 6559 N N . LYS A 1 812 ? -59.484 6.344 -17.059 1.00 93.00 812 LYS A N 1
ATOM 6560 C CA . LYS A 1 812 ? -60.044 7.604 -17.565 1.00 93.00 812 LYS A CA 1
ATOM 6561 C C . LYS A 1 812 ? -61.523 7.756 -17.215 1.00 93.00 812 LYS A C 1
ATOM 6563 O O . LYS A 1 812 ? -62.250 8.439 -17.925 1.00 93.00 812 LYS A O 1
ATOM 6568 N N . ARG A 1 813 ? -62.014 7.031 -16.215 1.00 93.25 813 ARG A N 1
ATOM 6569 C CA . ARG A 1 813 ? -63.446 6.905 -15.939 1.00 93.25 813 ARG A CA 1
ATOM 6570 C C . ARG A 1 813 ? -63.746 7.406 -14.540 1.00 93.25 813 ARG A C 1
ATOM 6572 O O . ARG A 1 813 ? -63.028 7.085 -13.599 1.00 93.25 813 ARG A O 1
ATOM 6579 N N . MET A 1 814 ? -64.823 8.163 -14.428 1.00 93.25 814 MET A N 1
ATOM 6580 C CA . MET A 1 814 ? -65.404 8.595 -13.168 1.00 93.25 814 MET A CA 1
ATOM 6581 C C . MET A 1 814 ? -66.885 8.258 -13.199 1.00 93.25 814 MET A C 1
ATOM 6583 O O . MET A 1 814 ? -67.555 8.501 -14.205 1.00 93.25 814 MET A O 1
ATOM 6587 N N . LEU A 1 815 ? -67.376 7.666 -12.118 1.00 94.94 815 LEU A N 1
ATOM 6588 C CA . LEU A 1 815 ? -68.790 7.374 -11.971 1.00 94.94 815 LEU A CA 1
ATOM 6589 C C . LEU A 1 815 ? -69.464 8.573 -11.307 1.00 94.94 815 LEU A C 1
ATOM 6591 O O . LEU A 1 815 ? -69.026 9.013 -10.248 1.00 94.94 815 LEU A O 1
ATOM 6595 N N . LYS A 1 816 ? -70.506 9.101 -11.938 1.00 95.19 816 LYS A N 1
ATOM 6596 C CA . LYS A 1 816 ? -71.380 10.130 -11.383 1.00 95.19 816 LYS A CA 1
ATOM 6597 C C . LYS A 1 816 ? -72.736 9.499 -11.120 1.00 95.19 816 LYS A C 1
ATOM 6599 O O . LYS A 1 816 ? -73.281 8.826 -11.990 1.00 95.19 816 LYS A O 1
ATOM 6604 N N . LEU A 1 817 ? -73.252 9.710 -9.924 1.00 96.12 817 LEU A N 1
ATOM 6605 C CA . LEU A 1 817 ? -74.511 9.178 -9.447 1.00 96.12 817 LEU A CA 1
ATOM 6606 C C . LEU A 1 817 ? -75.437 10.341 -9.103 1.00 96.12 817 LEU A C 1
ATOM 6608 O O . LEU A 1 817 ? -75.055 11.227 -8.340 1.00 96.12 817 LEU A O 1
ATOM 6612 N N . GLU A 1 818 ? -76.643 10.338 -9.659 1.00 95.62 818 GLU A N 1
ATOM 6613 C CA . GLU A 1 818 ? -77.679 11.333 -9.365 1.00 95.62 818 GLU A CA 1
ATOM 6614 C C . GLU A 1 818 ? -78.882 10.647 -8.724 1.00 95.62 818 GLU A C 1
ATOM 6616 O O . GLU A 1 818 ? -79.307 9.569 -9.151 1.00 95.62 818 GLU A O 1
ATOM 6621 N N . TRP A 1 819 ? -79.386 11.227 -7.639 1.00 96.25 819 TRP A N 1
ATOM 6622 C CA . TRP A 1 819 ? -80.474 10.627 -6.884 1.00 96.25 819 TRP A CA 1
ATOM 6623 C C . TRP A 1 819 ? -81.789 10.679 -7.660 1.00 96.25 819 TRP A C 1
ATOM 6625 O O . TRP A 1 819 ? -82.237 11.742 -8.086 1.00 96.25 819 TRP A O 1
ATOM 6635 N N . ASN A 1 820 ? -82.447 9.526 -7.798 1.00 94.06 820 ASN A N 1
ATOM 6636 C CA . ASN A 1 820 ? -83.796 9.455 -8.336 1.00 94.06 820 ASN A CA 1
ATOM 6637 C C . ASN A 1 820 ? -84.799 9.268 -7.189 1.00 94.06 820 ASN A C 1
ATOM 6639 O O . ASN A 1 820 ? -84.983 8.170 -6.656 1.00 94.06 820 ASN A O 1
ATOM 6643 N N . SER A 1 821 ? -85.506 10.350 -6.851 1.00 90.00 821 SER A N 1
ATOM 6644 C CA . SER A 1 821 ? -86.508 10.369 -5.777 1.00 90.00 821 SER A CA 1
ATOM 6645 C C . SER A 1 821 ? -87.699 9.428 -6.007 1.00 90.00 821 SER A C 1
ATOM 6647 O O . SER A 1 821 ? -88.413 9.121 -5.055 1.00 90.00 821 SER A O 1
ATOM 6649 N N . VAL A 1 822 ? -87.934 8.964 -7.241 1.00 89.81 822 VAL A N 1
ATOM 6650 C CA . VAL A 1 822 ? -89.012 8.014 -7.567 1.00 89.81 822 VAL A CA 1
ATOM 6651 C C . VAL A 1 822 ? -88.590 6.583 -7.254 1.00 89.81 822 VAL A C 1
ATOM 6653 O O . VAL A 1 822 ? -89.351 5.851 -6.625 1.00 89.81 822 VAL A O 1
ATOM 6656 N N . SER A 1 823 ? -87.398 6.171 -7.691 1.00 88.75 823 SER A N 1
ATOM 6657 C CA . SER A 1 823 ? -86.890 4.814 -7.452 1.00 88.75 823 SER A CA 1
ATOM 6658 C C . SER A 1 823 ? -86.190 4.650 -6.105 1.00 88.75 823 SER A C 1
ATOM 6660 O O . SER A 1 823 ? -85.915 3.517 -5.725 1.00 88.75 823 SER A O 1
ATOM 6662 N N . GLN A 1 824 ? -85.905 5.749 -5.396 1.00 91.62 824 GLN A N 1
ATOM 6663 C CA . GLN A 1 824 ? -85.125 5.768 -4.149 1.00 91.62 824 GLN A CA 1
ATOM 6664 C C . GLN A 1 824 ? -83.757 5.078 -4.293 1.00 91.62 824 GLN A C 1
ATOM 6666 O O . GLN A 1 824 ? -83.263 4.411 -3.385 1.00 91.62 824 GLN A O 1
ATOM 6671 N N . CYS A 1 825 ? -83.153 5.225 -5.470 1.00 93.50 825 CYS A N 1
ATOM 6672 C CA . CYS A 1 825 ? -81.829 4.714 -5.808 1.00 93.50 825 CYS A CA 1
ATOM 6673 C C . CYS A 1 825 ? -81.109 5.736 -6.689 1.00 93.50 825 CYS A C 1
ATOM 6675 O O . CYS A 1 825 ? -81.750 6.600 -7.296 1.00 93.50 825 CYS A O 1
ATOM 6677 N N . PHE A 1 826 ? -79.789 5.613 -6.797 1.00 97.00 826 PHE A N 1
ATOM 6678 C CA . PHE A 1 826 ? -79.013 6.415 -7.735 1.00 97.00 826 PHE A CA 1
ATOM 6679 C C . PHE A 1 826 ? -79.139 5.900 -9.172 1.00 97.00 826 PHE A C 1
ATOM 6681 O O . PHE A 1 826 ? -79.045 4.698 -9.430 1.00 97.00 826 PHE A O 1
ATOM 6688 N N . GLU A 1 827 ? -79.259 6.831 -10.113 1.00 94.88 827 GLU A N 1
ATOM 6689 C CA . GLU A 1 827 ? -78.970 6.598 -11.527 1.00 94.88 827 GLU A CA 1
ATOM 6690 C C . GLU A 1 827 ? -77.509 6.946 -11.812 1.00 94.88 827 GLU A C 1
ATOM 6692 O O . GLU A 1 827 ? -76.960 7.861 -11.198 1.00 94.88 827 GLU A O 1
ATOM 6697 N N . SER A 1 828 ? -76.864 6.219 -12.729 1.00 93.69 828 SER A N 1
ATOM 6698 C CA . SER A 1 828 ? -75.443 6.404 -13.020 1.00 93.69 828 SER A CA 1
ATOM 6699 C C . SER A 1 828 ? -75.149 6.947 -14.412 1.00 93.69 828 SER A C 1
ATOM 6701 O O . SER A 1 828 ? -75.751 6.573 -15.418 1.00 93.69 828 SER A O 1
ATOM 6703 N N . GLU A 1 829 ? -74.133 7.798 -14.459 1.00 94.38 829 GLU A N 1
ATOM 6704 C CA . GLU A 1 829 ? -73.525 8.360 -15.653 1.00 94.38 829 GLU A CA 1
ATOM 6705 C C . GLU A 1 829 ? -72.007 8.132 -15.579 1.00 94.38 829 GLU A C 1
ATOM 6707 O O . GLU A 1 829 ? -71.364 8.429 -14.570 1.00 94.38 829 GLU A O 1
ATOM 6712 N N . GLN A 1 830 ? -71.398 7.609 -16.648 1.00 93.56 830 GLN A N 1
ATOM 6713 C CA . GLN A 1 830 ? -69.939 7.506 -16.730 1.00 93.56 830 GLN A CA 1
ATOM 6714 C C . GLN A 1 830 ? -69.357 8.747 -17.408 1.00 93.56 830 GLN A C 1
ATOM 6716 O O . GLN A 1 830 ? -69.553 8.965 -18.605 1.00 93.56 830 GLN A O 1
ATOM 6721 N N . ILE A 1 831 ? -68.537 9.494 -16.673 1.00 94.12 831 ILE A N 1
ATOM 6722 C CA . ILE A 1 831 ? -67.752 10.604 -17.210 1.00 94.12 831 ILE A CA 1
ATOM 6723 C C . ILE A 1 831 ? -66.403 10.066 -17.697 1.00 94.12 831 ILE A C 1
ATOM 6725 O O . ILE A 1 831 ? -65.655 9.429 -16.952 1.00 94.12 831 ILE A O 1
ATOM 6729 N N . ASN A 1 832 ? -66.079 10.332 -18.965 1.00 93.50 832 ASN A N 1
ATOM 6730 C CA . ASN A 1 832 ? -64.787 9.981 -19.553 1.00 93.50 832 ASN A CA 1
ATOM 6731 C C . ASN A 1 832 ? -63.821 11.169 -19.447 1.00 93.50 832 ASN A C 1
ATOM 6733 O O . ASN A 1 832 ? -63.978 12.180 -20.128 1.00 93.50 832 ASN A O 1
ATOM 6737 N N . LEU A 1 833 ? -62.801 11.027 -18.610 1.00 92.25 833 LEU A N 1
ATOM 6738 C CA . LEU A 1 833 ? -61.747 12.008 -18.397 1.00 92.25 833 LEU A CA 1
ATOM 6739 C C . LEU A 1 833 ? -60.729 11.975 -19.542 1.00 92.25 833 LEU A C 1
ATOM 6741 O O . LEU A 1 833 ? -60.340 10.922 -20.052 1.00 92.25 833 LEU A O 1
ATOM 6745 N N . MET A 1 834 ? -60.232 13.145 -19.939 1.00 88.00 834 MET A N 1
ATOM 6746 C CA . MET A 1 834 ? -59.215 13.237 -20.997 1.00 88.00 834 MET A CA 1
ATOM 6747 C C . MET A 1 834 ? -57.877 12.571 -20.615 1.00 88.00 834 MET A C 1
ATOM 6749 O O . MET A 1 834 ? -57.173 12.038 -21.488 1.00 88.00 834 MET A O 1
ATOM 6753 N N . ARG A 1 835 ? -57.523 12.572 -19.322 1.00 85.00 835 ARG A N 1
ATOM 6754 C CA . ARG A 1 835 ? -56.308 11.944 -18.775 1.00 85.00 835 ARG A CA 1
ATOM 6755 C C . ARG A 1 835 ? -56.660 10.796 -17.834 1.00 85.00 835 ARG A C 1
ATOM 6757 O O . ARG A 1 835 ? -57.776 10.718 -17.336 1.00 85.00 835 ARG A O 1
ATOM 6764 N N . THR A 1 836 ? -55.711 9.879 -17.681 1.00 84.50 836 THR A N 1
ATOM 6765 C CA . THR A 1 836 ? -55.847 8.716 -16.802 1.00 84.50 836 THR A CA 1
ATOM 6766 C C . THR A 1 836 ? -55.491 9.137 -15.385 1.00 84.50 836 THR A C 1
ATOM 6768 O O . THR A 1 836 ? -54.385 9.620 -15.178 1.00 84.50 836 THR A O 1
ATOM 6771 N N . ASN A 1 837 ? -56.395 8.921 -14.438 1.00 82.75 837 ASN A N 1
ATOM 6772 C CA . ASN A 1 837 ? -56.113 9.072 -13.016 1.00 82.75 837 ASN A CA 1
ATOM 6773 C C . ASN A 1 837 ? -55.101 8.013 -12.565 1.00 82.75 837 ASN A C 1
ATOM 6775 O O . ASN A 1 837 ? -55.081 6.908 -13.108 1.00 82.75 837 ASN A O 1
ATOM 6779 N N . LYS A 1 838 ? -54.292 8.307 -11.549 1.00 78.56 838 LYS A N 1
ATOM 6780 C CA . LYS A 1 838 ? -53.324 7.358 -10.981 1.00 78.56 838 LYS A CA 1
ATOM 6781 C C . LYS A 1 838 ? -53.598 7.119 -9.501 1.00 78.56 838 LYS A C 1
ATOM 6783 O O . LYS A 1 838 ? -53.887 8.068 -8.784 1.00 78.56 838 LYS A O 1
ATOM 6788 N N . GLY A 1 839 ? -53.447 5.878 -9.037 1.00 79.88 839 GLY A N 1
ATOM 6789 C CA . GLY A 1 839 ? -53.615 5.548 -7.616 1.00 79.88 839 GLY A CA 1
ATOM 6790 C C . GLY A 1 839 ? -54.976 5.992 -7.064 1.00 79.88 839 GLY A C 1
ATOM 6791 O O . GLY A 1 839 ? -55.990 5.841 -7.747 1.00 79.88 839 GLY A O 1
ATOM 6792 N N . SER A 1 840 ? -54.992 6.544 -5.851 1.00 78.81 840 SER A N 1
ATOM 6793 C CA . SER A 1 840 ? -56.203 7.020 -5.168 1.00 78.81 840 SER A CA 1
ATOM 6794 C C . SER A 1 840 ? -56.532 8.447 -5.607 1.00 78.81 840 SER A C 1
ATOM 6796 O O . SER A 1 840 ? -55.989 9.413 -5.073 1.00 78.81 840 SER A O 1
ATOM 6798 N N . ALA A 1 841 ? -57.361 8.582 -6.640 1.00 87.12 841 ALA A N 1
ATOM 6799 C CA . ALA A 1 841 ? -57.817 9.886 -7.102 1.00 87.12 841 ALA A CA 1
ATOM 6800 C C . ALA A 1 841 ? -58.958 10.405 -6.221 1.00 87.12 841 ALA A C 1
ATOM 6802 O O . ALA A 1 841 ? -59.859 9.646 -5.885 1.00 87.12 841 ALA A O 1
ATOM 6803 N N . SER A 1 842 ? -58.948 11.701 -5.930 1.00 90.06 842 SER A N 1
ATOM 6804 C CA . SER A 1 842 ? -60.007 12.406 -5.205 1.00 90.06 842 SER A CA 1
ATOM 6805 C C . SER A 1 842 ? -60.466 13.613 -6.015 1.00 90.06 842 SER A C 1
ATOM 6807 O O . SER A 1 842 ? -59.749 14.096 -6.904 1.00 90.06 842 SER A O 1
ATOM 6809 N N . MET A 1 843 ? -61.681 14.084 -5.747 1.00 91.06 843 MET A N 1
ATOM 6810 C CA . MET A 1 843 ? -62.258 15.216 -6.451 1.00 91.06 843 MET A CA 1
ATOM 6811 C C . MET A 1 843 ? -62.931 16.218 -5.520 1.00 91.06 843 MET A C 1
ATOM 6813 O O . MET A 1 843 ? -63.439 15.863 -4.469 1.00 91.06 843 MET A O 1
ATOM 6817 N N . ALA A 1 844 ? -62.975 17.474 -5.961 1.00 90.50 844 ALA A N 1
ATOM 6818 C CA . ALA A 1 844 ? -63.687 18.549 -5.282 1.00 90.50 844 ALA A CA 1
ATOM 6819 C C . ALA A 1 844 ? -64.586 19.294 -6.275 1.00 90.50 844 ALA A C 1
ATOM 6821 O O . ALA A 1 844 ? -64.126 19.728 -7.341 1.00 90.50 844 ALA A O 1
ATOM 6822 N N . LEU A 1 845 ? -65.861 19.460 -5.922 1.00 87.88 845 LEU A N 1
ATOM 6823 C CA . LEU A 1 845 ? -66.816 20.274 -6.679 1.00 87.88 845 LEU A CA 1
ATOM 6824 C C . LEU A 1 845 ? -66.457 21.749 -6.568 1.00 87.88 845 LEU A C 1
ATOM 6826 O O . LEU A 1 845 ? -66.014 22.191 -5.519 1.00 87.88 845 LEU A O 1
ATOM 6830 N N . ILE A 1 846 ? -66.636 22.524 -7.634 1.00 87.12 846 ILE A N 1
ATOM 6831 C CA . ILE A 1 846 ? -66.394 23.967 -7.582 1.00 87.12 846 ILE A CA 1
ATOM 6832 C C . ILE A 1 846 ? -67.693 24.660 -7.157 1.00 87.12 846 ILE A C 1
ATOM 6834 O O . ILE A 1 846 ? -68.701 24.486 -7.842 1.00 87.12 846 ILE A O 1
ATOM 6838 N N . PRO A 1 847 ? -67.691 25.469 -6.080 1.00 78.62 847 PRO A N 1
ATOM 6839 C CA . PRO A 1 847 ? -68.859 26.263 -5.716 1.00 78.62 847 PRO A CA 1
ATOM 6840 C C . PRO A 1 847 ? -69.351 27.097 -6.907 1.00 78.62 847 PRO A C 1
ATOM 6842 O O . PRO A 1 847 ? -68.548 27.696 -7.625 1.00 78.62 847 PRO A O 1
ATOM 6845 N N . ASP A 1 848 ? -70.665 27.102 -7.133 1.00 79.25 848 ASP A N 1
ATOM 6846 C CA . ASP A 1 848 ? -71.333 27.834 -8.219 1.00 79.25 848 ASP A CA 1
ATOM 6847 C C . ASP A 1 848 ? -70.901 27.447 -9.656 1.00 79.25 848 ASP A C 1
ATOM 6849 O O . ASP A 1 848 ? -71.107 28.211 -10.605 1.00 79.25 848 ASP A O 1
ATOM 6853 N N . SER A 1 849 ? -70.308 26.262 -9.862 1.00 83.75 849 SER A N 1
ATOM 6854 C CA . SER A 1 849 ? -69.892 25.777 -11.184 1.00 83.75 849 SER A CA 1
ATOM 6855 C C . SER A 1 849 ? -70.111 24.271 -11.365 1.00 83.75 849 SER A C 1
ATOM 6857 O O . SER A 1 849 ? -69.905 23.486 -10.450 1.00 83.75 849 SER A O 1
ATOM 6859 N N . ASP A 1 850 ? -70.455 23.852 -12.588 1.00 82.69 850 ASP A N 1
ATOM 6860 C CA . ASP A 1 850 ? -70.524 22.428 -12.963 1.00 82.69 850 ASP A CA 1
ATOM 6861 C C . ASP A 1 850 ? -69.138 21.809 -13.266 1.00 82.69 850 ASP A C 1
ATOM 6863 O O . ASP A 1 850 ? -69.023 20.623 -13.583 1.00 82.69 850 ASP A O 1
ATOM 6867 N N . ASP A 1 851 ? -68.071 22.612 -13.243 1.00 91.06 851 ASP A N 1
ATOM 6868 C CA . ASP A 1 851 ? -66.693 22.128 -13.338 1.00 91.06 851 ASP A CA 1
ATOM 6869 C C . ASP A 1 851 ? -66.238 21.528 -11.987 1.00 91.06 851 ASP A C 1
ATOM 6871 O O . ASP A 1 851 ? -66.764 21.851 -10.924 1.00 91.06 851 ASP A O 1
ATOM 6875 N N . PHE A 1 852 ? -65.203 20.690 -12.009 1.00 92.06 852 PHE A N 1
ATOM 6876 C CA . PHE A 1 852 ? -64.652 20.060 -10.805 1.00 92.06 852 PHE A CA 1
ATOM 6877 C C . PHE A 1 852 ? -63.128 19.952 -10.868 1.00 92.06 852 PHE A C 1
ATOM 6879 O O . PHE A 1 852 ? -62.525 19.973 -11.949 1.00 92.06 852 PHE A O 1
ATOM 6886 N N . TYR A 1 853 ? -62.495 19.830 -9.703 1.00 92.00 853 TYR A N 1
ATOM 6887 C CA . TYR A 1 853 ? -61.076 19.517 -9.588 1.00 92.00 853 TYR A CA 1
ATOM 6888 C C . TYR A 1 853 ? -60.872 18.026 -9.332 1.00 92.00 853 TYR A C 1
ATOM 6890 O O . TYR A 1 853 ? -61.626 17.433 -8.573 1.00 92.00 853 TYR A O 1
ATOM 6898 N N . ILE A 1 854 ? -59.842 17.437 -9.937 1.00 90.44 854 ILE A N 1
ATOM 6899 C CA . ILE A 1 854 ? -59.337 16.100 -9.612 1.00 90.44 854 ILE A CA 1
ATOM 6900 C C . ILE A 1 854 ? -57.872 16.213 -9.221 1.00 90.44 854 ILE A C 1
ATOM 6902 O O . ILE A 1 854 ? -57.088 16.894 -9.893 1.00 90.44 854 ILE A O 1
ATOM 6906 N N . ASN A 1 855 ? -57.511 15.488 -8.171 1.00 86.06 855 ASN A N 1
ATOM 6907 C CA . ASN A 1 855 ? -56.139 15.265 -7.756 1.00 86.06 855 ASN A CA 1
ATOM 6908 C C . ASN A 1 855 ? -55.864 13.763 -7.660 1.00 86.06 855 ASN A C 1
ATOM 6910 O O . ASN A 1 855 ? -56.766 12.994 -7.337 1.00 86.06 855 ASN A O 1
ATOM 6914 N N . SER A 1 856 ? -54.653 13.328 -8.003 1.00 81.25 856 SER A N 1
ATOM 6915 C CA . SER A 1 856 ? -54.308 11.904 -7.972 1.00 81.25 856 SER A CA 1
ATOM 6916 C C . SER A 1 856 ? -52.805 11.671 -7.809 1.00 81.25 856 SER A C 1
ATOM 6918 O O . SER A 1 856 ? -51.985 12.561 -8.059 1.00 81.25 856 SER A O 1
ATOM 6920 N N . THR A 1 857 ? -52.430 10.456 -7.401 1.00 73.62 857 THR A N 1
ATOM 6921 C CA . THR A 1 857 ? -51.049 10.054 -7.099 1.00 73.62 857 THR A CA 1
ATOM 6922 C C . THR A 1 857 ? -50.097 10.357 -8.268 1.00 73.62 857 THR A C 1
ATOM 6924 O O . THR A 1 857 ? -50.230 9.831 -9.371 1.00 73.62 857 THR A O 1
ATOM 6927 N N . GLY A 1 858 ? -49.085 11.197 -8.047 1.00 70.31 858 GLY A N 1
ATOM 6928 C CA . GLY A 1 858 ? -48.108 11.583 -9.069 1.00 70.31 858 GLY A CA 1
ATOM 6929 C C . GLY A 1 858 ? -48.654 12.451 -10.214 1.00 70.31 858 GLY A C 1
ATOM 6930 O O . GLY A 1 858 ? -47.983 12.568 -11.246 1.00 70.31 858 GLY A O 1
ATOM 6931 N N . GLU A 1 859 ? -49.838 13.050 -10.062 1.00 75.44 859 GLU A N 1
ATOM 6932 C CA . GLU A 1 859 ? -50.363 14.084 -10.956 1.00 75.44 859 GLU A CA 1
ATOM 6933 C C . GLU A 1 859 ? -50.511 15.428 -10.225 1.00 75.44 859 GLU A C 1
ATOM 6935 O O . GLU A 1 859 ? -50.537 15.502 -8.999 1.00 75.44 859 GLU A O 1
ATOM 6940 N N . TYR A 1 860 ? -50.540 16.515 -10.997 1.00 79.88 860 TYR A N 1
ATOM 6941 C CA . TYR A 1 860 ? -50.889 17.840 -10.485 1.00 79.88 860 TYR A CA 1
ATOM 6942 C C . TYR A 1 860 ? -52.405 17.983 -10.417 1.00 79.88 860 TYR A C 1
ATOM 6944 O O . TYR A 1 860 ? -53.098 17.374 -11.224 1.00 79.88 860 TYR A O 1
ATOM 6952 N N . LEU A 1 861 ? -52.902 18.882 -9.568 1.00 86.19 861 LEU A N 1
ATOM 6953 C CA . LEU A 1 861 ? -54.313 19.254 -9.528 1.00 86.19 861 LEU A CA 1
ATOM 6954 C C . LEU A 1 861 ? -54.826 19.692 -10.916 1.00 86.19 861 LEU A C 1
ATOM 6956 O O . LEU A 1 861 ? -54.255 20.585 -11.557 1.00 86.19 861 LEU A O 1
ATOM 6960 N N . ILE A 1 862 ? -55.916 19.074 -11.372 1.00 88.38 862 ILE A N 1
ATOM 6961 C CA . ILE A 1 862 ? -56.512 19.278 -12.698 1.00 88.38 862 ILE A CA 1
ATOM 6962 C C . ILE A 1 862 ? -57.944 19.777 -12.553 1.00 88.38 862 ILE A C 1
ATOM 6964 O O . ILE A 1 862 ? -58.718 19.212 -11.794 1.00 88.38 862 ILE A O 1
ATOM 6968 N N . ARG A 1 863 ? -58.330 20.788 -13.332 1.00 91.94 863 ARG A N 1
ATOM 6969 C CA . ARG A 1 863 ? -59.724 21.205 -13.499 1.00 91.94 863 ARG A CA 1
ATOM 6970 C C . ARG A 1 863 ? -60.322 20.568 -14.749 1.00 91.94 863 ARG A C 1
ATOM 6972 O O . ARG A 1 863 ? -59.777 20.721 -15.850 1.00 91.94 863 ARG A O 1
ATOM 6979 N N . TYR A 1 864 ? -61.474 19.933 -14.593 1.00 92.75 864 TYR A N 1
ATOM 6980 C CA . TYR A 1 864 ? -62.276 19.365 -15.670 1.00 92.75 864 TYR A CA 1
ATOM 6981 C C . TYR A 1 864 ? -63.630 20.067 -15.775 1.00 92.75 864 TYR A C 1
ATOM 6983 O O . TYR A 1 864 ? -64.135 20.629 -14.807 1.00 92.75 864 TYR A O 1
ATOM 6991 N N . SER A 1 865 ? -64.217 20.034 -16.969 1.00 92.56 865 SER A N 1
ATOM 6992 C CA . SER A 1 865 ? -65.634 20.351 -17.152 1.00 92.56 865 SER A CA 1
ATOM 6993 C C . SER A 1 865 ? -66.528 19.217 -16.661 1.00 92.56 865 SER A C 1
ATOM 6995 O O . SER A 1 865 ? -66.076 18.074 -16.687 1.00 92.56 865 SER A O 1
ATOM 6997 N N . SER A 1 866 ? -67.818 19.478 -16.441 1.00 88.75 866 SER A N 1
ATOM 6998 C CA . SER A 1 866 ? -68.842 18.444 -16.188 1.00 88.75 866 SER A CA 1
ATOM 6999 C C . SER A 1 866 ? -68.802 17.245 -17.149 1.00 88.75 866 SER A C 1
ATOM 7001 O O . SER A 1 866 ? -68.995 16.113 -16.728 1.00 88.75 866 SER A O 1
ATOM 7003 N N . ALA A 1 867 ? -68.463 17.462 -18.426 1.00 87.56 867 ALA A N 1
ATOM 7004 C CA . ALA A 1 867 ? -68.329 16.401 -19.433 1.00 87.56 867 ALA A CA 1
ATOM 7005 C C . ALA A 1 867 ? -66.966 15.660 -19.446 1.00 87.56 867 ALA A C 1
ATOM 7007 O O . ALA A 1 867 ? -66.712 14.863 -20.347 1.00 87.56 867 ALA A O 1
ATOM 7008 N N . GLY A 1 868 ? -66.046 15.945 -18.517 1.00 89.75 868 GLY A N 1
ATOM 7009 C CA . GLY A 1 868 ? -64.714 15.317 -18.448 1.00 89.75 868 GLY A CA 1
ATOM 7010 C C . GLY A 1 868 ? -63.635 15.918 -19.366 1.00 89.75 868 GLY A C 1
ATOM 7011 O O . GLY A 1 868 ? -62.528 15.377 -19.474 1.00 89.75 868 GLY A O 1
ATOM 7012 N N . MET A 1 869 ? -63.903 17.059 -20.017 1.00 91.31 869 MET A N 1
ATOM 7013 C CA . MET A 1 869 ? -62.904 17.778 -20.816 1.00 91.31 869 MET A CA 1
ATOM 7014 C C . MET A 1 869 ? -61.924 18.558 -19.933 1.00 91.31 869 MET A C 1
ATOM 7016 O O . MET A 1 869 ? -62.314 19.219 -18.974 1.00 91.31 869 MET A O 1
ATOM 7020 N N . LEU A 1 870 ? -60.640 18.521 -20.291 1.00 89.50 870 LEU A N 1
ATOM 7021 C CA . LEU A 1 870 ? -59.568 19.233 -19.592 1.00 89.50 870 LEU A CA 1
ATOM 7022 C C . LEU A 1 870 ? -59.728 20.757 -19.739 1.00 89.50 870 LEU A C 1
ATOM 7024 O O . LEU A 1 870 ? -59.684 21.266 -20.860 1.00 89.50 870 LEU A O 1
ATOM 7028 N N . ARG A 1 871 ? -59.869 21.488 -18.625 1.00 89.38 871 ARG A N 1
ATOM 7029 C CA . ARG A 1 871 ? -59.961 22.963 -18.607 1.00 89.38 871 ARG A CA 1
ATOM 7030 C C . ARG A 1 871 ? -58.610 23.611 -18.338 1.00 89.38 871 ARG A C 1
ATOM 7032 O O . ARG A 1 871 ? -58.149 24.453 -19.104 1.00 89.38 871 ARG A O 1
ATOM 7039 N N . SER A 1 872 ? -57.975 23.214 -17.244 1.00 86.62 872 SER A N 1
ATOM 7040 C CA . SER A 1 872 ? -56.675 23.717 -16.804 1.00 86.62 872 SER A CA 1
ATOM 7041 C C . SER A 1 872 ? -56.042 22.720 -15.836 1.00 86.62 872 SER A C 1
ATOM 7043 O O . SER A 1 872 ? -56.693 21.790 -15.374 1.00 86.62 872 SER A O 1
ATOM 7045 N N . TRP A 1 873 ? -54.756 22.872 -15.553 1.00 83.12 873 TRP A N 1
ATOM 7046 C CA . TRP A 1 873 ? -54.077 22.124 -14.498 1.00 83.12 873 TRP A CA 1
ATOM 7047 C C . TRP A 1 873 ? -52.969 22.988 -13.913 1.00 83.12 873 TRP A C 1
ATOM 7049 O O . TRP A 1 873 ? -52.501 23.928 -14.567 1.00 83.12 873 TRP A O 1
ATOM 7059 N N . MET A 1 874 ? -52.553 22.663 -12.695 1.00 79.19 874 MET A N 1
ATOM 7060 C CA . MET A 1 874 ? -51.429 23.308 -12.031 1.00 79.19 874 MET A CA 1
ATOM 7061 C C . MET A 1 874 ? -50.141 22.914 -12.773 1.00 79.19 874 MET A C 1
ATOM 7063 O O . MET A 1 874 ? -49.627 21.811 -12.631 1.00 79.19 874 MET A O 1
ATOM 7067 N N . SER A 1 875 ? -49.683 23.758 -13.704 1.00 62.12 875 SER A N 1
ATOM 7068 C CA . SER A 1 875 ? -48.541 23.471 -14.583 1.00 62.12 875 SER A CA 1
ATOM 7069 C C . SER A 1 875 ? -47.368 24.381 -14.242 1.00 62.12 875 SER A C 1
ATOM 7071 O O . SER A 1 875 ? -47.464 25.583 -14.476 1.00 62.12 875 SER A O 1
ATOM 7073 N N . GLY A 1 876 ? -46.268 23.828 -13.726 1.00 54.22 876 GLY A N 1
ATOM 7074 C CA . GLY A 1 876 ? -45.083 24.620 -13.367 1.00 54.22 876 GLY A CA 1
ATOM 7075 C C . GLY A 1 876 ? -45.271 25.532 -12.148 1.00 54.22 876 GLY A C 1
ATOM 7076 O O . GLY A 1 876 ? -44.370 26.297 -11.840 1.00 54.22 876 GLY A O 1
ATOM 7077 N N . ASN A 1 877 ? -46.417 25.434 -11.471 1.00 55.31 877 ASN A N 1
ATOM 7078 C CA . ASN A 1 877 ? -46.674 26.019 -10.165 1.00 55.31 877 ASN A CA 1
ATOM 7079 C C . ASN A 1 877 ? -46.566 24.895 -9.129 1.00 55.31 877 ASN A C 1
ATOM 7081 O O . ASN A 1 877 ? -46.985 23.762 -9.365 1.00 55.31 877 ASN A O 1
ATOM 7085 N N . THR A 1 878 ? -45.924 25.205 -8.024 1.00 55.69 878 THR A N 1
ATOM 7086 C CA . THR A 1 878 ? -45.332 24.258 -7.095 1.00 55.69 878 THR A CA 1
ATOM 7087 C C . THR A 1 878 ? -45.825 24.471 -5.658 1.00 55.69 878 THR A C 1
ATOM 7089 O O . THR A 1 878 ? -45.306 23.860 -4.723 1.00 55.69 878 THR A O 1
ATOM 7092 N N . HIS A 1 879 ? -46.843 25.322 -5.477 1.00 66.25 879 HIS A N 1
ATOM 7093 C CA . HIS A 1 879 ? -47.442 25.625 -4.177 1.00 66.25 879 HIS A CA 1
ATOM 7094 C C . HIS A 1 879 ? -48.270 24.475 -3.580 1.00 66.25 879 HIS A C 1
ATOM 7096 O O . HIS A 1 879 ? -48.500 24.486 -2.374 1.00 66.25 879 HIS A O 1
ATOM 7102 N N . LEU A 1 880 ? -48.674 23.485 -4.386 1.00 70.06 880 LEU A N 1
ATOM 7103 C CA . LEU A 1 880 ? -49.137 22.179 -3.909 1.00 70.06 880 LEU A CA 1
ATOM 7104 C C . LEU A 1 880 ? -48.116 21.106 -4.316 1.00 70.06 880 LEU A C 1
ATOM 7106 O O . LEU A 1 880 ? -47.750 21.052 -5.498 1.00 70.06 880 LEU A O 1
ATOM 7110 N N . PRO A 1 881 ? -47.657 20.245 -3.389 1.00 65.12 881 PRO A N 1
ATOM 7111 C CA . PRO A 1 881 ? -46.860 19.079 -3.746 1.00 65.12 881 PRO A CA 1
ATOM 7112 C C . PRO A 1 881 ? -47.597 18.182 -4.753 1.00 65.12 881 PRO A C 1
ATOM 7114 O O . PRO A 1 881 ? -48.820 18.042 -4.713 1.00 65.12 881 PRO A O 1
ATOM 7117 N N . VAL A 1 882 ? -46.843 17.554 -5.661 1.00 63.09 882 VAL A N 1
ATOM 7118 C CA . VAL A 1 882 ? -47.368 16.428 -6.451 1.00 63.09 882 VAL A CA 1
ATOM 7119 C C . VAL A 1 882 ? -47.709 15.286 -5.495 1.00 63.09 882 VAL A C 1
ATOM 7121 O O . VAL A 1 882 ? -47.082 15.199 -4.443 1.00 63.09 882 VAL A O 1
ATOM 7124 N N . ASN A 1 883 ? -48.632 14.394 -5.872 1.00 67.38 883 ASN A N 1
ATOM 7125 C CA . ASN A 1 883 ? -48.986 13.206 -5.075 1.00 67.38 883 ASN A CA 1
ATOM 7126 C C . ASN A 1 883 ? -50.028 13.427 -3.959 1.00 67.38 883 ASN A C 1
ATOM 7128 O O . ASN A 1 883 ? -50.036 12.707 -2.961 1.00 67.38 883 ASN A O 1
ATOM 7132 N N . ALA A 1 884 ? -50.924 14.398 -4.139 1.00 74.06 884 ALA A N 1
ATOM 7133 C CA . ALA A 1 884 ? -52.093 14.533 -3.282 1.00 74.06 884 ALA A CA 1
ATOM 7134 C C . ALA A 1 884 ? -53.231 13.596 -3.712 1.00 74.06 884 ALA A C 1
ATOM 7136 O O . ALA A 1 884 ? -53.507 13.426 -4.900 1.00 74.06 884 ALA A O 1
ATOM 7137 N N . ASN A 1 885 ? -53.875 12.989 -2.725 1.00 78.81 885 ASN A N 1
ATOM 7138 C CA . ASN A 1 885 ? -54.862 11.916 -2.879 1.00 78.81 885 ASN A CA 1
ATOM 7139 C C . ASN A 1 885 ? -56.204 12.221 -2.187 1.00 78.81 885 ASN A C 1
ATOM 7141 O O . ASN A 1 885 ? -57.130 11.442 -2.352 1.00 78.81 885 ASN A O 1
ATOM 7145 N N . ALA A 1 886 ? -56.321 13.356 -1.489 1.00 89.06 886 ALA A N 1
ATOM 7146 C CA . ALA A 1 886 ? -57.580 13.930 -1.012 1.00 89.06 886 ALA A CA 1
ATOM 7147 C C . ALA A 1 886 ? -57.576 15.444 -1.235 1.00 89.06 886 ALA A C 1
ATOM 7149 O O . ALA A 1 886 ? -56.518 16.087 -1.187 1.00 89.06 886 ALA A O 1
ATOM 7150 N N . THR A 1 887 ? -58.720 16.033 -1.575 1.00 90.50 887 THR A N 1
ATOM 7151 C CA . THR A 1 887 ? -58.802 17.459 -1.917 1.00 90.50 887 THR A CA 1
ATOM 7152 C C . THR A 1 887 ? -60.170 18.036 -1.578 1.00 90.50 887 THR A C 1
ATOM 7154 O O . THR A 1 887 ? -61.184 17.499 -1.998 1.00 90.50 887 THR A O 1
ATOM 7157 N N . VAL A 1 888 ? -60.177 19.188 -0.908 1.00 91.00 888 VAL A N 1
ATOM 7158 C CA . VAL A 1 888 ? -61.375 19.980 -0.588 1.00 91.00 888 VAL A CA 1
ATOM 7159 C C . VAL A 1 888 ? -61.163 21.427 -1.009 1.00 91.00 888 VAL A C 1
ATOM 7161 O O . VAL A 1 888 ? -60.035 21.922 -1.024 1.00 91.00 888 VAL A O 1
ATOM 7164 N N . ASN A 1 889 ? -62.229 22.134 -1.365 1.00 90.88 889 ASN A N 1
ATOM 7165 C CA . ASN A 1 889 ? -62.155 23.550 -1.705 1.00 90.88 889 ASN A CA 1
ATOM 7166 C C . ASN A 1 889 ? -63.232 24.347 -0.968 1.00 90.88 889 ASN A C 1
ATOM 7168 O O . ASN A 1 889 ? -64.184 23.793 -0.429 1.00 90.88 889 ASN A O 1
ATOM 7172 N N . PHE A 1 890 ? -63.048 25.660 -0.923 1.00 89.38 890 PHE A N 1
ATOM 7173 C CA . PHE A 1 890 ? -64.021 26.583 -0.353 1.00 89.38 890 PHE A CA 1
ATOM 7174 C C . PHE A 1 890 ? -63.797 27.982 -0.919 1.00 89.38 890 PHE A C 1
ATOM 7176 O O . PHE A 1 890 ? -62.770 28.273 -1.543 1.00 89.38 890 PHE A O 1
ATOM 7183 N N . SER A 1 891 ? -64.773 28.862 -0.712 1.00 88.12 891 SER A N 1
ATOM 7184 C CA . SER A 1 891 ? -64.682 30.257 -1.134 1.00 88.12 891 SER A CA 1
ATOM 7185 C C . SER A 1 891 ? -64.972 31.184 0.036 1.00 88.12 891 SER A C 1
ATOM 7187 O O . SER A 1 891 ? -65.920 30.960 0.779 1.00 88.12 891 SER A O 1
ATOM 7189 N N . TYR A 1 892 ? -64.180 32.242 0.188 1.00 87.25 892 TYR A N 1
ATOM 7190 C CA . TYR A 1 892 ? -64.384 33.260 1.217 1.00 87.25 892 TYR A CA 1
ATOM 7191 C C . TYR A 1 892 ? -63.948 34.628 0.693 1.00 87.25 892 TYR A C 1
ATOM 7193 O O . TYR A 1 892 ? -62.905 34.751 0.054 1.00 87.25 892 TYR A O 1
ATOM 7201 N N . GLY A 1 893 ? -64.754 35.670 0.917 1.00 84.56 893 GLY A N 1
ATOM 7202 C CA . GLY A 1 893 ? -64.394 37.045 0.540 1.00 84.56 893 GLY A CA 1
ATOM 7203 C C . GLY A 1 893 ? -64.105 37.263 -0.956 1.00 84.56 893 GLY A C 1
ATOM 7204 O O . GLY A 1 893 ? -63.280 38.107 -1.298 1.00 84.56 893 GLY A O 1
ATOM 7205 N N . GLY A 1 894 ? -64.745 36.498 -1.852 1.00 82.94 894 GLY A N 1
ATOM 7206 C CA . GLY A 1 894 ? -64.494 36.551 -3.302 1.00 82.94 894 GLY A CA 1
ATOM 7207 C C . GLY A 1 894 ? -63.201 35.858 -3.745 1.00 82.94 894 GLY A C 1
ATOM 7208 O O . GLY A 1 894 ? -62.763 36.049 -4.880 1.00 82.94 894 GLY A O 1
ATOM 7209 N N . LYS A 1 895 ? -62.582 35.080 -2.851 1.00 85.50 895 LYS A N 1
ATOM 7210 C CA . LYS A 1 895 ? -61.424 34.238 -3.129 1.00 85.50 895 LYS A CA 1
ATOM 7211 C C . LYS A 1 895 ? -61.795 32.764 -3.102 1.00 85.50 895 LYS A C 1
ATOM 7213 O O . LYS A 1 895 ? -62.680 32.368 -2.350 1.00 85.50 895 LYS A O 1
ATOM 7218 N N . HIS A 1 896 ? -61.087 31.972 -3.895 1.00 87.62 896 HIS A N 1
ATOM 7219 C CA . HIS A 1 896 ? -61.226 30.523 -3.969 1.00 87.62 896 HIS A CA 1
ATOM 7220 C C . HIS A 1 896 ? -59.968 29.864 -3.416 1.00 87.62 896 HIS A C 1
ATOM 7222 O O . HIS A 1 896 ? -58.864 30.157 -3.874 1.00 87.62 896 HIS A O 1
ATOM 7228 N N . PHE A 1 897 ? -60.137 28.963 -2.457 1.00 89.81 897 PHE A N 1
ATOM 7229 C CA . PHE A 1 897 ? -59.058 28.205 -1.838 1.00 89.81 897 PHE A CA 1
ATOM 7230 C C . PHE A 1 897 ? -59.239 26.725 -2.120 1.00 89.81 897 PHE A C 1
ATOM 7232 O O . PHE A 1 897 ? -60.359 26.233 -2.256 1.00 89.81 897 PHE A O 1
ATOM 7239 N N . ILE A 1 898 ? -58.126 26.009 -2.181 1.00 90.44 898 ILE A N 1
ATOM 7240 C CA . ILE A 1 898 ? -58.123 24.557 -2.237 1.00 90.44 898 ILE A CA 1
ATOM 7241 C C . ILE A 1 898 ? -57.082 24.016 -1.266 1.00 90.44 898 ILE A C 1
ATOM 7243 O O . ILE A 1 898 ? -55.949 24.500 -1.222 1.00 90.44 898 ILE A O 1
ATOM 7247 N N . ALA A 1 899 ? -57.491 23.029 -0.479 1.00 90.38 899 ALA A N 1
ATOM 7248 C CA . ALA A 1 899 ? -56.630 22.254 0.390 1.00 90.38 899 ALA A CA 1
ATOM 7249 C C . ALA A 1 899 ? -56.494 20.843 -0.184 1.00 90.38 899 ALA A C 1
ATOM 7251 O O . ALA A 1 899 ? -57.477 20.233 -0.601 1.00 90.38 899 ALA A O 1
ATOM 7252 N N . ALA A 1 900 ? -55.271 20.331 -0.224 1.00 89.25 900 ALA A N 1
ATOM 7253 C CA . ALA A 1 900 ? -54.980 18.993 -0.707 1.00 89.25 900 ALA A CA 1
ATOM 7254 C C . ALA A 1 900 ? -54.041 18.278 0.264 1.00 89.25 90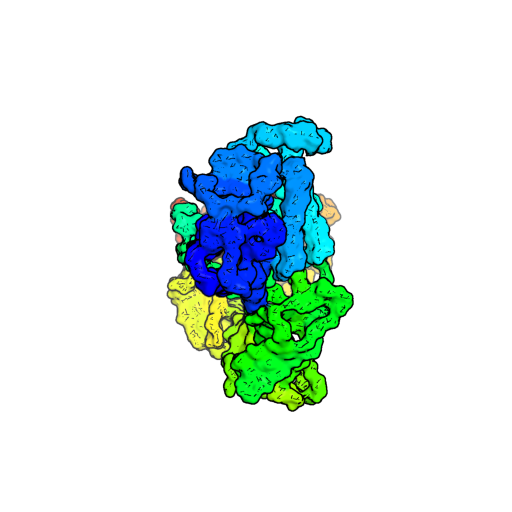0 ALA A C 1
ATOM 7256 O O . ALA A 1 900 ? -53.044 18.856 0.701 1.00 89.25 900 ALA A O 1
ATOM 7257 N N . TYR A 1 901 ? -54.357 17.032 0.605 1.00 88.31 901 TYR A N 1
ATOM 7258 C CA . TYR A 1 901 ? -53.535 16.224 1.496 1.00 88.31 901 TYR A CA 1
ATOM 7259 C C . TYR A 1 901 ? -52.511 15.459 0.674 1.00 88.31 901 TYR A C 1
ATOM 7261 O O . TYR A 1 901 ? -52.850 14.840 -0.334 1.00 88.31 901 TYR A O 1
ATOM 7269 N N . CYS A 1 902 ? -51.252 15.542 1.098 1.00 80.50 902 CYS A N 1
ATOM 7270 C CA . CYS A 1 902 ? -50.110 14.961 0.412 1.00 80.50 902 CYS A CA 1
ATOM 7271 C C . CYS A 1 902 ? -49.488 13.872 1.288 1.00 80.50 902 CYS A C 1
ATOM 7273 O O . CYS A 1 902 ? -48.893 14.170 2.325 1.00 80.50 902 CYS A O 1
ATOM 7275 N N . ALA A 1 903 ? -49.556 12.617 0.837 1.00 75.44 903 ALA A N 1
ATOM 7276 C CA . ALA A 1 903 ? -49.006 11.480 1.577 1.00 75.44 903 ALA A CA 1
ATOM 7277 C C . ALA A 1 903 ? -47.485 11.598 1.808 1.00 75.44 903 ALA A C 1
ATOM 7279 O O . ALA A 1 903 ? -46.993 11.262 2.878 1.00 75.44 903 ALA A O 1
ATOM 7280 N N . ASP A 1 904 ? -46.731 12.157 0.852 1.00 70.25 904 ASP A N 1
ATOM 7281 C CA . ASP A 1 904 ? -45.267 12.293 0.969 1.00 70.25 904 ASP A CA 1
ATOM 7282 C C . ASP A 1 904 ? -44.840 13.225 2.119 1.00 70.25 904 ASP A C 1
ATOM 7284 O O . ASP A 1 904 ? -43.792 13.023 2.743 1.00 70.25 904 ASP A O 1
ATOM 7288 N N . THR A 1 905 ? -45.646 14.253 2.404 1.00 70.06 905 THR A N 1
ATOM 7289 C CA . THR A 1 905 ? -45.415 15.184 3.518 1.00 70.06 905 THR A CA 1
ATOM 7290 C C . THR A 1 905 ? -46.231 14.831 4.758 1.00 70.06 905 THR A C 1
ATOM 7292 O O . THR A 1 905 ? -45.936 15.352 5.830 1.00 70.06 905 THR A O 1
ATOM 7295 N N . GLU A 1 906 ? -47.200 13.915 4.640 1.00 78.06 906 GLU A N 1
ATOM 7296 C CA . GLU A 1 906 ? -48.144 13.542 5.697 1.00 78.06 906 GLU A CA 1
ATOM 7297 C C . GLU A 1 906 ? -48.881 14.761 6.284 1.00 78.06 906 GLU A C 1
ATOM 7299 O O . GLU A 1 906 ? -49.127 14.840 7.490 1.00 78.06 906 GLU A O 1
ATOM 7304 N N . SER A 1 907 ? -49.209 15.726 5.420 1.00 81.31 907 SER A N 1
ATOM 7305 C CA . SER A 1 907 ? -49.791 17.024 5.775 1.00 81.31 907 SER A CA 1
ATOM 7306 C C . SER A 1 907 ? -50.701 17.557 4.665 1.00 81.31 907 SER A C 1
ATOM 7308 O O . SER A 1 907 ? -50.611 17.144 3.505 1.00 81.31 907 SER A O 1
ATOM 7310 N N . ALA A 1 908 ? -51.593 18.481 5.022 1.00 86.88 908 ALA A N 1
ATOM 7311 C CA . ALA A 1 908 ? -52.473 19.164 4.089 1.00 86.88 908 ALA A CA 1
ATOM 7312 C C . ALA A 1 908 ? -51.885 20.516 3.682 1.00 86.88 908 ALA A C 1
ATOM 7314 O O . ALA A 1 908 ? -51.477 21.311 4.527 1.00 86.88 908 ALA A O 1
ATOM 7315 N N . HIS A 1 909 ? -51.860 20.795 2.383 1.00 83.62 909 HIS A N 1
ATOM 7316 C CA . HIS A 1 909 ? -51.344 22.036 1.809 1.00 83.62 909 HIS A CA 1
ATOM 7317 C C . HIS A 1 909 ? -52.487 22.845 1.237 1.00 83.62 909 HIS A C 1
ATOM 7319 O O . HIS A 1 909 ? -53.349 22.300 0.553 1.00 83.62 909 HIS A O 1
ATOM 7325 N N . MET A 1 910 ? -52.475 24.148 1.485 1.00 86.62 910 MET A N 1
ATOM 7326 C CA . MET A 1 910 ? -53.533 25.044 1.058 1.00 86.62 910 MET A CA 1
ATOM 7327 C C . MET A 1 910 ? -53.005 26.141 0.156 1.00 86.62 910 MET A C 1
ATOM 7329 O O . MET A 1 910 ? -51.984 26.786 0.429 1.00 86.62 910 MET A O 1
ATOM 7333 N N . VAL A 1 911 ? -53.743 26.366 -0.924 1.00 85.56 911 VAL A N 1
ATOM 7334 C CA . VAL A 1 911 ? -53.443 27.388 -1.916 1.00 85.56 911 VAL A CA 1
ATOM 7335 C C . VAL A 1 911 ? -54.689 28.181 -2.279 1.00 85.56 911 VAL A C 1
ATOM 7337 O O . VAL A 1 911 ? -55.800 27.664 -2.327 1.00 85.56 911 VAL A O 1
ATOM 7340 N N . GLU A 1 912 ? -54.482 29.457 -2.553 1.00 87.31 912 GLU A N 1
ATOM 7341 C CA . GLU A 1 912 ? -55.468 30.380 -3.098 1.00 87.31 912 GLU A CA 1
ATOM 7342 C C . GLU A 1 912 ? -55.373 30.340 -4.629 1.00 87.31 912 GLU A C 1
ATOM 7344 O O . GLU A 1 912 ? -54.273 30.405 -5.173 1.00 87.31 912 GLU A O 1
ATOM 7349 N N . ILE A 1 913 ? -56.496 30.172 -5.328 1.00 88.38 913 ILE A N 1
ATOM 7350 C CA . ILE A 1 913 ? -56.564 29.868 -6.769 1.00 88.38 913 ILE A CA 1
ATOM 7351 C C . ILE A 1 913 ? -57.544 30.764 -7.537 1.00 88.38 913 ILE A C 1
ATOM 7353 O O . ILE A 1 913 ? -58.005 30.381 -8.614 1.00 88.38 913 ILE A O 1
ATOM 7357 N N . SER A 1 914 ? -57.886 31.946 -7.022 1.00 86.81 914 SER A N 1
ATOM 7358 C CA . SER A 1 914 ? -58.897 32.820 -7.646 1.00 86.81 914 SER A CA 1
ATOM 7359 C C . SER A 1 914 ? -58.486 33.307 -9.029 1.00 86.81 914 SER A C 1
ATOM 7361 O O . SER A 1 914 ? -59.339 33.478 -9.894 1.00 86.81 914 SER A O 1
ATOM 7363 N N . ASP A 1 915 ? -57.182 33.474 -9.255 1.00 83.31 915 ASP A N 1
ATOM 7364 C CA . ASP A 1 915 ? -56.625 33.846 -10.560 1.00 83.31 915 ASP A CA 1
ATOM 7365 C C . ASP A 1 915 ? -56.426 32.614 -11.480 1.00 83.31 915 ASP A C 1
ATOM 7367 O O . ASP A 1 915 ? -56.008 32.735 -12.629 1.00 83.31 915 ASP A O 1
ATOM 7371 N N . GLY A 1 916 ? -56.780 31.415 -11.003 1.00 83.31 916 GLY A N 1
ATOM 7372 C CA . GLY A 1 916 ? -56.667 30.138 -11.705 1.00 83.31 916 GLY A CA 1
ATOM 7373 C C . GLY A 1 916 ? -55.522 29.252 -11.201 1.00 83.31 916 GLY A C 1
ATOM 7374 O O . GLY A 1 916 ? -54.609 29.686 -10.510 1.00 83.31 916 GLY A O 1
ATOM 7375 N N . LEU A 1 917 ? -55.543 27.969 -11.590 1.00 82.38 917 LEU A N 1
ATOM 7376 C CA . LEU A 1 917 ? -54.590 26.949 -11.107 1.00 82.38 917 LEU A CA 1
ATOM 7377 C C . LEU A 1 917 ? -53.115 27.231 -11.433 1.00 82.38 917 LEU A C 1
ATOM 7379 O O . LEU A 1 917 ? -52.230 26.694 -10.773 1.00 82.38 917 LEU A O 1
ATOM 7383 N N . LYS A 1 918 ? -52.834 28.014 -12.479 1.00 78.69 918 LYS A N 1
ATOM 7384 C CA . LYS A 1 918 ? -51.458 28.379 -12.848 1.00 78.69 918 LYS A CA 1
ATOM 7385 C C . LYS A 1 918 ? -50.903 29.489 -11.963 1.00 78.69 918 LYS A C 1
ATOM 7387 O O . LYS A 1 918 ? -49.708 29.491 -11.690 1.00 78.69 918 LYS A O 1
ATOM 7392 N N . ASP A 1 919 ? -51.781 30.355 -11.478 1.00 79.12 919 ASP A N 1
ATOM 7393 C CA . ASP A 1 919 ? -51.464 31.546 -10.693 1.00 79.12 919 ASP A CA 1
ATOM 7394 C C . ASP A 1 919 ? -51.806 31.345 -9.209 1.00 79.12 919 ASP A C 1
ATOM 7396 O O . ASP A 1 919 ? -51.977 32.309 -8.462 1.00 79.12 919 ASP A O 1
ATOM 7400 N N . ALA A 1 920 ? -51.899 30.077 -8.788 1.00 80.06 920 ALA A N 1
ATOM 7401 C CA . ALA A 1 920 ? -52.128 29.696 -7.406 1.00 80.06 920 ALA A CA 1
ATOM 7402 C C . ALA A 1 920 ? -51.078 30.335 -6.486 1.00 80.06 920 ALA A C 1
ATOM 7404 O O . ALA A 1 920 ? -49.941 30.550 -6.908 1.00 80.06 920 ALA A O 1
ATOM 7405 N N . ARG A 1 921 ? -51.433 30.602 -5.229 1.00 79.44 921 ARG A N 1
ATOM 7406 C CA . ARG A 1 921 ? -50.547 31.191 -4.212 1.00 79.44 921 ARG A CA 1
ATOM 7407 C C . ARG A 1 921 ? -50.630 30.375 -2.928 1.00 79.44 921 ARG A C 1
ATOM 7409 O O . ARG A 1 921 ? -51.720 29.971 -2.540 1.00 79.44 921 ARG A O 1
ATOM 7416 N N . ARG A 1 922 ? -49.506 30.126 -2.248 1.00 76.94 922 ARG A N 1
ATOM 7417 C CA . ARG A 1 922 ? -49.508 29.388 -0.969 1.00 76.94 922 ARG A CA 1
ATOM 7418 C C . ARG A 1 922 ? -50.265 30.175 0.104 1.00 76.94 922 ARG A C 1
ATOM 7420 O O . ARG A 1 922 ? -49.932 31.328 0.351 1.00 76.94 922 ARG A O 1
ATOM 7427 N N . ALA A 1 923 ? -51.230 29.522 0.743 1.00 77.06 923 ALA A N 1
ATOM 7428 C CA . ALA A 1 923 ? -52.020 30.063 1.849 1.00 77.06 923 ALA A CA 1
ATOM 7429 C C . ALA A 1 923 ? -51.653 29.423 3.203 1.00 77.06 923 ALA A C 1
ATOM 7431 O O . ALA A 1 923 ? -51.906 30.014 4.245 1.00 77.06 923 ALA A O 1
ATOM 7432 N N . GLY A 1 924 ? -51.006 28.251 3.190 1.00 76.00 924 GLY A N 1
ATOM 7433 C CA . GLY A 1 924 ? -50.414 27.616 4.370 1.00 76.00 924 GLY A CA 1
ATOM 7434 C C . GLY A 1 924 ? -50.349 26.092 4.233 1.00 76.00 924 GLY A C 1
ATOM 7435 O O . GLY A 1 924 ? -50.693 25.546 3.187 1.00 76.00 924 GLY A O 1
ATOM 7436 N N . SER A 1 925 ? -49.878 25.400 5.266 1.00 78.88 925 SER A N 1
ATOM 7437 C CA . SER A 1 925 ? -49.943 23.938 5.371 1.00 78.88 925 SER A CA 1
ATOM 7438 C C . SER A 1 925 ? -50.164 23.509 6.823 1.00 78.88 925 SER A C 1
ATOM 7440 O O . SER A 1 925 ? -49.721 24.202 7.740 1.00 78.88 925 SER A O 1
ATOM 7442 N N . THR A 1 926 ? -50.849 22.388 7.037 1.00 80.31 926 THR A N 1
ATOM 7443 C CA . THR A 1 926 ? -50.985 21.766 8.361 1.00 80.31 926 THR A CA 1
ATOM 7444 C C . THR A 1 926 ? -49.681 21.092 8.769 1.00 80.31 926 THR A C 1
ATOM 7446 O O . THR A 1 926 ? -48.749 20.994 7.973 1.00 80.31 926 THR A O 1
ATOM 7449 N N . TYR A 1 927 ? -49.609 20.627 10.016 1.00 74.06 927 TYR A N 1
ATOM 7450 C CA . TYR A 1 927 ? -48.447 19.895 10.507 1.00 74.06 927 TYR A CA 1
ATOM 7451 C C . TYR A 1 927 ? -48.502 18.430 10.086 1.00 74.06 927 TYR A C 1
ATOM 7453 O O . TYR A 1 927 ? -49.567 17.809 10.080 1.00 74.06 927 TYR A O 1
ATOM 7461 N N . ARG A 1 928 ? -47.325 17.866 9.824 1.00 74.69 928 ARG A N 1
ATOM 7462 C CA . ARG A 1 928 ? -47.133 16.436 9.622 1.00 74.69 928 ARG A CA 1
ATOM 7463 C C . ARG A 1 928 ? -47.691 15.598 10.776 1.00 74.69 928 ARG A C 1
ATOM 7465 O O . ARG A 1 928 ? -47.267 15.732 11.923 1.00 74.69 928 ARG A O 1
ATOM 7472 N N . LEU A 1 929 ? -48.553 14.645 10.441 1.00 71.44 929 LEU A N 1
ATOM 7473 C CA . LEU A 1 929 ? -49.259 13.798 11.405 1.00 71.44 929 LEU A CA 1
ATOM 7474 C C . LEU A 1 929 ? -48.469 12.549 11.877 1.00 71.44 929 LEU A C 1
ATOM 7476 O O . LEU A 1 929 ? -48.911 11.836 12.777 1.00 71.44 929 LEU A O 1
ATOM 7480 N N . GLY A 1 930 ? -47.259 12.287 11.357 1.00 66.31 930 GLY A N 1
ATOM 7481 C CA . GLY A 1 930 ? -46.450 11.123 11.770 1.00 66.31 930 GLY A CA 1
ATOM 7482 C C . GLY A 1 930 ? -45.366 10.659 10.782 1.00 66.31 930 GLY A C 1
ATOM 7483 O O . GLY A 1 930 ? -45.258 11.168 9.668 1.00 66.31 930 GLY A O 1
ATOM 7484 N N . ILE A 1 931 ? -44.556 9.671 11.189 1.00 57.59 931 ILE A N 1
ATOM 7485 C CA . ILE A 1 931 ? -43.439 9.078 10.411 1.00 57.59 931 ILE A CA 1
ATOM 7486 C C . ILE A 1 931 ? -43.576 7.570 10.153 1.00 57.59 931 ILE A C 1
ATOM 7488 O O . ILE A 1 931 ? -42.673 6.980 9.559 1.00 57.59 931 ILE A O 1
ATOM 7492 N N . ARG A 1 932 ? -44.657 6.923 10.611 1.00 60.62 932 ARG A N 1
ATOM 7493 C CA . ARG A 1 932 ? -44.911 5.517 10.260 1.00 60.62 932 ARG A CA 1
ATOM 7494 C C . ARG A 1 932 ? -45.234 5.416 8.772 1.00 60.62 932 ARG A C 1
ATOM 7496 O O . ARG A 1 932 ? -46.017 6.205 8.260 1.00 60.62 932 ARG A O 1
ATOM 7503 N N . GLU A 1 933 ? -44.632 4.447 8.095 1.00 53.75 933 GLU A N 1
ATOM 7504 C CA . GLU A 1 933 ? -44.960 4.142 6.704 1.00 53.75 933 GLU A CA 1
ATOM 7505 C C . GLU A 1 933 ? -46.277 3.352 6.669 1.00 53.75 933 GLU A C 1
ATOM 7507 O O . GLU A 1 933 ? -46.348 2.253 7.219 1.00 53.75 933 GLU A O 1
ATOM 7512 N N . ASN A 1 934 ? -47.315 3.907 6.033 1.00 54.84 934 ASN A N 1
ATOM 7513 C CA . ASN A 1 934 ? -48.466 3.130 5.582 1.00 54.84 934 ASN A CA 1
ATOM 7514 C C . ASN A 1 934 ? -48.266 2.783 4.097 1.00 54.84 934 ASN A C 1
ATOM 7516 O O . ASN A 1 934 ? -48.186 3.694 3.270 1.00 54.84 934 ASN A O 1
ATOM 7520 N N . PRO A 1 935 ? -48.188 1.492 3.728 1.00 51.06 935 PRO A N 1
ATOM 7521 C CA . PRO A 1 935 ? -47.966 1.077 2.345 1.00 51.06 935 PRO A CA 1
ATOM 7522 C C . PRO A 1 935 ? -49.107 1.454 1.383 1.00 51.06 935 PRO A C 1
ATOM 7524 O O . PRO A 1 935 ? -48.879 1.466 0.175 1.00 51.06 935 PRO A O 1
ATOM 7527 N N . GLY A 1 936 ? -50.309 1.767 1.883 1.00 57.91 936 GLY A N 1
ATOM 7528 C CA . GLY A 1 936 ? -51.461 2.143 1.059 1.00 57.91 936 GLY A CA 1
ATOM 7529 C C . GLY A 1 936 ? -51.465 3.601 0.590 1.00 57.91 936 GLY A C 1
ATOM 7530 O O . GLY A 1 936 ? -52.129 3.898 -0.400 1.00 57.91 936 GLY A O 1
ATOM 7531 N N . ALA A 1 937 ? -50.731 4.495 1.271 1.00 60.84 937 ALA A N 1
ATOM 7532 C CA . ALA A 1 937 ? -50.678 5.936 0.992 1.00 60.84 937 ALA A CA 1
ATOM 7533 C C . ALA A 1 937 ? -52.063 6.552 0.703 1.00 60.84 937 ALA A C 1
ATOM 7535 O O . ALA A 1 937 ? -52.221 7.281 -0.275 1.00 60.84 937 ALA A O 1
ATOM 7536 N N . VAL A 1 938 ? -53.078 6.227 1.511 1.00 72.00 938 VAL A N 1
ATOM 7537 C CA . VAL A 1 938 ? -54.437 6.785 1.406 1.00 72.00 938 VAL A CA 1
ATOM 7538 C C . VAL A 1 938 ? -54.700 7.638 2.637 1.00 72.00 938 VAL A C 1
ATOM 7540 O O . VAL A 1 938 ? -54.463 7.184 3.748 1.00 72.00 938 VAL A O 1
ATOM 7543 N N . GLY A 1 939 ? -55.118 8.880 2.423 1.00 83.62 939 GLY A N 1
ATOM 7544 C CA . GLY A 1 939 ? -55.534 9.805 3.470 1.00 83.62 939 GLY A CA 1
ATOM 7545 C C . GLY A 1 939 ? -56.745 10.588 2.992 1.00 83.62 939 GLY A C 1
ATOM 7546 O O . GLY A 1 939 ? -57.169 10.419 1.847 1.00 83.62 939 GLY A O 1
ATOM 7547 N N . ASP A 1 940 ? -57.284 11.424 3.867 1.00 90.19 940 ASP A N 1
ATOM 7548 C CA . ASP A 1 940 ? -58.541 12.111 3.608 1.00 90.19 940 ASP A CA 1
ATOM 7549 C C . ASP A 1 940 ? -58.584 13.522 4.203 1.00 90.19 940 ASP A C 1
ATOM 7551 O O . ASP A 1 940 ? -57.832 13.847 5.131 1.00 90.19 940 ASP A O 1
ATOM 7555 N N . LEU A 1 941 ? -59.438 14.372 3.635 1.00 91.81 941 LEU A N 1
ATOM 7556 C CA . LEU A 1 941 ? -59.623 15.762 4.015 1.00 91.81 941 LEU A CA 1
ATOM 7557 C C . LEU A 1 941 ? -61.089 16.130 4.094 1.00 91.81 941 LEU A C 1
ATOM 7559 O O . LEU A 1 941 ? -61.819 15.965 3.127 1.00 91.81 941 LEU A O 1
ATOM 7563 N N . GLU A 1 942 ? -61.444 16.798 5.185 1.00 93.44 942 GLU A N 1
ATOM 7564 C CA . GLU A 1 942 ? -62.749 17.426 5.341 1.00 93.44 942 GLU A CA 1
ATOM 7565 C C . GLU A 1 942 ? -62.627 18.854 5.850 1.00 93.44 942 GLU A C 1
ATOM 7567 O O . GLU A 1 942 ? -61.647 19.225 6.504 1.00 93.44 942 GLU A O 1
ATOM 7572 N N . LEU A 1 943 ? -63.622 19.681 5.545 1.00 91.69 943 LEU A N 1
ATOM 7573 C CA . LEU A 1 943 ? -63.599 21.098 5.892 1.00 91.69 943 LEU A CA 1
ATOM 7574 C C . LEU A 1 943 ? -64.933 21.558 6.472 1.00 91.69 943 LEU A C 1
ATOM 7576 O O . LEU A 1 943 ? -65.992 21.287 5.918 1.00 91.69 943 LEU A O 1
ATOM 7580 N N . ALA A 1 944 ? -64.860 22.318 7.565 1.00 91.44 944 ALA A N 1
ATOM 7581 C CA . ALA A 1 944 ? -66.010 22.979 8.171 1.00 91.44 944 ALA A CA 1
ATOM 7582 C C . ALA A 1 944 ? -65.801 24.499 8.234 1.00 91.44 944 ALA A C 1
ATOM 7584 O O . ALA A 1 944 ? -64.770 24.976 8.720 1.00 91.44 944 ALA A O 1
ATOM 7585 N N . ASP A 1 945 ? -66.795 25.254 7.764 1.00 90.06 945 ASP A N 1
ATOM 7586 C CA . ASP A 1 945 ? -66.869 26.709 7.924 1.00 90.06 945 ASP A CA 1
ATOM 7587 C C . ASP A 1 945 ? -67.376 27.057 9.333 1.00 90.06 945 ASP A C 1
ATOM 7589 O O . ASP A 1 945 ? -68.432 26.582 9.754 1.00 90.06 945 ASP A O 1
ATOM 7593 N N . ASN A 1 946 ? -66.629 27.886 10.068 1.00 89.44 946 ASN A N 1
ATOM 7594 C CA . ASN A 1 946 ? -67.018 28.330 11.410 1.00 89.44 946 ASN A CA 1
ATOM 7595 C C . ASN A 1 946 ? -67.944 29.566 11.390 1.00 89.44 946 ASN A C 1
ATOM 7597 O O . ASN A 1 946 ? -68.450 29.970 12.438 1.00 89.44 946 ASN A O 1
ATOM 7601 N N . GLY A 1 947 ? -68.164 30.189 10.227 1.00 85.81 947 GLY A N 1
ATOM 7602 C CA . GLY A 1 947 ? -69.032 31.357 10.046 1.00 85.81 947 GLY A CA 1
ATOM 7603 C C . GLY A 1 947 ? -68.412 32.701 10.450 1.00 85.81 947 GLY A C 1
ATOM 7604 O O . GLY A 1 947 ? -69.083 33.731 10.377 1.00 85.81 947 GLY A O 1
ATOM 7605 N N . ASP A 1 948 ? -67.141 32.718 10.862 1.00 85.81 948 ASP A N 1
ATOM 7606 C CA . ASP A 1 948 ? -66.396 33.907 11.301 1.00 85.81 948 ASP A CA 1
ATOM 7607 C C . ASP A 1 948 ? -65.202 34.260 10.391 1.00 85.81 948 ASP A C 1
ATOM 7609 O O . ASP A 1 948 ? -64.411 35.151 10.706 1.00 85.81 948 ASP A O 1
ATOM 7613 N N . GLY A 1 949 ? -65.084 33.582 9.246 1.00 84.62 949 GLY A N 1
ATOM 7614 C CA . GLY A 1 949 ? -63.943 33.699 8.336 1.00 84.62 949 GLY A CA 1
ATOM 7615 C C . GLY A 1 949 ? -62.781 32.762 8.664 1.00 84.62 949 GLY A C 1
ATOM 7616 O O . GLY A 1 949 ? -61.753 32.815 7.985 1.00 84.62 949 GLY A O 1
ATOM 7617 N N . THR A 1 950 ? -62.942 31.890 9.664 1.00 89.69 950 THR A N 1
ATOM 7618 C CA . THR A 1 950 ? -62.039 30.769 9.919 1.00 89.69 950 THR A CA 1
ATOM 7619 C C . THR A 1 950 ? -62.655 29.445 9.480 1.00 89.69 950 THR A C 1
ATOM 7621 O O . THR A 1 950 ? -63.868 29.247 9.530 1.00 89.69 950 THR A O 1
ATOM 7624 N N . PHE A 1 951 ? -61.794 28.513 9.083 1.00 92.19 951 PHE A N 1
ATOM 7625 C CA . PHE A 1 951 ? -62.184 27.182 8.628 1.00 92.19 951 PHE A CA 1
ATOM 7626 C C . PHE A 1 951 ? -61.431 26.131 9.435 1.00 92.19 951 PHE A C 1
ATOM 7628 O O . PHE A 1 951 ? -60.224 26.267 9.654 1.00 92.19 951 PHE A O 1
ATOM 7635 N N . ASN A 1 952 ? -62.127 25.087 9.882 1.00 93.12 952 ASN A N 1
ATOM 7636 C CA . ASN A 1 952 ? -61.471 23.919 10.460 1.00 93.12 952 ASN A CA 1
ATOM 7637 C C . ASN A 1 952 ? -61.220 22.911 9.337 1.00 93.12 952 ASN A C 1
ATOM 7639 O O . ASN A 1 952 ? -62.159 22.430 8.706 1.00 93.12 952 ASN A O 1
ATOM 7643 N N . LEU A 1 953 ? -59.948 22.616 9.095 1.00 93.12 953 LEU A N 1
ATOM 7644 C CA . LEU A 1 953 ? -59.491 21.583 8.180 1.00 93.12 953 LEU A CA 1
ATOM 7645 C C . LEU A 1 953 ? -59.184 20.320 8.986 1.00 93.12 953 LEU A C 1
ATOM 7647 O O . LEU A 1 953 ? -58.296 20.322 9.844 1.00 93.12 953 LEU A O 1
ATOM 7651 N N . TYR A 1 954 ? -59.921 19.258 8.699 1.00 94.19 954 TYR A N 1
ATOM 7652 C CA . TYR A 1 954 ? -59.763 17.937 9.284 1.00 94.19 954 TYR A CA 1
ATOM 7653 C C . TYR A 1 954 ? -58.901 17.093 8.361 1.00 94.19 954 TYR A C 1
ATOM 7655 O O . TYR A 1 954 ? -59.152 17.027 7.159 1.00 94.19 954 TYR A O 1
ATOM 7663 N N . VAL A 1 955 ? -57.862 16.482 8.920 1.00 91.81 955 VAL A N 1
ATOM 7664 C CA . VAL A 1 955 ? -56.861 15.748 8.148 1.00 91.81 955 VAL A CA 1
ATOM 7665 C C . VAL A 1 955 ? -56.717 14.349 8.713 1.00 91.81 955 VAL A C 1
ATOM 7667 O O . VAL A 1 955 ? -56.349 14.187 9.879 1.00 91.81 955 VAL A O 1
ATOM 7670 N N . LEU A 1 956 ? -56.965 13.354 7.864 1.00 89.31 956 LEU A N 1
ATOM 7671 C CA . LEU A 1 956 ? -56.625 11.959 8.098 1.00 89.31 956 LEU A CA 1
ATOM 7672 C C . LEU A 1 956 ? -55.356 11.634 7.303 1.00 89.31 956 LEU A C 1
ATOM 7674 O O . LEU A 1 956 ? -55.357 11.605 6.073 1.00 89.31 956 LEU A O 1
ATOM 7678 N N . GLY A 1 957 ? -54.258 11.417 8.021 1.00 84.44 957 GLY A N 1
ATOM 7679 C CA . GLY A 1 957 ? -52.977 11.046 7.439 1.00 84.44 957 GLY A CA 1
ATOM 7680 C C . GLY A 1 957 ? -52.910 9.561 7.098 1.00 84.44 957 GLY A C 1
ATOM 7681 O O . GLY A 1 957 ? -53.482 8.724 7.795 1.00 84.44 957 GLY A O 1
ATOM 7682 N N . SER A 1 958 ? -52.133 9.211 6.074 1.00 78.12 958 SER A N 1
ATOM 7683 C CA . SER A 1 958 ? -51.928 7.825 5.676 1.00 78.12 958 SER A CA 1
ATOM 7684 C C . SER A 1 958 ? -51.229 7.029 6.774 1.00 78.12 958 SER A C 1
ATOM 7686 O O . SER A 1 958 ? -51.514 5.860 6.963 1.00 78.12 958 SER A O 1
ATOM 7688 N N . ASN A 1 959 ? -50.417 7.657 7.618 1.00 73.38 959 ASN A N 1
ATOM 7689 C CA . ASN A 1 959 ? -49.808 7.021 8.793 1.00 73.38 959 ASN A CA 1
ATOM 7690 C C . ASN A 1 959 ? -50.752 6.781 9.997 1.00 73.38 959 ASN A C 1
ATOM 7692 O O . ASN A 1 959 ? -50.256 6.516 11.098 1.00 73.38 959 ASN A O 1
ATOM 7696 N N . ASN A 1 960 ? -52.072 6.883 9.805 1.00 76.25 960 ASN A N 1
ATOM 7697 C CA . ASN A 1 960 ? -53.107 6.853 10.846 1.00 76.25 960 ASN A CA 1
ATOM 7698 C C . ASN A 1 960 ? -53.001 8.002 11.860 1.00 76.25 960 ASN A C 1
ATOM 7700 O O . ASN A 1 960 ? -53.435 7.871 13.001 1.00 76.25 960 ASN A O 1
ATOM 7704 N N . GLY A 1 961 ? -52.390 9.122 11.495 1.00 81.81 961 GLY A N 1
ATOM 7705 C CA . GLY A 1 961 ? -52.497 10.337 12.285 1.00 81.81 961 GLY A CA 1
ATOM 7706 C C . GLY A 1 961 ? -53.778 11.096 11.940 1.00 81.81 961 GLY A C 1
ATOM 7707 O O . GLY A 1 961 ? -54.277 11.022 10.819 1.00 81.81 961 GLY A O 1
ATOM 7708 N N . LEU A 1 962 ? -54.317 11.821 12.914 1.00 87.25 962 LEU A N 1
ATOM 7709 C CA . LEU A 1 962 ? -55.592 12.525 12.789 1.00 87.25 962 LEU A CA 1
ATOM 7710 C C . LEU A 1 962 ? -55.500 13.895 13.453 1.00 87.25 962 LEU A C 1
ATOM 7712 O O . LEU A 1 962 ? -55.000 13.991 14.573 1.00 87.25 962 LEU A O 1
ATOM 7716 N N . GLY A 1 963 ? -56.001 14.950 12.817 1.00 89.06 963 GLY A N 1
ATOM 7717 C CA . GLY A 1 963 ? -56.001 16.271 13.443 1.00 89.06 963 GLY A CA 1
ATOM 7718 C C . GLY A 1 963 ? -56.997 17.253 12.852 1.00 89.06 963 GLY A C 1
ATOM 7719 O O . GLY A 1 963 ? -57.424 17.112 11.707 1.00 89.06 963 GLY A O 1
ATOM 7720 N N . ALA A 1 964 ? -57.315 18.273 13.647 1.00 91.31 964 ALA A N 1
ATOM 7721 C CA . ALA A 1 964 ? -58.077 19.440 13.228 1.00 91.31 964 ALA A CA 1
ATOM 7722 C C . ALA A 1 964 ? -57.208 20.696 13.325 1.00 91.31 964 ALA A C 1
ATOM 7724 O O . ALA A 1 964 ? -56.604 20.995 14.364 1.00 91.31 964 ALA A O 1
ATOM 7725 N N . TYR A 1 965 ? -57.178 21.458 12.237 1.00 90.25 965 TYR A N 1
ATOM 7726 C CA . TYR A 1 965 ? -56.374 22.665 12.105 1.00 90.25 965 TYR A CA 1
ATOM 7727 C C . TYR A 1 965 ? -57.260 23.844 11.744 1.00 90.25 965 TYR A C 1
ATOM 7729 O O . TYR A 1 965 ? -58.062 23.768 10.818 1.00 90.25 965 TYR A O 1
ATOM 7737 N N . ARG A 1 966 ? -57.108 24.952 12.465 1.00 90.06 966 ARG A N 1
ATOM 7738 C CA . ARG A 1 966 ? -57.828 26.187 12.177 1.00 90.06 966 ARG A CA 1
ATOM 7739 C C . ARG A 1 966 ? -57.026 27.035 11.211 1.00 90.06 966 ARG A C 1
ATOM 7741 O O . ARG A 1 966 ? -55.896 27.412 11.519 1.00 90.06 966 ARG A O 1
ATOM 7748 N N . PHE A 1 967 ? -57.638 27.359 10.083 1.00 89.19 967 PHE A N 1
ATOM 7749 C CA . PHE A 1 967 ? -57.127 28.312 9.113 1.00 89.19 967 PHE A CA 1
ATOM 7750 C C . PHE A 1 967 ? -57.864 29.642 9.221 1.00 89.19 967 PHE A C 1
ATOM 7752 O O . PHE A 1 967 ? -59.092 29.679 9.144 1.00 89.19 967 PHE A O 1
ATOM 7759 N N . ASP A 1 968 ? -57.109 30.729 9.365 1.00 86.88 968 ASP A N 1
ATOM 7760 C CA . ASP A 1 968 ? -57.637 32.092 9.308 1.00 86.88 968 ASP A CA 1
ATOM 7761 C C . ASP A 1 968 ? -57.549 32.641 7.874 1.00 86.88 968 ASP A C 1
ATOM 7763 O O . ASP A 1 968 ? -56.527 33.193 7.448 1.00 86.88 968 ASP A O 1
ATOM 7767 N N . ALA A 1 969 ? -58.646 32.498 7.123 1.00 82.38 969 ALA A N 1
ATOM 7768 C CA . ALA A 1 969 ? -58.728 32.978 5.747 1.00 82.38 969 ALA A CA 1
ATOM 7769 C C . ALA A 1 969 ? -58.775 34.515 5.656 1.00 82.38 969 ALA A C 1
ATOM 7771 O O . ALA A 1 969 ? -58.436 35.077 4.612 1.00 82.38 969 ALA A O 1
ATOM 7772 N N . ALA A 1 970 ? -59.175 35.211 6.726 1.00 75.19 970 ALA A N 1
ATOM 7773 C CA . ALA A 1 970 ? -59.253 36.669 6.756 1.00 75.19 970 ALA A CA 1
ATOM 7774 C C . ALA A 1 970 ? -57.862 37.316 6.894 1.00 75.19 970 ALA A C 1
ATOM 7776 O O . ALA A 1 970 ? -57.574 38.305 6.214 1.00 75.19 970 ALA A O 1
ATOM 7777 N N . SER A 1 971 ? -56.987 36.746 7.730 1.00 72.38 971 SER A N 1
ATOM 7778 C CA . SER A 1 971 ? -55.660 37.305 8.041 1.00 72.38 971 SER A CA 1
ATOM 7779 C C . SER A 1 971 ? -54.550 36.888 7.070 1.00 72.38 971 SER A C 1
ATOM 7781 O O . SER A 1 971 ? -53.589 37.639 6.891 1.00 72.38 971 SER A O 1
ATOM 7783 N N . ALA A 1 972 ? -54.686 35.746 6.385 1.00 64.38 972 ALA A N 1
ATOM 7784 C CA . ALA A 1 972 ? -53.708 35.258 5.401 1.00 64.38 972 ALA A CA 1
ATOM 7785 C C . ALA A 1 972 ? -53.556 36.167 4.152 1.00 64.38 972 ALA A C 1
ATOM 7787 O O . ALA A 1 972 ? -52.667 35.971 3.325 1.00 64.38 972 ALA A O 1
ATOM 7788 N N . MET A 1 973 ? -54.409 37.189 4.001 1.00 61.34 973 MET A N 1
ATOM 7789 C CA . MET A 1 973 ? -54.539 38.030 2.801 1.00 61.34 973 MET A CA 1
ATOM 7790 C C . MET A 1 973 ? -53.557 39.216 2.706 1.00 61.34 973 MET A C 1
ATOM 7792 O O . MET A 1 973 ? -53.616 39.982 1.741 1.00 61.34 973 MET A O 1
ATOM 7796 N N . VAL A 1 974 ? -52.638 39.388 3.662 1.00 51.16 974 VAL A N 1
ATOM 7797 C CA . VAL A 1 974 ? -51.662 40.494 3.666 1.00 51.16 974 VAL A CA 1
ATOM 7798 C C . VAL A 1 974 ? -50.240 39.939 3.686 1.00 51.16 974 VAL A C 1
ATOM 7800 O O . VAL A 1 974 ? -49.654 39.868 4.754 1.00 51.16 974 VAL A O 1
ATOM 7803 N N . ASN A 1 975 ? -49.697 39.516 2.536 1.00 49.25 975 ASN A N 1
ATOM 7804 C CA . ASN A 1 975 ? -48.254 39.505 2.203 1.00 49.25 975 ASN A CA 1
ATOM 7805 C C . ASN A 1 975 ? -47.959 38.572 1.020 1.00 49.25 975 ASN A C 1
ATOM 7807 O O . ASN A 1 975 ? -47.950 37.369 1.227 1.00 49.25 975 ASN A O 1
ATOM 7811 N N . ILE A 1 976 ? -47.572 39.095 -0.155 1.00 46.81 976 ILE A N 1
ATOM 7812 C CA . ILE A 1 976 ? -46.561 38.438 -1.015 1.00 46.81 976 ILE A CA 1
ATOM 7813 C C . ILE A 1 976 ? -45.772 39.523 -1.772 1.00 46.81 976 ILE A C 1
ATOM 7815 O O . ILE A 1 976 ? -46.299 40.165 -2.679 1.00 46.81 976 ILE A O 1
ATOM 7819 N N . ALA A 1 977 ? -44.503 39.734 -1.411 1.00 33.75 977 ALA A N 1
ATOM 7820 C CA . ALA A 1 977 ? -43.561 40.513 -2.218 1.00 33.75 977 ALA A CA 1
ATOM 7821 C C . ALA A 1 977 ? -42.947 39.633 -3.325 1.00 33.75 977 ALA A C 1
ATOM 7823 O O . ALA A 1 977 ? -42.643 38.461 -3.102 1.00 33.75 977 ALA A O 1
ATOM 7824 N N . ALA A 1 978 ? -42.770 40.210 -4.517 1.00 33.88 978 ALA A N 1
ATOM 7825 C CA . ALA A 1 978 ? -42.211 39.558 -5.701 1.00 33.88 978 ALA A CA 1
ATOM 7826 C C . ALA A 1 978 ? -40.725 39.167 -5.532 1.00 33.88 978 ALA A C 1
ATOM 7828 O O . ALA A 1 978 ? -39.943 39.901 -4.929 1.00 33.88 978 ALA A O 1
ATOM 7829 N N . ALA A 1 979 ? -40.326 38.028 -6.108 1.00 33.59 979 ALA A N 1
ATOM 7830 C CA . ALA A 1 979 ? -38.959 37.501 -6.058 1.00 33.59 979 ALA A CA 1
ATOM 7831 C C . ALA A 1 979 ? -38.012 38.151 -7.097 1.00 33.59 979 ALA A C 1
ATOM 7833 O O . ALA A 1 979 ? -38.436 38.363 -8.235 1.00 33.59 979 ALA A O 1
ATOM 7834 N N . PRO A 1 980 ? -36.714 38.363 -6.777 1.00 33.06 980 PRO A N 1
ATOM 7835 C CA . PRO A 1 980 ? -35.659 38.562 -7.777 1.00 33.06 980 PRO A CA 1
ATOM 7836 C C . PRO A 1 980 ? -34.687 37.362 -7.942 1.00 33.06 980 PRO A C 1
ATOM 7838 O O . PRO A 1 980 ? -34.482 36.540 -7.041 1.00 33.06 980 PRO A O 1
ATOM 7841 N N . ASP A 1 981 ? -34.075 37.277 -9.134 1.00 37.44 981 ASP A N 1
ATOM 7842 C CA . ASP A 1 981 ? -32.958 36.405 -9.578 1.00 37.44 981 ASP A CA 1
ATOM 7843 C C . ASP A 1 981 ? -31.686 36.553 -8.706 1.00 37.44 981 ASP A C 1
ATOM 7845 O O . ASP A 1 981 ? -31.531 37.561 -8.036 1.00 37.44 981 ASP A O 1
ATOM 7849 N N . ALA A 1 982 ? -30.710 35.643 -8.586 1.00 39.50 982 ALA A N 1
ATOM 7850 C CA . ALA A 1 982 ? -30.346 34.366 -9.210 1.00 39.50 982 ALA A CA 1
ATOM 7851 C C . ALA A 1 982 ? -30.222 33.279 -8.117 1.00 39.50 982 ALA A C 1
ATOM 7853 O O . ALA A 1 982 ? -30.252 33.598 -6.931 1.00 39.50 982 ALA A O 1
ATOM 7854 N N . MET A 1 983 ? -30.205 31.996 -8.480 1.00 53.75 983 MET A N 1
ATOM 7855 C CA . MET A 1 983 ? -30.372 30.909 -7.513 1.00 53.75 983 MET A CA 1
ATOM 7856 C C . MET A 1 983 ? -29.051 30.236 -7.146 1.00 53.75 983 MET A C 1
ATOM 7858 O O . MET A 1 983 ? -28.401 29.615 -7.985 1.00 53.75 983 MET A O 1
ATOM 7862 N N . HIS A 1 984 ? -28.703 30.312 -5.869 1.00 63.09 984 HIS A N 1
ATOM 7863 C CA . HIS A 1 984 ? -27.679 29.485 -5.257 1.00 63.09 984 HIS A CA 1
ATOM 7864 C C . HIS A 1 984 ? -28.394 28.417 -4.419 1.00 63.09 984 HIS A C 1
ATOM 7866 O O . HIS A 1 984 ? -29.241 28.713 -3.580 1.00 63.09 984 HIS A O 1
ATOM 7872 N N . PHE A 1 985 ? -28.129 27.153 -4.729 1.00 79.25 985 PHE A N 1
ATOM 7873 C CA . PHE A 1 985 ? -28.560 26.022 -3.921 1.00 79.25 985 PHE A CA 1
ATOM 7874 C C . PHE A 1 985 ? -27.387 25.076 -3.732 1.00 79.25 985 PHE A C 1
ATOM 7876 O O . PHE A 1 985 ? -26.482 25.001 -4.569 1.00 79.25 985 PHE A O 1
ATOM 7883 N N . ARG A 1 986 ? -27.399 24.345 -2.625 1.00 83.44 986 ARG A N 1
ATOM 7884 C CA . ARG A 1 986 ? -26.356 23.389 -2.267 1.00 83.44 986 ARG A CA 1
ATOM 7885 C C . ARG A 1 986 ? -26.993 22.036 -2.036 1.00 83.44 986 ARG A C 1
ATOM 7887 O O . ARG A 1 986 ? -27.934 21.932 -1.267 1.00 83.44 986 ARG A O 1
ATOM 7894 N N . LEU A 1 987 ? -26.442 21.000 -2.654 1.00 91.06 987 LEU A N 1
ATOM 7895 C CA . LEU A 1 987 ? -26.708 19.619 -2.267 1.00 91.06 987 LEU A CA 1
ATOM 7896 C C . LEU A 1 987 ? -25.600 19.202 -1.295 1.00 91.06 987 LEU A C 1
ATOM 7898 O O . LEU A 1 987 ? -24.419 19.268 -1.650 1.00 91.06 987 LEU A O 1
ATOM 7902 N N . GLY A 1 988 ? -25.955 18.849 -0.066 1.00 82.56 988 GLY A N 1
ATOM 7903 C CA . GLY A 1 988 ? -25.033 18.404 0.976 1.00 82.56 988 GLY A CA 1
ATOM 7904 C C . GLY A 1 988 ? -24.703 16.912 0.872 1.00 82.56 988 GLY A C 1
ATOM 7905 O O . GLY A 1 988 ? -25.299 16.177 0.083 1.00 82.56 988 GLY A O 1
ATOM 7906 N N . ALA A 1 989 ? -23.691 16.470 1.620 1.00 81.69 989 ALA A N 1
ATOM 7907 C CA . ALA A 1 989 ? -23.309 15.059 1.666 1.00 81.69 989 ALA A CA 1
ATOM 7908 C C . ALA A 1 989 ? -24.357 14.255 2.442 1.00 81.69 989 ALA A C 1
ATOM 7910 O O . ALA A 1 989 ? -24.834 14.709 3.479 1.00 81.69 989 ALA A O 1
ATOM 7911 N N . ASN A 1 990 ? -24.707 13.072 1.939 1.00 87.69 990 ASN A N 1
ATOM 7912 C CA . ASN A 1 990 ? -25.638 12.200 2.635 1.00 87.69 990 ASN A CA 1
ATOM 7913 C C . ASN A 1 990 ? -24.969 11.557 3.860 1.00 87.69 990 ASN A C 1
ATOM 7915 O O . ASN A 1 990 ? -23.769 11.279 3.823 1.00 87.69 990 ASN A O 1
ATOM 7919 N N . TYR A 1 991 ? -25.732 11.304 4.922 1.00 76.25 991 TYR A N 1
ATOM 7920 C CA . TYR A 1 991 ? -25.243 10.604 6.110 1.00 76.25 991 TYR A CA 1
ATOM 7921 C C . TYR A 1 991 ? -26.269 9.570 6.613 1.00 76.25 991 TYR A C 1
ATOM 7923 O O . TYR A 1 991 ? -27.459 9.890 6.689 1.00 76.25 991 TYR A O 1
ATOM 7931 N N . PRO A 1 992 ? -25.845 8.336 6.946 1.00 72.62 992 PRO A N 1
ATOM 7932 C CA . PRO A 1 992 ? -24.490 7.795 6.761 1.00 72.62 992 PRO A CA 1
ATOM 7933 C C . PRO A 1 992 ? -24.081 7.702 5.273 1.00 72.62 992 PRO A C 1
ATOM 7935 O O . PRO A 1 992 ? -24.935 7.770 4.390 1.00 72.62 992 PRO A O 1
ATOM 7938 N N . ASN A 1 993 ? -22.777 7.623 4.982 1.00 74.00 993 ASN A N 1
ATOM 7939 C CA . ASN A 1 993 ? -22.223 7.318 3.653 1.00 74.00 993 ASN A CA 1
ATOM 7940 C C . ASN A 1 993 ? -20.832 6.655 3.806 1.00 74.00 993 ASN A C 1
ATOM 7942 O O . ASN A 1 993 ? -19.900 7.348 4.213 1.00 74.00 993 ASN A O 1
ATOM 7946 N N . PRO A 1 994 ? -20.655 5.361 3.475 1.00 87.56 994 PRO A N 1
ATOM 7947 C CA . PRO A 1 994 ? -21.668 4.445 2.952 1.00 87.56 994 PRO A CA 1
ATOM 7948 C C . PRO A 1 994 ? -22.856 4.237 3.901 1.00 87.56 994 PRO A C 1
ATOM 7950 O O . PRO A 1 994 ? -22.721 4.422 5.107 1.00 87.56 994 PRO A O 1
ATOM 7953 N N . PHE A 1 995 ? -24.025 3.889 3.363 1.00 88.31 995 PHE A N 1
ATOM 7954 C CA . PHE A 1 995 ? -25.249 3.671 4.145 1.00 88.31 995 PHE A CA 1
ATOM 7955 C C . PHE A 1 995 ? -25.844 2.280 3.948 1.00 88.31 995 PHE A C 1
ATOM 7957 O O . PHE A 1 995 ? -25.592 1.650 2.922 1.00 88.31 995 PHE A O 1
ATOM 7964 N N . ASN A 1 996 ? -26.654 1.839 4.919 1.00 80.75 996 ASN A N 1
ATOM 7965 C CA . ASN A 1 996 ? -27.403 0.581 4.887 1.00 80.75 996 ASN A CA 1
ATOM 7966 C C . ASN A 1 996 ? -28.692 0.649 5.746 1.00 80.75 996 ASN A C 1
ATOM 7968 O O . ASN A 1 996 ? -28.590 0.895 6.948 1.00 80.75 996 ASN A O 1
ATOM 7972 N N . PRO A 1 997 ? -29.900 0.429 5.193 1.00 78.62 997 PRO A N 1
ATOM 7973 C CA . PRO A 1 997 ? -30.314 0.775 3.835 1.00 78.62 997 PRO A CA 1
ATOM 7974 C C . PRO A 1 997 ? -30.752 2.243 3.717 1.00 78.62 997 PRO A C 1
ATOM 7976 O O . PRO A 1 997 ? -31.120 2.688 2.633 1.00 78.62 997 PRO A O 1
ATOM 7979 N N . VAL A 1 998 ? -30.695 3.010 4.812 1.00 82.81 998 VAL A N 1
ATOM 7980 C CA . VAL A 1 998 ? -31.259 4.361 4.915 1.00 82.81 998 VAL A CA 1
ATOM 7981 C C . VAL A 1 998 ? -30.163 5.418 5.025 1.00 82.81 998 VAL A C 1
ATOM 7983 O O . VAL A 1 998 ? -29.219 5.267 5.797 1.00 82.81 998 VAL A O 1
ATOM 7986 N N . THR A 1 999 ? -30.322 6.525 4.304 1.00 82.56 999 THR A N 1
ATOM 7987 C CA . THR A 1 999 ? -29.488 7.727 4.437 1.00 82.56 999 THR A CA 1
ATOM 7988 C C . THR A 1 999 ? -30.329 8.998 4.400 1.00 82.56 999 THR A C 1
ATOM 7990 O O . THR A 1 999 ? -31.466 8.987 3.923 1.00 82.56 999 THR A O 1
ATOM 7993 N N . VAL A 1 1000 ? -29.778 10.101 4.898 1.00 80.25 1000 VAL A N 1
ATOM 7994 C CA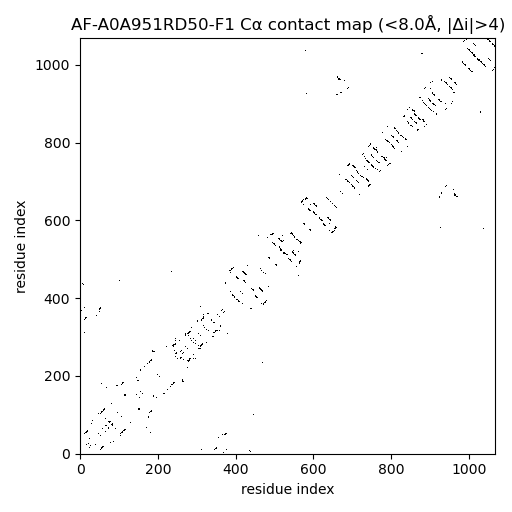 . VAL A 1 1000 ? -30.395 11.430 4.862 1.00 80.25 1000 VAL A CA 1
ATOM 7995 C C . VAL A 1 1000 ? -29.568 12.344 3.969 1.00 80.25 1000 VAL A C 1
ATOM 7997 O O . VAL A 1 1000 ? -28.357 12.433 4.132 1.00 80.25 1000 VAL A O 1
ATOM 8000 N N . ILE A 1 1001 ? -30.217 13.022 3.024 1.00 86.44 1001 ILE A N 1
ATOM 8001 C CA . ILE A 1 1001 ? -29.611 13.915 2.034 1.00 86.44 1001 ILE A CA 1
ATOM 8002 C C . ILE A 1 1001 ? -29.983 15.360 2.389 1.00 86.44 1001 ILE A C 1
ATOM 8004 O O . ILE A 1 1001 ? -31.121 15.766 2.132 1.00 86.44 1001 ILE A O 1
ATOM 8008 N N . PRO A 1 1002 ? -29.060 16.145 2.969 1.00 79.75 1002 PRO A N 1
ATOM 8009 C CA . PRO A 1 1002 ? -29.288 17.555 3.225 1.00 79.75 1002 PRO A CA 1
ATOM 8010 C C . PRO A 1 1002 ? -29.144 18.384 1.946 1.00 79.75 1002 PRO A C 1
ATOM 8012 O O . PRO A 1 1002 ? -28.324 18.078 1.081 1.00 79.75 1002 PRO A O 1
ATOM 8015 N N . TYR A 1 1003 ? -29.899 19.466 1.832 1.00 84.38 1003 TYR A N 1
ATOM 8016 C CA . TYR A 1 1003 ? -29.716 20.487 0.809 1.00 84.38 1003 TYR A CA 1
ATOM 8017 C C . TYR A 1 1003 ? -30.136 21.857 1.336 1.00 84.38 1003 TYR A C 1
ATOM 8019 O O . TYR A 1 1003 ? -30.913 21.952 2.276 1.00 84.38 1003 TYR A O 1
ATOM 8027 N N . THR A 1 1004 ? -29.618 22.924 0.744 1.00 79.06 1004 THR A N 1
ATOM 8028 C CA . THR A 1 1004 ? -29.903 24.303 1.152 1.00 79.06 1004 THR A CA 1
ATOM 8029 C C . THR A 1 1004 ? -30.319 25.112 -0.058 1.00 79.06 1004 THR A C 1
ATOM 8031 O O . THR A 1 1004 ? -29.743 24.961 -1.139 1.00 79.06 1004 THR A O 1
ATOM 8034 N N . LEU A 1 1005 ? -31.318 25.964 0.129 1.00 74.00 1005 LEU A N 1
ATOM 8035 C CA . LEU A 1 1005 ? -31.812 26.907 -0.862 1.00 74.00 1005 LEU A CA 1
ATOM 8036 C C . LEU A 1 1005 ? -31.606 28.318 -0.343 1.00 74.00 1005 LEU A C 1
ATOM 8038 O O . LEU A 1 1005 ? -32.101 28.657 0.728 1.00 74.00 1005 LEU A O 1
ATOM 8042 N N . ASP A 1 1006 ? -30.930 29.157 -1.117 1.00 67.44 1006 ASP A N 1
ATOM 8043 C CA . ASP A 1 1006 ? -30.649 30.528 -0.678 1.00 67.44 1006 ASP A CA 1
ATOM 8044 C C . ASP A 1 1006 ? -31.872 31.445 -0.857 1.00 67.44 1006 ASP A C 1
ATOM 8046 O O . ASP A 1 1006 ? -31.925 32.551 -0.328 1.00 67.44 1006 ASP A O 1
ATOM 8050 N N . LYS A 1 1007 ? -32.888 30.983 -1.592 1.00 59.62 1007 LYS A N 1
ATOM 8051 C CA . LYS A 1 1007 ? -34.183 31.644 -1.749 1.00 59.62 1007 LYS A CA 1
ATOM 8052 C C . LYS A 1 1007 ? -35.270 30.621 -2.035 1.00 59.62 1007 LYS A C 1
ATOM 8054 O O . LYS A 1 1007 ? -34.970 29.490 -2.408 1.00 59.62 1007 LYS A O 1
ATOM 8059 N N . ASN A 1 1008 ? -36.527 31.028 -1.914 1.00 56.94 1008 ASN A N 1
ATOM 8060 C CA . ASN A 1 1008 ? -37.632 30.160 -2.288 1.00 56.94 1008 ASN A CA 1
ATOM 8061 C C . ASN A 1 1008 ? -37.610 29.895 -3.799 1.00 56.94 1008 ASN A C 1
ATOM 8063 O O . ASN A 1 1008 ? -37.465 30.831 -4.590 1.00 56.94 1008 ASN A O 1
ATOM 8067 N N . CYS A 1 1009 ? -37.712 28.637 -4.205 1.00 59.12 1009 CYS A N 1
ATOM 8068 C CA . CYS A 1 1009 ? -37.533 28.252 -5.600 1.00 59.12 1009 CYS A CA 1
ATOM 8069 C C . CYS A 1 1009 ? -37.988 26.819 -5.868 1.00 59.12 1009 CYS A C 1
ATOM 8071 O O . CYS A 1 1009 ? -38.103 25.998 -4.960 1.00 59.12 1009 CYS A O 1
ATOM 8073 N N . ASP A 1 1010 ? -38.190 26.507 -7.144 1.00 59.66 1010 ASP A N 1
ATOM 8074 C CA . ASP A 1 1010 ? -38.552 25.161 -7.574 1.00 59.66 1010 ASP A CA 1
ATOM 8075 C C . ASP A 1 1010 ? -37.333 24.268 -7.647 1.00 59.66 1010 ASP A C 1
ATOM 8077 O O . ASP A 1 1010 ? -36.334 24.630 -8.266 1.00 59.66 1010 ASP A O 1
ATOM 8081 N N . ILE A 1 1011 ? -37.422 23.064 -7.101 1.00 76.75 1011 ILE A N 1
ATOM 8082 C CA . ILE A 1 1011 ? -36.350 22.084 -7.199 1.00 76.75 1011 ILE A CA 1
ATOM 8083 C C . ILE A 1 1011 ? -36.863 20.713 -7.616 1.00 76.75 1011 ILE A C 1
ATOM 8085 O O . ILE A 1 1011 ? -38.019 20.347 -7.421 1.00 76.75 1011 ILE A O 1
ATOM 8089 N N . THR A 1 1012 ? -35.972 19.925 -8.199 1.00 78.19 1012 THR A N 1
ATOM 8090 C CA . THR A 1 1012 ? -36.156 18.496 -8.444 1.00 78.19 1012 THR A CA 1
ATOM 8091 C C . THR A 1 1012 ? -34.939 17.765 -7.891 1.00 78.19 1012 THR A C 1
ATOM 8093 O O . THR A 1 1012 ? -33.824 18.090 -8.287 1.00 78.19 1012 THR A O 1
ATOM 8096 N N . ILE A 1 1013 ? -35.127 16.791 -7.002 1.00 87.38 1013 ILE A N 1
ATOM 8097 C CA . ILE A 1 1013 ? -34.069 15.937 -6.449 1.00 87.38 1013 ILE A CA 1
ATOM 8098 C C . ILE A 1 1013 ? -34.340 14.493 -6.855 1.00 87.38 1013 ILE A C 1
ATOM 8100 O O . ILE A 1 1013 ? -35.436 13.975 -6.652 1.00 87.38 1013 ILE A O 1
ATOM 8104 N N . VAL A 1 1014 ? -33.344 13.847 -7.454 1.00 89.19 1014 VAL A N 1
ATOM 8105 C CA . VAL A 1 1014 ? -33.481 12.575 -8.167 1.00 89.19 1014 VAL A CA 1
ATOM 8106 C C . VAL A 1 1014 ? -32.269 11.679 -7.920 1.00 89.19 1014 VAL A C 1
ATOM 8108 O O . VAL A 1 1014 ? -31.141 12.158 -7.934 1.00 89.19 1014 VAL A O 1
ATOM 8111 N N . ILE A 1 1015 ? -32.483 10.375 -7.748 1.00 92.12 1015 ILE A N 1
ATOM 8112 C CA . ILE A 1 1015 ? -31.440 9.345 -7.714 1.00 92.12 1015 ILE A CA 1
ATOM 8113 C C . ILE A 1 1015 ? -31.322 8.671 -9.083 1.00 92.12 1015 ILE A C 1
ATOM 8115 O O . ILE A 1 1015 ? -32.317 8.190 -9.632 1.00 92.12 1015 ILE A O 1
ATOM 8119 N N . TYR A 1 1016 ? -30.095 8.586 -9.591 1.00 93.12 1016 TYR A N 1
ATOM 8120 C CA . TYR A 1 1016 ? -29.708 7.841 -10.788 1.00 93.12 1016 TYR A CA 1
ATOM 8121 C C . TYR A 1 1016 ? -28.740 6.704 -10.440 1.00 93.12 1016 TYR A C 1
ATOM 8123 O O . TYR A 1 1016 ? -27.996 6.791 -9.458 1.00 93.12 1016 TYR A O 1
ATOM 8131 N N . ASP A 1 1017 ? -28.720 5.652 -11.258 1.00 90.00 1017 ASP A N 1
ATOM 8132 C CA . ASP A 1 1017 ? -27.636 4.665 -11.249 1.00 90.00 1017 ASP A CA 1
ATOM 8133 C C . ASP A 1 1017 ? -26.399 5.178 -12.020 1.00 90.00 1017 ASP A C 1
ATOM 8135 O O . ASP A 1 1017 ? -26.417 6.262 -12.610 1.00 90.00 1017 ASP A O 1
ATOM 8139 N N . LEU A 1 1018 ? -25.304 4.407 -12.025 1.00 88.19 1018 LEU A N 1
ATOM 8140 C CA . LEU A 1 1018 ? -24.069 4.777 -12.737 1.00 88.19 1018 LEU A CA 1
ATOM 8141 C C . LEU A 1 1018 ? -24.224 4.868 -14.264 1.00 88.19 1018 LEU A C 1
ATOM 8143 O O . LEU A 1 1018 ? -23.404 5.513 -14.912 1.00 88.19 1018 LEU A O 1
ATOM 8147 N N . ASN A 1 1019 ? -25.267 4.263 -14.837 1.00 85.00 1019 ASN A N 1
ATOM 8148 C CA . ASN A 1 1019 ? -25.570 4.352 -16.265 1.00 85.00 1019 ASN A CA 1
ATOM 8149 C C . ASN A 1 1019 ? -26.446 5.576 -16.592 1.00 85.00 1019 ASN A C 1
ATOM 8151 O O . ASN A 1 1019 ? -26.850 5.755 -17.740 1.00 85.00 1019 ASN A O 1
ATOM 8155 N N . GLY A 1 1020 ? -26.762 6.414 -15.596 1.00 79.31 1020 GLY A N 1
ATOM 8156 C CA . GLY A 1 1020 ? -27.625 7.584 -15.748 1.00 79.31 1020 GLY A CA 1
ATOM 8157 C C . GLY A 1 1020 ? -29.113 7.243 -15.835 1.00 79.31 1020 GLY A C 1
ATOM 8158 O O . GLY A 1 1020 ? -29.920 8.110 -16.175 1.00 79.31 1020 GLY A O 1
ATOM 8159 N N . ARG A 1 1021 ? -29.515 6.002 -15.531 1.00 81.38 1021 ARG A N 1
ATOM 8160 C CA . ARG A 1 1021 ? -30.927 5.615 -15.502 1.00 81.38 1021 ARG A CA 1
ATOM 8161 C C . ARG A 1 1021 ? -31.574 6.143 -14.226 1.00 81.38 1021 ARG A C 1
ATOM 8163 O O . ARG A 1 1021 ? -31.035 5.995 -13.131 1.00 81.38 1021 ARG A O 1
ATOM 8170 N N . LEU A 1 1022 ? -32.756 6.740 -14.376 1.00 83.88 1022 LEU A N 1
ATOM 8171 C CA . LEU A 1 1022 ? -33.591 7.199 -13.266 1.00 83.88 1022 LEU A CA 1
ATOM 8172 C C . LEU A 1 1022 ? -33.955 6.020 -12.348 1.00 83.88 1022 LEU A C 1
ATOM 8174 O O . LEU A 1 1022 ? -34.571 5.054 -12.799 1.00 83.88 1022 LEU A O 1
ATOM 8178 N N . VAL A 1 1023 ? -33.591 6.116 -11.069 1.00 86.75 1023 VAL A N 1
ATOM 8179 C CA . VAL A 1 1023 ? -33.935 5.134 -10.028 1.00 86.75 1023 VAL A CA 1
ATOM 8180 C C . VAL A 1 1023 ? -35.150 5.605 -9.237 1.00 86.75 1023 VAL A C 1
ATOM 8182 O O . VAL A 1 1023 ? -36.108 4.852 -9.086 1.00 86.75 1023 VAL A O 1
ATOM 8185 N N . ARG A 1 1024 ? -35.125 6.848 -8.734 1.00 79.88 1024 ARG A N 1
ATOM 8186 C CA . ARG A 1 1024 ? -36.214 7.423 -7.926 1.00 79.88 1024 ARG A CA 1
ATOM 8187 C C . ARG A 1 1024 ? -36.175 8.950 -7.935 1.00 79.88 1024 ARG A C 1
ATOM 8189 O O . ARG A 1 1024 ? -35.107 9.527 -7.772 1.00 79.88 1024 ARG A O 1
ATOM 8196 N N . THR A 1 1025 ? -37.326 9.608 -8.044 1.00 78.75 1025 THR A N 1
ATOM 8197 C CA . THR A 1 1025 ? -37.460 11.041 -7.727 1.00 78.75 1025 THR A CA 1
ATOM 8198 C C . THR A 1 1025 ? -37.710 11.175 -6.228 1.00 78.75 1025 THR A C 1
ATOM 8200 O O . THR A 1 1025 ? -38.664 10.594 -5.726 1.00 78.75 1025 THR A O 1
ATOM 8203 N N . LEU A 1 1026 ? -36.835 11.881 -5.510 1.00 76.00 1026 LEU A N 1
ATOM 8204 C CA . LEU A 1 1026 ? -36.958 12.094 -4.062 1.00 76.00 1026 LEU A CA 1
ATOM 8205 C C . LEU A 1 1026 ? -37.804 13.317 -3.716 1.00 76.00 1026 LEU A C 1
ATOM 8207 O O . LEU A 1 1026 ? -38.426 13.341 -2.663 1.00 76.00 1026 LEU A O 1
ATOM 8211 N N . TYR A 1 1027 ? -37.790 14.342 -4.568 1.00 73.06 1027 TYR A N 1
ATOM 8212 C CA . TYR A 1 1027 ? -38.586 15.550 -4.373 1.00 73.06 1027 TYR A CA 1
ATOM 8213 C C . TYR A 1 1027 ? -38.758 16.301 -5.696 1.00 73.06 1027 TYR A C 1
ATOM 8215 O O . TYR A 1 1027 ? -37.810 16.391 -6.478 1.00 73.06 1027 TYR A O 1
ATOM 8223 N N . GLN A 1 1028 ? -39.936 16.869 -5.951 1.00 65.62 1028 GLN A N 1
ATOM 8224 C CA . GLN A 1 1028 ? -40.172 17.773 -7.077 1.00 65.62 1028 GLN A CA 1
ATOM 8225 C C . GLN A 1 1028 ? -41.242 18.800 -6.699 1.00 65.62 1028 GLN A C 1
ATOM 8227 O O . GLN A 1 1028 ? -42.412 18.449 -6.583 1.00 65.62 1028 GLN A O 1
ATOM 8232 N N . GLY A 1 1029 ? -40.855 20.062 -6.520 1.00 53.94 1029 GLY A N 1
ATOM 8233 C CA . GLY A 1 1029 ? -41.782 21.086 -6.036 1.00 53.94 1029 GLY A CA 1
ATOM 8234 C C . GLY A 1 1029 ? -41.108 22.373 -5.571 1.00 53.94 1029 GLY A C 1
ATOM 8235 O O . GLY A 1 1029 ? -39.916 22.579 -5.807 1.00 53.94 1029 GLY A O 1
ATOM 8236 N N . TYR A 1 1030 ? -41.898 23.234 -4.932 1.00 51.75 1030 TYR A N 1
ATOM 8237 C CA . TYR A 1 1030 ? -41.509 24.561 -4.468 1.00 51.75 1030 TYR A CA 1
ATOM 8238 C C . TYR A 1 1030 ? -40.922 24.356 -3.113 1.00 51.75 1030 TYR A C 1
ATOM 8240 O O . TYR A 1 1030 ? -41.579 23.798 -2.233 1.00 51.75 1030 TYR A O 1
ATOM 8248 N N . GLN A 1 1031 ? -39.741 24.891 -2.915 1.00 58.72 1031 GLN A N 1
ATOM 8249 C CA . GLN A 1 1031 ? -39.115 24.768 -1.638 1.00 58.72 1031 GLN A CA 1
ATOM 8250 C C . GLN A 1 1031 ? -38.676 26.131 -1.141 1.00 58.72 1031 GLN A C 1
ATOM 8252 O O . GLN A 1 1031 ? -38.100 26.931 -1.881 1.00 58.72 1031 GLN A O 1
ATOM 8257 N N . THR A 1 1032 ? -39.012 26.426 0.115 1.00 50.41 1032 THR A N 1
ATOM 8258 C CA . THR A 1 1032 ? -38.647 27.706 0.723 1.00 50.41 1032 THR A CA 1
ATOM 8259 C C . THR A 1 1032 ? -37.134 27.806 0.871 1.00 50.41 1032 THR A C 1
ATOM 8261 O O . THR A 1 1032 ? -36.442 26.796 0.939 1.00 50.41 1032 THR A O 1
ATOM 8264 N N . ALA A 1 1033 ? -36.605 29.018 0.974 1.00 60.28 1033 ALA A N 1
ATOM 8265 C CA . ALA A 1 1033 ? -35.238 29.250 1.397 1.00 60.28 1033 ALA A CA 1
ATOM 8266 C C . ALA A 1 1033 ? -34.977 28.537 2.734 1.00 60.28 1033 ALA A C 1
ATOM 8268 O O . ALA A 1 1033 ? -35.888 28.387 3.556 1.00 60.28 1033 ALA A O 1
ATOM 8269 N N . GLY A 1 1034 ? -33.744 28.100 2.945 1.00 53.25 1034 GLY A N 1
ATOM 8270 C CA . GLY A 1 1034 ? -33.327 27.376 4.138 1.00 53.25 1034 GLY A CA 1
ATOM 8271 C C . GLY A 1 1034 ? -32.752 26.002 3.829 1.00 53.25 1034 GLY A C 1
ATOM 8272 O O . GLY A 1 1034 ? -32.578 25.614 2.671 1.00 53.25 1034 GLY A O 1
ATOM 8273 N N . THR A 1 1035 ? -32.409 25.289 4.896 1.00 65.56 1035 THR A N 1
ATOM 8274 C CA . THR A 1 1035 ? -31.823 23.952 4.826 1.00 65.56 1035 THR A CA 1
ATOM 8275 C C . THR A 1 1035 ? -32.871 22.897 5.096 1.00 65.56 1035 THR A C 1
ATOM 8277 O O . THR A 1 1035 ? -33.740 23.034 5.950 1.00 65.56 1035 THR A O 1
ATOM 8280 N N . HIS A 1 1036 ? -32.713 21.815 4.362 1.00 74.44 1036 HIS A N 1
ATOM 8281 C CA . HIS A 1 1036 ? -33.719 20.831 4.061 1.00 74.44 1036 HIS A CA 1
ATOM 8282 C C . HIS A 1 1036 ? -33.084 19.454 4.066 1.00 74.44 1036 HIS A C 1
ATOM 8284 O O . HIS A 1 1036 ? -31.893 19.326 3.789 1.00 74.44 1036 HIS A O 1
ATOM 8290 N N . GLN A 1 1037 ? -33.855 18.410 4.357 1.00 66.75 1037 GLN A N 1
ATOM 8291 C CA . GLN A 1 1037 ? -33.356 17.035 4.365 1.00 66.75 1037 GLN A CA 1
ATOM 8292 C C . GLN A 1 1037 ? -34.353 16.080 3.705 1.00 66.75 1037 GLN A C 1
ATOM 8294 O O . GLN A 1 1037 ? -35.564 16.232 3.860 1.00 66.75 1037 GLN A O 1
ATOM 8299 N N . LEU A 1 1038 ? -33.839 15.091 2.970 1.00 76.75 1038 LEU A N 1
ATOM 8300 C CA . LEU A 1 1038 ? -34.621 14.005 2.371 1.00 76.75 1038 LEU A CA 1
ATOM 8301 C C . LEU A 1 1038 ? -34.092 12.654 2.837 1.00 76.75 1038 LEU A C 1
ATOM 8303 O O . LEU A 1 1038 ? -32.898 12.387 2.727 1.00 76.75 1038 LEU A O 1
ATOM 8307 N N . ARG A 1 1039 ? -34.980 11.784 3.322 1.00 76.38 1039 ARG A N 1
ATOM 8308 C CA . ARG A 1 1039 ? -34.647 10.389 3.634 1.00 76.38 1039 ARG A CA 1
ATOM 8309 C C . ARG A 1 1039 ? -34.673 9.566 2.348 1.00 76.38 1039 ARG A C 1
ATOM 8311 O O . ARG A 1 1039 ? -35.630 9.637 1.583 1.00 76.38 1039 ARG A O 1
ATOM 8318 N N . PHE A 1 1040 ? -33.643 8.759 2.134 1.00 85.25 1040 PHE A N 1
ATOM 8319 C CA . PHE A 1 1040 ? -33.580 7.792 1.047 1.00 85.25 1040 PHE A CA 1
ATOM 8320 C C . PHE A 1 1040 ? -33.384 6.386 1.611 1.00 85.25 1040 PHE A C 1
ATOM 8322 O O . PHE A 1 1040 ? -32.398 6.128 2.296 1.00 85.25 1040 PHE A O 1
ATOM 8329 N N . ASP A 1 1041 ? -34.333 5.496 1.313 1.00 84.19 1041 ASP A N 1
ATOM 8330 C CA . ASP A 1 1041 ? -34.282 4.070 1.641 1.00 84.19 1041 ASP A CA 1
ATOM 8331 C C . ASP A 1 1041 ? -34.002 3.247 0.374 1.00 84.19 1041 ASP A C 1
ATOM 8333 O O . ASP A 1 1041 ? -34.772 3.283 -0.595 1.00 84.19 1041 ASP A O 1
ATOM 8337 N N . ALA A 1 1042 ? -32.877 2.532 0.388 1.00 88.06 1042 ALA A N 1
ATOM 8338 C CA . ALA A 1 1042 ? -32.362 1.731 -0.713 1.00 88.06 1042 ALA A CA 1
ATOM 8339 C C . ALA A 1 1042 ? -32.575 0.216 -0.530 1.00 88.06 1042 ALA A C 1
ATOM 8341 O O . ALA A 1 1042 ? -31.978 -0.559 -1.276 1.00 88.06 1042 ALA A O 1
ATOM 8342 N N . ALA A 1 1043 ? -33.429 -0.237 0.398 1.00 79.75 1043 ALA A N 1
ATOM 8343 C CA . ALA A 1 1043 ? -33.613 -1.666 0.694 1.00 79.75 1043 ALA A CA 1
ATOM 8344 C C . ALA A 1 1043 ? -33.934 -2.532 -0.549 1.00 79.75 1043 ALA A C 1
ATOM 8346 O O . ALA A 1 1043 ? -33.480 -3.673 -0.656 1.00 79.75 1043 ALA A O 1
ATOM 8347 N N . GLY A 1 1044 ? -34.656 -1.974 -1.529 1.00 80.25 1044 GLY A N 1
ATOM 8348 C CA . GLY A 1 1044 ? -35.004 -2.636 -2.796 1.00 80.25 1044 GLY A CA 1
ATOM 8349 C C . GLY A 1 1044 ? -33.954 -2.546 -3.916 1.00 80.25 1044 GLY A C 1
ATOM 8350 O O . GLY A 1 1044 ? -34.214 -3.009 -5.024 1.00 80.25 1044 GLY A O 1
ATOM 8351 N N . LEU A 1 1045 ? -32.792 -1.934 -3.673 1.00 87.69 1045 LEU A N 1
ATOM 8352 C CA . LEU A 1 1045 ? -31.747 -1.699 -4.677 1.00 87.69 1045 LEU A CA 1
ATOM 8353 C C . LEU A 1 1045 ? -30.570 -2.680 -4.519 1.00 87.69 1045 LEU A C 1
ATOM 8355 O O . LEU A 1 1045 ? -30.517 -3.440 -3.557 1.00 87.69 1045 LEU A O 1
ATOM 8359 N N . GLY A 1 1046 ? -29.639 -2.734 -5.476 1.00 86.12 1046 GLY A N 1
ATOM 8360 C CA . GLY A 1 1046 ? -28.395 -3.513 -5.349 1.00 86.12 1046 GLY A CA 1
ATOM 8361 C C . GLY A 1 1046 ? -27.304 -2.706 -4.639 1.00 86.12 1046 GLY A C 1
ATOM 8362 O O . GLY A 1 1046 ? -27.280 -1.489 -4.779 1.00 86.12 1046 GLY A O 1
ATOM 8363 N N . SER A 1 1047 ? -26.393 -3.351 -3.897 1.00 90.06 1047 SER A N 1
ATOM 8364 C CA . SER A 1 1047 ? -25.210 -2.657 -3.355 1.00 90.06 1047 SER A CA 1
ATOM 8365 C C . SER A 1 1047 ? -24.449 -1.974 -4.490 1.00 90.06 1047 SER A C 1
ATOM 8367 O O . SER A 1 1047 ? -24.244 -2.573 -5.548 1.00 90.06 1047 SER A O 1
ATOM 8369 N N . GLY A 1 1048 ? -24.028 -0.728 -4.294 1.00 91.00 1048 GLY A N 1
ATOM 8370 C CA . GLY A 1 1048 ? -23.373 0.023 -5.352 1.00 91.00 1048 GLY A CA 1
ATOM 8371 C C . GLY A 1 1048 ? -23.365 1.529 -5.144 1.00 91.00 1048 GLY A C 1
ATOM 8372 O O . GLY A 1 1048 ? -23.762 2.066 -4.108 1.00 91.00 1048 GLY A O 1
ATOM 8373 N N . VAL A 1 1049 ? -22.870 2.217 -6.167 1.00 93.62 1049 VAL A N 1
ATOM 8374 C CA . VAL A 1 1049 ? -22.784 3.674 -6.202 1.00 93.62 1049 VAL A CA 1
ATOM 8375 C C . VAL A 1 1049 ? -23.987 4.243 -6.946 1.00 93.62 1049 VAL A C 1
ATOM 8377 O O . VAL A 1 1049 ? -24.301 3.803 -8.049 1.00 93.62 1049 VAL A O 1
ATOM 8380 N N . TYR A 1 1050 ? -24.601 5.272 -6.369 1.00 95.31 1050 TYR A N 1
ATOM 8381 C CA . TYR A 1 1050 ? -25.695 6.033 -6.966 1.00 95.31 1050 TYR A CA 1
ATOM 8382 C C . TYR A 1 1050 ? -25.341 7.520 -7.053 1.00 95.31 1050 TYR A C 1
ATOM 8384 O O . TYR A 1 1050 ? -24.464 8.014 -6.334 1.00 95.31 1050 TYR A O 1
ATOM 8392 N N . ILE A 1 1051 ? -26.035 8.246 -7.929 1.00 96.12 1051 ILE A N 1
ATOM 8393 C CA . ILE A 1 1051 ? -25.886 9.692 -8.105 1.00 96.12 1051 ILE A CA 1
ATOM 8394 C C . ILE A 1 1051 ? -27.170 10.386 -7.655 1.00 96.12 1051 ILE A C 1
ATOM 8396 O O . ILE A 1 1051 ? -28.212 10.237 -8.287 1.00 96.12 1051 ILE A O 1
ATOM 8400 N N . CYS A 1 1052 ? -27.093 11.172 -6.584 1.00 95.19 1052 CYS A N 1
ATOM 8401 C CA . CYS A 1 1052 ? -28.152 12.099 -6.197 1.00 95.19 1052 CYS A CA 1
ATOM 8402 C C . CYS A 1 1052 ? -27.961 13.412 -6.954 1.00 95.19 1052 CYS A C 1
ATOM 8404 O O . CYS A 1 1052 ? -26.901 14.024 -6.857 1.00 95.19 1052 CYS A O 1
ATOM 8406 N N . SER A 1 1053 ? -28.963 13.841 -7.711 1.00 92.94 1053 SER A N 1
ATOM 8407 C CA . SER A 1 1053 ? -28.935 15.047 -8.529 1.00 92.94 1053 SER A CA 1
ATOM 8408 C C . SER A 1 1053 ? -30.058 15.985 -8.124 1.00 92.94 1053 SER A C 1
ATOM 8410 O O . SER A 1 1053 ? -31.218 15.587 -8.076 1.00 92.94 1053 SER A O 1
ATOM 8412 N N . MET A 1 1054 ? -29.708 17.234 -7.858 1.00 91.31 1054 MET A N 1
ATOM 8413 C CA . MET A 1 1054 ? -30.614 18.318 -7.527 1.00 91.31 1054 MET A CA 1
ATOM 8414 C C . MET A 1 1054 ? -30.592 19.354 -8.644 1.00 91.31 1054 MET A C 1
ATOM 8416 O O . MET A 1 1054 ? -29.525 19.822 -9.040 1.00 91.31 1054 MET A O 1
ATOM 8420 N N . ARG A 1 1055 ? -31.765 19.741 -9.136 1.00 84.44 1055 ARG A N 1
ATOM 8421 C CA . ARG A 1 1055 ? -31.938 20.707 -10.218 1.00 84.44 1055 ARG A CA 1
ATOM 8422 C C . ARG A 1 1055 ? -32.876 21.822 -9.800 1.00 84.44 1055 ARG A C 1
ATOM 8424 O O . ARG A 1 1055 ? -33.915 21.546 -9.217 1.00 84.44 1055 ARG A O 1
ATOM 8431 N N . SER A 1 1056 ? -32.562 23.041 -10.217 1.00 78.94 1056 SER A N 1
ATOM 8432 C CA . SER A 1 1056 ? -33.525 24.134 -10.299 1.00 78.94 1056 SER A CA 1
ATOM 8433 C C . SER A 1 1056 ? -33.292 24.989 -11.529 1.00 78.94 1056 SER A C 1
ATOM 8435 O O . SER A 1 1056 ? -32.157 25.378 -11.821 1.00 78.94 1056 SER A O 1
ATOM 8437 N N . GLY A 1 1057 ? -34.363 25.274 -12.270 1.00 72.19 1057 GLY A N 1
ATOM 8438 C CA . GLY A 1 1057 ? -34.262 25.932 -13.567 1.00 72.19 1057 GLY A CA 1
ATOM 8439 C C . GLY A 1 1057 ? -33.238 25.219 -14.460 1.00 72.19 1057 GLY A C 1
ATOM 8440 O O . GLY A 1 1057 ? -33.378 24.032 -14.756 1.00 72.19 1057 GLY A O 1
ATOM 8441 N N . LYS A 1 1058 ? -32.184 25.939 -14.868 1.00 68.81 1058 LYS A N 1
ATOM 8442 C CA . LYS A 1 1058 ? -31.075 25.413 -15.693 1.00 68.81 1058 LYS A CA 1
ATOM 8443 C C . LYS A 1 1058 ? -29.882 24.879 -14.889 1.00 68.81 1058 LYS A C 1
ATOM 8445 O O . LYS A 1 1058 ? -28.953 24.333 -15.476 1.00 68.81 1058 LYS A O 1
ATOM 8450 N N . HIS A 1 1059 ? -29.874 25.047 -13.572 1.00 74.31 1059 HIS A N 1
ATOM 8451 C CA . HIS A 1 1059 ? -28.746 24.691 -12.717 1.00 74.31 1059 HIS A CA 1
ATOM 8452 C C . HIS A 1 1059 ? -28.941 23.289 -12.145 1.00 74.31 1059 HIS A C 1
ATOM 8454 O O . HIS A 1 1059 ? -30.044 22.933 -11.738 1.00 74.31 1059 HIS A O 1
ATOM 8460 N N . THR A 1 1060 ? -27.880 22.481 -12.120 1.00 86.62 1060 THR A N 1
ATOM 8461 C CA . THR A 1 1060 ? -27.897 21.112 -11.583 1.00 86.62 1060 THR A CA 1
ATOM 8462 C C . THR A 1 1060 ? -26.638 20.861 -10.757 1.00 86.62 1060 THR A C 1
ATOM 8464 O O . THR A 1 1060 ? -25.538 21.176 -11.204 1.00 86.62 1060 THR A O 1
ATOM 8467 N N . VAL A 1 1061 ? -26.794 20.277 -9.570 1.00 87.31 1061 VAL A N 1
ATOM 8468 C CA . VAL A 1 1061 ? -25.707 19.837 -8.683 1.00 87.31 1061 VAL A CA 1
ATOM 8469 C C . VAL A 1 1061 ? -25.914 18.360 -8.389 1.00 87.31 1061 VAL A C 1
ATOM 8471 O O . VAL A 1 1061 ? -27.025 17.952 -8.073 1.00 87.31 1061 VAL A O 1
ATOM 8474 N N . SER A 1 1062 ? -24.859 17.550 -8.486 1.00 93.38 1062 SER A N 1
ATOM 8475 C CA . SER A 1 1062 ? -24.949 16.108 -8.227 1.00 93.38 1062 SER A CA 1
ATOM 8476 C C . SER A 1 1062 ? -23.900 15.642 -7.221 1.00 93.38 1062 SER A C 1
ATOM 8478 O O . SER A 1 1062 ? -22.813 16.213 -7.144 1.00 93.38 1062 SER A O 1
ATOM 8480 N N . ARG A 1 1063 ? -24.214 14.592 -6.457 1.00 91.81 1063 ARG A N 1
ATOM 8481 C CA . ARG A 1 1063 ? -23.312 13.945 -5.501 1.00 91.81 1063 ARG A CA 1
ATOM 8482 C C . ARG A 1 1063 ? -23.389 12.428 -5.567 1.00 91.81 1063 ARG A C 1
ATOM 8484 O O . ARG A 1 1063 ? -24.445 11.849 -5.805 1.00 91.81 1063 ARG A O 1
ATOM 8491 N N . LYS A 1 1064 ? -22.243 11.805 -5.297 1.00 94.75 1064 LYS A N 1
ATOM 8492 C CA . LYS A 1 1064 ? -22.090 10.360 -5.147 1.00 94.75 1064 LYS A CA 1
ATOM 8493 C C . LYS A 1 1064 ? -22.598 9.915 -3.774 1.00 94.75 1064 LYS A C 1
ATOM 8495 O O . LYS A 1 1064 ? -22.155 10.456 -2.764 1.00 94.75 1064 LYS A O 1
ATOM 8500 N N . ILE A 1 1065 ? -23.444 8.891 -3.750 1.00 93.75 1065 ILE A N 1
ATOM 8501 C CA . ILE A 1 1065 ? -23.894 8.211 -2.529 1.00 93.75 1065 ILE A CA 1
ATOM 8502 C C . ILE A 1 1065 ? -23.584 6.708 -2.657 1.00 93.75 1065 ILE A C 1
ATOM 8504 O O . ILE A 1 1065 ? -23.714 6.149 -3.748 1.00 93.75 1065 ILE A O 1
ATOM 8508 N N . THR A 1 1066 ? -23.122 6.058 -1.584 1.00 94.00 1066 THR A N 1
ATOM 8509 C CA . THR A 1 1066 ? -22.658 4.655 -1.617 1.00 94.00 1066 THR A CA 1
ATOM 8510 C C . THR A 1 1066 ? -23.540 3.780 -0.734 1.00 94.00 1066 THR A C 1
ATOM 8512 O O . THR A 1 1066 ? -23.587 3.981 0.475 1.00 94.00 1066 THR A O 1
ATOM 8515 N N . PHE A 1 1067 ? -24.224 2.808 -1.331 1.00 93.25 1067 PHE A N 1
ATOM 8516 C CA . PHE A 1 1067 ? -25.075 1.852 -0.624 1.00 93.25 1067 PHE A CA 1
ATOM 8517 C C . PHE A 1 1067 ? -24.361 0.502 -0.488 1.00 93.25 1067 PHE A C 1
ATOM 8519 O O . PHE A 1 1067 ? -23.856 -0.032 -1.480 1.00 93.25 1067 PHE A O 1
ATOM 8526 N N . ILE A 1 1068 ? -24.329 -0.051 0.725 1.00 85.25 1068 ILE A N 1
ATOM 8527 C CA . ILE A 1 1068 ? -23.752 -1.366 1.033 1.00 85.25 1068 ILE A CA 1
ATOM 8528 C C . ILE A 1 1068 ? -24.818 -2.171 1.778 1.00 85.25 1068 ILE A C 1
ATOM 8530 O O . ILE A 1 1068 ? -25.293 -1.712 2.810 1.00 85.25 1068 ILE A O 1
ATOM 8534 N N . LYS A 1 1069 ? -25.208 -3.330 1.238 1.00 78.69 1069 LYS A N 1
ATOM 8535 C CA . LYS A 1 1069 ? -26.084 -4.292 1.923 1.00 78.69 1069 LYS A CA 1
ATOM 8536 C C . LYS A 1 1069 ? -25.391 -5.009 3.064 1.00 78.69 1069 LYS A C 1
ATOM 8538 O O . LYS A 1 1069 ? -24.195 -5.331 2.898 1.00 78.69 1069 LYS A O 1
#

Secondary structure (DSSP, 8-state):
----S--BSB-EEEEEE--GGGSSSSS-TTS-HHHHHHHHHHHHHHHHHTT--EEEEEEESSS-BSS--SSSPBPHHHHSSTT---SSS--HHHHHHHHHHHHTPEEEEEE-SSEEEE--S-TTSTT-TTTS-TTSHHHH-GGGEEE-SSEEEE-TT-HHHHHHHHHHHHHHHHHS--SEEEE-S-SS-TT--SSTTHHHHHHH-TT-S-HHHHHHHHHHHHHHHHHHHHHHH-TTSEEEE--BS-SBTTBSTT--S--HHHHT---HHHHHHHT--SEE--B----SSSTT-HHHHHHHHHHHHHHTT-EE--EE-HHHHHTTTSPTTHHHHHHHHHHHSTT--EEEES-HHHHHH-GGGHHHHIIIIITSS--BPPP-TTT---PPPPPEEEEEEE-TTS-EEEEEEPPP-SSGGGS--EEEEEEESS--SS-SBGGGEEEEE-SS--EEEE---S--EEEEEEE-TT--BPPPPPB--SSPPEEESPTTEEEE-SEEEEEEPPPTT---EEEEEESSTT-SS-SEEEEESSSEEEEE--TT-EEEEEEEETT-SSPPPPEEEEEPPPPPPPEEES---TT-B-SSEEEEEPPPTT-S-EEEEEESSTTS-SEEEEEEEE-SSEEEE--PPTT-EEEEEEEESSS--PPPPEEEEBPPTTEEEEEEE-GGGT---TTS-TT-EEEEEEEEEETTEEEEEEEEE-SS-EEEEEE-TTT-PBPS-----TT---SSEEEEEEEE-TTS-EEEEEEB-TTSPEEEEEESSTTSPPEEEEEETT-SS-B-S--EEES-TTTT--EEEEEBTTSSEEEEEEEETTTTEEEEEEEE-SS---SS-EEEEPTT-S-EEEE-TTS--EEE-TTS-EEEE--S--SS-S-EEEEEEEEETTEEEEEEEETTTTEEEEEE-TT-TTS-EEEEEPPP---PPPTT---EEEEEE-SSSEEEEEEE-TTS-EEEEEEETTTTTS--PPP-S---EEEPPPBSSSBSSEEEEEEEESSSEEEEEEEE-TT--EEEEEEEEEE-SEEEEEEEE-TTSPSEEEEEEEEETTEEEEEEEEE--

Sequence (1069 aa):
MTAQVHSPKREFRGVWLSTVTNIDWPRSRYDSDSKKQDDLRNYLIKLKDSGCNSVLFQVRCSCDAMYNSPYEPWSYWFSGEQGKGPSLDWDPLHFAVEEARKLGIELHAWVNPYRAVVNPNFSNNLTNSNYISDAHITKQQPDWILKFSDVHILDPGLPEVRTYIRDVLMDIVARYDIDGLHMDDYFYPYSVITNEDAATFAEHHRGFTDIQDWRRDNINLLVEAVMDSINKIKPWVKWGISPFGIYRPGIPSGITGLDAYNVLYCDPIAWLEAGTVDYITPQLYWPFGGGQDYGLLMPWWAQQATRYGKHFYPGQAMYRAGQDLFPRGEIPRQIRLNRETEHCDGSVFFTANNFFSNPKNTIDSLRLDLYRYPALWPVMTWKDSVPPAAPRNVQLQIAGDGSKTISWDAPLYGDPLDSAFAYVIYRSPYFQELPEDMSEVWDIQFHHNRHFGDSDPEMYYYMVTALDRNKLESVPGSIDYPFVILHNPQYAADRISKQIGFSWRNYSGAAEYSLRISDSDDLSSPLYTMTLTDTVKDMTLEYDTEYHWQIKADNTVYYSPVWKFLTELPPPVKTVWPIAYYEGTDWDVSLRWKAFENAASYHLRIANDPDMQDLVVQQSDIQDTAMTIAGMEPSTGYYWQVRSNKYDRWNDAQYFKTRDPYIGTVWAYASLTDSLPVFFPDAGEVSGLAVGTVNGSPLMLLVASSSTFAAVTVMDPANGELLDMTLDLSGIEGGAHLLRDIGITEDGVIYASNCALPGEDFKIYQWTDYAQPPVCVYRADQIAYRVGDHITVSGRLDDGSVKLYAPGSETKRMLKLEWNSVSQCFESEQINLMRTNKGSASMALIPDSDDFYINSTGEYLIRYSSAGMLRSWMSGNTHLPVNANATVNFSYGGKHFIAAYCADTESAHMVEISDGLKDARRAGSTYRLGIRENPGAVGDLELADNGDGTFNLYVLGSNNGLGAYRFDAASAMVNIAAAPDAMHFRLGANYPNPFNPVTVIPYTLDKNCDITIVIYDLNGRLVRTLYQGYQTAGTHQLRFDAAGLGSGVYICSMRSGKHTVSRKITFIK

Foldseek 3Di:
DPFPPFFFQAFAFEFEQDLVVPPHPPVALQDAPVSRLVSLLVLLVLCLLLQHAEYAYEQADAQAGLFDAPQGAHACSNNVFTNDHHPDPDRVLQSNQVSSLQSNHAYAHEHAQWFHDFAPPDPPLVVPPRNADCSGCCNVPVVQWQDDPGTITGNLLDPVSLVSSLVRQVVCLQPHPHQAYEYEAAAPDLSFDDCSCVVSCVVRVVPDPDVLQSSLVSVVVSLQSNLVSCCVRPLSYFFEYAHALDCAQVVPHQADDDNCCRRRVHDVLVCLQVVSGQEYAHALAAFDDDNSHLLRSVLSVQVSNVVSLHAYAYEYELVCLVPVRADQCRVVVSLVVLVVHPRSRYYYYPHSVSSVVCRNVVSVCSCVGNSVFHHFHDFRVVSDPDEAAAWEPWEWDADPLQKIKTFTHWGDDPDLQSGFQKKWKFKALADDFDDSGRVRTDDIGRDPGRMDIGPDNFDIDMWIWGAGSSRHIYGTYDYDDLEWHWDPPDFAAEAAALWGKTFTDDDPPFQKKWKFKCLDQVSPPTPDIDIGRDRIDIDGHDAQTKMWMWMGTPPGPDIRRIGIYTHHHFDFWAWQPDADDQAADAQFGKTFTDDDPPFQWKWKWKALDQVRPHTPDTDIRHRDRMDIDHGHDAQGKMWMWMGGPVDPDIDGTGMGGHHDPFKFFQDWQFASVVRFDPPQDPPWFWFAWEWAAAPNATWIWIWTWAQVDIFIWIARQRRGHGDPDGADAPPQHWARTSWAYWYAEHHGKIKTWHWHAQQIKTWIWIDNPRVDHTDTQDIDGRDHFTKRNEKDWYDDVVVQAIKMKIDTAQAQWIWIWGGDPVSRHTDIDIAGAPDGAHAQKEKEDDPPFQKIWIAHAQDFIFIAHVNNHGDDTQDPAFQDFHGFREKYWDDDPQWIKIWTQHQLQQKIWMWIASVHNPPIHGLGIDHRRYDDDQPNQHKYWDWDDPPPQKIWIWIQGSNRMTGTMIGRNPPSPDDDDDDDDDWDKAWDDWPPFQDEFKIKIKMFTQAWFWKWKFKADPVRHTDDTQGTGIDGGGMDMTMDGQPVDDFAKMKIWMDTDHDIDIDIGGYDD